Protein AF-T1JJJ9-F1 (afdb_monomer_lite)

pLDDT: mean 83.06, std 14.74, range [27.38, 98.19]

Radius of gyration: 36.76 Å; chains: 1; bounding box: 89×85×112 Å

InterPro domains:
  IPR000640 Elongation factor EFG, domain V-like [PF00679] (452-537)
  IPR000795 Translational (tr)-type GTP-binding domain [PF00009] (48-224)
  IPR000795 Translational (tr)-type GTP-binding domain [PR00315] (51-64)
  IPR000795 Translational (tr)-type GTP-binding domain [PR00315] (92-100)
  IPR000795 Translational (tr)-type GTP-binding domain [PR00315] (116-126)
  IPR000795 Translational (tr)-type GTP-binding domain [PR00315] (168-177)
  IPR000795 Translational (tr)-type GTP-binding domain [PS51722] (47-226)
  IPR005225 Small GTP-binding domain [TIGR00231] (49-218)
  IPR006297 Elongation factor 4 [MF_00071] (46-653)
  IPR006297 Elongation factor 4 [PTHR43512] (26-645)
  IPR006297 Elongation factor 4 [TIGR01393] (48-645)
  IPR009000 Translation protein, beta-barrel domain superfamily [SSF50447] (228-320)
  IPR013842 GTP-binding protein LepA, C-terminal [PF06421] (540-644)
  IPR027417 P-loop containing nucleoside triphosphate hydrolase [G3DSA:3.40.50.300] (46-227)
  IPR027417 P-loop containing nucleoside triphosphate hydrolase [SSF52540] (44-258)
  IPR029903 RmlD-like, substrate binding domain [PF04321] (658-949)
  IPR031157 Tr-type G domain, conserved site [PS00301] (85-100)
  IPR035647 EF-G domain III/V-like [SSF54980] (334-411)
  IPR035647 EF-G domain III/V-like [SSF54980] (452-545)
  IPR036291 NAD(P)-binding domain superfamily [SSF51735] (658-930)

Sequence (951 aa):
MMNLSKLTKKFINIHYLKCFKYQNSKKSLFSTKIDEETNNLKNFTPEYIRNFSIIAHIDHGKSTLANKMLELTNSFPKKIEQVFDKLQVERERGITVKAQTSSFFYKYNGKIYLFNLIDTPGHGDFSYEVSRSLHACQGVVLLVDSSEGIQARTVTNFKLAKANKLAIVPVLNKIDLENAQPDKIANQMKNIFEIDTDQIMKVSGKYGNGVTTLLDTIIERIPPPNVDRSKPFSALLFDLWYEYPRGVIALLSVLNGSIKTGDRITSSITKESYTVKDIAVIRADEKPVEALYSGQIGSISTSVLNTTELQIGDVFYIDDDAHAREYISEVKPAKPTVFAGFYPLHRLDEPQFRAAIDKLLVNDSSVSVTLNFSSALGQGYRLGFLGLLHMEVFKERLEQDYNAPKVFITTPNIPYKVRLKDARTKRKYGGSSIVVTNPQHLPKYSIVRQFLQPIVTGIIITPNSFVEQINALCKAKKGVEIGAVQIDDSTTMLQWKLPLREIIINYLDELKRISSGKATFDYQYAGYSPLNLAKLEIVINGEIAEELTTIVEWSKLKIVGKRLCAKLKDLIPQHVNAVGIEAKHNGEVVAMQTVPGFKIDPREAFELRYKLTQDLKEMRNQEKNDLRTVGQIVVPRNVFIKVLEYIINMMEEKKNKKILVTGASGLLGREIIKKFEESVFNAIGTCLNRADKYNLHKLDLTDFKNVEEFIDKTEPDFIIHSAAQRAPDQVDKNFEAAAELNVHATQNLARIAAIKTIPMMFISTDYVFDGNNPPFKDTDKPNPTNKYGLTKLEGEKITMDASSDNIVLRIPVLYGPVESPEESAVTCLLQNLLKKTPQKISDYEIRWPAHTSDIANICFQIIERKLKEPSVRGIYQWSGKEGMTKYKMIQVISQELSLNSDHIIPDKEINPGVPRPFNCQLDTSKLENLGIGHHTLFSNGIIDCLKKFIA

Organism: Strigamia maritima (NCBI:txid126957)

Secondary structure (DSSP, 8-state):
---STTTHHHHHHHHHHHHHHHSSTT--S---HHHHHHS-GGG--GGGEEEEEEEE-TTSSHHHHHHHHHHHTT-S-TT-S-SS--SHHHHHHT---S-EEEEEEEEETTEEEEEEEEE---SGGGHHHHHHHHTT-SEEEEEEETTTB--HHHHHHHHHHHHTT-EEEEEEE-TTSTT--HHHHHHHHHHHH---GGG-EE--TTT-TTHHHHHHHHHHHSPPP--BSSSPPEEEEEEEEEETTTEEEEEEEEEESEEETT-EEEETTT--EEEEEEEEEEESEEEE-SEEETT-EEEEEES---GGGS-TT-EEESS-SHHHHHT----PPP---EEEEEEESSGGGHHHHHHHHHHHHTT-TT-EEEEEEETTTEEEEEEEESSHHHHHHHHHHHHHTS-PPPEEEPPPB--EEEEE--HHHHHHTTSSEEEE-SGGGPPPGGGEEEEEEEEEEEEEEEEGGGHHHHHHHHHHTT-EEEEEEEEETTEEEEEEEEEHHHHHSSHHHHHHHHTTT--EEEEEEEEEEEE-EEEEEEEETTEEEEEEEEEEEGGGHHHHHHHHHHHHHHHSPP-SS-EEEEEEETTEEEEEEEEPPP---TTTHHHHHHHHHHHHHHHHHH-TTTEEEETTEEEEHHHHHHHHHHHHHHHTT---EEEEEETTTSHHHHHHHHHHHTTTEEEEEEESS-HHHHT-EE--SS-HHHHHHHHHHH--SEEEE------HHHHHHTHHHHHIIIIIHHHHHHHHHHHTT--EEEEEEGGGS-SSSPSBPTTSPP--SSHHHHHHHHHHHHHHHH-TT-EEEEE--EE---SSGGGSTTTTHHHHHHT-S-EEEE-S-BB--EEHHHHHHHHHHHHHHHTT-TT--EEEE---S--B-HHHHHHHHHHHHT---TTEEEE-SPPSSS---SB-PBP-HHHHTTT------HHHHHHHHHGGG--

Structure (mmCIF, N/CA/C/O backbone):
data_AF-T1JJJ9-F1
#
_entry.id   AF-T1JJJ9-F1
#
loop_
_atom_site.group_PDB
_atom_site.id
_atom_site.type_symbol
_atom_site.label_atom_id
_atom_site.label_alt_id
_atom_site.label_comp_id
_atom_site.label_asym_id
_atom_site.label_entity_id
_atom_site.label_seq_id
_atom_site.pdbx_PDB_ins_code
_atom_site.Cartn_x
_atom_site.Cartn_y
_atom_site.Cartn_z
_atom_site.occupancy
_atom_site.B_iso_or_equiv
_atom_site.auth_seq_id
_atom_site.auth_comp_id
_atom_site.auth_asym_id
_atom_site.auth_atom_id
_atom_site.pdbx_PDB_model_num
ATOM 1 N N . MET A 1 1 ? 7.189 -57.330 31.807 1.00 34.03 1 MET A N 1
ATOM 2 C CA . MET A 1 1 ? 7.365 -57.219 33.273 1.00 34.03 1 MET A CA 1
ATOM 3 C C . MET A 1 1 ? 8.008 -55.869 33.558 1.00 34.03 1 MET A C 1
ATOM 5 O O . MET A 1 1 ? 9.122 -55.640 33.128 1.00 34.03 1 MET A O 1
ATOM 9 N N . MET A 1 2 ? 7.180 -54.866 33.856 1.00 39.81 2 MET A N 1
ATOM 10 C CA . MET A 1 2 ? 6.976 -54.297 35.202 1.00 39.81 2 MET A CA 1
ATOM 11 C C . MET A 1 2 ? 8.129 -53.375 35.640 1.00 39.81 2 MET A C 1
ATOM 13 O O . MET A 1 2 ? 9.236 -53.846 35.840 1.00 39.81 2 MET A O 1
ATOM 17 N N . ASN A 1 3 ? 7.797 -52.088 35.847 1.00 36.25 3 ASN A N 1
ATOM 18 C CA . ASN A 1 3 ? 8.571 -51.021 36.523 1.00 36.25 3 ASN A CA 1
ATOM 19 C C . ASN A 1 3 ? 9.184 -49.870 35.696 1.00 36.25 3 ASN A C 1
ATOM 21 O O . ASN A 1 3 ? 10.264 -49.399 36.025 1.00 36.25 3 ASN A O 1
ATOM 25 N N . LEU A 1 4 ? 8.445 -49.280 34.743 1.00 31.09 4 LEU A N 1
ATOM 26 C CA . LEU A 1 4 ? 8.700 -47.874 34.348 1.00 31.09 4 LEU A CA 1
ATOM 27 C C . LEU A 1 4 ? 7.479 -46.933 34.398 1.00 31.09 4 LEU A C 1
ATOM 29 O O . LEU A 1 4 ? 7.646 -45.720 34.334 1.00 31.09 4 LEU A O 1
ATOM 33 N N . SER A 1 5 ? 6.258 -47.432 34.627 1.00 33.78 5 SER A N 1
ATOM 34 C CA . SER A 1 5 ? 5.045 -46.589 34.678 1.00 33.78 5 SER A CA 1
ATOM 35 C C . SER A 1 5 ? 4.710 -45.998 36.060 1.00 33.78 5 SER A C 1
ATOM 37 O O . SER A 1 5 ? 3.774 -45.206 36.179 1.00 33.78 5 SER A O 1
ATOM 39 N N . LYS A 1 6 ? 5.458 -46.353 37.119 1.00 34.56 6 LYS A N 1
ATOM 40 C CA . LYS A 1 6 ? 5.207 -45.878 38.497 1.00 34.56 6 LYS A CA 1
ATOM 41 C C . LYS A 1 6 ? 6.116 -44.732 38.966 1.00 34.56 6 LYS A C 1
ATOM 43 O O . LYS A 1 6 ? 5.731 -44.047 39.911 1.00 34.56 6 LYS A O 1
ATOM 48 N N . LEU A 1 7 ? 7.253 -44.461 38.312 1.00 32.19 7 LEU A N 1
ATOM 49 C CA . LEU A 1 7 ? 8.138 -43.350 38.710 1.00 32.19 7 LEU A CA 1
ATOM 50 C C . LEU A 1 7 ? 7.765 -41.997 38.075 1.00 32.19 7 LEU A C 1
ATOM 52 O O . LEU A 1 7 ? 7.902 -40.963 38.725 1.00 32.19 7 LEU A O 1
ATOM 56 N N . THR A 1 8 ? 7.195 -41.977 36.870 1.00 34.78 8 THR A N 1
ATOM 57 C CA . THR A 1 8 ? 6.797 -40.731 36.182 1.00 34.78 8 THR A CA 1
ATOM 58 C C . THR A 1 8 ? 5.515 -40.101 36.737 1.00 34.78 8 THR A C 1
ATOM 60 O O . THR A 1 8 ? 5.364 -38.882 36.701 1.00 34.78 8 THR A O 1
ATOM 63 N N . LYS A 1 9 ? 4.622 -40.877 37.370 1.00 33.66 9 LYS A N 1
ATOM 64 C CA . LYS A 1 9 ? 3.405 -40.339 38.016 1.00 33.66 9 LYS A CA 1
ATOM 65 C C . LYS A 1 9 ? 3.646 -39.663 39.374 1.00 33.66 9 LYS A C 1
ATOM 67 O O . LYS A 1 9 ? 2.787 -38.911 39.828 1.00 33.66 9 LYS A O 1
ATOM 72 N N . LYS A 1 10 ? 4.796 -39.887 40.023 1.00 33.72 10 LYS A N 1
ATOM 73 C CA . LYS A 1 10 ? 5.090 -39.311 41.351 1.00 33.72 10 LYS A CA 1
ATOM 74 C C . LYS A 1 10 ? 5.810 -37.956 41.279 1.00 33.72 10 LYS A C 1
ATOM 76 O O . LYS A 1 10 ? 5.626 -37.141 42.176 1.00 33.72 10 LYS A O 1
ATOM 81 N N . PHE A 1 11 ? 6.537 -37.673 40.193 1.00 30.98 11 PHE A N 1
ATOM 82 C CA . PHE A 1 11 ? 7.203 -36.376 39.985 1.00 30.98 11 PHE A CA 1
ATOM 83 C C . PHE A 1 11 ? 6.279 -35.285 39.419 1.00 30.98 11 PHE A C 1
ATOM 85 O O . PHE A 1 11 ? 6.423 -34.120 39.781 1.00 30.98 11 PHE A O 1
ATOM 92 N N . ILE A 1 12 ? 5.268 -35.648 38.622 1.00 38.50 12 ILE A N 1
ATOM 93 C CA . ILE A 1 12 ? 4.331 -34.671 38.034 1.00 38.50 12 ILE A CA 1
ATOM 94 C C . ILE A 1 12 ? 3.322 -34.146 39.076 1.00 38.50 12 ILE A C 1
ATOM 96 O O . ILE A 1 12 ? 2.946 -32.975 39.045 1.00 38.50 12 ILE A O 1
ATOM 100 N N . ASN A 1 13 ? 2.958 -34.953 40.079 1.00 34.09 13 ASN A N 1
ATOM 101 C CA . ASN A 1 13 ? 1.983 -34.548 41.101 1.00 34.09 13 ASN A CA 1
ATOM 102 C C . ASN A 1 13 ? 2.547 -33.635 42.206 1.00 34.09 13 ASN A C 1
ATOM 104 O O . ASN A 1 13 ? 1.779 -32.927 42.851 1.00 34.09 13 ASN A O 1
ATOM 108 N N . ILE A 1 14 ? 3.866 -33.590 42.425 1.00 35.16 14 ILE A N 1
ATOM 109 C CA . ILE A 1 14 ? 4.459 -32.731 43.471 1.00 35.16 14 ILE A CA 1
ATOM 110 C C . ILE A 1 14 ? 4.679 -31.294 42.967 1.00 35.16 14 ILE A C 1
ATOM 112 O O . ILE A 1 14 ? 4.587 -30.354 43.760 1.00 35.16 14 ILE A O 1
ATOM 116 N N . HIS A 1 15 ? 4.877 -31.094 41.659 1.00 33.59 15 HIS A N 1
ATOM 117 C CA . HIS A 1 15 ? 5.010 -29.750 41.087 1.00 33.59 15 HIS A CA 1
ATOM 118 C C . HIS A 1 15 ? 3.653 -29.059 40.876 1.00 33.59 15 HIS A C 1
ATOM 120 O O . HIS A 1 15 ? 3.525 -27.872 41.175 1.00 33.59 15 HIS A O 1
ATOM 126 N N . TYR A 1 16 ? 2.617 -29.812 40.486 1.00 35.19 16 TYR A N 1
ATOM 127 C CA . TYR A 1 16 ? 1.259 -29.279 40.315 1.00 35.19 16 TYR A CA 1
ATOM 128 C C . TYR A 1 16 ? 0.606 -28.866 41.647 1.00 35.19 16 TYR A C 1
ATOM 130 O O . TYR A 1 16 ? 0.003 -27.798 41.738 1.00 35.19 16 TYR A O 1
ATOM 138 N N . LEU A 1 17 ? 0.790 -29.645 42.721 1.00 33.88 17 LEU A N 1
ATOM 139 C CA . LEU A 1 17 ? 0.226 -29.321 44.041 1.00 33.88 17 LEU A CA 1
ATOM 140 C C . LEU A 1 17 ? 0.975 -28.198 44.778 1.00 33.88 17 LEU A C 1
ATOM 142 O O . LEU A 1 17 ? 0.369 -27.507 45.600 1.00 33.88 17 LEU A O 1
ATOM 146 N N . LYS A 1 18 ? 2.262 -27.962 44.477 1.00 29.69 18 LYS A N 1
ATOM 147 C CA . LYS A 1 18 ? 3.005 -26.820 45.038 1.00 29.69 18 LYS A CA 1
ATOM 148 C C . LYS A 1 18 ? 2.663 -25.499 44.344 1.00 29.69 18 LYS A C 1
ATOM 150 O O . LYS A 1 18 ? 2.540 -24.499 45.043 1.00 29.69 18 LYS A O 1
ATOM 155 N N . CYS A 1 19 ? 2.395 -25.486 43.037 1.00 33.22 19 CYS A N 1
ATOM 156 C CA . CYS A 1 19 ? 1.932 -24.272 42.349 1.00 33.22 19 CYS A CA 1
ATOM 157 C C . CYS A 1 19 ? 0.491 -23.885 42.736 1.00 33.22 19 CYS A C 1
ATOM 159 O O . CYS A 1 19 ? 0.219 -22.703 42.938 1.00 33.22 19 CYS A O 1
ATOM 161 N N . PHE A 1 20 ? -0.398 -24.859 42.974 1.00 32.66 20 PHE A N 1
ATOM 162 C CA . PHE A 1 20 ? -1.781 -24.586 43.404 1.00 32.66 20 PHE A CA 1
ATOM 163 C C . PHE A 1 20 ? -1.903 -24.107 44.865 1.00 32.66 20 PHE A C 1
ATOM 165 O O . PHE A 1 20 ? -2.842 -23.388 45.215 1.00 32.66 20 PHE A O 1
ATOM 172 N N . LYS A 1 21 ? -0.947 -24.468 45.738 1.00 27.48 21 LYS A N 1
ATOM 173 C CA . LYS A 1 21 ? -0.895 -23.970 47.127 1.00 27.48 21 LYS A CA 1
ATOM 174 C C . LYS A 1 21 ? -0.125 -22.656 47.285 1.00 27.48 21 LYS A C 1
ATOM 176 O O . LYS A 1 21 ? -0.452 -21.902 48.195 1.00 27.48 21 LYS A O 1
ATOM 181 N N . TYR A 1 22 ? 0.819 -22.335 46.397 1.00 29.59 22 TYR A N 1
ATOM 182 C CA . TYR A 1 22 ? 1.571 -21.072 46.469 1.00 29.59 22 TYR A CA 1
ATOM 183 C C . TYR A 1 22 ? 0.786 -19.854 45.944 1.00 29.59 22 TYR A C 1
ATOM 185 O O . TYR A 1 22 ? 1.115 -18.722 46.286 1.00 29.59 22 TYR A O 1
ATOM 193 N N . GLN A 1 23 ? -0.289 -20.062 45.170 1.00 31.12 23 GLN A N 1
ATOM 194 C CA . GLN A 1 23 ? -1.200 -18.983 44.755 1.00 31.12 23 GLN A CA 1
ATOM 195 C C . GLN A 1 23 ? -2.355 -18.722 45.739 1.00 31.12 23 GLN A C 1
ATOM 197 O O . GLN A 1 23 ? -2.953 -17.652 45.699 1.00 31.12 23 GLN A O 1
ATOM 202 N N . ASN A 1 24 ? -2.634 -19.638 46.673 1.00 28.81 24 ASN A N 1
ATOM 203 C CA . ASN A 1 24 ? -3.735 -19.490 47.635 1.00 28.81 24 ASN A CA 1
ATOM 204 C C . ASN A 1 24 ? -3.325 -18.913 49.006 1.00 28.81 24 ASN A C 1
ATOM 206 O O . ASN A 1 24 ? -4.194 -18.674 49.839 1.00 28.81 24 ASN A O 1
ATOM 210 N N . SER A 1 25 ? -2.038 -18.630 49.252 1.00 27.38 25 SER A N 1
ATOM 211 C CA . SER A 1 25 ? -1.552 -18.114 50.548 1.00 27.38 25 SER A CA 1
ATOM 212 C C . SER A 1 25 ? -1.264 -16.602 50.593 1.00 27.38 25 SER A C 1
ATOM 214 O O . SER A 1 25 ? -0.625 -16.132 51.530 1.00 27.38 25 SER A O 1
ATOM 216 N N . LYS A 1 26 ? -1.742 -15.822 49.611 1.00 29.05 26 LYS A N 1
ATOM 217 C CA . LYS A 1 26 ? -1.775 -14.341 49.646 1.00 29.05 26 LYS A CA 1
ATOM 218 C C . LYS A 1 26 ? -3.189 -13.763 49.453 1.00 29.05 26 LYS A C 1
ATOM 220 O O . LYS A 1 26 ? -3.357 -12.663 48.937 1.00 29.05 26 LYS A O 1
ATOM 225 N N . LYS A 1 27 ? -4.222 -14.486 49.898 1.00 39.34 27 LYS A N 1
ATOM 226 C CA . LYS A 1 27 ? -5.513 -13.868 50.248 1.00 39.34 27 LYS A CA 1
ATOM 227 C C . LYS A 1 27 ? -5.368 -13.224 51.625 1.00 39.34 27 LYS A C 1
ATOM 229 O O . LYS A 1 27 ? -5.357 -13.955 52.607 1.00 39.34 27 LYS A O 1
ATOM 234 N N . SER A 1 28 ? -5.192 -11.899 51.649 1.00 35.31 28 SER A N 1
ATOM 235 C CA . SER A 1 28 ? -5.145 -10.974 52.807 1.00 35.31 28 SER A CA 1
ATOM 236 C C . SER A 1 28 ? -4.147 -9.871 52.411 1.00 35.31 28 SER A C 1
ATOM 238 O O . SER A 1 28 ? -2.973 -10.168 52.223 1.00 35.31 28 SER A O 1
ATOM 240 N N . LEU A 1 29 ? -4.506 -8.619 52.103 1.00 30.02 29 LEU A N 1
ATOM 241 C CA . LEU A 1 29 ? -5.253 -7.686 52.957 1.00 30.02 29 LEU A CA 1
ATOM 242 C C . LEU A 1 29 ? -5.684 -6.395 52.204 1.00 30.02 29 LEU A C 1
ATOM 244 O O . LEU A 1 29 ? -5.795 -5.337 52.809 1.00 30.02 29 LEU A O 1
ATOM 248 N N . PHE A 1 30 ? -5.912 -6.447 50.886 1.00 30.59 30 PHE A N 1
ATOM 249 C CA . PHE A 1 30 ? -6.363 -5.280 50.107 1.00 30.59 30 PHE A CA 1
ATOM 250 C C . PHE A 1 30 ? -7.433 -5.671 49.075 1.00 30.59 30 PHE A C 1
ATOM 252 O O . PHE A 1 30 ? -7.184 -5.629 47.876 1.00 30.59 30 PHE A O 1
ATOM 259 N N . SER A 1 31 ? -8.618 -6.087 49.528 1.00 30.27 31 SER A N 1
ATOM 260 C CA . SER A 1 31 ? -9.831 -5.987 48.706 1.00 30.27 31 SER A CA 1
ATOM 261 C C . SER A 1 31 ? -10.462 -4.633 49.001 1.00 30.27 31 SER A C 1
ATOM 263 O O . SER A 1 31 ? -10.844 -4.346 50.138 1.00 30.27 31 SER A O 1
ATOM 265 N N . THR A 1 32 ? -10.516 -3.759 48.003 1.00 39.84 32 THR A N 1
ATOM 266 C CA . THR A 1 32 ? -11.239 -2.495 48.154 1.00 39.84 32 THR A CA 1
ATOM 267 C C . THR A 1 32 ? -12.740 -2.796 48.190 1.00 39.84 32 THR A C 1
ATOM 269 O O . THR A 1 32 ? -13.185 -3.726 47.528 1.00 39.84 32 THR A O 1
ATOM 272 N N . LYS A 1 33 ? -13.553 -2.027 48.932 1.00 38.44 33 LYS A N 1
ATOM 273 C CA . LYS A 1 33 ? -15.033 -2.170 48.964 1.00 38.44 33 LYS A CA 1
ATOM 274 C C . LYS A 1 33 ? -15.686 -2.240 47.566 1.00 38.44 33 LYS A C 1
ATOM 276 O O . LYS A 1 33 ? -16.783 -2.763 47.425 1.00 38.44 33 LYS A O 1
ATOM 281 N N . ILE A 1 34 ? -14.999 -1.731 46.543 1.00 45.19 34 ILE A N 1
ATOM 282 C CA . ILE A 1 34 ? -15.410 -1.750 45.135 1.00 45.19 34 ILE A CA 1
ATOM 283 C C . ILE A 1 34 ? -15.400 -3.179 44.559 1.00 45.19 34 ILE A C 1
ATOM 285 O O . ILE A 1 34 ? -16.264 -3.505 43.750 1.00 45.19 34 ILE A O 1
ATOM 289 N N . ASP A 1 35 ? -14.491 -4.059 44.987 1.00 47.97 35 ASP A N 1
ATOM 290 C CA . ASP A 1 35 ? -14.387 -5.433 44.467 1.00 47.97 35 ASP A CA 1
ATOM 291 C C . ASP A 1 35 ? -15.572 -6.320 44.897 1.00 47.97 35 ASP A C 1
ATOM 293 O O . ASP A 1 35 ? -15.965 -7.227 44.167 1.00 47.97 35 ASP A O 1
ATOM 297 N N . GLU A 1 36 ? -16.191 -6.046 46.050 1.00 47.84 36 GLU A N 1
ATOM 298 C CA . GLU A 1 36 ? -17.382 -6.773 46.517 1.00 47.84 36 GLU A CA 1
ATOM 299 C C . GLU A 1 36 ? -18.665 -6.326 45.791 1.00 47.84 36 GLU A C 1
ATOM 301 O O . GLU A 1 36 ? -19.469 -7.175 45.404 1.00 47.84 36 GLU A O 1
ATOM 306 N N . GLU A 1 37 ? -18.837 -5.024 45.525 1.00 54.31 37 GLU A N 1
ATOM 307 C CA . GLU A 1 37 ? -19.992 -4.489 44.776 1.00 54.31 37 GLU A CA 1
ATOM 308 C C . GLU A 1 37 ? -19.942 -4.821 43.272 1.00 54.31 37 GLU A C 1
ATOM 310 O O . GLU A 1 37 ? -20.984 -4.973 42.632 1.00 54.31 37 GLU A O 1
ATOM 315 N N . THR A 1 38 ? -18.742 -4.970 42.701 1.00 62.47 38 THR A N 1
ATOM 316 C CA . THR A 1 38 ? -18.532 -5.189 41.257 1.00 62.47 38 THR A CA 1
ATOM 317 C C . THR A 1 38 ? -18.488 -6.659 40.829 1.00 62.47 38 THR A C 1
ATOM 319 O O . THR A 1 38 ? -18.523 -6.947 39.632 1.00 62.47 38 THR A O 1
ATOM 322 N N . ASN A 1 39 ? -18.467 -7.607 41.773 1.00 62.28 39 ASN A N 1
ATOM 323 C CA . ASN A 1 39 ? -18.433 -9.042 41.462 1.00 62.28 39 ASN A CA 1
ATOM 324 C C . ASN A 1 39 ? -19.769 -9.596 40.941 1.00 62.28 39 ASN A C 1
ATOM 326 O O . ASN A 1 39 ? -19.778 -10.637 40.284 1.00 62.28 39 ASN A O 1
ATOM 330 N N . ASN A 1 40 ? -20.898 -8.925 41.199 1.00 77.38 40 ASN A N 1
ATOM 331 C CA . ASN A 1 40 ? -22.206 -9.404 40.760 1.00 77.38 40 ASN A CA 1
ATOM 332 C C . ASN A 1 40 ? -22.729 -8.638 39.538 1.00 77.38 40 ASN A C 1
ATOM 334 O O . ASN A 1 40 ? -23.427 -7.628 39.658 1.00 77.38 40 ASN A O 1
ATOM 338 N N . LEU A 1 41 ? -22.466 -9.180 38.346 1.00 83.12 41 LEU A N 1
ATOM 339 C CA . LEU A 1 41 ? -22.936 -8.611 37.078 1.00 83.12 41 LEU A CA 1
ATOM 340 C C . LEU A 1 41 ? -24.463 -8.490 36.976 1.00 83.12 41 LEU A C 1
ATOM 342 O O . LEU A 1 41 ? -24.958 -7.713 36.164 1.00 83.12 41 LEU A O 1
ATOM 346 N N . LYS A 1 42 ? -25.234 -9.200 37.812 1.00 84.19 42 LYS A N 1
ATOM 347 C CA . LYS A 1 42 ? -26.701 -9.098 37.841 1.00 84.19 42 LYS A CA 1
ATOM 348 C C . LYS A 1 42 ? -27.194 -7.692 38.182 1.00 84.19 42 LYS A C 1
ATOM 350 O O . LYS A 1 42 ? -28.293 -7.349 37.745 1.00 84.19 42 LYS A O 1
ATOM 355 N N . ASN A 1 43 ? -26.415 -6.920 38.937 1.00 84.81 43 ASN A N 1
ATOM 356 C CA . ASN A 1 43 ? -26.808 -5.606 39.446 1.00 84.81 43 ASN A CA 1
ATOM 357 C C . ASN A 1 43 ? -26.709 -4.493 38.391 1.00 84.81 43 ASN A C 1
ATOM 359 O O . ASN A 1 43 ? -27.297 -3.430 38.569 1.00 84.81 43 ASN A O 1
ATOM 363 N N . PHE A 1 44 ? -26.016 -4.740 37.279 1.00 87.25 44 PHE A N 1
ATOM 364 C CA . PHE A 1 44 ? -25.885 -3.782 36.186 1.00 87.25 44 PHE A CA 1
ATOM 365 C C . PHE A 1 44 ? -27.043 -3.967 35.206 1.00 87.25 44 PHE A C 1
ATOM 367 O O . PHE A 1 44 ? -26.966 -4.760 34.268 1.00 87.25 44 PHE A O 1
ATOM 374 N N . THR A 1 45 ? -28.148 -3.266 35.464 1.00 89.88 45 THR A N 1
ATOM 375 C CA . THR A 1 45 ? -29.251 -3.125 34.503 1.00 89.88 45 THR A CA 1
ATOM 376 C C . THR A 1 45 ? -28.809 -2.272 33.305 1.00 89.88 45 THR A C 1
ATOM 378 O O . THR A 1 45 ? -27.828 -1.534 33.424 1.00 89.88 45 THR A O 1
ATOM 381 N N . PRO A 1 46 ? -29.511 -2.335 32.154 1.00 91.44 46 PRO A N 1
ATOM 382 C CA . PRO A 1 46 ? -29.096 -1.638 30.931 1.00 91.44 46 PRO A CA 1
ATOM 383 C C . PRO A 1 46 ? -28.792 -0.144 31.116 1.00 91.44 46 PRO A C 1
ATOM 385 O O . PRO A 1 46 ? -27.843 0.371 30.533 1.00 91.44 46 PRO A O 1
ATOM 388 N N . GLU A 1 47 ? -29.521 0.536 32.003 1.00 93.25 47 GLU A N 1
ATOM 389 C CA . GLU A 1 47 ? -29.318 1.947 32.370 1.00 93.25 47 GLU A CA 1
ATOM 390 C C . GLU A 1 47 ? -27.886 2.267 32.836 1.00 93.25 47 GLU A C 1
ATOM 392 O O . GLU A 1 47 ? -27.375 3.361 32.576 1.00 93.25 47 GLU A O 1
ATOM 397 N N . TYR A 1 48 ? -27.223 1.299 33.479 1.00 94.12 48 TYR A N 1
ATOM 398 C CA . TYR A 1 48 ? -25.870 1.411 34.027 1.00 94.12 48 TYR A CA 1
ATOM 399 C C . TYR A 1 48 ? -24.789 0.831 33.113 1.00 94.12 48 TYR A C 1
ATOM 401 O O . TYR A 1 48 ? -23.646 0.678 33.541 1.00 94.12 48 TYR A O 1
ATOM 409 N N . ILE A 1 49 ? -25.119 0.513 31.861 1.00 95.25 49 ILE A N 1
ATOM 410 C CA . ILE A 1 49 ? -24.175 -0.039 30.888 1.00 95.25 49 ILE A CA 1
ATOM 411 C C . ILE A 1 49 ? -23.900 0.993 29.792 1.00 95.25 49 ILE A C 1
ATOM 413 O O . ILE A 1 49 ? -24.811 1.686 29.335 1.00 95.25 49 ILE A O 1
ATOM 417 N N . ARG A 1 50 ? -22.641 1.101 29.356 1.00 96.62 50 ARG A N 1
ATOM 418 C CA . ARG A 1 50 ? -22.249 1.846 28.150 1.00 96.62 50 ARG A CA 1
ATOM 419 C C . ARG A 1 50 ? -21.340 0.986 27.284 1.00 96.62 50 ARG A C 1
ATOM 421 O O . ARG A 1 50 ? -20.227 0.659 27.689 1.00 96.62 50 ARG A O 1
ATOM 428 N N . ASN A 1 51 ? -21.811 0.659 26.084 1.00 95.56 51 ASN A N 1
ATOM 429 C CA . ASN A 1 51 ? -21.028 -0.053 25.077 1.00 95.56 51 ASN A CA 1
ATOM 430 C C . ASN A 1 51 ? -20.567 0.953 24.030 1.00 95.56 51 ASN A C 1
ATOM 432 O O . ASN A 1 51 ? -21.396 1.570 23.353 1.00 95.56 51 ASN A O 1
ATOM 436 N N . PHE A 1 52 ? -19.259 1.127 23.897 1.00 96.25 52 PHE A N 1
ATOM 437 C CA . PHE A 1 52 ? -18.702 2.098 22.969 1.00 96.25 52 PHE A CA 1
ATOM 438 C C . PHE A 1 52 ? -17.378 1.638 22.377 1.00 96.25 52 PHE A C 1
ATOM 440 O O . PHE A 1 52 ? -16.696 0.759 22.897 1.00 96.25 52 PHE A O 1
ATOM 447 N N . SER A 1 53 ? -17.016 2.260 21.266 1.00 94.94 53 SER A N 1
ATOM 448 C CA . SER A 1 53 ? -15.754 2.016 20.572 1.00 94.94 53 SER A CA 1
ATOM 449 C C . SER A 1 53 ? -15.009 3.319 20.335 1.00 94.94 53 SER A C 1
ATOM 451 O O . SER A 1 53 ? -15.614 4.388 20.263 1.00 94.94 53 SER A O 1
ATOM 453 N N . ILE A 1 54 ? -13.685 3.245 20.216 1.00 93.75 54 ILE A N 1
ATOM 454 C CA . ILE A 1 54 ? -12.870 4.395 19.813 1.00 93.75 54 ILE A CA 1
ATOM 455 C C . ILE A 1 54 ? -12.526 4.224 18.335 1.00 93.75 54 ILE A C 1
ATOM 457 O O . ILE A 1 54 ? -11.955 3.205 17.940 1.00 93.75 54 ILE A O 1
ATOM 461 N N . ILE A 1 55 ? -12.875 5.227 17.528 1.00 93.06 55 ILE A N 1
ATOM 462 C CA . ILE A 1 55 ? -12.576 5.290 16.094 1.00 93.06 55 ILE A CA 1
ATOM 463 C C . ILE A 1 55 ? -11.646 6.472 15.821 1.00 93.06 55 ILE A C 1
ATOM 465 O O . ILE A 1 55 ? -11.878 7.587 16.286 1.00 93.06 55 ILE A O 1
ATOM 469 N N . ALA A 1 56 ? -10.579 6.234 15.063 1.00 91.44 56 ALA A N 1
ATOM 470 C CA . ALA A 1 56 ? -9.563 7.244 14.779 1.00 91.44 56 ALA A CA 1
ATOM 471 C C . ALA A 1 56 ? -8.837 6.941 13.460 1.00 91.44 56 ALA A C 1
ATOM 473 O O . ALA A 1 56 ? -8.956 5.836 12.922 1.00 91.44 56 ALA A O 1
ATOM 474 N N . HIS A 1 57 ? -8.074 7.908 12.946 1.00 90.00 57 HIS A N 1
ATOM 475 C CA . HIS A 1 57 ? -7.027 7.610 11.966 1.00 90.00 57 HIS A CA 1
ATOM 476 C C . HIS A 1 57 ? -5.829 6.938 12.659 1.00 90.00 57 HIS A C 1
ATOM 478 O O . HIS A 1 57 ? -5.751 6.887 13.892 1.00 90.00 57 HIS A O 1
ATOM 484 N N . ILE A 1 58 ? -4.912 6.393 11.860 1.00 85.12 58 ILE A N 1
ATOM 485 C CA . ILE A 1 58 ? -3.654 5.825 12.351 1.00 85.12 58 ILE A CA 1
ATOM 486 C C . ILE A 1 58 ? -2.896 6.918 13.120 1.00 85.12 58 ILE A C 1
ATOM 488 O O . ILE A 1 58 ? -3.015 8.096 12.801 1.00 85.12 58 ILE A O 1
ATOM 492 N N . ASP A 1 59 ? -2.213 6.527 14.193 1.00 85.56 59 ASP A N 1
ATOM 493 C CA . ASP A 1 59 ? -1.407 7.397 15.057 1.00 85.56 59 ASP A CA 1
ATOM 494 C C . ASP A 1 59 ? -2.128 8.532 15.797 1.00 85.56 59 ASP A C 1
ATOM 496 O O . ASP A 1 59 ? -1.516 9.173 16.647 1.00 85.56 59 ASP A O 1
ATOM 500 N N . HIS A 1 60 ? -3.446 8.704 15.661 1.00 92.62 60 HIS A N 1
ATOM 501 C CA . HIS A 1 60 ? -4.228 9.673 16.452 1.00 92.62 60 HIS A CA 1
ATOM 502 C C . HIS A 1 60 ? -4.311 9.341 17.965 1.00 92.62 60 HIS A C 1
ATOM 504 O O . HIS A 1 60 ? -4.969 10.042 18.737 1.00 92.62 60 HIS A O 1
ATOM 510 N N . GLY A 1 61 ? -3.646 8.275 18.428 1.00 89.56 61 GLY A N 1
ATOM 511 C CA . GLY A 1 61 ? -3.511 7.928 19.848 1.00 89.56 61 GLY A CA 1
ATOM 512 C C . GLY A 1 61 ? -4.671 7.115 20.431 1.00 89.56 61 GLY A C 1
ATOM 513 O O . GLY A 1 61 ? -4.923 7.189 21.633 1.00 89.56 61 GLY A O 1
ATOM 514 N N . LYS A 1 62 ? -5.363 6.333 19.594 1.00 90.25 62 LYS A N 1
ATOM 515 C CA . LYS A 1 62 ? -6.482 5.456 19.977 1.00 90.25 62 LYS A CA 1
ATOM 516 C C . LYS A 1 62 ? -6.119 4.489 21.119 1.00 90.25 62 LYS A C 1
ATOM 518 O O . LYS A 1 62 ? -6.741 4.541 22.177 1.00 90.25 62 LYS A O 1
ATOM 523 N N . SER A 1 63 ? -5.085 3.660 20.934 1.00 85.56 63 SER A N 1
ATOM 524 C CA . SER A 1 63 ? -4.671 2.657 21.935 1.00 85.56 63 SER A CA 1
ATOM 525 C C . SER A 1 63 ? -4.138 3.322 23.207 1.00 85.56 63 SER A C 1
ATOM 527 O O . SER A 1 63 ? -4.399 2.866 24.316 1.00 85.56 63 SER A O 1
ATOM 529 N N . THR A 1 64 ? -3.437 4.451 23.064 1.00 88.56 64 THR A N 1
ATOM 530 C CA . THR A 1 64 ? -2.937 5.246 24.193 1.00 88.56 64 THR A CA 1
ATOM 531 C C . THR A 1 64 ? -4.081 5.779 25.053 1.00 88.56 64 THR A C 1
ATOM 533 O O . THR A 1 64 ? -4.040 5.646 26.274 1.00 88.56 64 THR A O 1
ATOM 536 N N . LEU A 1 65 ? -5.127 6.335 24.429 1.00 91.56 65 LEU A N 1
ATOM 537 C CA . LEU A 1 65 ? -6.311 6.809 25.142 1.00 91.56 65 LEU A CA 1
ATOM 538 C C . LEU A 1 65 ? -7.051 5.651 25.824 1.00 91.56 65 LEU A C 1
ATOM 540 O O . LEU A 1 65 ? -7.401 5.766 26.997 1.00 91.56 65 LEU A O 1
ATOM 544 N N . ALA A 1 66 ? -7.235 4.530 25.121 1.00 89.69 66 ALA A N 1
ATOM 545 C CA . ALA A 1 66 ? -7.853 3.326 25.669 1.00 89.69 66 ALA A CA 1
ATOM 546 C C . ALA A 1 66 ? -7.106 2.823 26.919 1.00 89.69 66 ALA A C 1
ATOM 548 O O . ALA A 1 66 ? -7.713 2.612 27.969 1.00 89.69 66 ALA A O 1
ATOM 549 N N . ASN A 1 67 ? -5.775 2.710 26.846 1.00 85.81 67 ASN A N 1
ATOM 550 C CA . ASN A 1 67 ? -4.934 2.320 27.980 1.00 85.81 67 ASN A CA 1
ATOM 551 C C . ASN A 1 67 ? -5.069 3.304 29.152 1.00 85.81 67 ASN A C 1
ATOM 553 O O . ASN A 1 67 ? -5.191 2.880 30.301 1.00 85.81 67 ASN A O 1
ATOM 557 N N . LYS A 1 68 ? -5.107 4.614 28.879 1.00 89.44 68 LYS A N 1
ATOM 558 C CA . LYS A 1 68 ? -5.256 5.639 29.920 1.00 89.44 68 LYS A CA 1
ATOM 559 C C . LYS A 1 68 ? -6.616 5.576 30.621 1.00 89.44 68 LYS A C 1
ATOM 561 O O . LYS A 1 68 ? -6.674 5.753 31.836 1.00 89.44 68 LYS A O 1
ATOM 566 N N . MET A 1 69 ? -7.696 5.273 29.896 1.00 90.56 69 MET A N 1
ATOM 567 C CA . MET A 1 69 ? -9.013 5.024 30.500 1.00 90.56 69 MET A CA 1
ATOM 568 C C . MET A 1 69 ? -8.971 3.829 31.466 1.00 90.56 69 MET A C 1
ATOM 570 O O . MET A 1 69 ? -9.520 3.897 32.566 1.00 90.56 69 MET A O 1
ATOM 574 N N . LEU A 1 70 ? -8.278 2.748 31.098 1.00 85.25 70 LEU A N 1
ATOM 575 C CA . LEU A 1 70 ? -8.122 1.577 31.967 1.00 85.25 70 LEU A CA 1
ATOM 576 C C . LEU A 1 70 ? -7.249 1.863 33.201 1.00 85.25 70 LEU A C 1
ATOM 578 O O . LEU A 1 70 ? -7.550 1.378 34.293 1.00 85.25 70 LEU A O 1
ATOM 582 N N . GLU A 1 71 ? -6.189 2.660 33.040 1.00 83.50 71 GLU A N 1
ATOM 583 C CA . GLU A 1 71 ? -5.295 3.076 34.128 1.00 83.50 71 GLU A CA 1
ATOM 584 C C . GLU A 1 71 ? -6.047 3.895 35.188 1.00 83.50 71 GLU A C 1
ATOM 586 O O . GLU A 1 71 ? -5.981 3.587 36.378 1.00 83.50 71 GLU A O 1
ATOM 591 N N . LEU A 1 72 ? -6.806 4.910 34.759 1.00 83.06 72 LEU A N 1
ATOM 592 C CA . LEU A 1 72 ? -7.526 5.818 35.660 1.00 83.06 72 LEU A CA 1
ATOM 593 C C . LEU A 1 72 ? -8.679 5.141 36.410 1.00 83.06 72 LEU A C 1
ATOM 595 O O . LEU A 1 72 ? -9.052 5.581 37.495 1.00 83.06 72 LEU A O 1
ATOM 599 N N . THR A 1 73 ? -9.225 4.057 35.860 1.00 79.31 73 THR A N 1
ATOM 600 C CA . THR A 1 73 ? -10.298 3.280 36.498 1.00 79.31 73 THR A CA 1
ATOM 601 C C . THR A 1 73 ? -9.785 2.204 37.456 1.00 79.31 73 THR A C 1
ATOM 603 O O . THR A 1 73 ? -10.582 1.441 37.995 1.00 79.31 73 THR A O 1
ATOM 606 N N . ASN A 1 74 ? -8.468 2.151 37.714 1.00 67.56 74 ASN A N 1
ATOM 607 C CA . ASN A 1 74 ? -7.807 1.117 38.521 1.00 67.56 74 ASN A CA 1
ATOM 608 C C . ASN A 1 74 ? -8.141 -0.311 38.063 1.00 67.56 74 ASN A C 1
ATOM 610 O O . ASN A 1 74 ? -8.139 -1.249 38.860 1.00 67.56 74 ASN A O 1
ATOM 614 N N . SER A 1 75 ? -8.408 -0.495 36.770 1.00 58.59 75 SER A N 1
ATOM 615 C CA . SER A 1 75 ? -8.756 -1.811 36.240 1.00 58.59 75 SER A CA 1
ATOM 616 C C . SER A 1 75 ? -7.552 -2.766 36.222 1.00 58.59 75 SER A C 1
ATOM 618 O O . SER A 1 75 ? -7.758 -3.976 36.160 1.00 58.59 75 SER A O 1
ATOM 620 N N . PHE A 1 76 ? -6.312 -2.247 36.341 1.00 61.53 76 PHE A N 1
ATOM 621 C CA . PHE A 1 76 ? -5.054 -3.013 36.284 1.00 61.53 76 PHE A CA 1
ATOM 622 C C . PHE A 1 76 ? -3.950 -2.491 37.218 1.00 61.53 76 PHE A C 1
ATOM 624 O O . PHE A 1 76 ? -3.914 -1.304 37.549 1.00 61.53 76 PHE A O 1
ATOM 631 N N . PRO A 1 77 ? -2.980 -3.347 37.601 1.00 51.66 77 PRO A N 1
ATOM 632 C CA . PRO A 1 77 ? -1.735 -2.904 38.225 1.00 51.66 77 PRO A CA 1
ATOM 633 C C . PRO A 1 77 ? -0.848 -2.136 37.223 1.00 51.66 77 PRO A C 1
ATOM 635 O O . PRO A 1 77 ? -0.683 -2.562 36.084 1.00 51.66 77 PRO A O 1
ATOM 638 N N . LYS A 1 78 ? -0.214 -1.042 37.678 1.00 50.84 78 LYS A N 1
ATOM 639 C CA . LYS A 1 78 ? 0.575 -0.033 36.919 1.00 50.84 78 LYS A CA 1
ATOM 640 C C . LYS A 1 78 ? 1.744 -0.526 36.023 1.00 50.84 78 LYS A C 1
ATOM 642 O O . LYS A 1 78 ? 2.523 0.296 35.560 1.00 50.84 78 LYS A O 1
ATOM 647 N N . LYS A 1 79 ? 1.943 -1.832 35.813 1.00 43.94 79 LYS A N 1
ATOM 648 C CA . LYS A 1 79 ? 3.173 -2.418 35.234 1.00 43.94 79 LYS A CA 1
ATOM 649 C C . LYS A 1 79 ? 3.052 -3.014 33.822 1.00 43.94 79 LYS A C 1
ATOM 651 O O . LYS A 1 79 ? 4.018 -3.615 33.366 1.00 43.94 79 LYS A O 1
ATOM 656 N N . ILE A 1 80 ? 1.917 -2.880 33.136 1.00 50.06 80 ILE A N 1
ATOM 657 C CA . ILE A 1 80 ? 1.741 -3.407 31.770 1.00 50.06 80 ILE A CA 1
ATOM 658 C C . ILE A 1 80 ? 1.649 -2.220 30.808 1.00 50.06 80 ILE A C 1
ATOM 660 O O . ILE A 1 80 ? 0.646 -1.515 30.802 1.00 50.06 80 ILE A O 1
ATOM 664 N N . GLU A 1 81 ? 2.702 -1.982 30.024 1.00 48.88 81 GLU A N 1
ATOM 665 C CA . GLU A 1 81 ? 2.795 -0.817 29.126 1.00 48.88 81 GLU A CA 1
ATOM 666 C C . GLU A 1 81 ? 1.823 -0.879 27.931 1.00 48.88 81 GLU A C 1
ATOM 668 O O . GLU A 1 81 ? 1.502 0.167 27.369 1.00 48.88 81 GLU A O 1
ATOM 673 N N . GLN A 1 82 ? 1.304 -2.058 27.551 1.00 55.09 82 GLN A N 1
ATOM 674 C CA . GLN A 1 82 ? 0.384 -2.217 26.411 1.00 55.09 82 GLN A CA 1
ATOM 675 C C . GLN A 1 82 ? -0.613 -3.372 26.634 1.00 55.09 82 GLN A C 1
ATOM 677 O O . GLN A 1 82 ? -0.234 -4.541 26.585 1.00 55.09 82 GLN A O 1
ATOM 682 N N . VAL A 1 83 ? -1.890 -3.056 26.894 1.00 58.50 83 VAL A N 1
ATOM 683 C CA . VAL A 1 83 ? -2.951 -4.052 27.177 1.00 58.50 83 VAL A CA 1
ATOM 684 C C . VAL A 1 83 ? -3.634 -4.568 25.902 1.00 58.50 83 VAL A C 1
ATOM 686 O O . VAL A 1 83 ? -4.025 -5.736 25.840 1.00 58.50 83 VAL A O 1
ATOM 689 N N . PHE A 1 84 ? -3.768 -3.712 24.886 1.00 58.91 84 PHE A N 1
ATOM 690 C CA . PHE A 1 84 ? -4.528 -4.008 23.667 1.00 58.91 84 PHE A CA 1
ATOM 691 C C . PHE A 1 84 ? -3.672 -4.587 22.525 1.00 58.91 84 PHE A C 1
ATOM 693 O O . PHE A 1 84 ? -4.120 -5.509 21.852 1.00 58.91 84 PHE A O 1
ATOM 700 N N . ASP A 1 85 ? -2.420 -4.150 22.359 1.00 64.81 85 ASP A N 1
ATOM 701 C CA . ASP A 1 85 ? -1.542 -4.633 21.279 1.00 64.81 85 ASP A CA 1
ATOM 702 C C . ASP A 1 85 ? -0.850 -5.956 21.688 1.00 64.81 85 ASP A C 1
ATOM 704 O O . ASP A 1 85 ? 0.262 -6.000 22.242 1.00 64.81 85 ASP A O 1
ATOM 708 N N . LYS A 1 86 ? -1.569 -7.070 21.491 1.00 70.62 86 LYS A N 1
ATOM 709 C CA . LYS A 1 86 ? -1.143 -8.418 21.915 1.00 70.62 86 LYS A CA 1
ATOM 710 C C . LYS A 1 86 ? -0.272 -9.116 20.872 1.00 70.62 86 LYS A C 1
ATOM 712 O O . LYS A 1 86 ? 0.579 -9.916 21.261 1.00 70.62 86 LYS A O 1
ATOM 717 N N . LEU A 1 87 ? -0.475 -8.847 19.581 1.00 71.94 87 LEU A N 1
ATOM 718 C CA . LEU A 1 87 ? 0.261 -9.517 18.506 1.00 71.94 87 LEU A CA 1
ATOM 719 C C . LEU A 1 87 ? 1.637 -8.873 18.289 1.00 71.94 87 LEU A C 1
ATOM 721 O O . LEU A 1 87 ? 1.795 -7.661 18.417 1.00 71.94 87 LEU A O 1
ATOM 725 N N . GLN A 1 88 ? 2.636 -9.672 17.903 1.00 73.44 88 GLN A N 1
ATOM 726 C CA . GLN A 1 88 ? 3.981 -9.159 17.615 1.00 73.44 88 GLN A CA 1
ATOM 727 C C . GLN A 1 88 ? 3.963 -8.133 16.471 1.00 73.44 88 GLN A C 1
ATOM 729 O O . GLN A 1 88 ? 4.518 -7.046 16.613 1.00 73.44 88 GLN A O 1
ATOM 734 N N . VAL A 1 89 ? 3.233 -8.430 15.393 1.00 74.50 89 VAL A N 1
ATOM 735 C CA . VAL A 1 89 ? 3.069 -7.528 14.241 1.00 74.50 89 VAL A CA 1
ATOM 736 C C . VAL A 1 89 ? 2.424 -6.184 14.606 1.00 74.50 89 VAL A C 1
ATOM 738 O O . VAL A 1 89 ? 2.776 -5.159 14.027 1.00 74.50 89 VAL A O 1
ATOM 741 N N . GLU A 1 90 ? 1.517 -6.157 15.591 1.00 76.44 90 GLU A N 1
ATOM 742 C CA . GLU A 1 90 ? 0.892 -4.916 16.076 1.00 76.44 90 GLU A CA 1
ATOM 743 C C . GLU A 1 90 ? 1.930 -4.021 16.763 1.00 76.44 90 GLU A C 1
ATOM 745 O O . GLU A 1 90 ? 1.957 -2.812 16.536 1.00 76.44 90 GLU A O 1
ATOM 750 N N . ARG A 1 91 ? 2.844 -4.625 17.533 1.00 76.12 91 ARG A N 1
ATOM 751 C CA . ARG A 1 91 ? 3.928 -3.916 18.230 1.00 76.12 91 ARG A CA 1
ATOM 752 C C . ARG A 1 91 ? 5.014 -3.421 17.283 1.00 76.12 91 ARG A C 1
ATOM 754 O O . ARG A 1 91 ? 5.496 -2.309 17.455 1.00 76.12 91 ARG A O 1
ATOM 761 N N . GLU A 1 92 ? 5.394 -4.229 16.294 1.00 73.69 92 GLU A N 1
ATOM 762 C CA . GLU A 1 92 ? 6.435 -3.876 15.318 1.00 73.69 92 GLU A CA 1
ATOM 763 C C . GLU A 1 92 ? 5.979 -2.768 14.363 1.00 73.69 92 GLU A C 1
ATOM 765 O O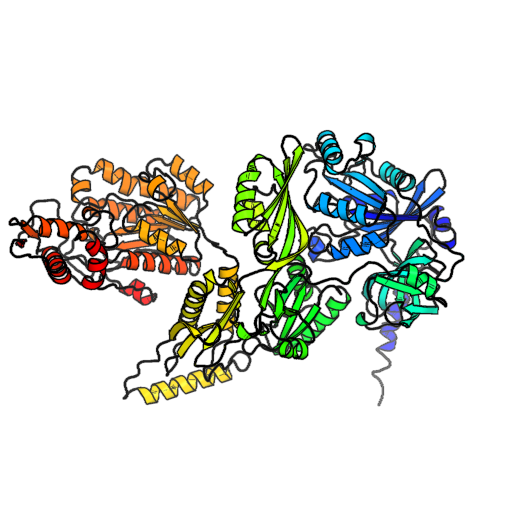 . GLU A 1 92 ? 6.741 -1.845 14.078 1.00 73.69 92 GLU A O 1
ATOM 770 N N . ARG A 1 93 ? 4.731 -2.843 13.880 1.00 70.75 93 ARG A N 1
ATOM 771 C CA . ARG A 1 93 ? 4.171 -1.866 12.934 1.00 70.75 93 ARG A CA 1
ATOM 772 C C . ARG A 1 93 ? 3.449 -0.695 13.616 1.00 70.75 93 ARG A C 1
ATOM 774 O O . ARG A 1 93 ? 3.087 0.252 12.925 1.00 70.75 93 ARG A O 1
ATOM 781 N N . GLY A 1 94 ? 3.216 -0.749 14.931 1.00 69.69 94 GLY A N 1
ATOM 782 C CA . GLY A 1 94 ? 2.498 0.290 15.682 1.00 69.69 94 GLY A CA 1
ATOM 783 C C . GLY A 1 94 ? 1.014 0.421 15.310 1.00 69.69 94 GLY A C 1
ATOM 784 O O . GLY A 1 94 ? 0.438 1.498 15.440 1.00 69.69 94 GLY A O 1
ATOM 785 N N . ILE A 1 95 ? 0.388 -0.652 14.815 1.00 75.75 95 ILE A N 1
ATOM 786 C CA . ILE A 1 95 ? -1.008 -0.653 14.349 1.00 75.75 95 ILE A CA 1
ATOM 787 C C . ILE A 1 95 ? -1.851 -1.651 15.138 1.00 75.75 95 ILE A C 1
ATOM 789 O O . ILE A 1 95 ? -1.386 -2.734 15.464 1.00 75.75 95 ILE A O 1
ATOM 793 N N . THR A 1 96 ? -3.126 -1.334 15.356 1.00 75.12 96 THR A N 1
ATOM 794 C CA . THR A 1 96 ? -4.115 -2.309 15.845 1.00 75.12 96 THR A CA 1
ATOM 795 C C . THR A 1 96 ? -4.673 -3.084 14.652 1.00 75.12 96 THR A C 1
ATOM 797 O O . THR A 1 96 ? -5.252 -2.475 13.748 1.00 75.12 96 THR A O 1
ATOM 800 N N . VAL A 1 97 ? -4.494 -4.406 14.637 1.00 73.69 97 VAL A N 1
ATOM 801 C CA . VAL A 1 97 ? -4.953 -5.306 13.564 1.00 73.69 97 VAL A CA 1
ATOM 802 C C . VAL A 1 97 ? -6.272 -5.958 13.950 1.00 73.69 97 VAL A C 1
ATOM 804 O O . VAL A 1 97 ? -7.190 -6.005 13.131 1.00 73.69 97 VAL A O 1
ATOM 807 N N . LYS A 1 98 ? -6.388 -6.433 15.196 1.00 79.38 98 LYS A N 1
ATOM 808 C CA . LYS A 1 98 ? -7.610 -7.065 15.704 1.00 79.38 98 LYS A CA 1
ATOM 809 C C . LYS A 1 98 ? -8.302 -6.159 16.712 1.00 79.38 98 LYS A C 1
ATOM 811 O O . LYS A 1 98 ? -7.649 -5.590 17.582 1.00 79.38 98 LYS A O 1
ATOM 816 N N . ALA A 1 99 ? -9.626 -6.052 16.616 1.00 76.88 99 ALA A N 1
ATOM 817 C CA . ALA A 1 99 ? -10.385 -5.350 17.638 1.00 76.88 99 ALA A CA 1
ATOM 818 C C . ALA A 1 99 ? -10.236 -6.042 19.002 1.00 76.88 99 ALA A C 1
ATOM 820 O O . ALA A 1 99 ? -10.265 -7.269 19.091 1.00 76.88 99 ALA A O 1
ATOM 821 N N . GLN A 1 100 ? -10.079 -5.264 20.069 1.00 80.81 100 GLN A N 1
ATOM 822 C CA . GLN A 1 100 ? -9.932 -5.795 21.423 1.00 80.81 100 GLN A CA 1
ATOM 823 C C . GLN A 1 100 ? -11.005 -5.213 22.327 1.00 80.81 100 GLN A C 1
ATOM 825 O O . GLN A 1 100 ? -11.242 -4.008 22.333 1.00 80.81 100 GLN A O 1
ATOM 830 N N . THR A 1 101 ? -11.641 -6.072 23.114 1.00 86.25 101 THR A N 1
ATOM 831 C CA . THR A 1 101 ? -12.692 -5.658 24.043 1.00 86.25 101 THR A CA 1
ATOM 832 C C . THR A 1 101 ? -12.158 -5.647 25.466 1.00 86.25 101 THR A C 1
ATOM 834 O O . THR A 1 101 ? -11.474 -6.581 25.878 1.00 86.25 101 THR A O 1
ATOM 837 N N . SER A 1 102 ? -12.478 -4.604 26.227 1.00 88.50 102 SER A N 1
ATOM 838 C CA . SER A 1 102 ? -12.203 -4.539 27.659 1.00 88.50 102 SER A CA 1
ATOM 839 C C . SER A 1 102 ? -13.382 -3.930 28.405 1.00 88.50 102 SER A C 1
ATOM 841 O O . SER A 1 102 ? -13.909 -2.882 28.030 1.00 88.50 102 SER A O 1
ATOM 843 N N . SER A 1 103 ? -13.771 -4.593 29.484 1.00 89.88 103 SER A N 1
ATOM 844 C CA . SER A 1 103 ? -14.837 -4.190 30.381 1.00 89.88 103 SER A CA 1
ATOM 845 C C . SER A 1 103 ? -14.255 -3.645 31.677 1.00 89.88 103 SER A C 1
ATOM 847 O O . SER A 1 103 ? -13.373 -4.258 32.288 1.00 89.88 103 SER A O 1
ATOM 849 N N . PHE A 1 104 ? -14.765 -2.506 32.132 1.00 90.25 104 PHE A N 1
ATOM 850 C CA . PHE A 1 104 ? -14.318 -1.876 33.369 1.00 90.25 104 PHE A CA 1
ATOM 851 C C . PHE A 1 104 ? -15.429 -1.089 34.054 1.00 90.25 104 PHE A C 1
ATOM 853 O O . PHE A 1 104 ? -16.465 -0.786 33.463 1.00 90.25 104 PHE A O 1
ATOM 860 N N . PHE A 1 105 ? -15.213 -0.780 35.330 1.00 90.25 105 PHE A N 1
ATOM 861 C CA . PHE A 1 105 ? -16.187 -0.084 36.157 1.00 90.25 105 PHE A CA 1
ATOM 862 C C . PHE A 1 105 ? -15.786 1.369 36.350 1.00 90.25 105 PHE A C 1
ATOM 864 O O . PHE A 1 105 ? -14.616 1.677 36.579 1.00 90.25 105 PHE A O 1
ATOM 871 N N . TYR A 1 106 ? -16.771 2.257 36.301 1.00 91.44 106 TYR A N 1
ATOM 872 C CA . TYR A 1 106 ? -16.559 3.678 36.525 1.00 91.44 106 TYR A CA 1
ATOM 873 C C . TYR A 1 106 ? -17.637 4.246 37.443 1.00 91.44 106 TYR A C 1
ATOM 875 O O . TYR A 1 106 ? -18.825 3.973 37.270 1.00 91.44 106 TYR A O 1
ATOM 883 N N . LYS A 1 107 ? -17.224 5.011 38.458 1.00 90.12 107 LYS A N 1
ATOM 884 C CA . LYS A 1 107 ? -18.140 5.617 39.427 1.00 90.12 107 LYS A CA 1
ATOM 885 C C . LYS A 1 107 ? -18.448 7.050 39.012 1.00 90.12 107 LYS A C 1
ATOM 887 O O . LYS A 1 107 ? -17.545 7.875 38.969 1.00 90.12 107 LYS A O 1
ATOM 892 N N . TYR A 1 108 ? -19.726 7.347 38.808 1.00 91.62 108 TYR A N 1
ATOM 893 C CA . TYR A 1 108 ? -20.218 8.666 38.420 1.00 91.62 108 TYR A CA 1
ATOM 894 C C . TYR A 1 108 ? -21.490 9.005 39.206 1.00 91.62 108 TYR A C 1
ATOM 896 O O . TYR A 1 108 ? -22.406 8.186 39.307 1.00 91.62 108 TYR A O 1
ATOM 904 N N . ASN A 1 109 ? -21.532 10.192 39.822 1.00 91.12 109 ASN A N 1
ATOM 905 C CA . ASN A 1 109 ? -22.638 10.662 40.675 1.00 91.12 109 ASN A CA 1
ATOM 906 C C . ASN A 1 109 ? -23.121 9.626 41.710 1.00 91.12 109 ASN A C 1
ATOM 908 O O . ASN A 1 109 ? -24.314 9.412 41.912 1.00 91.12 109 ASN A O 1
ATOM 912 N N . GLY A 1 110 ? -22.173 8.938 42.357 1.00 86.81 110 GLY A N 1
ATOM 913 C CA . GLY A 1 110 ? -22.456 7.940 43.393 1.00 86.81 110 GLY A CA 1
ATOM 914 C C . GLY A 1 110 ? -22.900 6.566 42.880 1.00 86.81 110 GLY A C 1
ATOM 915 O O . GLY A 1 110 ? -22.955 5.638 43.682 1.00 86.81 110 GLY A O 1
ATOM 916 N N . LYS A 1 111 ? -23.146 6.404 41.574 1.00 90.19 111 LYS A N 1
ATOM 917 C CA . LYS A 1 111 ? -23.526 5.133 40.942 1.00 90.19 111 LYS A CA 1
ATOM 918 C C . LYS A 1 111 ? -22.351 4.528 40.174 1.00 90.19 111 LYS A C 1
ATOM 920 O O . LYS A 1 111 ? -21.480 5.254 39.698 1.00 90.19 111 LYS A O 1
ATOM 925 N N . ILE A 1 112 ? -22.316 3.202 40.064 1.00 91.38 112 ILE A N 1
ATOM 926 C CA . ILE A 1 112 ? -21.274 2.473 39.330 1.00 91.38 112 ILE A CA 1
ATOM 927 C C . ILE A 1 112 ? -21.838 2.055 37.974 1.00 91.38 112 ILE A C 1
ATOM 929 O O . ILE A 1 112 ? -22.904 1.447 37.905 1.00 91.38 112 ILE A O 1
ATOM 933 N N . TYR A 1 113 ? -21.106 2.368 36.912 1.00 93.19 113 TYR A N 1
ATOM 934 C CA . TYR A 1 113 ? -21.418 2.004 35.537 1.00 93.19 113 TYR A CA 1
ATOM 935 C C . TYR A 1 113 ? -20.457 0.923 35.044 1.00 93.19 113 TYR A C 1
ATOM 937 O O . TYR A 1 113 ? -19.280 0.917 35.410 1.00 93.19 113 TYR A O 1
ATOM 945 N N . LEU A 1 114 ? -20.964 0.029 34.197 1.00 93.06 114 LEU A N 1
ATOM 946 C CA . LEU A 1 114 ? -20.185 -0.949 33.447 1.00 93.06 114 LEU A CA 1
ATOM 947 C C . LEU A 1 114 ? -19.910 -0.396 32.047 1.00 93.06 114 LEU A C 1
ATOM 949 O O . LEU A 1 114 ? -20.829 -0.213 31.246 1.00 93.06 114 LEU A O 1
ATOM 953 N N . PHE A 1 115 ? -18.643 -0.147 31.747 1.00 94.38 115 PHE A N 1
ATOM 954 C CA . PHE A 1 115 ? -18.193 0.227 30.414 1.00 94.38 115 PHE A CA 1
ATOM 955 C C . PHE A 1 115 ? -17.686 -1.000 29.683 1.00 94.38 115 PHE A C 1
ATOM 957 O O . PHE A 1 115 ? -16.883 -1.748 30.231 1.00 94.38 115 PHE A O 1
ATOM 964 N N . ASN A 1 116 ? -18.124 -1.168 28.439 1.00 93.44 116 ASN A N 1
ATOM 965 C CA . ASN A 1 116 ? -17.535 -2.105 27.496 1.00 93.44 116 ASN A CA 1
ATOM 966 C C . ASN A 1 116 ? -16.912 -1.294 26.361 1.00 93.44 116 ASN A C 1
ATOM 968 O O . ASN A 1 116 ? -17.622 -0.713 25.537 1.00 93.44 116 ASN A O 1
ATOM 972 N N . LEU A 1 117 ? -15.582 -1.232 26.364 1.00 92.94 117 LEU A N 1
ATOM 973 C CA . LEU A 1 117 ? -14.779 -0.552 25.358 1.00 92.94 117 LEU A CA 1
ATOM 974 C C . LEU A 1 117 ? -14.322 -1.560 24.307 1.00 92.94 117 LEU A C 1
ATOM 976 O O . LEU A 1 117 ? -13.675 -2.548 24.650 1.00 92.94 117 LEU A O 1
ATOM 980 N N . ILE A 1 118 ? -14.602 -1.271 23.039 1.00 90.94 118 ILE A N 1
ATOM 981 C CA . ILE A 1 118 ? -14.050 -2.002 21.897 1.00 90.94 118 ILE A CA 1
ATOM 982 C C . ILE A 1 118 ? -13.035 -1.107 21.177 1.00 90.94 118 ILE A C 1
ATOM 984 O O . ILE A 1 118 ? -13.391 -0.101 20.560 1.00 90.94 118 ILE A O 1
ATOM 988 N N . ASP A 1 119 ? -11.757 -1.460 21.269 1.00 87.31 119 ASP A N 1
ATOM 989 C CA . ASP A 1 119 ? -10.679 -0.797 20.543 1.00 87.31 119 ASP A CA 1
ATOM 990 C C . ASP A 1 119 ? -10.656 -1.290 19.090 1.00 87.31 119 ASP A C 1
ATOM 992 O O . ASP A 1 119 ? -10.553 -2.492 18.863 1.00 87.31 119 ASP A O 1
ATOM 996 N N . THR A 1 120 ? -10.795 -0.396 18.103 1.00 86.31 120 THR A N 1
ATOM 997 C CA . THR A 1 120 ? -11.017 -0.780 16.691 1.00 86.31 120 THR A CA 1
ATOM 998 C C . THR A 1 120 ? -9.821 -0.462 15.789 1.00 86.31 120 THR A C 1
ATOM 1000 O O . THR A 1 120 ? -9.213 0.588 15.959 1.00 86.31 120 THR A O 1
ATOM 1003 N N . PRO A 1 121 ? -9.474 -1.293 14.789 1.00 83.12 121 PRO A N 1
ATOM 1004 C CA . PRO A 1 121 ? -8.346 -1.030 13.889 1.00 83.12 121 PRO A CA 1
ATOM 1005 C C . PRO A 1 121 ? -8.367 0.341 13.191 1.00 83.12 121 PRO A C 1
ATOM 1007 O O . PRO A 1 121 ? -9.393 0.794 12.685 1.00 83.12 121 PRO A O 1
ATOM 1010 N N . GLY A 1 122 ? -7.196 0.982 13.089 1.00 71.69 122 GLY A N 1
ATOM 1011 C CA . GLY A 1 122 ? -7.045 2.296 12.442 1.00 71.69 122 GLY A CA 1
ATOM 1012 C C . GLY A 1 122 ? -6.914 2.250 10.913 1.00 71.69 122 GLY A C 1
ATOM 1013 O O . GLY A 1 122 ? -7.182 3.247 10.243 1.00 71.69 122 GLY A O 1
ATOM 1014 N N . HIS A 1 123 ? -6.528 1.107 10.334 1.00 78.75 123 HIS A N 1
ATOM 1015 C CA . HIS A 1 123 ? -6.213 0.998 8.903 1.00 78.75 123 HIS A CA 1
ATOM 1016 C C . HIS A 1 123 ? -7.417 0.599 8.025 1.00 78.75 123 HIS A C 1
ATOM 1018 O O . HIS A 1 123 ? -8.270 -0.192 8.431 1.00 78.75 123 HIS A O 1
ATOM 1024 N N . GLY A 1 124 ? -7.433 1.114 6.785 1.00 70.62 124 GLY A N 1
ATOM 1025 C CA . GLY A 1 124 ? -8.414 0.878 5.712 1.00 70.62 124 GLY A CA 1
ATOM 1026 C C . GLY A 1 124 ? -8.875 -0.570 5.551 1.00 70.62 124 GLY A C 1
ATOM 1027 O O . GLY A 1 124 ? -10.064 -0.882 5.671 1.00 70.62 124 GLY A O 1
ATOM 1028 N N . ASP A 1 125 ? -7.896 -1.443 5.329 1.00 77.69 125 ASP A N 1
ATOM 1029 C CA . ASP A 1 125 ? -8.057 -2.875 5.051 1.00 77.69 125 ASP A CA 1
ATOM 1030 C C . ASP A 1 125 ? -8.780 -3.661 6.154 1.00 77.69 125 ASP A C 1
ATOM 1032 O O . ASP A 1 125 ? -9.379 -4.694 5.870 1.00 77.69 125 ASP A O 1
ATOM 1036 N N . PHE A 1 126 ? -8.802 -3.151 7.388 1.00 81.06 126 PHE A N 1
ATOM 1037 C CA . PHE A 1 126 ? -9.538 -3.741 8.511 1.00 81.06 126 PHE A CA 1
ATOM 1038 C C . PHE A 1 126 ? -10.880 -3.023 8.751 1.00 81.06 126 PHE A C 1
ATOM 1040 O O . PHE A 1 126 ? -11.436 -3.037 9.841 1.00 81.06 126 PHE A O 1
ATOM 1047 N N . SER A 1 127 ? -11.452 -2.376 7.732 1.00 79.12 127 SER A N 1
ATOM 1048 C CA . SER A 1 127 ? -12.780 -1.741 7.826 1.00 79.12 127 SER A CA 1
ATOM 1049 C C . SER A 1 127 ? -13.897 -2.714 8.216 1.00 79.12 127 SER A C 1
ATOM 1051 O O . SER A 1 127 ? -14.855 -2.306 8.871 1.00 79.12 127 SER A O 1
ATOM 1053 N N . TYR A 1 128 ? -13.767 -3.996 7.864 1.00 81.56 128 TYR A N 1
ATOM 1054 C CA . TYR A 1 128 ? -14.692 -5.041 8.305 1.00 81.56 128 TYR A CA 1
ATOM 1055 C C . TYR A 1 128 ? -14.671 -5.224 9.833 1.00 81.56 128 TYR A C 1
ATOM 1057 O O . TYR A 1 128 ? -15.729 -5.282 10.457 1.00 81.56 128 TYR A O 1
ATOM 1065 N N . GLU A 1 129 ? -13.479 -5.217 10.437 1.00 83.31 129 GLU A N 1
ATOM 1066 C CA . GLU A 1 129 ? -13.262 -5.275 11.891 1.00 83.31 129 GLU A CA 1
ATOM 1067 C C . GLU A 1 129 ? -13.872 -4.071 12.617 1.00 83.31 129 GLU A C 1
ATOM 1069 O O . GLU A 1 129 ? -14.512 -4.210 13.662 1.00 83.31 129 GLU A O 1
ATOM 1074 N N . VAL A 1 130 ? -13.727 -2.879 12.036 1.00 85.25 130 VAL A N 1
ATOM 1075 C CA . VAL A 1 130 ? -14.378 -1.670 12.554 1.00 85.25 130 VAL A CA 1
ATOM 1076 C C . VAL A 1 130 ? -15.894 -1.831 12.460 1.00 85.25 130 VAL A C 1
ATOM 1078 O O . VAL A 1 130 ? -16.591 -1.711 13.462 1.00 85.25 130 VAL A O 1
ATOM 1081 N N . SER A 1 131 ? -16.414 -2.180 11.280 1.00 84.06 131 SER A N 1
ATOM 1082 C CA . SER A 1 131 ? -17.853 -2.317 11.049 1.00 84.06 131 SER A CA 1
ATOM 1083 C C . SER A 1 131 ? -18.507 -3.317 12.000 1.00 84.06 131 SER A C 1
ATOM 1085 O O . SER A 1 131 ? -19.542 -2.989 12.570 1.00 84.06 131 SER A O 1
ATOM 1087 N N . ARG A 1 132 ? -17.935 -4.512 12.206 1.00 83.81 132 ARG A N 1
ATOM 1088 C CA . ARG A 1 132 ? -18.511 -5.515 13.125 1.00 83.81 132 ARG A CA 1
ATOM 1089 C C . ARG A 1 132 ? -18.527 -5.023 14.577 1.00 83.81 132 ARG A C 1
ATOM 1091 O O . ARG A 1 132 ? -19.517 -5.220 15.270 1.00 83.81 132 ARG A O 1
ATOM 1098 N N . SER A 1 133 ? -17.476 -4.317 14.999 1.00 87.31 133 SER A N 1
ATOM 1099 C CA . SER A 1 133 ? -17.347 -3.775 16.356 1.00 87.31 133 SER A CA 1
ATOM 1100 C C . SER A 1 133 ? -18.395 -2.700 16.635 1.00 87.31 133 SER A C 1
ATOM 1102 O O . SER A 1 133 ? -19.001 -2.678 17.702 1.00 87.31 133 SER A O 1
ATOM 1104 N N . LEU A 1 134 ? -18.667 -1.844 15.645 1.00 88.44 134 LEU A N 1
ATOM 1105 C CA . LEU A 1 134 ? -19.665 -0.781 15.753 1.00 88.44 134 LEU A CA 1
ATOM 1106 C C . LEU A 1 134 ? -21.089 -1.310 15.991 1.00 88.44 134 LEU A C 1
ATOM 1108 O O . LEU A 1 134 ? -21.851 -0.659 16.700 1.00 88.44 134 LEU A O 1
ATOM 1112 N N . HIS A 1 135 ? -21.440 -2.493 15.470 1.00 86.19 135 HIS A N 1
ATOM 1113 C CA . HIS A 1 135 ? -22.768 -3.093 15.681 1.00 86.19 135 HIS A CA 1
ATOM 1114 C C . HIS A 1 135 ? -23.006 -3.540 17.132 1.00 86.19 135 HIS A C 1
ATOM 1116 O O . HIS A 1 135 ? -24.154 -3.692 17.544 1.00 86.19 135 HIS A O 1
ATOM 1122 N N . ALA A 1 136 ? -21.944 -3.748 17.917 1.00 87.94 136 ALA A N 1
ATOM 1123 C CA . ALA A 1 136 ? -22.048 -4.112 19.328 1.00 87.94 136 ALA A CA 1
ATOM 1124 C C . ALA A 1 136 ? -22.158 -2.890 20.265 1.00 87.94 136 ALA A C 1
ATOM 1126 O O . ALA A 1 136 ? -22.357 -3.061 21.470 1.00 87.94 136 ALA A O 1
ATOM 1127 N N . CYS A 1 137 ? -22.029 -1.666 19.739 1.00 92.62 137 CYS A N 1
ATOM 1128 C CA . CYS A 1 137 ? -21.967 -0.427 20.514 1.00 92.62 137 CYS A CA 1
ATOM 1129 C C . CYS A 1 137 ? -23.243 0.422 20.390 1.00 92.62 137 CYS A C 1
ATOM 1131 O O . CYS A 1 137 ? -23.998 0.312 19.430 1.00 92.62 137 CYS A O 1
ATOM 1133 N N . GLN A 1 138 ? -23.453 1.327 21.350 1.00 95.19 138 GLN A N 1
ATOM 1134 C CA . GLN A 1 138 ? -24.474 2.387 21.296 1.00 95.19 138 GLN A CA 1
ATOM 1135 C C . GLN A 1 138 ? -23.879 3.756 20.944 1.00 95.19 138 GLN A C 1
ATOM 1137 O O . GLN A 1 138 ? -24.601 4.686 20.577 1.00 95.19 138 GLN A O 1
ATOM 1142 N N . GLY A 1 139 ? -22.557 3.890 21.031 1.00 96.06 139 GLY A N 1
ATOM 1143 C CA . GLY A 1 139 ? -21.862 5.108 20.655 1.00 96.06 139 GLY A CA 1
ATOM 1144 C C . GLY A 1 139 ? -20.392 4.886 20.337 1.00 96.06 139 GLY A C 1
ATOM 1145 O O . GLY A 1 139 ? -19.846 3.798 20.517 1.00 96.06 139 GLY A O 1
ATOM 1146 N N . VAL A 1 140 ? -19.757 5.942 19.850 1.00 96.62 140 VAL A N 1
ATOM 1147 C CA . VAL A 1 140 ? -18.348 5.970 19.474 1.00 96.62 140 VAL A CA 1
ATOM 1148 C C . VAL A 1 140 ? -17.672 7.219 20.008 1.00 96.62 140 VAL A C 1
ATOM 1150 O O . VAL A 1 140 ? -18.254 8.303 20.031 1.00 96.62 140 VAL A O 1
ATOM 1153 N N . VAL A 1 141 ? -16.407 7.076 20.373 1.00 97.00 141 VAL A N 1
ATOM 1154 C CA . VAL A 1 141 ? -15.491 8.190 20.593 1.00 97.00 141 VAL A CA 1
ATOM 1155 C C . VAL A 1 141 ? -14.774 8.456 19.273 1.00 97.00 141 VAL A C 1
ATOM 1157 O O . VAL A 1 141 ? -13.971 7.635 18.824 1.00 97.00 141 VAL A O 1
ATOM 1160 N N . LEU A 1 142 ? -15.084 9.586 18.634 1.00 96.50 142 LEU A N 1
ATOM 1161 C CA . LEU A 1 142 ? -14.426 10.026 17.405 1.00 96.50 142 LEU A CA 1
ATOM 1162 C C . LEU A 1 142 ? -13.171 10.818 17.766 1.00 96.50 142 LEU A C 1
ATOM 1164 O O . LEU A 1 142 ? -13.261 11.986 18.140 1.00 96.50 142 LEU A O 1
ATOM 1168 N N . LEU A 1 143 ? -12.016 10.167 17.652 1.00 96.19 143 LEU A N 1
ATOM 1169 C CA . LEU A 1 143 ? -10.736 10.710 18.087 1.00 96.19 143 LEU A CA 1
ATOM 1170 C C . LEU A 1 143 ? -9.967 11.353 16.924 1.00 96.19 143 LEU A C 1
ATOM 1172 O O . LEU A 1 143 ? -9.629 10.702 15.928 1.00 96.19 143 LEU A O 1
ATOM 1176 N N . VAL A 1 144 ? -9.649 12.635 17.071 1.00 96.50 144 VAL A N 1
ATOM 1177 C CA . VAL A 1 144 ? -8.899 13.433 16.096 1.00 96.50 144 VAL A CA 1
ATOM 1178 C C . VAL A 1 144 ? -7.652 14.002 16.764 1.00 96.50 144 VAL A C 1
ATOM 1180 O O . VAL A 1 144 ? -7.714 14.480 17.892 1.00 96.50 144 VAL A O 1
ATOM 1183 N N . ASP A 1 145 ? -6.504 13.913 16.101 1.00 95.69 145 ASP A N 1
ATOM 1184 C CA . ASP A 1 145 ? -5.255 14.484 16.601 1.00 95.69 145 ASP A CA 1
ATOM 1185 C C . ASP A 1 145 ? -5.304 16.018 16.534 1.00 95.69 145 ASP A C 1
ATOM 1187 O O . ASP A 1 145 ? -5.668 16.571 15.496 1.00 95.69 145 ASP A O 1
ATOM 1191 N N . SER A 1 146 ? -4.934 16.699 17.623 1.00 95.88 146 SER A N 1
ATOM 1192 C CA . SER A 1 146 ? -4.902 18.165 17.697 1.00 95.88 146 SER A CA 1
ATOM 1193 C C . SER A 1 146 ? -3.758 18.805 16.908 1.00 95.88 146 SER A C 1
ATOM 1195 O O . SER A 1 146 ? -3.737 20.023 16.798 1.00 95.88 146 SER A O 1
ATOM 1197 N N . SER A 1 147 ? -2.807 18.052 16.369 1.00 92.50 147 SER A N 1
ATOM 1198 C CA . SER A 1 147 ? -1.718 18.582 15.539 1.00 92.50 147 SER A CA 1
ATOM 1199 C C . SER A 1 147 ? -1.933 18.283 14.055 1.00 92.50 147 SER A C 1
ATOM 1201 O O . SER A 1 147 ? -1.637 19.122 13.206 1.00 92.50 147 SER A O 1
ATOM 1203 N N . GLU A 1 148 ? -2.462 17.100 13.730 1.00 91.56 148 GLU A N 1
ATOM 1204 C CA . GLU A 1 148 ? -2.639 16.654 12.338 1.00 91.56 148 GLU A CA 1
ATOM 1205 C C . GLU A 1 148 ? -4.013 17.001 11.754 1.00 91.56 148 GLU A C 1
ATOM 1207 O O . GLU A 1 148 ? -4.129 17.238 10.551 1.00 91.56 148 GLU A O 1
ATOM 1212 N N . GLY A 1 149 ? -5.055 17.046 12.587 1.00 93.06 149 GLY A N 1
ATOM 1213 C CA . GLY A 1 149 ? -6.416 17.364 12.166 1.00 93.06 149 GLY A CA 1
ATOM 1214 C C . GLY A 1 149 ? -7.172 16.214 11.504 1.00 93.06 149 GLY A C 1
ATOM 1215 O O . GLY A 1 149 ? -6.924 15.030 11.748 1.00 93.06 149 GLY A O 1
ATOM 1216 N N . ILE A 1 150 ? -8.185 16.560 10.706 1.00 94.31 150 ILE A N 1
ATOM 1217 C CA . ILE A 1 150 ? -9.034 15.566 10.035 1.00 94.31 150 ILE A CA 1
ATOM 1218 C C . ILE A 1 150 ? -8.252 14.872 8.919 1.00 94.31 150 ILE A C 1
ATOM 1220 O O . ILE A 1 150 ? -7.770 15.516 7.994 1.00 94.31 150 ILE A O 1
ATOM 1224 N N . GLN A 1 151 ? -8.229 13.539 8.961 1.00 94.19 151 GLN A N 1
ATOM 1225 C CA . GLN A 1 151 ? -7.638 12.689 7.929 1.00 94.19 151 GLN A CA 1
ATOM 1226 C C . GLN A 1 151 ? -8.713 11.900 7.173 1.00 94.19 151 GLN A C 1
ATOM 1228 O O . GLN A 1 151 ? -9.853 11.776 7.630 1.00 94.19 151 GLN A O 1
ATOM 1233 N N . ALA A 1 152 ? -8.368 11.346 6.005 1.00 91.38 152 ALA A N 1
ATOM 1234 C CA . ALA A 1 152 ? -9.325 10.649 5.139 1.00 91.38 152 ALA A CA 1
ATOM 1235 C C . ALA A 1 152 ? -10.104 9.544 5.882 1.00 91.38 152 ALA A C 1
ATOM 1237 O O . ALA A 1 152 ? -11.322 9.420 5.739 1.00 91.38 152 ALA A O 1
ATOM 1238 N N . ARG A 1 153 ? -9.419 8.800 6.762 1.00 89.62 153 ARG A N 1
ATOM 1239 C CA . ARG A 1 153 ? -10.027 7.743 7.585 1.00 89.62 153 ARG A CA 1
ATOM 1240 C C . ARG A 1 153 ? -11.026 8.274 8.609 1.00 89.62 153 ARG A C 1
ATOM 1242 O O . ARG A 1 153 ? -12.043 7.626 8.847 1.00 89.62 153 ARG A O 1
ATOM 1249 N N . THR A 1 154 ? -10.764 9.441 9.197 1.00 92.62 154 THR A N 1
ATOM 1250 C CA . THR A 1 154 ? -11.684 10.100 10.135 1.00 92.62 154 THR A CA 1
ATOM 1251 C C . THR A 1 154 ? -13.041 10.316 9.469 1.00 92.62 154 THR A C 1
ATOM 1253 O O . THR A 1 154 ? -14.076 10.018 10.061 1.00 92.62 154 THR A O 1
ATOM 1256 N N . VAL A 1 155 ? -13.041 10.736 8.199 1.00 92.94 155 VAL A N 1
ATOM 1257 C CA . VAL A 1 155 ? -14.263 10.946 7.411 1.00 92.94 155 VAL A CA 1
ATOM 1258 C C . VAL A 1 155 ? -14.992 9.630 7.131 1.00 92.94 155 VAL A C 1
ATOM 1260 O O . VAL A 1 155 ? -16.208 9.552 7.312 1.00 92.94 155 VAL A O 1
ATOM 1263 N N . THR A 1 156 ? -14.278 8.581 6.715 1.00 89.44 156 THR A N 1
ATOM 1264 C CA . THR A 1 156 ? -14.874 7.255 6.471 1.00 89.44 156 THR A CA 1
ATOM 1265 C C . THR A 1 156 ? -15.494 6.670 7.740 1.00 89.44 156 THR A C 1
ATOM 1267 O O . THR A 1 156 ? -16.633 6.201 7.703 1.00 89.44 156 THR A O 1
ATOM 1270 N N . ASN A 1 157 ? -14.779 6.734 8.866 1.00 90.69 157 ASN A N 1
ATOM 1271 C CA . ASN A 1 157 ? -15.245 6.218 10.152 1.00 90.69 157 ASN A CA 1
ATOM 1272 C C . ASN A 1 157 ? -16.450 7.010 10.678 1.00 90.69 157 ASN A C 1
ATOM 1274 O O . ASN A 1 157 ? -17.412 6.407 11.150 1.00 90.69 157 ASN A O 1
ATOM 1278 N N . PHE A 1 158 ? -16.453 8.339 10.531 1.00 92.75 158 PHE A N 1
ATOM 1279 C CA . PHE A 1 158 ? -17.611 9.170 10.867 1.00 92.75 158 PHE A CA 1
ATOM 1280 C C . PHE A 1 158 ? -18.851 8.778 10.053 1.00 92.75 158 PHE A C 1
ATOM 1282 O O . PHE A 1 158 ? -19.927 8.564 10.615 1.00 92.75 158 PHE A O 1
ATOM 1289 N N . LYS A 1 159 ? -18.703 8.606 8.729 1.00 90.75 159 LYS A N 1
ATOM 1290 C CA . LYS A 1 159 ? -19.796 8.136 7.860 1.00 90.75 159 LYS A CA 1
ATOM 1291 C C . LYS A 1 159 ? -20.311 6.762 8.292 1.00 90.75 159 LYS A C 1
ATOM 1293 O O . LYS A 1 159 ? -21.521 6.549 8.294 1.00 90.75 159 LYS A O 1
ATOM 1298 N N . LEU A 1 160 ? -19.413 5.852 8.675 1.00 88.44 160 LEU A N 1
ATOM 1299 C CA . LEU A 1 160 ? -19.770 4.516 9.148 1.00 88.44 160 LEU A CA 1
ATOM 1300 C C . LEU A 1 160 ? -20.542 4.570 10.477 1.00 88.44 160 LEU A C 1
ATOM 1302 O O . LEU A 1 160 ? -21.578 3.921 10.597 1.00 88.44 160 LEU A O 1
ATOM 1306 N N . ALA A 1 161 ? -20.103 5.379 11.443 1.00 91.94 161 ALA A N 1
ATOM 1307 C CA . ALA A 1 161 ? -20.807 5.567 12.714 1.00 91.94 161 ALA A CA 1
ATOM 1308 C C . ALA A 1 161 ? -22.209 6.170 12.518 1.00 91.94 161 ALA A C 1
ATOM 1310 O O . ALA A 1 161 ? -23.182 5.674 13.087 1.00 91.94 161 ALA A O 1
ATOM 1311 N N . LYS A 1 162 ? -22.335 7.180 11.644 1.00 92.12 162 LYS A N 1
ATOM 1312 C CA . LYS A 1 162 ? -23.622 7.806 11.299 1.00 92.12 162 LYS A CA 1
ATOM 1313 C C . LYS A 1 162 ? -24.569 6.822 10.604 1.00 92.12 162 LYS A C 1
ATOM 1315 O O . LYS A 1 162 ? -25.752 6.790 10.929 1.00 92.12 162 LYS A O 1
ATOM 1320 N N . ALA A 1 163 ? -24.056 5.990 9.693 1.00 88.25 163 ALA A N 1
ATOM 1321 C CA . ALA A 1 163 ? -24.841 4.944 9.032 1.00 88.25 163 ALA A CA 1
ATOM 1322 C C . ALA A 1 163 ? -25.396 3.908 10.028 1.00 88.25 163 ALA A C 1
ATOM 1324 O O . ALA A 1 163 ? -26.528 3.461 9.868 1.00 88.25 163 ALA A O 1
ATOM 1325 N N . ASN A 1 164 ? -24.639 3.598 11.087 1.00 86.62 164 ASN A N 1
ATOM 1326 C CA . ASN A 1 164 ? -25.055 2.712 12.181 1.00 86.62 164 ASN A CA 1
ATOM 1327 C C . ASN A 1 164 ? -25.878 3.423 13.276 1.00 86.62 164 ASN A C 1
ATOM 1329 O O . ASN A 1 164 ? -26.199 2.808 14.287 1.00 86.62 164 ASN A O 1
ATOM 1333 N N . LYS A 1 165 ? -26.236 4.706 13.091 1.00 91.44 165 LYS A N 1
ATOM 1334 C CA . LYS A 1 165 ? -27.035 5.507 14.042 1.00 91.44 165 LYS A CA 1
ATOM 1335 C C . LYS A 1 165 ? -26.446 5.549 15.462 1.00 91.44 165 LYS A C 1
ATOM 1337 O O . LYS A 1 165 ? -27.186 5.588 16.442 1.00 91.44 165 LYS A O 1
ATOM 1342 N N . LEU A 1 166 ? -25.119 5.541 15.573 1.00 94.31 166 LEU A N 1
ATOM 1343 C CA . LEU A 1 166 ? -24.419 5.575 16.858 1.00 94.31 166 LEU A CA 1
ATOM 1344 C C . LEU A 1 166 ? -24.307 7.005 17.391 1.00 94.31 166 LEU A C 1
ATOM 1346 O O . LEU A 1 166 ? -24.101 7.944 16.619 1.00 94.31 166 LEU A O 1
ATOM 1350 N N . ALA A 1 167 ? -24.382 7.168 18.714 1.00 96.50 167 ALA A N 1
ATOM 1351 C CA . ALA A 1 167 ? -24.049 8.435 19.361 1.00 96.50 167 ALA A CA 1
ATOM 1352 C C . ALA A 1 167 ? -22.552 8.737 19.185 1.00 96.50 167 ALA A C 1
ATOM 1354 O O . ALA A 1 167 ? -21.719 7.851 19.363 1.00 96.50 167 ALA A O 1
ATOM 1355 N N . ILE A 1 168 ? -22.191 9.973 18.843 1.00 96.50 168 ILE A N 1
ATOM 1356 C CA . ILE A 1 168 ? -20.798 10.352 18.568 1.00 96.50 168 ILE A CA 1
ATOM 1357 C C . ILE A 1 168 ? -20.316 11.311 19.653 1.00 96.50 168 ILE A C 1
ATOM 1359 O O . ILE A 1 168 ? -20.890 12.380 19.844 1.00 96.50 168 ILE A O 1
ATOM 1363 N N . VAL A 1 169 ? -19.237 10.940 20.341 1.00 97.50 169 VAL A N 1
ATOM 1364 C CA . VAL A 1 169 ? -18.511 11.802 21.280 1.00 97.50 169 VAL A CA 1
ATOM 1365 C C . VAL A 1 169 ? -17.241 12.303 20.580 1.00 97.50 169 VAL A C 1
ATOM 1367 O O . VAL A 1 169 ? -16.296 11.527 20.420 1.00 97.50 169 VAL A O 1
ATOM 1370 N N . PRO A 1 170 ? -17.207 13.561 20.105 1.00 97.00 170 PRO A N 1
ATOM 1371 C CA . PRO A 1 170 ? -16.051 14.124 19.411 1.00 97.00 170 PRO A CA 1
ATOM 1372 C C . PRO A 1 170 ? -14.937 14.498 20.395 1.00 97.00 170 PRO A C 1
ATOM 1374 O O . PRO A 1 170 ? -15.180 15.174 21.398 1.00 97.00 170 PRO A O 1
ATOM 1377 N N . VAL A 1 171 ? -13.707 14.071 20.100 1.00 97.62 171 VAL A N 1
ATOM 1378 C CA . VAL A 1 171 ? -12.552 14.254 20.985 1.00 97.62 171 VAL A CA 1
ATOM 1379 C C . VAL A 1 171 ? -11.309 14.665 20.199 1.00 97.62 171 VAL A C 1
ATOM 1381 O O . VAL A 1 171 ? -10.896 13.982 19.264 1.00 97.62 171 VAL A O 1
ATOM 1384 N N . LEU A 1 172 ? -10.670 15.742 20.645 1.00 97.56 172 LEU A N 1
ATOM 1385 C CA . LEU A 1 172 ? -9.348 16.191 20.231 1.00 97.56 172 LEU A CA 1
ATOM 1386 C C . LEU A 1 172 ? -8.289 15.642 21.185 1.00 97.56 172 LEU A C 1
ATOM 1388 O O . LEU A 1 172 ? -8.306 15.943 22.378 1.00 97.56 172 LEU A O 1
ATOM 1392 N N . ASN A 1 173 ? -7.377 14.829 20.662 1.00 96.88 173 ASN A N 1
ATOM 1393 C CA . ASN A 1 173 ? -6.293 14.201 21.412 1.00 96.88 173 ASN A CA 1
ATOM 1394 C C . ASN A 1 173 ? -4.969 14.946 21.235 1.00 96.88 173 ASN A C 1
ATOM 1396 O O . ASN A 1 173 ? -4.841 15.780 20.344 1.00 96.88 173 ASN A O 1
ATOM 1400 N N . LYS A 1 174 ? -3.958 14.582 22.027 1.00 95.75 174 LYS A N 1
ATOM 1401 C CA . LYS A 1 174 ? -2.585 15.107 21.940 1.00 95.75 174 LYS A CA 1
ATOM 1402 C C . LYS A 1 174 ? -2.486 16.627 22.112 1.00 95.75 174 LYS A C 1
ATOM 1404 O O . LYS A 1 174 ? -1.608 17.271 21.547 1.00 95.75 174 LYS A O 1
ATOM 1409 N N . ILE A 1 175 ? -3.360 17.202 22.938 1.00 94.81 175 ILE A N 1
ATOM 1410 C CA . ILE A 1 175 ? -3.311 18.634 23.289 1.00 94.81 175 ILE A CA 1
ATOM 1411 C C . ILE A 1 175 ? -2.019 19.035 24.018 1.00 94.81 175 ILE A C 1
ATOM 1413 O O . ILE A 1 175 ? -1.768 20.216 24.217 1.00 94.81 175 ILE A O 1
ATOM 1417 N N . ASP A 1 176 ? -1.235 18.051 24.461 1.00 93.06 176 ASP A N 1
ATOM 1418 C CA . ASP A 1 176 ? 0.056 18.223 25.119 1.00 93.06 176 ASP A CA 1
ATOM 1419 C C . ASP A 1 176 ? 1.220 18.514 24.161 1.00 93.06 176 ASP A C 1
ATOM 1421 O O . ASP A 1 176 ? 2.296 18.887 24.625 1.00 93.06 176 ASP A O 1
ATOM 1425 N N . LEU A 1 177 ? 1.040 18.341 22.849 1.00 92.88 177 LEU A N 1
ATOM 1426 C CA . LEU A 1 177 ? 2.092 18.627 21.877 1.00 92.88 177 LEU A CA 1
ATOM 1427 C C . LEU A 1 177 ? 2.248 20.135 21.649 1.00 92.88 177 LEU A C 1
ATOM 1429 O O . LEU A 1 177 ? 1.265 20.860 21.524 1.00 92.88 177 LEU A O 1
ATOM 1433 N N . GLU A 1 178 ? 3.490 20.603 21.501 1.00 90.12 178 GLU A N 1
ATOM 1434 C CA . GLU A 1 178 ? 3.793 22.024 21.254 1.00 90.12 178 GLU A CA 1
ATOM 1435 C C . GLU A 1 178 ? 3.160 22.556 19.959 1.00 90.12 178 GLU A C 1
ATOM 1437 O O . GLU A 1 178 ? 2.807 23.728 19.866 1.00 90.12 178 GLU A O 1
ATOM 1442 N N . ASN A 1 179 ? 2.996 21.690 18.957 1.00 91.75 179 ASN A N 1
ATOM 1443 C CA . ASN A 1 179 ? 2.382 22.026 17.677 1.00 91.75 179 ASN A CA 1
ATOM 1444 C C . ASN A 1 179 ? 0.859 21.795 17.640 1.00 91.75 179 ASN A C 1
ATOM 1446 O O . ASN A 1 179 ? 0.278 21.877 16.557 1.00 91.75 179 ASN A O 1
ATOM 1450 N N . ALA A 1 180 ? 0.217 21.490 18.773 1.00 93.56 180 ALA A N 1
ATOM 1451 C CA . ALA A 1 180 ? -1.222 21.267 18.830 1.00 93.56 180 ALA A CA 1
ATOM 1452 C C . ALA A 1 180 ? -2.006 22.564 18.553 1.00 93.56 180 ALA A C 1
ATOM 1454 O O . ALA A 1 180 ? -1.750 23.621 19.124 1.00 93.56 180 ALA A O 1
ATOM 1455 N N . GLN A 1 181 ? -3.012 22.468 17.688 1.00 93.88 181 GLN A N 1
ATOM 1456 C CA . GLN A 1 181 ? -3.899 23.542 17.240 1.00 93.88 181 GLN A CA 1
ATOM 1457 C C . GLN A 1 181 ? -5.378 23.165 17.471 1.00 93.88 181 GLN A C 1
ATOM 1459 O O . GLN A 1 181 ? -6.155 23.060 16.515 1.00 93.88 181 GLN A O 1
ATOM 1464 N N . PRO A 1 182 ? -5.808 22.962 18.733 1.00 94.19 182 PRO A N 1
ATOM 1465 C CA . PRO A 1 182 ? -7.128 22.413 19.039 1.00 94.19 182 PRO A CA 1
ATOM 1466 C C . PRO A 1 182 ? -8.284 23.284 18.528 1.00 94.19 182 PRO A C 1
ATOM 1468 O O . PRO A 1 182 ? -9.275 22.747 18.047 1.00 94.19 182 PRO A O 1
ATOM 1471 N N . ASP A 1 183 ? -8.166 24.614 18.571 1.00 93.50 183 ASP A N 1
ATOM 1472 C CA . ASP A 1 183 ? -9.247 25.505 18.120 1.00 93.50 183 ASP A CA 1
ATOM 1473 C C . ASP A 1 183 ? -9.397 25.504 16.593 1.00 93.50 183 ASP A C 1
ATOM 1475 O O . ASP A 1 183 ? -10.511 25.490 16.067 1.00 93.50 183 ASP A O 1
ATOM 1479 N N . LYS A 1 184 ? -8.276 25.430 15.863 1.00 93.94 184 LYS A N 1
ATOM 1480 C CA . LYS A 1 184 ? -8.286 25.286 14.402 1.00 93.94 184 LYS A CA 1
ATOM 1481 C C . LYS A 1 184 ? -8.987 23.989 13.996 1.00 93.94 184 LYS A C 1
ATOM 1483 O O . LYS A 1 184 ? -9.852 24.002 13.125 1.00 93.94 184 LYS A O 1
ATOM 1488 N N . ILE A 1 185 ? -8.637 22.875 14.631 1.00 94.88 185 ILE A N 1
ATOM 1489 C CA . ILE A 1 185 ? -9.160 21.554 14.256 1.00 94.88 185 ILE A CA 1
ATOM 1490 C C . ILE A 1 185 ? -10.601 21.367 14.730 1.00 94.88 185 ILE A C 1
ATOM 1492 O O . ILE A 1 185 ? -11.392 20.745 14.024 1.00 94.88 185 ILE A O 1
ATOM 1496 N N . ALA A 1 186 ? -10.993 21.975 15.851 1.00 95.38 186 ALA A N 1
ATOM 1497 C CA . ALA A 1 186 ? -12.397 22.060 16.239 1.00 95.38 186 ALA A CA 1
ATOM 1498 C C . ALA A 1 186 ? -13.244 22.707 15.126 1.00 95.38 186 ALA A C 1
ATOM 1500 O O . ALA A 1 186 ? -14.295 22.177 14.764 1.00 95.38 186 ALA A O 1
ATOM 1501 N N . ASN A 1 187 ? -12.751 23.786 14.506 1.00 93.75 187 ASN A N 1
ATOM 1502 C CA . ASN A 1 187 ? -13.418 24.403 13.355 1.00 93.75 187 ASN A CA 1
ATOM 1503 C C . ASN A 1 187 ? -13.443 23.486 12.121 1.00 93.75 187 ASN A C 1
ATOM 1505 O O . ASN A 1 187 ? -14.461 23.429 11.435 1.00 93.75 187 ASN A O 1
ATOM 1509 N N . GLN A 1 188 ? -12.382 22.711 11.858 1.00 93.12 188 GLN A N 1
ATOM 1510 C CA . GLN A 1 188 ? -12.408 21.700 10.789 1.00 93.12 188 GLN A CA 1
ATOM 1511 C C . GLN A 1 188 ? -13.527 20.669 11.019 1.00 93.12 188 GLN A C 1
ATOM 1513 O O . GLN A 1 188 ? -14.256 20.319 10.089 1.00 93.12 188 GLN A O 1
ATOM 1518 N N . MET A 1 189 ? -13.680 20.190 12.261 1.00 94.25 189 MET A N 1
ATOM 1519 C CA . MET A 1 189 ? -14.728 19.230 12.630 1.00 94.25 189 MET A CA 1
ATOM 1520 C C . MET A 1 189 ? -16.120 19.832 12.474 1.00 94.25 189 MET A C 1
ATOM 1522 O O . MET A 1 189 ? -17.010 19.154 11.964 1.00 94.25 189 MET A O 1
ATOM 1526 N N . LYS A 1 190 ? -16.297 21.109 12.816 1.00 93.69 190 LYS A N 1
ATOM 1527 C CA . LYS A 1 190 ? -17.541 21.833 12.550 1.00 93.69 190 LYS A CA 1
ATOM 1528 C C . LYS A 1 190 ? -17.857 21.898 11.056 1.00 93.69 190 LYS A C 1
ATOM 1530 O O . LYS A 1 190 ? -18.964 21.552 10.659 1.00 93.69 190 LYS A O 1
ATOM 1535 N N . ASN A 1 191 ? -16.883 22.265 10.227 1.00 90.12 191 ASN A N 1
ATOM 1536 C CA . ASN A 1 191 ? -17.079 22.433 8.784 1.00 90.12 191 ASN A CA 1
ATOM 1537 C C . ASN A 1 191 ? -17.423 21.121 8.061 1.00 90.12 191 ASN A C 1
ATOM 1539 O O . ASN A 1 191 ? -18.202 21.130 7.112 1.00 90.12 191 ASN A O 1
ATOM 1543 N N . ILE A 1 192 ? -16.834 19.995 8.480 1.00 92.06 192 ILE A N 1
ATOM 1544 C CA . ILE A 1 192 ? -16.974 18.709 7.772 1.00 92.06 192 ILE A CA 1
ATOM 1545 C C . ILE A 1 192 ? -18.026 17.792 8.396 1.00 92.06 192 ILE A C 1
ATOM 1547 O O . ILE A 1 192 ? -18.694 17.048 7.674 1.00 92.06 192 ILE A O 1
ATOM 1551 N N . PHE A 1 193 ? -18.156 17.804 9.721 1.00 92.81 193 PHE A N 1
ATOM 1552 C CA . PHE A 1 193 ? -19.045 16.903 10.455 1.00 92.81 193 PHE A CA 1
ATOM 1553 C C . PHE A 1 193 ? -20.275 17.597 11.042 1.00 92.81 193 PHE A C 1
ATOM 1555 O O . PHE A 1 193 ? -21.125 16.892 11.582 1.00 92.81 193 PHE A O 1
ATOM 1562 N N . GLU A 1 194 ? -20.386 18.927 10.923 1.00 91.44 194 GLU A N 1
ATOM 1563 C CA . GLU A 1 194 ? -21.476 19.732 11.504 1.00 91.44 194 GLU A CA 1
ATOM 1564 C C . GLU A 1 194 ? -21.567 19.572 13.033 1.00 91.44 194 GLU A C 1
ATOM 1566 O O . GLU A 1 194 ? -22.643 19.606 13.622 1.00 91.44 194 GLU A O 1
ATOM 1571 N N . ILE A 1 195 ? -20.417 19.359 13.680 1.00 92.44 195 ILE A N 1
ATOM 1572 C CA . ILE A 1 195 ? -20.297 19.217 15.133 1.00 92.44 195 ILE A CA 1
ATOM 1573 C C . ILE A 1 195 ? -19.926 20.574 15.729 1.00 92.44 195 ILE A C 1
ATOM 1575 O O . ILE A 1 195 ? -18.880 21.130 15.388 1.00 92.44 195 ILE A O 1
ATOM 1579 N N . ASP A 1 196 ? -20.749 21.093 16.639 1.00 92.69 196 ASP A N 1
ATOM 1580 C CA . ASP A 1 196 ? -20.454 22.357 17.311 1.00 92.69 196 ASP A CA 1
ATOM 1581 C C . ASP A 1 196 ? -19.203 22.252 18.195 1.00 92.69 196 ASP A C 1
ATOM 1583 O O . ASP A 1 196 ? -18.940 21.244 18.852 1.00 92.69 196 ASP A O 1
ATOM 1587 N N . THR A 1 197 ? -18.395 23.312 18.195 1.00 92.31 197 THR A N 1
ATOM 1588 C CA . THR A 1 197 ? -17.060 23.316 18.811 1.00 92.31 197 THR A CA 1
ATOM 1589 C C . THR A 1 197 ? -17.085 23.173 20.331 1.00 92.31 197 THR A C 1
ATOM 1591 O O . THR A 1 197 ? -16.127 22.671 20.909 1.00 92.31 197 THR A O 1
ATOM 1594 N N . ASP A 1 198 ? -18.167 23.599 20.981 1.00 91.25 198 ASP A N 1
ATOM 1595 C CA . ASP A 1 198 ? -18.410 23.448 22.421 1.00 91.25 198 ASP A CA 1
ATOM 1596 C C . ASP A 1 198 ? -18.673 21.988 22.822 1.00 91.25 198 ASP A C 1
ATOM 1598 O O . ASP A 1 198 ? -18.426 21.593 23.961 1.00 91.25 198 ASP A O 1
ATOM 1602 N N . GLN A 1 199 ? -19.111 21.154 21.877 1.00 91.62 199 GLN A N 1
ATOM 1603 C CA . GLN A 1 199 ? -19.312 19.728 22.105 1.00 91.62 199 GLN A CA 1
ATOM 1604 C C . GLN A 1 199 ? -18.002 18.932 22.047 1.00 91.62 199 GLN A C 1
ATOM 1606 O O . GLN A 1 199 ? -17.992 17.772 22.466 1.00 91.62 199 GLN A O 1
ATOM 1611 N N . ILE A 1 200 ? -16.912 19.514 21.538 1.00 95.81 200 ILE A N 1
ATOM 1612 C CA . ILE A 1 200 ? -15.651 18.816 21.275 1.00 95.81 200 ILE A CA 1
ATOM 1613 C C . ILE A 1 200 ? -14.778 18.787 22.531 1.00 95.81 200 ILE A C 1
ATOM 1615 O O . ILE A 1 200 ? -14.295 19.811 23.012 1.00 95.81 200 ILE A O 1
ATOM 1619 N N . MET A 1 201 ? -14.525 17.582 23.039 1.00 96.00 201 MET A N 1
ATOM 1620 C CA . MET A 1 201 ? -13.685 17.381 24.217 1.00 96.00 201 MET A CA 1
ATOM 1621 C C . MET A 1 201 ? -12.206 17.510 23.860 1.00 96.00 201 MET A C 1
ATOM 1623 O O . MET A 1 201 ? -11.772 17.022 22.822 1.00 96.00 201 MET A O 1
ATOM 1627 N N . LYS A 1 202 ? -11.409 18.109 24.745 1.00 96.31 202 LYS A N 1
ATOM 1628 C CA . LYS A 1 202 ? -9.952 18.248 24.595 1.00 96.31 202 LYS A CA 1
ATOM 1629 C C . LYS A 1 202 ? -9.259 17.343 25.613 1.00 96.31 202 LYS A C 1
ATOM 1631 O O . LYS A 1 202 ? -9.478 17.502 26.813 1.00 96.31 202 LYS A O 1
ATOM 1636 N N . VAL A 1 203 ? -8.447 16.392 25.152 1.00 96.81 203 VAL A N 1
ATOM 1637 C CA . VAL A 1 203 ? -7.789 15.398 26.015 1.00 96.81 203 VAL A CA 1
ATOM 1638 C C . VAL A 1 203 ? -6.322 15.172 25.649 1.00 96.81 203 VAL A C 1
ATOM 1640 O O . VAL A 1 203 ? -5.900 15.349 24.507 1.00 96.81 203 VAL A O 1
ATOM 1643 N N . SER A 1 204 ? -5.542 14.708 26.625 1.00 95.38 204 SER A N 1
ATOM 1644 C CA . SER A 1 204 ? -4.245 14.071 26.391 1.00 95.38 204 SER A CA 1
ATOM 1645 C C . SER A 1 204 ? -4.327 12.611 26.820 1.00 95.38 204 SER A C 1
ATOM 1647 O O . SER A 1 204 ? -4.328 12.307 28.013 1.00 95.38 204 SER A O 1
ATOM 1649 N N . GLY A 1 205 ? -4.354 11.686 25.858 1.00 90.38 205 GLY A N 1
ATOM 1650 C CA . GLY A 1 205 ? -4.264 10.252 26.150 1.00 90.38 205 GLY A CA 1
ATOM 1651 C C . GLY A 1 205 ? -2.946 9.859 26.830 1.00 90.38 205 GLY A C 1
ATOM 1652 O O . GLY A 1 205 ? -2.908 8.887 27.576 1.00 90.38 205 GLY A O 1
ATOM 1653 N N . LYS A 1 206 ? -1.870 10.633 26.630 1.00 89.88 206 LYS A N 1
ATOM 1654 C CA . LYS A 1 206 ? -0.546 10.373 27.214 1.00 89.88 206 LYS A CA 1
ATOM 1655 C C . LYS A 1 206 ? -0.499 10.714 28.704 1.00 89.88 206 LYS A C 1
ATOM 1657 O O . LYS A 1 206 ? -0.132 9.870 29.523 1.00 89.88 206 LYS A O 1
ATOM 1662 N N . TYR A 1 207 ? -0.904 11.931 29.064 1.00 89.75 207 TYR A N 1
ATOM 1663 C CA . TYR A 1 207 ? -0.822 12.428 30.442 1.00 89.75 207 TYR A CA 1
ATOM 1664 C C . TYR A 1 207 ? -2.113 12.224 31.246 1.00 89.75 207 TYR A C 1
ATOM 16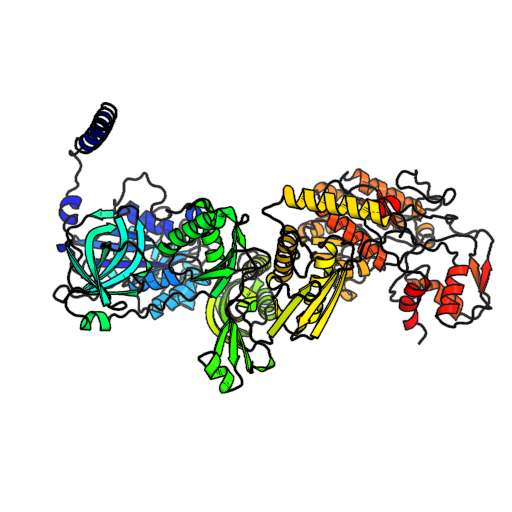66 O O . TYR A 1 207 ? -2.079 12.228 32.472 1.00 89.75 207 TYR A O 1
ATOM 1674 N N . GLY A 1 208 ? -3.242 11.969 30.579 1.00 89.75 208 GLY A N 1
ATOM 1675 C CA . GLY A 1 208 ? -4.547 11.749 31.208 1.00 89.75 208 GLY A CA 1
ATOM 1676 C C . GLY A 1 208 ? -5.390 13.010 31.399 1.00 89.75 208 GLY A C 1
ATOM 1677 O O . GLY A 1 208 ? -6.510 12.914 31.901 1.00 89.75 208 GLY A O 1
ATOM 1678 N N . ASN A 1 209 ? -4.908 14.188 30.986 1.00 93.25 209 ASN A N 1
ATOM 1679 C CA . ASN A 1 209 ? -5.680 15.430 31.054 1.00 93.25 209 ASN A CA 1
ATOM 1680 C C . ASN A 1 209 ? -6.998 15.288 30.277 1.00 93.25 209 ASN A C 1
ATOM 1682 O O . ASN A 1 209 ? -6.998 14.844 29.130 1.00 93.25 209 ASN A O 1
ATOM 1686 N N . GLY A 1 210 ? -8.119 15.651 30.906 1.00 93.19 210 GLY A N 1
ATOM 1687 C CA . GLY A 1 210 ? -9.457 15.597 30.303 1.00 93.19 210 GLY A CA 1
ATOM 1688 C C . GLY A 1 210 ? -10.071 14.196 30.169 1.00 93.19 210 GLY A C 1
ATOM 1689 O O . GLY A 1 210 ? -11.248 14.091 29.835 1.00 93.19 210 GLY A O 1
ATOM 1690 N N . VAL A 1 211 ? -9.334 13.115 30.461 1.00 94.31 211 VAL A N 1
ATOM 1691 C CA . VAL A 1 211 ? -9.836 11.739 30.274 1.00 94.31 211 VAL A CA 1
ATOM 1692 C C . VAL A 1 211 ? -10.940 11.388 31.276 1.00 94.31 211 VAL A C 1
ATOM 1694 O O . VAL A 1 211 ? -11.920 10.763 30.890 1.00 94.31 211 VAL A O 1
ATOM 1697 N N . THR A 1 212 ? -10.849 11.831 32.533 1.00 93.06 212 THR A N 1
ATOM 1698 C CA . THR A 1 212 ? -11.928 11.628 33.521 1.00 93.06 212 THR A CA 1
ATOM 1699 C C . THR A 1 212 ? -13.226 12.305 33.076 1.00 93.06 212 THR A C 1
ATOM 1701 O O . THR A 1 212 ? -14.271 11.669 33.025 1.00 93.06 212 THR A O 1
ATOM 1704 N N . THR A 1 213 ? -13.146 13.562 32.633 1.00 94.94 213 THR A N 1
ATOM 1705 C CA . THR A 1 213 ? -14.300 14.302 32.099 1.00 94.94 213 THR A CA 1
ATOM 1706 C C . THR A 1 213 ? -14.859 13.660 30.828 1.00 94.94 213 THR A C 1
ATOM 1708 O O . THR A 1 213 ? -16.065 13.684 30.593 1.00 94.94 213 THR A O 1
ATOM 1711 N N . LEU A 1 214 ? -14.006 13.044 30.003 1.00 96.25 214 LEU A N 1
ATOM 1712 C CA . LEU A 1 214 ? -14.450 12.240 28.866 1.00 96.25 214 LEU A CA 1
ATOM 1713 C C . LEU A 1 214 ? -15.252 11.002 29.309 1.00 96.25 214 LEU A C 1
ATOM 1715 O O . LEU A 1 214 ? -16.271 10.711 28.689 1.00 96.25 214 LEU A O 1
ATOM 1719 N N . LEU A 1 215 ? -14.846 10.297 30.373 1.00 95.44 215 LEU A N 1
ATOM 1720 C CA . LEU A 1 215 ? -15.612 9.164 30.923 1.00 95.44 215 LEU A CA 1
ATOM 1721 C C . LEU A 1 215 ? -16.989 9.611 31.444 1.00 95.44 215 LEU A C 1
ATOM 1723 O O . LEU A 1 215 ? -17.981 8.926 31.197 1.00 95.44 215 LEU A O 1
ATOM 1727 N N . ASP A 1 216 ? -17.061 10.778 32.086 1.00 95.75 216 ASP A N 1
ATOM 1728 C CA . ASP A 1 216 ? -18.329 11.392 32.505 1.00 95.75 216 ASP A CA 1
ATOM 1729 C C . ASP A 1 216 ? -19.216 11.702 31.283 1.00 95.75 216 ASP A C 1
ATOM 1731 O O . ASP A 1 216 ? -20.376 11.294 31.210 1.00 95.75 216 ASP A O 1
ATOM 1735 N N . THR A 1 217 ? -18.630 12.323 30.255 1.00 96.31 217 THR A N 1
ATOM 1736 C CA . THR A 1 217 ? -19.326 12.702 29.011 1.00 96.31 217 THR A CA 1
ATOM 1737 C C . THR A 1 217 ? -19.851 11.478 28.252 1.00 96.31 217 THR A C 1
ATOM 1739 O O . THR A 1 217 ? -20.919 11.530 27.642 1.00 96.31 217 THR A O 1
ATOM 1742 N N . ILE A 1 218 ? -19.126 10.355 28.289 1.00 96.81 218 ILE A N 1
ATOM 1743 C CA . ILE A 1 218 ? -19.564 9.076 27.713 1.00 96.81 218 ILE A CA 1
ATOM 1744 C C . ILE A 1 218 ? -20.866 8.598 28.374 1.00 96.81 218 ILE A C 1
ATOM 1746 O O . ILE A 1 218 ? -21.762 8.139 27.669 1.00 96.81 218 ILE A O 1
ATOM 1750 N N . ILE A 1 219 ? -21.017 8.742 29.695 1.00 96.38 219 ILE A N 1
ATOM 1751 C CA . ILE A 1 219 ? -22.261 8.372 30.399 1.00 96.38 219 ILE A CA 1
ATOM 1752 C C . ILE A 1 219 ? -23.416 9.274 29.983 1.00 96.38 219 ILE A C 1
ATOM 1754 O O . ILE A 1 219 ? -24.531 8.780 29.788 1.00 96.38 219 ILE A O 1
ATOM 1758 N N . GLU A 1 220 ? -23.144 10.572 29.868 1.00 95.19 220 GLU A N 1
ATOM 1759 C CA . GLU A 1 220 ? -24.137 11.606 29.577 1.00 95.19 220 GLU A CA 1
ATOM 1760 C C . GLU A 1 220 ? -24.639 11.557 28.128 1.00 95.19 220 GLU A C 1
ATOM 1762 O O . GLU A 1 220 ? -25.829 11.747 27.888 1.00 95.19 220 GLU A O 1
ATOM 1767 N N . ARG A 1 221 ? -23.750 11.297 27.158 1.00 95.44 221 ARG A N 1
ATOM 1768 C CA . ARG A 1 221 ? -24.067 11.401 25.722 1.00 95.44 221 ARG A CA 1
ATOM 1769 C C . ARG A 1 221 ? -24.333 10.072 25.028 1.00 95.44 221 ARG A C 1
ATOM 1771 O O . ARG A 1 221 ? -25.094 10.047 24.062 1.00 95.44 221 ARG A O 1
ATOM 1778 N N . ILE A 1 222 ? -23.702 8.978 25.460 1.00 96.75 222 ILE A N 1
ATOM 1779 C CA . ILE A 1 222 ? -23.958 7.661 24.865 1.00 96.75 222 ILE A CA 1
ATOM 1780 C C . ILE A 1 222 ? -25.183 7.058 25.561 1.00 96.75 222 ILE A C 1
ATOM 1782 O O . ILE A 1 222 ? -25.182 6.955 26.789 1.00 96.75 222 ILE A O 1
ATOM 1786 N N . PRO A 1 223 ? -26.233 6.654 24.825 1.00 96.38 223 PRO A N 1
ATOM 1787 C CA . PRO A 1 223 ? -27.411 6.059 25.438 1.00 96.38 223 PRO A CA 1
ATOM 1788 C C . PRO A 1 223 ? -27.106 4.656 25.996 1.00 96.38 223 PRO A C 1
ATOM 1790 O O . PRO A 1 223 ? -26.201 3.973 25.503 1.00 96.38 223 PRO A O 1
ATOM 1793 N N . PRO A 1 224 ? -27.859 4.192 27.010 1.00 95.69 224 PRO A N 1
ATOM 1794 C CA . PRO A 1 224 ? -27.800 2.798 27.434 1.00 95.69 224 PRO A CA 1
ATOM 1795 C C . PRO A 1 224 ? -28.232 1.848 26.297 1.00 95.69 224 PRO A C 1
ATOM 1797 O O . PRO A 1 224 ? -28.987 2.257 25.408 1.00 95.69 224 PRO A O 1
ATOM 1800 N N . PRO A 1 225 ? -27.800 0.573 26.314 1.00 92.69 225 PRO A N 1
ATOM 1801 C CA . PRO A 1 225 ? -28.279 -0.436 25.373 1.00 92.69 225 PRO A CA 1
ATOM 1802 C C . PRO A 1 225 ? -29.806 -0.560 25.411 1.00 92.69 225 PRO A C 1
ATOM 1804 O O . PRO A 1 225 ? -30.396 -0.694 26.482 1.00 92.69 225 PRO A O 1
ATOM 1807 N N . ASN A 1 226 ? -30.449 -0.535 24.241 1.00 89.25 226 ASN A N 1
ATOM 1808 C CA . ASN A 1 226 ? -31.893 -0.737 24.117 1.00 89.25 226 ASN A CA 1
ATOM 1809 C C . ASN A 1 226 ? -32.204 -2.239 24.062 1.00 89.25 226 ASN A C 1
ATOM 1811 O O . ASN A 1 226 ? -32.269 -2.829 22.983 1.00 89.25 226 ASN A O 1
ATOM 1815 N N . VAL A 1 227 ? -32.296 -2.855 25.238 1.00 87.81 227 VAL A N 1
ATOM 1816 C CA . VAL A 1 227 ? -32.328 -4.309 25.440 1.00 87.81 227 VAL A CA 1
ATOM 1817 C C . VAL A 1 227 ? -33.288 -4.680 26.568 1.00 87.81 227 VAL A C 1
ATOM 1819 O O . VAL A 1 227 ? -33.478 -3.893 27.497 1.00 87.81 227 VAL A O 1
ATOM 1822 N N . ASP A 1 228 ? -33.858 -5.887 26.526 1.00 85.75 228 ASP A N 1
ATOM 1823 C CA . ASP A 1 228 ? -34.826 -6.344 27.526 1.00 85.75 228 ASP A CA 1
ATOM 1824 C C . ASP A 1 228 ? -34.415 -7.672 28.173 1.00 85.75 228 ASP A C 1
ATOM 1826 O O . ASP A 1 228 ? -34.246 -8.709 27.527 1.00 85.75 228 ASP A O 1
ATOM 1830 N N . ARG A 1 229 ? -34.298 -7.641 29.501 1.00 86.69 229 ARG A N 1
ATOM 1831 C CA . ARG A 1 229 ? -33.888 -8.783 30.322 1.00 86.69 229 ARG A CA 1
ATOM 1832 C C . ARG A 1 229 ? -34.998 -9.790 30.583 1.00 86.69 229 ARG A C 1
ATOM 1834 O O . ARG A 1 229 ? -34.702 -10.918 30.965 1.00 86.69 229 ARG A O 1
ATOM 1841 N N . SER A 1 230 ? -36.253 -9.387 30.416 1.00 85.69 230 SER A N 1
ATOM 1842 C CA . SER A 1 230 ? -37.413 -10.261 30.598 1.00 85.69 230 SER A CA 1
ATOM 1843 C C . SER A 1 230 ? -37.694 -11.142 29.377 1.00 85.69 230 SER A C 1
ATOM 1845 O O . SER A 1 230 ? -38.363 -12.166 29.503 1.00 85.69 230 SER A O 1
ATOM 1847 N N . LYS A 1 231 ? -37.164 -10.764 28.210 1.00 87.31 231 LYS A N 1
ATOM 1848 C CA . LYS A 1 231 ? -37.326 -11.496 26.951 1.00 87.31 231 LYS A CA 1
ATOM 1849 C C . LYS A 1 231 ? -36.441 -12.751 26.881 1.00 87.31 231 LYS A C 1
ATOM 1851 O O . LYS A 1 231 ? -35.445 -12.835 27.607 1.00 87.31 231 LYS A O 1
ATOM 1856 N N . PRO A 1 232 ? -36.765 -13.709 25.987 1.00 87.81 232 PRO A N 1
ATOM 1857 C CA . PRO A 1 232 ? -35.905 -14.854 25.699 1.00 87.81 232 PRO A CA 1
ATOM 1858 C C . PRO A 1 232 ? -34.484 -14.434 25.320 1.00 87.81 232 PRO A C 1
ATOM 1860 O O . PRO A 1 232 ? -34.260 -13.349 24.770 1.00 87.81 232 PRO A O 1
ATOM 1863 N N . PHE A 1 233 ? -33.514 -15.299 25.622 1.00 91.50 233 PHE A N 1
ATOM 1864 C CA . PHE A 1 233 ? -32.116 -14.995 25.352 1.00 91.50 233 PHE A CA 1
ATOM 1865 C C . PHE A 1 233 ? -31.881 -14.791 23.858 1.00 91.50 233 PHE A C 1
ATOM 1867 O O . PHE A 1 233 ? -32.245 -15.637 23.042 1.00 91.50 233 PHE A O 1
ATOM 1874 N N . SER A 1 234 ? -31.214 -13.690 23.525 1.00 91.38 234 SER A N 1
ATOM 1875 C CA . SER A 1 234 ? -30.596 -13.486 22.219 1.00 91.38 234 SER A CA 1
ATOM 1876 C C . SER A 1 234 ? -29.278 -12.737 22.375 1.00 91.38 234 SER A C 1
ATOM 1878 O O . SER A 1 234 ? -29.168 -11.839 23.212 1.00 91.38 234 SER A O 1
ATOM 1880 N N . ALA A 1 235 ? -28.269 -13.085 21.580 1.00 91.81 235 ALA A N 1
ATOM 1881 C CA . ALA A 1 235 ? -26.977 -12.409 21.598 1.00 91.81 235 ALA A CA 1
ATOM 1882 C C . ALA A 1 235 ? -26.310 -12.395 20.222 1.00 91.81 235 ALA A C 1
ATOM 1884 O O . ALA A 1 235 ? -26.305 -13.400 19.516 1.00 91.81 235 ALA A O 1
ATOM 1885 N N . LEU A 1 236 ? -25.715 -11.256 19.873 1.00 90.25 236 LEU A N 1
ATOM 1886 C CA . LEU A 1 236 ? -24.973 -11.058 18.634 1.00 90.25 236 LEU A CA 1
ATOM 1887 C C . LEU A 1 236 ? -23.542 -11.577 18.786 1.00 90.25 236 LEU A C 1
ATOM 1889 O O . LEU A 1 236 ? -22.800 -11.089 19.640 1.00 90.25 236 LEU A O 1
ATOM 1893 N N . LEU A 1 237 ? -23.138 -12.494 17.909 1.00 89.19 237 LEU A N 1
ATOM 1894 C CA . LEU A 1 237 ? -21.749 -12.900 17.731 1.00 89.19 237 LEU A CA 1
ATOM 1895 C C . LEU A 1 237 ? -21.019 -11.886 16.850 1.00 89.19 237 LEU A C 1
ATOM 1897 O O . LEU A 1 237 ? -21.274 -11.807 15.648 1.00 89.19 237 LEU A O 1
ATOM 1901 N N . PHE A 1 238 ? -20.083 -11.130 17.426 1.00 86.31 238 PHE A N 1
ATOM 1902 C CA . PHE A 1 238 ? -19.339 -10.106 16.679 1.00 86.31 238 PHE A CA 1
ATOM 1903 C C . PHE A 1 238 ? -17.824 -10.350 16.607 1.00 86.31 238 PHE A C 1
ATOM 1905 O O . PHE A 1 238 ? -17.176 -9.769 15.737 1.00 86.31 238 PHE A O 1
ATOM 1912 N N . ASP A 1 239 ? -17.258 -11.235 17.437 1.00 85.81 239 ASP A N 1
ATOM 1913 C CA . ASP A 1 239 ? -15.864 -11.690 17.313 1.00 85.81 239 ASP A CA 1
ATOM 1914 C C . ASP A 1 239 ? -15.677 -13.145 17.777 1.00 85.81 239 ASP A C 1
ATOM 1916 O O . ASP A 1 239 ? -16.482 -13.681 18.537 1.00 85.81 239 ASP A O 1
ATOM 1920 N N . LEU A 1 240 ? -14.607 -13.788 17.307 1.00 84.62 240 LEU A N 1
ATOM 1921 C CA . LEU A 1 240 ? -14.224 -15.153 17.646 1.00 84.62 240 LEU A CA 1
ATOM 1922 C C . LEU A 1 240 ? -12.699 -15.333 17.643 1.00 84.62 240 LEU A C 1
ATOM 1924 O O . LEU A 1 240 ? -11.957 -14.638 16.940 1.00 84.62 240 LEU A O 1
ATOM 1928 N N . TRP A 1 241 ? -12.216 -16.272 18.449 1.00 81.62 241 TRP A N 1
ATOM 1929 C CA . TRP A 1 241 ? -10.840 -16.769 18.403 1.00 81.62 241 TRP A CA 1
ATOM 1930 C C . TRP A 1 241 ? -10.784 -18.208 18.898 1.00 81.62 241 TRP A C 1
ATOM 1932 O O . TRP A 1 241 ? -11.739 -18.723 19.472 1.00 81.62 241 TRP A O 1
ATOM 1942 N N . TYR A 1 242 ? -9.652 -18.865 18.683 1.00 78.56 242 TYR A N 1
ATOM 1943 C CA . TYR A 1 242 ? -9.427 -20.213 19.189 1.00 78.56 242 TYR A CA 1
ATOM 1944 C C . TYR A 1 242 ? -8.355 -20.239 20.256 1.00 78.56 242 TYR A C 1
ATOM 1946 O O . TYR A 1 242 ? -7.291 -19.635 20.109 1.00 78.56 242 TYR A O 1
ATOM 1954 N N . GLU A 1 243 ? -8.618 -21.016 21.297 1.00 78.06 243 GLU A N 1
ATOM 1955 C CA . GLU A 1 243 ? -7.679 -21.241 22.376 1.00 78.06 243 GLU A CA 1
ATOM 1956 C C . GLU A 1 243 ? -7.590 -22.725 22.711 1.00 78.06 243 GLU A C 1
ATOM 1958 O O . GLU A 1 243 ? -8.573 -23.367 23.072 1.00 78.06 243 GLU A O 1
ATOM 1963 N N . TYR A 1 244 ? -6.391 -23.295 22.627 1.00 70.31 244 TYR A N 1
ATOM 1964 C CA . TYR A 1 244 ? -6.173 -24.678 23.033 1.00 70.31 244 TYR A CA 1
ATOM 1965 C C . TYR A 1 244 ? -5.983 -24.768 24.559 1.00 70.31 244 TYR A C 1
ATOM 1967 O O . TYR A 1 244 ? -5.135 -24.048 25.087 1.00 70.31 244 TYR A O 1
ATOM 1975 N N . PRO A 1 245 ? -6.686 -25.668 25.281 1.00 73.69 245 PRO A N 1
ATOM 1976 C CA . PRO A 1 245 ? -7.591 -26.719 24.793 1.00 73.69 245 PRO A CA 1
ATOM 1977 C C . PRO A 1 245 ? -9.091 -26.355 24.824 1.00 73.69 245 PRO A C 1
ATOM 1979 O O . PRO A 1 245 ? -9.922 -27.234 24.606 1.00 73.69 245 PRO A O 1
ATOM 1982 N N . ARG A 1 246 ? -9.455 -25.101 25.132 1.00 79.56 246 ARG A N 1
ATOM 1983 C CA . ARG A 1 246 ? -10.850 -24.653 25.319 1.00 79.56 246 ARG A CA 1
ATOM 1984 C C . ARG A 1 246 ? -11.698 -24.690 24.038 1.00 79.56 246 ARG A C 1
ATOM 1986 O O . ARG A 1 246 ? -12.913 -24.825 24.133 1.00 79.56 246 ARG A O 1
ATOM 1993 N N . GLY A 1 247 ? -11.069 -24.649 22.866 1.00 79.50 247 GLY A N 1
ATOM 1994 C CA . GLY A 1 247 ? -11.734 -24.653 21.565 1.00 79.50 247 GLY A CA 1
ATOM 1995 C C . GLY A 1 247 ? -12.037 -23.239 21.078 1.00 79.50 247 GLY A C 1
ATOM 1996 O O . GLY A 1 247 ? -11.252 -22.316 21.307 1.00 79.50 247 GLY A O 1
ATOM 1997 N N . VAL A 1 248 ? -13.159 -23.076 20.374 1.00 81.38 248 VAL A N 1
ATOM 1998 C CA . VAL A 1 248 ? -13.596 -21.771 19.863 1.00 81.38 248 VAL A CA 1
ATOM 1999 C C . VAL A 1 248 ? -14.227 -20.950 20.985 1.00 81.38 248 VAL A C 1
ATOM 2001 O O . VAL A 1 248 ? -15.191 -21.380 21.623 1.00 81.38 248 VAL A O 1
ATOM 2004 N N . ILE A 1 249 ? -13.691 -19.751 21.189 1.00 87.88 249 ILE A N 1
ATOM 2005 C CA . ILE A 1 249 ? -14.224 -18.737 22.088 1.00 87.88 249 ILE A CA 1
ATOM 2006 C C . ILE A 1 249 ? -14.988 -17.711 21.250 1.00 87.88 249 ILE A C 1
ATOM 2008 O O . ILE A 1 249 ? -14.452 -17.138 20.300 1.00 87.88 249 ILE A O 1
ATOM 2012 N N . ALA A 1 250 ? -16.255 -17.507 21.595 1.00 89.56 250 ALA A N 1
ATOM 2013 C CA . ALA A 1 250 ? -17.175 -16.610 20.912 1.00 89.56 250 ALA A CA 1
ATOM 2014 C C . ALA A 1 250 ? -17.441 -15.381 21.785 1.00 89.56 250 ALA A C 1
ATOM 2016 O O . ALA A 1 250 ? -17.852 -15.523 22.935 1.00 89.56 250 ALA A O 1
ATOM 2017 N N . LEU A 1 251 ? -17.222 -14.181 21.249 1.00 91.31 251 LEU A N 1
ATOM 2018 C CA . LEU A 1 251 ? -17.489 -12.921 21.937 1.00 91.31 251 LEU A CA 1
ATOM 2019 C C . LEU A 1 251 ? -18.851 -12.375 21.528 1.00 91.31 251 LEU A C 1
ATOM 2021 O O . LEU A 1 251 ? -19.120 -12.137 20.346 1.00 91.31 251 LEU A O 1
ATOM 2025 N N . LEU A 1 252 ? -19.703 -12.193 22.530 1.00 92.81 252 LEU A N 1
ATOM 2026 C CA . LEU A 1 252 ? -21.113 -11.907 22.356 1.00 92.81 252 LEU A CA 1
ATOM 2027 C C . LEU A 1 252 ? -21.490 -10.555 22.950 1.00 92.81 252 LEU A C 1
ATOM 2029 O O . LEU A 1 252 ? -21.019 -10.187 24.025 1.00 92.81 252 LEU A O 1
ATOM 2033 N N . SER A 1 253 ? -22.402 -9.857 22.275 1.00 92.81 253 SER A N 1
ATOM 2034 C CA . SER A 1 253 ? -23.171 -8.749 22.846 1.00 92.81 253 SER A CA 1
ATOM 2035 C C . SER A 1 253 ? -24.587 -9.241 23.126 1.00 92.81 253 SER A C 1
ATOM 2037 O O . SER A 1 253 ? -25.305 -9.621 22.197 1.00 92.81 253 SER A O 1
ATOM 2039 N N . VAL A 1 254 ? -24.980 -9.311 24.401 1.00 93.19 254 VAL A N 1
ATOM 2040 C CA . VAL A 1 254 ? -26.287 -9.859 24.790 1.00 93.19 254 VAL A CA 1
ATOM 2041 C C . VAL A 1 254 ? -27.379 -8.846 24.473 1.00 93.19 254 VAL A C 1
ATOM 2043 O O . VAL A 1 254 ? -27.427 -7.762 25.052 1.00 93.19 254 VAL A O 1
ATOM 2046 N N . LEU A 1 255 ? -28.283 -9.219 23.575 1.00 90.31 255 LEU A N 1
ATOM 2047 C CA . LEU A 1 255 ? -29.380 -8.378 23.110 1.00 90.31 255 LEU A CA 1
ATOM 2048 C C . LEU A 1 255 ? -30.594 -8.494 24.023 1.00 90.31 255 LEU A C 1
ATOM 2050 O O . LEU A 1 255 ? -31.204 -7.487 24.341 1.00 90.31 255 LEU A O 1
ATOM 2054 N N . ASN A 1 256 ? -30.948 -9.700 24.463 1.00 90.12 256 ASN A N 1
ATOM 2055 C CA . ASN A 1 256 ? -32.077 -9.917 25.366 1.00 90.12 256 ASN A CA 1
ATOM 2056 C C . ASN A 1 256 ? -31.825 -11.110 26.288 1.00 90.12 256 ASN A C 1
ATOM 2058 O O . ASN A 1 256 ? -30.973 -11.956 26.011 1.00 90.12 256 ASN A O 1
ATOM 2062 N N . GLY A 1 257 ? -32.560 -11.163 27.397 1.00 91.38 257 GLY A N 1
ATOM 2063 C CA . GLY A 1 257 ? -32.517 -12.262 28.357 1.00 91.38 257 GLY A CA 1
ATOM 2064 C C . GLY A 1 257 ? -31.165 -12.446 29.051 1.00 91.38 257 GLY A C 1
ATOM 2065 O O . GLY A 1 257 ? -30.428 -11.492 29.327 1.00 91.38 257 GLY A O 1
ATOM 2066 N N . SER A 1 258 ? -30.852 -13.697 29.382 1.00 92.69 258 SER A N 1
ATOM 2067 C CA . SER A 1 258 ? -29.615 -14.074 30.065 1.00 92.69 258 SER A CA 1
ATOM 2068 C C . SER A 1 258 ? -29.157 -15.469 29.677 1.00 92.69 258 SER A C 1
ATOM 2070 O O . SER A 1 258 ? -29.999 -16.307 29.372 1.00 92.69 258 SER A O 1
ATOM 2072 N N . ILE A 1 259 ? -27.856 -15.717 29.780 1.00 93.44 259 ILE A N 1
ATOM 2073 C CA . ILE A 1 259 ? -27.230 -17.011 29.488 1.00 93.44 259 ILE A CA 1
ATOM 2074 C C . ILE A 1 259 ? -26.338 -17.444 30.644 1.00 93.44 259 ILE A C 1
ATOM 2076 O O . ILE A 1 259 ? -25.659 -16.612 31.252 1.00 93.44 259 ILE A O 1
ATOM 2080 N N . LYS A 1 260 ? -26.350 -18.742 30.941 1.00 94.00 260 LYS A N 1
ATOM 2081 C CA . LYS A 1 260 ? -25.583 -19.397 32.001 1.00 94.00 260 LYS A CA 1
ATOM 2082 C C . LYS A 1 260 ? -24.825 -20.602 31.460 1.00 94.00 260 LYS A C 1
ATOM 2084 O O . LYS A 1 260 ? -25.155 -21.166 30.417 1.00 94.00 260 LYS A O 1
ATOM 2089 N N . THR A 1 261 ? -23.800 -21.019 32.196 1.00 92.75 261 THR A N 1
ATOM 2090 C CA . THR A 1 261 ? -23.108 -22.278 31.915 1.00 92.75 261 THR A CA 1
ATOM 2091 C C . THR A 1 261 ? -24.098 -23.445 31.925 1.00 92.75 261 THR A C 1
ATOM 2093 O O . THR A 1 261 ? -24.881 -23.591 32.862 1.00 92.75 261 THR A O 1
ATOM 2096 N N . GLY A 1 262 ? -24.035 -24.292 30.896 1.00 90.50 262 GLY A N 1
ATOM 2097 C CA . GLY A 1 262 ? -24.932 -25.430 30.695 1.00 90.50 262 GLY A CA 1
ATOM 2098 C C . GLY A 1 262 ? -26.121 -25.151 29.773 1.00 90.50 262 GLY A C 1
ATOM 2099 O O . GLY A 1 262 ? -26.731 -26.109 29.296 1.00 90.50 262 GLY A O 1
ATOM 2100 N N . ASP A 1 263 ? -26.419 -23.884 29.468 1.00 92.56 263 ASP A N 1
ATOM 2101 C CA . ASP A 1 263 ? -27.507 -23.538 28.551 1.00 92.56 263 ASP A CA 1
ATOM 2102 C C . ASP A 1 263 ? -27.214 -24.025 27.122 1.00 92.56 263 ASP A C 1
ATOM 2104 O O . ASP A 1 263 ? -26.059 -24.112 26.679 1.00 92.56 263 ASP A O 1
ATOM 2108 N N . ARG A 1 264 ? -28.285 -24.346 26.387 1.00 92.12 264 ARG A N 1
ATOM 2109 C CA . ARG A 1 264 ? -28.228 -24.727 24.971 1.00 92.12 264 ARG A CA 1
ATOM 2110 C C . ARG A 1 264 ? -28.665 -23.557 24.104 1.00 92.12 264 ARG A C 1
ATOM 2112 O O . ARG A 1 264 ? -29.835 -23.194 24.112 1.00 92.12 264 ARG A O 1
ATOM 2119 N N . ILE A 1 265 ? -27.734 -23.018 23.330 1.00 91.75 265 ILE A N 1
ATOM 2120 C CA . ILE A 1 265 ? -27.982 -21.928 22.383 1.00 91.75 265 ILE A CA 1
ATOM 2121 C C . ILE A 1 265 ? -28.102 -22.464 20.963 1.00 91.75 265 ILE A C 1
ATOM 2123 O O . ILE A 1 265 ? -27.446 -23.445 20.621 1.00 91.75 265 ILE A O 1
ATOM 2127 N N . THR A 1 266 ? -28.907 -21.812 20.131 1.00 90.81 266 THR A N 1
ATOM 2128 C CA . THR A 1 266 ? -29.088 -22.173 18.719 1.00 90.81 266 THR A CA 1
ATOM 2129 C C . THR A 1 266 ? -28.701 -21.009 17.818 1.00 90.81 266 THR A C 1
ATOM 2131 O O . THR A 1 266 ? -29.015 -19.859 18.113 1.00 90.81 266 THR A O 1
ATOM 2134 N N . SER A 1 267 ? -28.003 -21.310 16.724 1.00 88.50 267 SER A N 1
ATOM 2135 C CA . SER A 1 267 ? -27.649 -20.350 15.677 1.00 88.50 267 SER A CA 1
ATOM 2136 C C . SER A 1 267 ? -28.873 -19.912 14.874 1.00 88.50 267 SER A C 1
ATOM 2138 O O . SER A 1 267 ? -29.665 -20.741 14.418 1.00 88.50 267 SER A O 1
ATOM 2140 N N . SER A 1 268 ? -29.017 -18.608 14.637 1.00 85.69 268 SER A N 1
ATOM 2141 C CA . SER A 1 268 ? -30.030 -18.080 13.718 1.00 85.69 268 SER A CA 1
ATOM 2142 C C . SER A 1 268 ? -29.702 -18.389 12.255 1.00 85.69 268 SER A C 1
ATOM 2144 O O . SER A 1 268 ? -30.628 -18.599 11.467 1.00 85.69 268 SER A O 1
ATOM 2146 N N . ILE A 1 269 ? -28.415 -18.472 11.900 1.00 83.88 269 ILE A N 1
ATOM 2147 C CA . ILE A 1 269 ? -27.947 -18.691 10.527 1.00 83.88 269 ILE A CA 1
ATOM 2148 C C . ILE A 1 269 ? -27.848 -20.184 10.188 1.00 83.88 269 ILE A C 1
ATOM 2150 O O . ILE A 1 269 ? -28.460 -20.629 9.218 1.00 83.88 269 ILE A O 1
ATOM 2154 N N . THR A 1 270 ? -27.085 -20.961 10.962 1.00 83.31 270 THR A N 1
ATOM 2155 C CA . THR A 1 270 ? -26.816 -22.383 10.677 1.00 83.31 270 THR A CA 1
ATOM 2156 C C . THR A 1 270 ? -27.896 -23.311 11.221 1.00 83.31 270 THR A C 1
ATOM 2158 O O . THR A 1 270 ? -28.009 -24.435 10.747 1.00 83.31 270 THR A O 1
ATOM 2161 N N . LYS A 1 271 ? -28.709 -22.837 12.178 1.00 85.81 271 LYS A N 1
ATOM 2162 C CA . LYS A 1 271 ? -29.724 -23.621 12.911 1.00 85.81 271 LYS A CA 1
ATOM 2163 C C . LYS A 1 271 ? -29.161 -24.758 13.772 1.00 85.81 271 LYS A C 1
ATOM 2165 O O . LYS A 1 271 ? -29.935 -25.526 14.335 1.00 85.81 271 LYS A O 1
ATOM 2170 N N . GLU A 1 272 ? -27.844 -24.823 13.933 1.00 87.56 272 GLU A N 1
ATOM 2171 C CA . GLU A 1 272 ? -27.175 -25.770 14.825 1.00 87.56 272 GLU A CA 1
ATOM 2172 C C . GLU A 1 272 ? -27.239 -25.302 16.286 1.00 87.56 272 GLU A C 1
ATOM 2174 O O . GLU A 1 272 ? -27.260 -24.097 16.567 1.00 87.56 272 GLU A O 1
ATOM 2179 N N . SER A 1 273 ? -27.258 -26.258 17.221 1.00 88.88 273 SER A N 1
ATOM 2180 C CA . SER A 1 273 ? -27.315 -25.984 18.662 1.00 88.88 273 SER A CA 1
ATOM 2181 C C . SER A 1 273 ? -26.028 -26.372 19.386 1.00 88.88 273 SER A C 1
ATOM 2183 O O . SER A 1 273 ? -25.489 -27.462 19.196 1.00 88.88 273 SER A O 1
ATOM 2185 N N . TYR A 1 274 ? -25.604 -25.530 20.325 1.00 89.56 274 TYR A N 1
ATOM 2186 C CA . TYR A 1 274 ? -24.359 -25.672 21.074 1.00 89.56 274 TYR A CA 1
ATOM 2187 C C . TYR A 1 274 ? -24.606 -25.569 22.578 1.00 89.56 274 TYR A C 1
ATOM 2189 O O . TYR A 1 274 ? -25.502 -24.858 23.025 1.00 89.56 274 TYR A O 1
ATOM 2197 N N . THR A 1 275 ? -23.802 -26.277 23.375 1.00 90.81 275 THR A N 1
ATOM 2198 C CA . THR A 1 275 ? -23.848 -26.169 24.843 1.00 90.81 275 THR A CA 1
ATOM 2199 C C . THR A 1 275 ? -22.763 -25.220 25.333 1.00 90.81 275 THR A C 1
ATOM 2201 O O . THR A 1 275 ? -21.597 -25.362 24.953 1.00 90.81 275 THR A O 1
ATOM 2204 N N . VAL A 1 276 ? -23.149 -24.276 26.188 1.00 91.94 276 VAL A N 1
ATOM 2205 C CA . VAL A 1 276 ? -22.249 -23.299 26.809 1.00 91.94 276 VAL A CA 1
ATOM 2206 C C . VAL A 1 276 ? -21.453 -23.975 27.920 1.00 91.94 276 VAL A C 1
ATOM 2208 O O . VAL A 1 276 ? -22.039 -24.548 28.840 1.00 91.94 276 VAL A O 1
ATOM 2211 N N . LYS A 1 277 ? -20.122 -23.911 27.851 1.00 91.12 277 LYS A N 1
ATOM 2212 C CA . LYS A 1 277 ? -19.232 -24.530 28.847 1.00 91.12 277 LYS A CA 1
ATOM 2213 C C . LYS A 1 277 ? -18.701 -23.519 29.851 1.00 91.12 277 LYS A C 1
ATOM 2215 O O . LYS A 1 277 ? -18.844 -23.721 31.050 1.00 91.12 277 LYS A O 1
ATOM 2220 N N . ASP A 1 278 ? -18.142 -22.423 29.358 1.00 90.44 278 ASP A N 1
ATOM 2221 C CA . ASP A 1 278 ? -17.599 -21.352 30.185 1.00 90.44 278 ASP A CA 1
ATOM 2222 C C . ASP A 1 278 ? -18.159 -20.014 29.723 1.00 90.44 278 ASP A C 1
ATOM 2224 O O . ASP A 1 278 ? -18.430 -19.818 28.537 1.00 90.44 278 ASP A O 1
ATOM 2228 N N . ILE A 1 279 ? -18.298 -19.091 30.670 1.00 92.81 279 ILE A N 1
ATOM 2229 C CA . ILE A 1 279 ? -18.702 -17.711 30.427 1.00 92.81 279 ILE A CA 1
ATOM 2230 C C . ILE A 1 279 ? -17.710 -16.801 31.144 1.00 92.81 279 ILE A C 1
ATOM 2232 O O . ILE A 1 279 ? -17.375 -17.026 32.310 1.00 92.81 279 ILE A O 1
ATOM 2236 N N . ALA A 1 280 ? -17.239 -15.764 30.457 1.00 91.00 280 ALA A N 1
ATOM 2237 C CA . ALA A 1 280 ? -16.330 -14.783 31.023 1.00 91.00 280 ALA A CA 1
ATOM 2238 C C . ALA A 1 280 ? -16.635 -13.362 30.535 1.00 91.00 280 ALA A C 1
ATOM 2240 O O . ALA A 1 280 ? -17.186 -13.145 29.459 1.00 91.00 280 ALA A O 1
ATOM 2241 N N . VAL A 1 281 ? -16.230 -12.375 31.331 1.00 89.31 281 VAL A N 1
ATOM 2242 C CA . VAL A 1 281 ? -16.117 -10.978 30.894 1.00 89.31 281 VAL A CA 1
ATOM 2243 C C . VAL A 1 281 ? -14.642 -10.639 30.733 1.00 89.31 281 VAL A C 1
ATOM 2245 O O . VAL A 1 281 ? -13.805 -11.065 31.532 1.00 89.31 281 VAL A O 1
ATOM 2248 N N . ILE A 1 282 ? -14.310 -9.869 29.699 1.00 85.88 282 ILE A N 1
ATOM 2249 C CA . ILE A 1 282 ? -12.924 -9.514 29.394 1.00 85.88 282 ILE A CA 1
ATOM 2250 C C . ILE A 1 282 ? -12.551 -8.268 30.195 1.00 85.88 282 ILE A C 1
ATOM 2252 O O . ILE A 1 282 ? -12.824 -7.153 29.776 1.00 85.88 282 ILE A O 1
ATOM 2256 N N . ARG A 1 283 ? -11.911 -8.437 31.352 1.00 81.94 283 ARG A N 1
ATOM 2257 C CA . ARG A 1 283 ? -11.345 -7.336 32.149 1.00 81.94 283 ARG A CA 1
ATOM 2258 C C . ARG A 1 283 ? -9.826 -7.351 31.946 1.00 81.94 283 ARG A C 1
ATOM 2260 O O . ARG A 1 283 ? -9.106 -7.758 32.854 1.00 81.94 283 ARG A O 1
ATOM 2267 N N . ALA A 1 284 ? -9.383 -6.984 30.731 1.00 70.44 284 ALA A N 1
ATOM 2268 C CA . ALA A 1 284 ? -8.098 -7.285 30.042 1.00 70.44 284 ALA A CA 1
ATOM 2269 C C . ALA A 1 284 ? -7.691 -8.760 29.964 1.00 70.44 284 ALA A C 1
ATOM 2271 O O . ALA A 1 284 ? -7.278 -9.231 28.900 1.00 70.44 284 ALA A O 1
ATOM 2272 N N . ASP A 1 285 ? -7.832 -9.465 31.080 1.00 73.94 285 ASP A N 1
ATOM 2273 C CA . ASP A 1 285 ? -7.845 -10.913 31.158 1.00 73.94 285 ASP A CA 1
ATOM 2274 C C . ASP A 1 285 ? -9.293 -11.395 31.254 1.00 73.94 285 ASP A C 1
ATOM 2276 O O . ASP A 1 285 ? -10.179 -10.699 31.763 1.00 73.94 285 ASP A O 1
ATOM 2280 N N . GLU A 1 286 ? -9.540 -12.618 30.806 1.00 81.38 286 GLU A N 1
ATOM 2281 C CA . GLU A 1 286 ? -10.837 -13.251 31.004 1.00 81.38 286 GLU A CA 1
ATOM 2282 C C . GLU A 1 286 ? -11.098 -13.496 32.495 1.00 81.38 286 GLU A C 1
ATOM 2284 O O . GLU A 1 286 ? -10.317 -14.144 33.200 1.00 81.38 286 GLU A O 1
ATOM 2289 N N . LYS A 1 287 ? -12.221 -12.968 32.986 1.00 86.88 287 LYS A N 1
ATOM 2290 C CA . LYS A 1 287 ? -12.728 -13.216 34.336 1.00 86.88 287 LYS A CA 1
ATOM 2291 C C . LYS A 1 287 ? -13.981 -14.081 34.232 1.00 86.88 287 LYS A C 1
ATOM 2293 O O . LYS A 1 287 ? -14.975 -13.595 33.693 1.00 86.88 287 LYS A O 1
ATOM 2298 N N . PRO A 1 288 ? -13.947 -15.333 34.724 1.00 89.19 288 PRO A N 1
ATOM 2299 C CA . PRO A 1 288 ? -15.115 -16.206 34.727 1.00 89.19 288 PRO A CA 1
ATOM 2300 C C . PRO A 1 288 ? -16.280 -15.585 35.496 1.00 89.19 288 PRO A C 1
ATOM 2302 O O . PRO A 1 288 ? -16.077 -14.996 36.560 1.00 89.19 288 PRO A O 1
ATOM 2305 N N . VAL A 1 289 ? -17.490 -15.736 34.964 1.00 90.50 289 VAL A N 1
ATOM 2306 C CA . VAL A 1 289 ? -18.732 -15.237 35.567 1.00 90.50 289 VAL A CA 1
ATOM 2307 C C . VAL A 1 289 ? -19.826 -16.292 35.464 1.00 90.50 289 VAL A C 1
ATOM 2309 O O . VAL A 1 289 ? -19.795 -17.149 34.589 1.00 90.50 289 VAL A O 1
ATOM 2312 N N . GLU A 1 290 ? -20.811 -16.234 36.359 1.00 87.75 290 GLU A N 1
ATOM 2313 C CA . GLU A 1 290 ? -21.896 -17.227 36.386 1.00 87.75 290 GLU A CA 1
ATOM 2314 C C . GLU A 1 290 ? -22.890 -17.067 35.226 1.00 87.75 290 GLU A C 1
ATOM 2316 O O . GLU A 1 290 ? -23.516 -18.038 34.801 1.00 87.75 290 GLU A O 1
ATOM 2321 N N . ALA A 1 291 ? -23.077 -15.833 34.750 1.00 91.81 291 ALA A N 1
ATOM 2322 C CA . ALA A 1 291 ? -24.054 -15.502 33.725 1.00 91.81 291 ALA A CA 1
ATOM 2323 C C . ALA A 1 291 ? -23.717 -14.182 33.023 1.00 91.81 291 ALA A C 1
ATOM 2325 O O . ALA A 1 291 ? -23.139 -13.284 33.643 1.00 91.81 291 ALA A O 1
ATOM 2326 N N . LEU A 1 292 ? -24.173 -14.037 31.777 1.00 93.06 292 LEU A N 1
ATOM 2327 C CA . LEU A 1 292 ? -24.265 -12.745 31.087 1.00 93.06 292 LEU A CA 1
ATOM 2328 C C . LEU A 1 292 ? -25.727 -12.319 30.966 1.00 93.06 292 LEU A C 1
ATOM 2330 O O . LEU A 1 292 ? -26.622 -13.147 30.784 1.00 93.06 292 LEU A O 1
ATOM 2334 N N . TYR A 1 293 ? -25.959 -11.014 31.061 1.00 94.38 293 TYR A N 1
ATOM 2335 C CA . TYR A 1 293 ? -27.285 -10.402 31.027 1.00 94.38 293 TYR A CA 1
ATOM 2336 C C . TYR A 1 293 ? -27.401 -9.380 29.897 1.00 94.38 293 TYR A C 1
ATOM 2338 O O . TYR A 1 293 ? -26.396 -8.897 29.382 1.00 94.38 293 TYR A O 1
ATOM 2346 N N . SER A 1 294 ? -28.633 -9.025 29.531 1.00 93.06 294 SER A N 1
ATOM 2347 C CA . SER A 1 294 ? -28.921 -8.062 28.461 1.00 93.06 294 SER A CA 1
ATOM 2348 C C . SER A 1 294 ? -28.113 -6.769 28.577 1.00 93.06 294 SER A C 1
ATOM 2350 O O . SER A 1 294 ? -28.042 -6.156 29.642 1.00 93.06 294 SER A O 1
ATOM 2352 N N . GLY A 1 295 ? -27.512 -6.364 27.461 1.00 91.50 295 GLY A N 1
ATOM 2353 C CA . GLY A 1 295 ? -26.651 -5.194 27.327 1.00 91.50 295 GLY A CA 1
ATOM 2354 C C . GLY A 1 295 ? -25.178 -5.467 27.622 1.00 91.50 295 GLY A C 1
ATOM 2355 O O . GLY A 1 295 ? -24.339 -4.648 27.255 1.00 91.50 295 GLY A O 1
ATOM 2356 N N . GLN A 1 296 ? -24.843 -6.593 28.255 1.00 93.94 296 GLN A N 1
ATOM 2357 C CA . GLN A 1 296 ? -23.466 -6.935 28.604 1.00 93.94 296 GLN A CA 1
ATOM 2358 C C . GLN A 1 296 ? -22.728 -7.573 27.428 1.00 93.94 296 GLN A C 1
ATOM 2360 O O . GLN A 1 296 ? -23.325 -8.237 26.578 1.00 93.94 296 GLN A O 1
ATOM 2365 N N . ILE A 1 297 ? -21.408 -7.392 27.422 1.00 94.00 297 ILE A N 1
ATOM 2366 C CA . ILE A 1 297 ? -20.496 -8.022 26.472 1.00 94.00 297 ILE A CA 1
ATOM 2367 C C . ILE A 1 297 ? -19.635 -9.035 27.225 1.00 94.00 297 ILE A C 1
ATOM 2369 O O . ILE A 1 297 ? -19.102 -8.734 28.295 1.00 94.00 297 ILE A O 1
ATOM 2373 N N . GLY A 1 298 ? -19.499 -10.236 26.674 1.00 93.19 298 GLY A N 1
ATOM 2374 C CA . GLY A 1 298 ? -18.703 -11.293 27.287 1.00 93.19 298 GLY A CA 1
ATOM 2375 C C . GLY A 1 298 ? -18.431 -12.448 26.336 1.00 93.19 298 GLY A C 1
ATOM 2376 O O . GLY A 1 298 ? -19.075 -12.583 25.295 1.00 93.19 298 GLY A O 1
ATOM 2377 N N . SER A 1 299 ? -17.436 -13.257 26.678 1.00 92.94 299 SER A N 1
ATOM 2378 C CA . SER A 1 299 ? -17.049 -14.426 25.905 1.00 92.94 299 SER A CA 1
ATOM 2379 C C . SER A 1 299 ? -17.705 -15.691 26.443 1.00 92.94 299 SER A C 1
ATOM 2381 O O . SER A 1 299 ? -17.913 -15.847 27.649 1.00 92.94 299 SER A O 1
ATOM 2383 N N . ILE A 1 300 ? -18.007 -16.611 25.533 1.00 92.56 300 ILE A N 1
ATOM 2384 C CA . ILE A 1 300 ? -18.436 -17.967 25.854 1.00 92.56 300 ILE A CA 1
ATOM 2385 C C . ILE A 1 300 ? -17.528 -18.984 25.168 1.00 92.56 300 ILE A C 1
ATOM 2387 O O . ILE A 1 300 ? -17.087 -18.775 24.036 1.00 92.56 300 ILE A O 1
ATOM 2391 N N . SER A 1 301 ? -17.277 -20.106 25.834 1.00 89.19 301 SER A N 1
ATOM 2392 C CA . SER A 1 301 ? -16.718 -21.300 25.198 1.00 89.19 301 SER A CA 1
ATOM 2393 C C . SER A 1 301 ? -17.849 -22.284 24.894 1.00 89.19 301 SER A C 1
ATOM 2395 O O . SER A 1 301 ? -18.788 -22.458 25.681 1.00 89.19 301 SER A O 1
ATOM 2397 N N . THR A 1 302 ? -17.782 -22.933 23.734 1.00 81.00 302 THR A N 1
ATOM 2398 C CA . THR A 1 302 ? -18.779 -23.930 23.313 1.00 81.00 302 THR A CA 1
ATOM 2399 C C . THR A 1 302 ? -18.133 -25.301 23.108 1.00 81.00 302 THR A C 1
ATOM 2401 O O . THR A 1 302 ? -16.919 -25.475 23.215 1.00 81.00 302 THR A O 1
ATOM 2404 N N . SER A 1 303 ? -18.935 -26.333 22.837 1.00 71.75 303 SER A N 1
ATOM 2405 C CA . SER A 1 303 ? -18.432 -27.657 22.438 1.00 71.75 303 SER A CA 1
ATOM 2406 C C . SER A 1 303 ? -17.807 -27.701 21.038 1.00 71.75 303 SER A C 1
ATOM 2408 O O . SER A 1 303 ? -17.323 -28.760 20.640 1.00 71.75 303 SER A O 1
ATOM 2410 N N . VAL A 1 304 ? -17.815 -26.586 20.307 1.00 70.56 304 VAL A N 1
ATOM 2411 C CA . VAL A 1 304 ? -17.349 -26.492 18.925 1.00 70.56 304 VAL A CA 1
ATOM 2412 C C . VAL A 1 304 ? -15.824 -26.534 18.860 1.00 70.56 304 VAL A C 1
ATOM 2414 O O . VAL A 1 304 ? -15.123 -25.766 19.523 1.00 70.56 304 VAL A O 1
ATOM 2417 N N . LEU A 1 305 ? -15.309 -27.435 18.023 1.00 64.00 305 LEU A N 1
ATOM 2418 C CA . LEU A 1 305 ? -13.874 -27.572 17.761 1.00 64.00 305 LEU A CA 1
ATOM 2419 C C . LEU A 1 305 ? -13.425 -26.782 16.524 1.00 64.00 305 LEU A C 1
ATOM 2421 O O . LEU A 1 305 ? -12.240 -26.479 16.406 1.00 64.00 305 LEU A O 1
ATOM 2425 N N . ASN A 1 306 ? -14.347 -26.449 15.613 1.00 65.88 306 ASN A N 1
ATOM 2426 C CA . ASN A 1 306 ? -14.045 -25.819 14.331 1.00 65.88 306 ASN A CA 1
ATOM 2427 C C . ASN A 1 306 ? -14.794 -24.488 14.167 1.00 65.88 306 ASN A C 1
ATOM 2429 O O . ASN A 1 306 ? -16.015 -24.435 14.258 1.00 65.88 306 ASN A O 1
ATOM 2433 N N . THR A 1 307 ? -14.078 -23.403 13.875 1.00 63.41 307 THR A N 1
ATOM 2434 C CA . THR A 1 307 ? -14.674 -22.063 13.733 1.00 63.41 307 THR A CA 1
ATOM 2435 C C . THR A 1 307 ? -15.617 -21.922 12.552 1.00 63.41 307 THR A C 1
ATOM 2437 O O . THR A 1 307 ? -16.430 -21.010 12.554 1.00 63.41 307 THR A O 1
ATOM 2440 N N . THR A 1 308 ? -15.550 -22.811 11.558 1.00 64.69 308 THR A N 1
ATOM 2441 C CA . THR A 1 308 ? -16.449 -22.766 10.389 1.00 64.69 308 THR A CA 1
ATOM 2442 C C . THR A 1 308 ? -17.926 -22.996 10.732 1.00 64.69 308 THR A C 1
ATOM 2444 O O . THR A 1 308 ? -18.791 -22.629 9.938 1.00 64.69 308 THR A O 1
ATOM 2447 N N . GLU A 1 309 ? -18.221 -23.551 11.910 1.00 73.50 309 GLU A N 1
ATOM 2448 C CA . GLU A 1 309 ? -19.585 -23.766 12.412 1.00 73.50 309 GLU A CA 1
ATOM 2449 C C . GLU A 1 309 ? -20.223 -22.487 12.987 1.00 73.50 309 GLU A C 1
ATOM 2451 O O . GLU A 1 309 ? -21.448 -22.402 13.091 1.00 73.50 309 GLU A O 1
ATOM 2456 N N . LEU A 1 310 ? -19.412 -21.476 13.332 1.00 78.12 310 LEU A N 1
ATOM 2457 C CA . LEU A 1 310 ? -19.868 -20.201 13.890 1.00 78.12 310 LEU A CA 1
ATOM 2458 C C . LEU A 1 310 ? -19.563 -19.060 12.916 1.00 78.12 310 LEU A C 1
ATOM 2460 O O . LEU A 1 310 ? -18.438 -18.904 12.446 1.00 78.12 310 LEU A O 1
ATOM 2464 N N . GLN A 1 311 ? -20.560 -18.228 12.623 1.00 78.00 311 GLN A N 1
ATOM 2465 C CA . GLN A 1 311 ? -20.413 -17.122 11.676 1.00 78.00 311 GLN A CA 1
ATOM 2466 C C . GLN A 1 311 ? -20.512 -15.774 12.389 1.00 78.00 311 GLN A C 1
ATOM 2468 O O . GLN A 1 311 ? -21.445 -15.522 13.143 1.00 78.00 311 GLN A O 1
ATOM 2473 N N . ILE A 1 312 ? -19.553 -14.878 12.141 1.00 83.81 312 ILE A N 1
ATOM 2474 C CA . ILE A 1 312 ? -19.631 -13.495 12.632 1.00 83.81 312 ILE A CA 1
ATOM 2475 C C . ILE A 1 312 ? -20.866 -12.824 12.025 1.00 83.81 312 ILE A C 1
ATOM 2477 O O . ILE A 1 312 ? -21.090 -12.917 10.819 1.00 83.81 312 ILE A O 1
ATOM 2481 N N . GLY A 1 313 ? -21.636 -12.129 12.859 1.00 82.50 313 GLY A N 1
ATOM 2482 C CA . GLY A 1 313 ? -22.928 -11.547 12.503 1.00 82.50 313 GLY A CA 1
ATOM 2483 C C . GLY A 1 313 ? -24.122 -12.452 12.821 1.00 82.50 313 GLY A C 1
ATOM 2484 O O . GLY A 1 313 ? -25.256 -11.997 12.698 1.00 82.50 313 GLY A O 1
ATOM 2485 N N . ASP A 1 314 ? -23.889 -13.697 13.249 1.00 86.06 314 ASP A N 1
ATOM 2486 C CA . ASP A 1 314 ? -24.943 -14.594 13.724 1.00 86.06 314 ASP A CA 1
ATOM 2487 C C . ASP A 1 314 ? -25.543 -14.112 15.050 1.00 86.06 314 ASP A C 1
ATOM 2489 O O . ASP A 1 314 ? -24.879 -13.476 15.873 1.00 86.06 314 ASP A O 1
ATOM 2493 N N . VAL A 1 315 ? -26.810 -14.450 15.261 1.00 89.31 315 VAL A N 1
ATOM 2494 C CA . VAL A 1 315 ? -27.528 -14.228 16.510 1.00 89.31 315 VAL A CA 1
ATOM 2495 C C . VAL A 1 315 ? -27.820 -15.583 17.142 1.00 89.31 315 VAL A C 1
ATOM 2497 O O . VAL A 1 315 ? -28.518 -16.417 16.566 1.00 89.31 315 VAL A O 1
ATOM 2500 N N . PHE A 1 316 ? -27.290 -15.811 18.340 1.00 91.25 316 PHE A N 1
ATOM 2501 C CA . PHE A 1 316 ? -27.626 -16.987 19.137 1.00 91.25 316 PHE A CA 1
ATOM 2502 C C . PHE A 1 316 ? -28.877 -16.733 19.958 1.00 91.25 316 PHE A C 1
ATOM 2504 O O . PHE A 1 316 ? -29.013 -15.647 20.514 1.00 91.25 316 PHE A O 1
ATOM 2511 N N . TYR A 1 317 ? -29.750 -17.732 20.079 1.00 91.31 317 TYR A N 1
ATOM 2512 C CA . TYR A 1 317 ? -30.977 -17.641 20.872 1.00 91.31 317 TYR A CA 1
ATOM 2513 C C . TYR A 1 317 ? -31.280 -18.915 21.664 1.00 91.31 317 TYR A C 1
ATOM 2515 O O . TYR A 1 317 ? -30.734 -19.986 21.381 1.00 91.31 317 TYR A O 1
ATOM 2523 N N . ILE A 1 318 ? -32.155 -18.780 22.663 1.00 89.00 318 ILE A N 1
ATOM 2524 C CA . ILE A 1 318 ? -32.752 -19.888 23.423 1.00 89.00 318 ILE A CA 1
ATOM 2525 C C . ILE A 1 318 ? -34.270 -19.851 23.191 1.00 89.00 318 ILE A C 1
ATOM 2527 O O . ILE A 1 318 ? -34.877 -18.789 23.311 1.00 89.00 318 ILE A O 1
ATOM 2531 N N . ASP A 1 319 ? -34.853 -21.005 22.857 1.00 73.50 319 ASP A N 1
ATOM 2532 C CA . ASP A 1 319 ? -36.291 -21.291 22.683 1.00 73.50 319 ASP A CA 1
ATOM 2533 C C . ASP A 1 319 ? -37.060 -20.549 21.567 1.00 73.50 319 ASP A C 1
ATOM 2535 O O . ASP A 1 319 ? -37.952 -21.151 20.969 1.00 73.50 319 ASP A O 1
ATOM 2539 N N . ASP A 1 320 ? -36.728 -19.295 21.237 1.00 70.44 320 ASP A N 1
ATOM 2540 C CA . ASP A 1 320 ? -37.486 -18.478 20.274 1.00 70.44 320 ASP A CA 1
ATOM 2541 C C . ASP A 1 320 ? -36.601 -17.736 19.250 1.00 70.44 320 ASP A C 1
ATOM 2543 O O . ASP A 1 320 ? -35.800 -16.864 19.589 1.00 70.44 320 ASP A O 1
ATOM 2547 N N . ASP A 1 321 ? -36.789 -18.066 17.967 1.00 68.75 321 ASP A N 1
ATOM 2548 C CA . ASP A 1 321 ? -36.079 -17.476 16.821 1.00 68.75 321 ASP A CA 1
ATOM 2549 C C . ASP A 1 321 ? -36.717 -16.149 16.358 1.00 68.75 321 ASP A C 1
ATOM 2551 O O . ASP A 1 321 ? -36.107 -15.414 15.588 1.00 68.75 321 ASP A O 1
ATOM 2555 N N . ALA A 1 322 ? -37.944 -15.807 16.776 1.00 67.00 322 ALA A N 1
ATOM 2556 C CA . ALA A 1 322 ? -38.649 -14.624 16.267 1.00 67.00 322 ALA A CA 1
ATOM 2557 C C . ALA A 1 322 ? -37.906 -13.319 16.602 1.00 67.00 322 ALA A C 1
ATOM 2559 O O . ALA A 1 322 ? -37.620 -12.522 15.708 1.00 67.00 322 ALA A O 1
ATOM 2560 N N . HIS A 1 323 ? -37.503 -13.147 17.863 1.00 63.97 323 HIS A N 1
ATOM 2561 C CA . HIS A 1 323 ? -36.704 -11.996 18.292 1.00 63.97 323 HIS A CA 1
ATOM 2562 C C . HIS A 1 323 ? -35.260 -12.048 17.779 1.00 63.97 323 HIS A C 1
ATOM 2564 O O . HIS A 1 323 ? -34.658 -11.006 17.535 1.00 63.97 323 HIS A O 1
ATOM 2570 N N . ALA A 1 324 ? -34.707 -13.241 17.551 1.00 64.12 324 ALA A N 1
ATOM 2571 C CA . ALA A 1 324 ? -33.396 -13.385 16.922 1.00 64.12 324 ALA A CA 1
ATOM 2572 C C . ALA A 1 324 ? -33.418 -12.927 15.453 1.00 64.12 324 ALA A C 1
ATOM 2574 O O . ALA A 1 324 ? -32.488 -12.262 14.998 1.00 64.12 324 ALA A O 1
ATOM 2575 N N . ARG A 1 325 ? -34.509 -13.214 14.725 1.00 63.84 325 ARG A N 1
ATOM 2576 C CA . ARG A 1 325 ? -34.717 -12.806 13.326 1.00 63.84 325 ARG A CA 1
ATOM 2577 C C . ARG A 1 325 ? -34.872 -11.302 13.145 1.00 63.84 325 ARG A C 1
ATOM 2579 O O . ARG A 1 325 ? -34.389 -10.779 12.145 1.00 63.84 325 ARG A O 1
ATOM 2586 N N . GLU A 1 326 ? -35.506 -10.615 14.096 1.00 65.75 326 GLU A N 1
ATOM 2587 C CA . GLU A 1 326 ? -35.591 -9.143 14.107 1.00 65.75 326 GLU A CA 1
ATOM 2588 C C . GLU A 1 326 ? -34.203 -8.486 14.193 1.00 65.75 326 GLU A C 1
ATOM 2590 O O . GLU A 1 326 ? -34.009 -7.388 13.677 1.00 65.75 326 GLU A O 1
ATOM 2595 N N . TYR A 1 327 ? -33.238 -9.183 14.800 1.00 64.31 327 TYR A N 1
ATOM 2596 C CA . TYR A 1 327 ? -31.858 -8.740 14.992 1.00 64.31 327 TYR A CA 1
ATOM 2597 C C . TYR A 1 327 ? -30.856 -9.364 14.017 1.00 64.31 327 TYR A C 1
ATOM 2599 O O . TYR A 1 327 ? -29.655 -9.163 14.216 1.00 64.31 327 TYR A O 1
ATOM 2607 N N . ILE A 1 328 ? -31.297 -10.093 12.976 1.00 60.53 328 ILE A N 1
ATOM 2608 C CA . ILE A 1 328 ? -30.369 -10.603 11.955 1.00 60.53 328 ILE A CA 1
ATOM 2609 C C . ILE A 1 328 ? -29.566 -9.422 11.430 1.00 60.53 328 ILE A C 1
ATOM 2611 O O . ILE A 1 328 ? -30.086 -8.495 10.807 1.00 60.53 328 ILE A O 1
ATOM 2615 N N . SER A 1 329 ? -28.283 -9.467 11.760 1.00 57.06 329 SER A N 1
ATOM 2616 C CA . SER A 1 329 ? -27.388 -8.349 11.599 1.00 57.06 329 SER A CA 1
ATOM 2617 C C . SER A 1 329 ? -27.251 -8.003 10.119 1.00 57.06 329 SER A C 1
ATOM 2619 O O . SER A 1 329 ? -27.024 -8.880 9.284 1.00 57.06 329 SER A O 1
ATOM 2621 N N . GLU A 1 330 ? -27.313 -6.712 9.777 1.00 60.06 330 GLU A N 1
ATOM 2622 C CA . GLU A 1 330 ? -26.904 -6.231 8.450 1.00 60.06 330 GLU A CA 1
ATOM 2623 C C . GLU A 1 330 ? -25.394 -6.432 8.194 1.00 60.06 330 GLU A C 1
ATOM 2625 O O . GLU A 1 330 ? -24.897 -6.050 7.127 1.00 60.06 330 GLU A O 1
ATOM 2630 N N . VAL A 1 331 ? -24.652 -7.034 9.138 1.00 63.06 331 VAL A N 1
ATOM 2631 C CA . VAL A 1 331 ? -23.252 -7.440 8.984 1.00 63.06 331 VAL A CA 1
ATOM 2632 C C . VAL A 1 331 ? -23.133 -8.409 7.811 1.00 63.06 331 VAL A C 1
ATOM 2634 O O . VAL A 1 331 ? -23.314 -9.621 7.899 1.00 63.06 331 VAL A O 1
ATOM 2637 N N . LYS A 1 332 ? -22.817 -7.831 6.653 1.00 66.88 332 LYS A N 1
ATOM 2638 C CA . LYS A 1 332 ? -22.501 -8.571 5.436 1.00 66.88 332 LYS A CA 1
ATOM 2639 C C . LYS A 1 332 ? -21.169 -9.281 5.635 1.00 66.88 332 LYS A C 1
ATOM 2641 O O . LYS A 1 332 ? -20.249 -8.655 6.157 1.00 66.88 332 LYS A O 1
ATOM 2646 N N . PRO A 1 333 ? -21.016 -10.516 5.133 1.00 68.19 333 PRO A N 1
ATOM 2647 C CA . PRO A 1 333 ? -19.743 -11.212 5.206 1.00 68.19 333 PRO A CA 1
ATOM 2648 C C . PRO A 1 333 ? -18.649 -10.392 4.521 1.00 68.19 333 PRO A C 1
ATOM 2650 O O . PRO A 1 333 ? -18.896 -9.719 3.508 1.00 68.19 333 PRO A O 1
ATOM 2653 N N . ALA A 1 334 ? -17.437 -10.485 5.066 1.00 75.12 334 ALA A N 1
ATOM 2654 C CA . ALA A 1 334 ? -16.248 -9.907 4.467 1.00 75.12 334 ALA A CA 1
ATOM 2655 C C . ALA A 1 334 ? -16.137 -10.347 2.999 1.00 75.12 334 ALA A C 1
ATOM 2657 O O . ALA A 1 334 ? -16.218 -11.533 2.675 1.00 75.12 334 ALA A O 1
ATOM 2658 N N . LYS A 1 335 ? -15.978 -9.381 2.089 1.00 79.62 335 LYS A N 1
ATOM 2659 C CA . LYS A 1 335 ? -15.760 -9.655 0.666 1.00 79.62 335 LYS A CA 1
ATOM 2660 C C . LYS A 1 335 ? -14.307 -9.359 0.327 1.00 79.62 335 LYS A C 1
ATOM 2662 O O . LYS A 1 335 ? -13.954 -8.181 0.270 1.00 79.62 335 LYS A O 1
ATOM 2667 N N . PRO A 1 336 ? -13.488 -10.387 0.062 1.00 84.75 336 PRO A N 1
ATOM 2668 C CA . PRO A 1 336 ? -12.120 -10.180 -0.370 1.00 84.75 336 PRO A CA 1
ATOM 2669 C C . PRO A 1 336 ? -12.051 -9.351 -1.654 1.00 84.75 336 PRO A C 1
ATOM 2671 O O . PRO A 1 336 ? -12.759 -9.611 -2.632 1.00 84.75 336 PRO A O 1
ATOM 2674 N N . THR A 1 337 ? -11.189 -8.343 -1.646 1.00 84.06 337 THR A N 1
ATOM 2675 C CA . THR A 1 337 ? -10.968 -7.404 -2.753 1.00 84.06 337 THR A CA 1
ATOM 2676 C C . THR A 1 337 ? -9.631 -7.656 -3.450 1.00 84.06 337 THR A C 1
ATOM 2678 O O . THR A 1 337 ? -9.478 -7.298 -4.619 1.00 84.06 337 THR A O 1
ATOM 2681 N N . VAL A 1 338 ? -8.698 -8.325 -2.768 1.00 87.25 338 VAL A N 1
ATOM 2682 C CA . VAL A 1 338 ? -7.349 -8.648 -3.238 1.00 87.25 338 VAL A CA 1
ATOM 2683 C C . VAL A 1 338 ? -7.137 -10.154 -3.176 1.00 87.25 338 VAL A C 1
ATOM 2685 O O . VAL A 1 338 ? -7.483 -10.786 -2.190 1.00 87.25 338 VAL A O 1
ATOM 2688 N N . PHE A 1 339 ? -6.552 -10.747 -4.213 1.00 88.50 339 PHE A N 1
ATOM 2689 C CA . PHE A 1 339 ? -6.270 -12.178 -4.288 1.00 88.50 339 PHE A CA 1
ATOM 2690 C C . PHE A 1 339 ? -4.843 -12.442 -4.751 1.00 88.50 339 PHE A C 1
ATOM 2692 O O . PHE A 1 339 ? -4.416 -11.913 -5.780 1.00 88.50 339 PHE A O 1
ATOM 2699 N N . ALA A 1 340 ? -4.147 -13.347 -4.072 1.00 87.62 340 ALA A N 1
ATOM 2700 C CA . ALA A 1 340 ? -2.806 -13.789 -4.439 1.00 87.62 340 ALA A CA 1
ATOM 2701 C C . ALA A 1 340 ? -2.655 -15.304 -4.235 1.00 87.62 340 ALA A C 1
ATOM 2703 O O . ALA A 1 340 ? -3.351 -15.921 -3.433 1.00 87.62 340 ALA A O 1
ATOM 2704 N N . GLY A 1 341 ? -1.793 -15.932 -5.032 1.00 88.38 341 GLY A N 1
ATOM 2705 C CA . GLY A 1 341 ? -1.410 -17.330 -4.865 1.00 88.38 341 GLY A CA 1
ATOM 2706 C C . GLY A 1 341 ? -0.212 -17.435 -3.930 1.00 88.38 341 GLY A C 1
ATOM 2707 O O . GLY A 1 341 ? 0.787 -16.762 -4.159 1.00 88.38 341 GLY A O 1
ATOM 2708 N N . PHE A 1 342 ? -0.324 -18.277 -2.911 1.00 90.75 342 PHE A N 1
ATOM 2709 C CA . PHE A 1 342 ? 0.703 -18.572 -1.922 1.00 90.75 342 PHE A CA 1
ATOM 2710 C C . PHE A 1 342 ? 1.202 -19.999 -2.136 1.00 90.75 342 PHE A C 1
ATOM 2712 O O . PHE A 1 342 ? 0.413 -20.948 -2.117 1.00 90.75 342 PHE A O 1
ATOM 2719 N N . TYR A 1 343 ? 2.508 -20.150 -2.336 1.00 86.38 343 TYR A N 1
ATOM 2720 C CA . TYR A 1 343 ? 3.135 -21.430 -2.648 1.00 86.38 343 TYR A CA 1
ATOM 2721 C C . TYR A 1 343 ? 4.330 -21.674 -1.726 1.00 86.38 343 TYR A C 1
ATOM 2723 O O . TYR A 1 343 ? 5.214 -20.819 -1.670 1.00 86.38 343 TYR A O 1
ATOM 2731 N N . PRO A 1 344 ? 4.413 -22.823 -1.037 1.00 87.44 344 PRO A N 1
ATOM 2732 C CA . PRO A 1 344 ? 5.586 -23.149 -0.234 1.00 87.44 344 PRO A CA 1
ATOM 2733 C C . PRO A 1 344 ? 6.820 -23.303 -1.134 1.00 87.44 344 PRO A C 1
ATOM 2735 O O . PRO A 1 344 ? 6.733 -23.836 -2.249 1.00 87.44 344 PRO A O 1
ATOM 2738 N N . LEU A 1 345 ? 7.983 -22.832 -0.671 1.00 79.25 345 LEU A N 1
ATOM 2739 C CA . LEU A 1 345 ? 9.227 -22.940 -1.440 1.00 79.25 345 LEU A CA 1
ATOM 2740 C C . LEU A 1 345 ? 9.672 -24.389 -1.639 1.00 79.25 345 LEU A C 1
ATOM 2742 O O . LEU A 1 345 ? 10.231 -24.679 -2.689 1.00 79.25 345 LEU A O 1
ATOM 2746 N N . HIS A 1 346 ? 9.344 -25.317 -0.740 1.00 78.00 346 HIS A N 1
ATOM 2747 C CA . HIS A 1 346 ? 9.576 -26.746 -0.955 1.00 78.00 346 HIS A CA 1
ATOM 2748 C C . HIS A 1 346 ? 8.270 -27.533 -0.882 1.00 78.00 346 HIS A C 1
ATOM 2750 O O . HIS A 1 346 ? 7.388 -27.260 -0.071 1.00 78.00 346 HIS A O 1
ATOM 2756 N N . ARG A 1 347 ? 8.138 -28.552 -1.741 1.00 73.50 347 ARG A N 1
ATOM 2757 C CA . ARG A 1 347 ? 6.925 -29.386 -1.802 1.00 73.50 347 ARG A CA 1
ATOM 2758 C C . ARG A 1 347 ? 6.678 -30.155 -0.500 1.00 73.50 347 ARG A C 1
ATOM 2760 O O . ARG A 1 347 ? 5.528 -30.417 -0.168 1.00 73.50 347 ARG A O 1
ATOM 2767 N N . LEU A 1 348 ? 7.746 -30.518 0.211 1.00 78.81 348 LEU A N 1
ATOM 2768 C CA . LEU A 1 348 ? 7.674 -31.243 1.482 1.00 78.81 348 LEU A CA 1
ATOM 2769 C C . LEU A 1 348 ? 7.044 -30.406 2.603 1.00 78.81 348 LEU A C 1
ATOM 2771 O O . LEU A 1 348 ? 6.497 -30.984 3.537 1.00 78.81 348 LEU A O 1
ATOM 2775 N N . ASP A 1 349 ? 7.053 -29.077 2.477 1.00 84.56 349 ASP A N 1
ATOM 2776 C CA . ASP A 1 349 ? 6.515 -28.185 3.504 1.00 84.56 349 ASP A CA 1
ATOM 2777 C C . ASP A 1 349 ? 5.000 -27.960 3.359 1.00 84.56 349 ASP A C 1
ATOM 2779 O O . ASP A 1 349 ? 4.380 -27.321 4.207 1.00 84.56 349 ASP A O 1
ATOM 2783 N N . GLU A 1 350 ? 4.378 -28.472 2.290 1.00 85.69 350 GLU A N 1
ATOM 2784 C CA . GLU A 1 350 ? 2.958 -28.256 1.991 1.00 85.69 350 GLU A CA 1
ATOM 2785 C C . GLU A 1 350 ? 2.013 -28.680 3.133 1.00 85.69 350 GLU A C 1
ATOM 2787 O O . GLU A 1 350 ? 1.150 -27.870 3.485 1.00 85.69 350 GLU A O 1
ATOM 2792 N N . PRO A 1 351 ? 2.196 -29.839 3.802 1.00 88.00 351 PRO A N 1
ATOM 2793 C CA . PRO A 1 351 ? 1.335 -30.226 4.920 1.00 88.00 351 PRO A CA 1
ATOM 2794 C C . PRO A 1 351 ? 1.442 -29.267 6.112 1.00 88.00 351 PRO A C 1
ATOM 2796 O O . PRO A 1 351 ? 0.432 -28.913 6.724 1.00 88.00 351 PRO A O 1
ATOM 2799 N N . GLN A 1 352 ? 2.659 -28.807 6.429 1.00 88.50 352 GLN A N 1
ATOM 2800 C CA . GLN A 1 352 ? 2.892 -27.819 7.486 1.00 88.50 352 GLN A CA 1
ATOM 2801 C C . GLN A 1 352 ? 2.276 -26.469 7.111 1.00 88.50 352 GLN A C 1
ATOM 2803 O O . GLN A 1 352 ? 1.638 -25.829 7.946 1.00 88.50 352 GLN A O 1
ATOM 2808 N N . PHE A 1 353 ? 2.420 -26.059 5.849 1.00 90.62 353 PHE A N 1
ATOM 2809 C CA . PHE A 1 353 ? 1.857 -24.816 5.342 1.00 90.62 353 PHE A CA 1
ATOM 2810 C C . PHE A 1 353 ? 0.327 -24.812 5.394 1.00 90.62 353 PHE A C 1
ATOM 2812 O O . PHE A 1 353 ? -0.272 -23.852 5.880 1.00 90.62 353 PHE A O 1
ATOM 2819 N N . ARG A 1 354 ? -0.317 -25.908 4.970 1.00 90.88 354 ARG A N 1
ATOM 2820 C CA . ARG A 1 354 ? -1.772 -26.058 5.061 1.00 90.88 354 ARG A CA 1
ATOM 2821 C C . ARG A 1 354 ? -2.255 -25.983 6.506 1.00 90.88 354 ARG A C 1
ATOM 2823 O O . ARG A 1 354 ? -3.188 -25.238 6.793 1.00 90.88 354 ARG A O 1
ATOM 2830 N N . ALA A 1 355 ? -1.591 -26.699 7.413 1.00 85.88 355 ALA A N 1
ATOM 2831 C CA . ALA A 1 355 ? -1.938 -26.680 8.829 1.00 85.88 355 ALA A CA 1
ATOM 2832 C C . ALA A 1 355 ? -1.788 -25.280 9.452 1.00 85.88 355 ALA A C 1
ATOM 2834 O O . ALA A 1 355 ? -2.596 -24.901 10.298 1.00 85.88 355 ALA A O 1
ATOM 2835 N N . ALA A 1 356 ? -0.779 -24.503 9.041 1.00 89.31 356 ALA A N 1
ATOM 2836 C CA . ALA A 1 356 ? -0.605 -23.120 9.484 1.00 89.31 356 ALA A CA 1
ATOM 2837 C C . ALA A 1 356 ? -1.731 -22.205 8.971 1.00 89.31 356 ALA A C 1
ATOM 2839 O O . ALA A 1 356 ? -2.295 -21.449 9.760 1.00 89.31 356 ALA A O 1
ATOM 2840 N N . ILE A 1 357 ? -2.114 -22.325 7.689 1.00 89.94 357 ILE A N 1
ATOM 2841 C CA . ILE A 1 357 ? -3.264 -21.600 7.124 1.00 89.94 357 ILE A CA 1
ATOM 2842 C C . ILE A 1 357 ? -4.533 -21.924 7.913 1.00 89.94 357 ILE A C 1
ATOM 2844 O O . ILE A 1 357 ? -5.189 -21.005 8.394 1.00 89.94 357 ILE A O 1
ATOM 2848 N N . ASP A 1 358 ? -4.861 -23.205 8.090 1.00 84.88 358 ASP A N 1
ATOM 2849 C CA . ASP A 1 358 ? -6.092 -23.616 8.776 1.00 84.88 358 ASP A CA 1
ATOM 2850 C C . ASP A 1 358 ? -6.155 -23.069 10.212 1.00 84.88 358 ASP A C 1
ATOM 2852 O O . ASP A 1 358 ? -7.200 -22.590 10.650 1.00 84.88 358 ASP A O 1
ATOM 2856 N N . LYS A 1 359 ? -5.024 -23.054 10.929 1.00 81.31 359 LYS A N 1
ATOM 2857 C CA . LYS A 1 359 ? -4.934 -22.477 12.279 1.00 81.31 359 LYS A CA 1
ATOM 2858 C C . LYS A 1 359 ? -5.068 -20.953 12.318 1.00 81.31 359 LYS A C 1
ATOM 2860 O O . LYS A 1 359 ? -5.532 -20.429 13.328 1.00 81.31 359 LYS A O 1
ATOM 2865 N N . LEU A 1 360 ? -4.637 -20.236 11.280 1.00 84.75 360 LEU A N 1
ATOM 2866 C CA . LEU A 1 360 ? -4.753 -18.776 11.231 1.00 84.75 360 LEU A CA 1
ATOM 2867 C C . LEU A 1 360 ? -6.144 -18.327 10.765 1.00 84.75 360 LEU A C 1
ATOM 2869 O O . LEU A 1 360 ? -6.693 -17.396 11.348 1.00 84.75 360 LEU A O 1
ATOM 2873 N N . LEU A 1 361 ? -6.764 -19.024 9.805 1.00 83.19 361 LEU A N 1
ATOM 2874 C CA . LEU A 1 361 ? -8.142 -18.752 9.350 1.00 83.19 361 LEU A CA 1
ATOM 2875 C C . LEU A 1 361 ? -9.174 -18.828 10.472 1.00 83.19 361 LEU A C 1
ATOM 2877 O O . LEU A 1 361 ? -10.197 -18.153 10.454 1.00 83.19 361 LEU A O 1
ATOM 2881 N N . VAL A 1 362 ? -8.885 -19.655 11.467 1.00 73.69 362 VAL A N 1
ATOM 2882 C CA . VAL A 1 362 ? -9.654 -19.749 12.700 1.00 73.69 362 VAL A CA 1
ATOM 2883 C C . VAL A 1 362 ? -9.740 -18.402 13.428 1.00 73.69 362 VAL A C 1
ATOM 2885 O O . VAL A 1 362 ? -10.791 -18.062 13.959 1.00 73.69 362 VAL A O 1
ATOM 2888 N N . ASN A 1 363 ? -8.668 -17.612 13.420 1.00 75.56 363 ASN A N 1
ATOM 2889 C CA . ASN A 1 363 ? -8.633 -16.283 14.029 1.00 75.56 363 ASN A CA 1
ATOM 2890 C C . ASN A 1 363 ? -8.968 -15.155 13.040 1.00 75.56 363 ASN A C 1
ATOM 2892 O O . ASN A 1 363 ? -9.274 -14.051 13.486 1.00 75.56 363 ASN A O 1
ATOM 2896 N N . ASP A 1 364 ? -8.896 -15.428 11.736 1.00 80.25 364 ASP A N 1
ATOM 2897 C CA . ASP A 1 364 ? -9.155 -14.480 10.653 1.00 80.25 364 ASP A CA 1
ATOM 2898 C C . ASP A 1 364 ? -10.078 -15.095 9.590 1.00 80.25 364 ASP A C 1
ATOM 2900 O O . ASP A 1 364 ? -9.658 -15.575 8.533 1.00 80.25 364 ASP A O 1
ATOM 2904 N N . SER A 1 365 ? -11.377 -15.072 9.889 1.00 74.62 365 SER A N 1
ATOM 2905 C CA . SER A 1 365 ? -12.426 -15.604 9.011 1.00 74.62 365 SER A CA 1
ATOM 2906 C C . SER A 1 365 ? -12.689 -14.734 7.776 1.00 74.62 365 SER A C 1
ATOM 2908 O O . SER A 1 365 ? -13.489 -15.105 6.916 1.00 74.62 365 SER A O 1
ATOM 2910 N N . SER A 1 366 ? -12.026 -13.577 7.665 1.00 81.69 366 SER A N 1
ATOM 2911 C CA . SER A 1 366 ? -12.182 -12.676 6.524 1.00 81.69 366 SER A CA 1
ATOM 2912 C C . SER A 1 366 ? -11.373 -13.119 5.298 1.00 81.69 366 SER A C 1
ATOM 2914 O O . SER A 1 366 ? -11.634 -12.654 4.183 1.00 81.69 366 SER A O 1
ATOM 2916 N N . VAL A 1 367 ? -10.428 -14.049 5.485 1.00 88.44 367 VAL A N 1
ATOM 2917 C CA . VAL A 1 367 ? -9.591 -14.602 4.418 1.00 88.44 367 VAL A CA 1
ATOM 2918 C C . VAL A 1 367 ? -10.272 -15.787 3.739 1.00 88.44 367 VAL A C 1
ATOM 2920 O O . VAL A 1 367 ? -10.609 -16.791 4.361 1.00 88.44 367 VAL A O 1
ATOM 2923 N N . SER A 1 368 ? -10.429 -15.713 2.416 1.00 88.38 368 SER A N 1
ATOM 2924 C CA . SER A 1 368 ? -10.938 -16.840 1.624 1.00 88.38 368 SER A CA 1
ATOM 2925 C C . SER A 1 368 ? -9.796 -17.721 1.135 1.00 88.38 368 SER A C 1
ATOM 2927 O O . SER A 1 368 ? -8.818 -17.191 0.605 1.00 88.38 368 SER A O 1
ATOM 2929 N N . VAL A 1 369 ? -9.943 -19.045 1.204 1.00 90.31 369 VAL A N 1
ATOM 2930 C CA . VAL A 1 369 ? -8.902 -19.994 0.779 1.00 90.31 369 VAL A CA 1
ATOM 2931 C C . VAL A 1 369 ? -9.443 -20.971 -0.243 1.00 90.31 369 VAL A C 1
ATOM 2933 O O . VAL A 1 369 ? -10.465 -21.617 -0.031 1.00 90.31 369 VAL A O 1
ATOM 2936 N N . THR A 1 370 ? -8.724 -21.110 -1.352 1.00 89.56 370 THR A N 1
ATOM 2937 C CA . THR A 1 370 ? -9.017 -22.105 -2.386 1.00 89.56 370 THR A CA 1
ATOM 2938 C C . THR A 1 370 ? -7.745 -22.859 -2.747 1.00 89.56 370 THR A C 1
ATOM 2940 O O . THR A 1 370 ? -6.685 -22.252 -2.911 1.00 89.56 370 THR A O 1
ATOM 2943 N N . LEU A 1 371 ? -7.830 -24.189 -2.833 1.00 88.38 371 LEU A N 1
ATOM 2944 C CA . LEU A 1 371 ? -6.714 -25.008 -3.301 1.00 88.38 371 LEU A CA 1
ATOM 2945 C C . LEU A 1 371 ? -6.403 -24.623 -4.747 1.00 88.38 371 LEU A C 1
ATOM 2947 O O . LEU A 1 371 ? -7.310 -24.550 -5.577 1.00 88.38 371 LEU A O 1
ATOM 2951 N N . ASN A 1 372 ? -5.131 -24.376 -5.043 1.00 83.56 372 ASN A N 1
ATOM 2952 C CA . ASN A 1 372 ? -4.696 -24.038 -6.386 1.00 83.56 372 ASN A CA 1
ATOM 2953 C C . ASN A 1 372 ? -3.484 -24.878 -6.768 1.00 83.56 372 ASN A C 1
ATOM 2955 O O . ASN A 1 372 ? -2.504 -24.952 -6.027 1.00 83.56 372 ASN A O 1
ATOM 2959 N N . PHE A 1 373 ? -3.538 -25.497 -7.941 1.00 78.50 373 PHE A N 1
ATOM 2960 C CA . PHE A 1 373 ? -2.410 -26.247 -8.465 1.00 78.50 373 PHE A CA 1
ATOM 2961 C C . PHE A 1 373 ? -1.731 -25.448 -9.567 1.00 78.50 373 PHE A C 1
ATOM 2963 O O . PHE A 1 373 ? -2.381 -24.928 -10.467 1.00 78.50 373 PHE A O 1
ATOM 2970 N N . SER A 1 374 ? -0.412 -25.355 -9.479 1.00 70.75 374 SER A N 1
ATOM 2971 C CA . SER A 1 374 ? 0.433 -24.765 -10.503 1.00 70.75 374 SER A CA 1
ATOM 2972 C C . SER A 1 374 ? 1.395 -25.824 -11.037 1.00 70.75 374 SER A C 1
ATOM 2974 O O . SER A 1 374 ? 2.115 -26.480 -10.277 1.00 70.75 374 SER A O 1
ATOM 2976 N N . SER A 1 375 ? 1.453 -25.945 -12.358 1.00 61.66 375 SER A N 1
ATOM 2977 C CA . SER A 1 375 ? 2.439 -26.746 -13.077 1.00 61.66 375 SER A CA 1
ATOM 2978 C C . SER A 1 375 ? 3.888 -26.336 -12.767 1.00 61.66 375 SER A C 1
ATOM 2980 O O . SER A 1 375 ? 4.738 -27.219 -12.673 1.00 61.66 375 SER A O 1
ATOM 2982 N N . ALA A 1 376 ? 4.175 -25.059 -12.470 1.00 65.19 376 ALA A N 1
ATOM 2983 C CA . ALA A 1 376 ? 5.519 -24.554 -12.147 1.00 65.19 376 ALA A CA 1
ATOM 2984 C C . ALA A 1 376 ? 5.824 -24.424 -10.638 1.00 65.19 376 ALA A C 1
ATOM 2986 O O . ALA A 1 376 ? 6.929 -24.743 -10.201 1.00 65.19 376 ALA A O 1
ATOM 2987 N N . LEU A 1 377 ? 4.859 -23.990 -9.820 1.00 70.88 377 LEU A N 1
ATOM 2988 C CA . LEU A 1 377 ? 5.044 -23.747 -8.377 1.00 70.88 377 LEU A CA 1
ATOM 2989 C C . LEU A 1 377 ? 4.528 -24.890 -7.501 1.00 70.88 377 LEU A C 1
ATOM 2991 O O . LEU A 1 377 ? 5.059 -25.140 -6.425 1.00 70.88 377 LEU A O 1
ATOM 2995 N N . GLY A 1 378 ? 3.607 -25.702 -8.013 1.00 75.06 378 GLY A N 1
ATOM 2996 C CA . GLY A 1 378 ? 3.119 -26.928 -7.379 1.00 75.06 378 GLY A CA 1
ATOM 2997 C C . GLY A 1 378 ? 1.789 -26.697 -6.709 1.00 75.06 378 GLY A C 1
ATOM 2998 O O . GLY A 1 378 ? 1.039 -25.799 -7.086 1.00 75.06 378 GLY A O 1
ATOM 2999 N N . GLN A 1 379 ? 1.506 -27.517 -5.710 1.00 84.12 379 GLN A N 1
ATOM 3000 C CA . GLN A 1 379 ? 0.356 -27.298 -4.858 1.00 84.12 379 GLN A CA 1
ATOM 3001 C C . GLN A 1 379 ? 0.575 -26.039 -4.015 1.00 84.12 379 GLN A C 1
ATOM 3003 O O . GLN A 1 379 ? 1.617 -25.871 -3.384 1.00 84.12 379 GLN A O 1
ATOM 3008 N N . GLY A 1 380 ? -0.412 -25.155 -4.036 1.00 89.00 380 GLY A N 1
ATOM 3009 C CA . GLY A 1 380 ? -0.467 -23.962 -3.213 1.00 89.00 380 GLY A CA 1
ATOM 3010 C C . GLY A 1 380 ? -1.909 -23.542 -2.978 1.00 89.00 380 GLY A C 1
ATOM 3011 O O . GLY A 1 380 ? -2.857 -24.289 -3.232 1.00 89.00 380 GLY A O 1
ATOM 3012 N N . TYR A 1 381 ? -2.079 -22.322 -2.492 1.00 91.19 381 TYR A N 1
ATOM 3013 C CA . TYR A 1 381 ? -3.375 -21.809 -2.077 1.00 91.19 381 TYR A CA 1
ATOM 3014 C C . TYR A 1 381 ? -3.609 -20.436 -2.681 1.00 91.19 381 TYR A C 1
ATOM 3016 O O . TYR A 1 381 ? -2.776 -19.540 -2.576 1.00 91.19 381 TYR A O 1
ATOM 3024 N N . ARG A 1 382 ? -4.756 -20.251 -3.328 1.00 89.75 382 ARG A N 1
ATOM 3025 C CA . ARG A 1 382 ? -5.220 -18.933 -3.748 1.00 89.75 382 ARG A CA 1
ATOM 3026 C C . ARG A 1 382 ? -5.993 -18.332 -2.581 1.00 89.75 382 ARG A C 1
ATOM 3028 O O . ARG A 1 382 ? -7.089 -18.794 -2.254 1.00 89.75 382 ARG A O 1
ATOM 3035 N N . LEU A 1 383 ? -5.377 -17.334 -1.958 1.00 92.75 383 LEU A N 1
ATOM 3036 C CA . LEU A 1 383 ? -5.893 -16.622 -0.797 1.00 92.75 383 LEU A CA 1
ATOM 3037 C C . LEU A 1 383 ? -6.518 -15.294 -1.236 1.00 92.75 383 LEU A C 1
ATOM 3039 O O . LEU A 1 383 ? -6.029 -14.652 -2.171 1.00 92.75 383 LEU A O 1
ATOM 3043 N N . GLY A 1 384 ? -7.611 -14.908 -0.585 1.00 91.31 384 GLY A N 1
ATOM 3044 C CA . GLY A 1 384 ? -8.299 -13.637 -0.792 1.00 91.31 384 GLY A CA 1
ATOM 3045 C C . GLY A 1 384 ? -8.331 -12.822 0.493 1.00 91.31 384 GLY A C 1
ATOM 3046 O O . GLY A 1 384 ? -8.717 -13.353 1.526 1.00 91.31 384 GLY A O 1
ATOM 3047 N N . PHE A 1 385 ? -7.983 -11.543 0.402 1.00 90.56 385 PHE A N 1
ATOM 3048 C CA . PHE A 1 385 ? -7.833 -10.590 1.497 1.00 90.56 385 PHE A CA 1
ATOM 3049 C C . PHE A 1 385 ? -8.691 -9.341 1.273 1.00 90.56 385 PHE A C 1
ATOM 3051 O O . PHE A 1 385 ? -9.108 -9.034 0.152 1.00 90.56 385 PHE A O 1
ATOM 3058 N N . LEU A 1 386 ? -8.919 -8.589 2.347 1.00 85.38 386 LEU A N 1
ATOM 3059 C CA . LEU A 1 386 ? -9.647 -7.312 2.327 1.00 85.38 386 LEU A CA 1
ATOM 3060 C C . LEU A 1 386 ? -8.837 -6.152 1.719 1.00 85.38 386 LEU A C 1
ATOM 3062 O O . LEU A 1 386 ? -9.425 -5.150 1.312 1.00 85.38 386 LEU A O 1
ATOM 3066 N N . GLY A 1 387 ? -7.514 -6.305 1.638 1.00 84.06 387 GLY A N 1
ATOM 3067 C CA . GLY A 1 387 ? -6.574 -5.349 1.058 1.00 84.06 387 GLY A CA 1
ATOM 3068 C C . GLY A 1 387 ? -5.131 -5.870 1.118 1.00 84.06 387 GLY A C 1
ATOM 3069 O O . GLY A 1 387 ? -4.907 -7.030 1.480 1.00 84.06 387 GLY A O 1
ATOM 3070 N N . LEU A 1 388 ? -4.156 -5.047 0.721 1.00 82.38 388 LEU A N 1
ATOM 3071 C CA . LEU A 1 388 ? -2.743 -5.450 0.685 1.00 82.38 388 LEU A CA 1
ATOM 3072 C C . LEU A 1 388 ? -2.094 -5.529 2.059 1.00 82.38 388 LEU A C 1
ATOM 3074 O O . LEU A 1 388 ? -1.372 -6.489 2.308 1.00 82.38 388 LEU A O 1
ATOM 3078 N N . LEU A 1 389 ? -2.357 -4.572 2.950 1.00 82.81 389 LEU A N 1
ATOM 3079 C CA . LEU A 1 389 ? -1.795 -4.618 4.296 1.00 82.81 389 LEU A CA 1
ATOM 3080 C C . LEU A 1 389 ? -2.297 -5.863 5.021 1.00 82.81 389 LEU A C 1
ATOM 3082 O O . LEU A 1 389 ? -1.531 -6.540 5.696 1.00 82.81 389 LEU A O 1
ATOM 3086 N N . HIS A 1 390 ? -3.574 -6.201 4.838 1.00 88.06 390 HIS A N 1
ATOM 3087 C CA . HIS A 1 390 ? -4.121 -7.437 5.382 1.00 88.06 390 HIS A CA 1
ATOM 3088 C C . HIS A 1 390 ? -3.375 -8.670 4.824 1.00 88.06 390 HIS A C 1
ATOM 3090 O O . HIS A 1 390 ? -2.981 -9.538 5.598 1.00 88.06 390 HIS A O 1
ATOM 3096 N N . MET A 1 391 ? -3.081 -8.726 3.520 1.00 89.50 391 MET A N 1
ATOM 3097 C CA . MET A 1 391 ? -2.260 -9.802 2.942 1.00 89.50 391 MET A CA 1
ATOM 3098 C C . MET A 1 391 ? -0.848 -9.871 3.552 1.00 89.50 391 MET A C 1
ATOM 3100 O O . MET A 1 391 ? -0.366 -10.965 3.847 1.00 89.50 391 MET A O 1
ATOM 3104 N N . GLU A 1 392 ? -0.180 -8.729 3.733 1.00 86.19 392 GLU A N 1
ATOM 3105 C CA . GLU A 1 392 ? 1.160 -8.658 4.331 1.00 86.19 392 GLU A CA 1
ATOM 3106 C C . GLU A 1 392 ? 1.168 -9.126 5.784 1.00 86.19 392 GLU A C 1
ATOM 3108 O O . GLU A 1 392 ? 1.965 -9.988 6.144 1.00 86.19 392 GLU A O 1
ATOM 3113 N N . VAL A 1 393 ? 0.240 -8.614 6.596 1.00 88.12 393 VAL A N 1
ATOM 3114 C CA . VAL A 1 393 ? 0.090 -9.002 8.001 1.00 88.12 393 VAL A CA 1
ATOM 3115 C C . VAL A 1 393 ? -0.238 -10.490 8.106 1.00 88.12 393 VAL A C 1
ATOM 3117 O O . VAL A 1 393 ? 0.341 -11.191 8.930 1.00 88.12 393 VAL A O 1
ATOM 3120 N N . PHE A 1 394 ? -1.117 -11.012 7.247 1.00 90.56 394 PHE A N 1
ATOM 3121 C CA . PHE A 1 394 ? -1.437 -12.438 7.234 1.00 90.56 394 PHE A CA 1
ATOM 3122 C C . PHE A 1 394 ? -0.209 -13.293 6.900 1.00 90.56 394 PHE A C 1
ATOM 3124 O O . PHE A 1 394 ? 0.030 -14.308 7.552 1.00 90.56 394 PHE A O 1
ATOM 3131 N N . LYS A 1 395 ? 0.605 -12.874 5.921 1.00 90.06 395 LYS A N 1
ATOM 3132 C CA . LYS A 1 395 ? 1.872 -13.540 5.592 1.00 90.06 395 LYS A CA 1
ATOM 3133 C C . LYS A 1 395 ? 2.836 -13.530 6.783 1.00 90.06 395 LYS A C 1
ATOM 3135 O O . LYS A 1 395 ? 3.361 -14.584 7.129 1.00 90.06 395 LYS A O 1
ATOM 3140 N N . GLU A 1 396 ? 3.063 -12.371 7.397 1.00 88.38 396 GLU A N 1
ATOM 3141 C CA . GLU A 1 396 ? 3.969 -12.236 8.545 1.00 88.38 396 GLU A CA 1
ATOM 3142 C C . GLU A 1 396 ? 3.522 -13.122 9.704 1.00 88.38 396 GLU A C 1
ATOM 3144 O O . GLU A 1 396 ? 4.331 -13.862 10.254 1.00 88.38 396 GLU A O 1
ATOM 3149 N N . ARG A 1 397 ? 2.221 -13.146 10.007 1.00 88.88 397 ARG A N 1
ATOM 3150 C CA . ARG A 1 397 ? 1.668 -14.012 11.052 1.00 88.88 397 ARG A CA 1
ATOM 3151 C C . ARG A 1 397 ? 1.801 -15.494 10.729 1.00 88.88 397 ARG A C 1
ATOM 3153 O O . ARG A 1 397 ? 2.094 -16.275 11.627 1.00 88.88 397 ARG A O 1
ATOM 3160 N N . LEU A 1 398 ? 1.627 -15.913 9.474 1.00 89.38 398 LEU A N 1
ATOM 3161 C CA . LEU A 1 398 ? 1.895 -17.304 9.092 1.00 89.38 398 LEU A CA 1
ATOM 3162 C C . LEU A 1 398 ? 3.342 -17.697 9.414 1.00 89.38 398 LEU A C 1
ATOM 3164 O O . LEU A 1 398 ? 3.570 -18.749 10.011 1.00 89.38 398 LEU A O 1
ATOM 3168 N N . GLU A 1 399 ? 4.305 -16.857 9.032 1.00 87.19 399 GLU A N 1
ATOM 3169 C CA . GLU A 1 399 ? 5.736 -17.121 9.212 1.00 87.19 399 GLU A CA 1
ATOM 3170 C C . GLU A 1 399 ? 6.160 -17.030 10.691 1.00 87.19 399 GLU A C 1
ATOM 3172 O O . GLU A 1 399 ? 6.879 -17.908 11.166 1.00 87.19 399 GLU A O 1
ATOM 3177 N N . GLN A 1 400 ? 5.686 -16.020 11.427 1.00 86.06 400 GLN A N 1
ATOM 3178 C CA . GLN A 1 400 ? 6.083 -15.730 12.810 1.00 86.06 400 GLN A CA 1
ATOM 3179 C C . GLN A 1 400 ? 5.260 -16.503 13.856 1.00 86.06 400 GLN A C 1
ATOM 3181 O O . GLN A 1 400 ? 5.832 -17.198 14.693 1.00 86.06 400 GLN A O 1
ATOM 3186 N N . ASP A 1 401 ? 3.924 -16.417 13.812 1.00 82.38 401 ASP A N 1
ATOM 3187 C CA . ASP A 1 401 ? 3.051 -16.979 14.858 1.00 82.38 401 ASP A CA 1
ATOM 3188 C C . ASP A 1 401 ? 2.904 -18.504 14.714 1.00 82.38 401 ASP A C 1
ATOM 3190 O O . ASP A 1 401 ? 2.777 -19.230 15.704 1.00 82.38 401 ASP A O 1
ATOM 3194 N N . TYR A 1 402 ? 2.891 -19.005 13.473 1.00 82.88 402 TYR A N 1
ATOM 3195 C CA . TYR A 1 402 ? 2.585 -20.409 13.167 1.00 82.88 402 TYR A CA 1
ATOM 3196 C C . TYR A 1 402 ? 3.772 -21.197 12.608 1.00 82.88 402 TYR A C 1
ATOM 3198 O O . TYR A 1 402 ? 3.600 -22.370 12.261 1.00 82.88 402 TYR A O 1
ATOM 3206 N N . ASN A 1 403 ? 4.967 -20.592 12.559 1.00 82.81 403 ASN A N 1
ATOM 3207 C CA . ASN A 1 403 ? 6.188 -21.190 12.011 1.00 82.81 403 ASN A CA 1
ATOM 3208 C C . ASN A 1 403 ? 5.954 -21.816 10.626 1.00 82.81 403 ASN A C 1
ATOM 3210 O O . ASN A 1 403 ? 6.392 -22.940 10.355 1.00 82.81 403 ASN A O 1
ATOM 3214 N N . ALA A 1 404 ? 5.191 -21.138 9.764 1.00 85.69 404 ALA A N 1
ATOM 3215 C CA . ALA A 1 404 ? 4.995 -21.586 8.396 1.00 85.69 404 ALA A CA 1
ATOM 3216 C C . ALA A 1 404 ? 6.327 -21.524 7.624 1.00 85.69 404 ALA A C 1
ATOM 3218 O O . ALA A 1 404 ? 7.145 -20.632 7.867 1.00 85.69 404 ALA A O 1
ATOM 3219 N N . PRO A 1 405 ? 6.557 -22.446 6.673 1.00 84.25 405 PRO A N 1
ATOM 3220 C CA . PRO A 1 405 ? 7.688 -22.336 5.760 1.00 84.25 405 PRO A CA 1
ATOM 3221 C C . PRO A 1 405 ? 7.606 -21.026 4.971 1.00 84.25 405 PRO A C 1
ATOM 3223 O O . PRO A 1 405 ? 6.519 -20.498 4.725 1.00 84.25 405 PRO A O 1
ATOM 3226 N N . LYS A 1 406 ? 8.755 -20.537 4.499 1.00 82.62 406 LYS A N 1
ATOM 3227 C CA . LYS A 1 406 ? 8.783 -19.385 3.593 1.00 82.62 406 LYS A CA 1
ATOM 3228 C C . LYS A 1 406 ? 7.958 -19.676 2.341 1.00 82.62 406 LYS A C 1
ATOM 3230 O O . LYS A 1 406 ? 8.066 -20.746 1.731 1.00 82.62 406 LYS A O 1
ATOM 3235 N N . VAL A 1 407 ? 7.169 -18.687 1.938 1.00 85.12 407 VAL A N 1
ATOM 3236 C CA . VAL A 1 407 ? 6.265 -18.787 0.792 1.00 85.12 407 VAL A CA 1
ATOM 3237 C C . VAL A 1 407 ? 6.669 -17.860 -0.342 1.00 85.12 407 VAL A C 1
ATOM 3239 O O . VAL A 1 407 ? 7.113 -16.731 -0.142 1.00 85.12 407 VAL A O 1
ATOM 3242 N N . PHE A 1 408 ? 6.441 -18.330 -1.562 1.00 82.38 408 PHE A N 1
ATOM 3243 C CA . PHE A 1 408 ? 6.388 -17.498 -2.749 1.00 82.38 408 PHE A CA 1
ATOM 3244 C C . PHE A 1 408 ? 4.959 -16.974 -2.943 1.00 82.38 408 PHE A C 1
ATOM 3246 O O . PHE A 1 408 ? 4.003 -17.756 -2.946 1.00 82.38 408 PHE A O 1
ATOM 3253 N N . ILE A 1 409 ? 4.815 -15.660 -3.133 1.00 83.19 409 ILE A N 1
ATOM 3254 C CA . ILE A 1 409 ? 3.525 -14.992 -3.341 1.00 83.19 409 ILE A CA 1
ATOM 3255 C C . ILE A 1 409 ? 3.480 -14.440 -4.766 1.00 83.19 409 ILE A C 1
ATOM 3257 O O . ILE A 1 409 ? 4.365 -13.698 -5.185 1.00 83.19 409 ILE A O 1
ATOM 3261 N N . THR A 1 410 ? 2.449 -14.800 -5.529 1.00 78.31 410 THR A N 1
ATOM 3262 C CA . THR A 1 410 ? 2.228 -14.238 -6.874 1.00 78.31 410 THR A CA 1
ATOM 3263 C C . THR A 1 410 ? 1.749 -12.794 -6.793 1.00 78.31 410 THR A C 1
ATOM 3265 O O . THR A 1 410 ? 1.149 -12.412 -5.792 1.00 78.31 410 THR A O 1
ATOM 3268 N N . THR A 1 411 ? 1.831 -12.046 -7.895 1.00 74.06 411 THR A N 1
ATOM 3269 C CA . THR A 1 411 ? 1.247 -10.700 -7.985 1.00 74.06 411 THR A CA 1
ATOM 3270 C C . THR A 1 411 ? -0.206 -10.666 -7.476 1.00 74.06 411 THR A C 1
ATOM 3272 O O . THR A 1 411 ? -1.033 -11.476 -7.929 1.00 74.06 411 THR A O 1
ATOM 3275 N N . PRO A 1 412 ? -0.538 -9.743 -6.556 1.00 80.12 412 PRO A N 1
ATOM 3276 C CA . PRO A 1 412 ? -1.909 -9.517 -6.125 1.00 80.12 412 PRO A CA 1
ATOM 3277 C C . PRO A 1 412 ? -2.798 -9.118 -7.304 1.00 80.12 412 PRO A C 1
ATOM 3279 O O . PRO A 1 412 ? -2.377 -8.411 -8.219 1.00 80.12 412 PRO A O 1
ATOM 3282 N N . ASN A 1 413 ? -4.047 -9.574 -7.300 1.00 81.25 413 ASN A N 1
ATOM 3283 C CA . ASN A 1 413 ? -5.019 -9.261 -8.342 1.00 81.25 413 ASN A CA 1
ATOM 3284 C C . ASN A 1 413 ? -6.412 -9.024 -7.752 1.00 81.25 413 ASN A C 1
ATOM 3286 O O . ASN A 1 413 ? -6.697 -9.427 -6.629 1.00 81.25 413 ASN A O 1
ATOM 3290 N N . ILE A 1 414 ? -7.296 -8.413 -8.533 1.00 86.50 414 ILE A N 1
ATOM 3291 C CA . ILE A 1 414 ? -8.668 -8.083 -8.126 1.00 86.50 414 ILE A CA 1
ATOM 3292 C C . ILE A 1 414 ? -9.705 -9.035 -8.727 1.00 86.50 414 ILE A C 1
ATOM 3294 O O . ILE A 1 414 ? -9.461 -9.629 -9.782 1.00 86.50 414 ILE A O 1
ATOM 3298 N N . PRO A 1 415 ? -10.897 -9.152 -8.112 1.00 87.94 415 PRO A N 1
ATOM 3299 C CA . PRO A 1 415 ? -12.008 -9.900 -8.683 1.00 87.94 415 PRO A CA 1
ATOM 3300 C C . PRO A 1 415 ? -12.641 -9.143 -9.862 1.00 87.94 415 PRO A C 1
ATOM 3302 O O . PRO A 1 415 ? -13.398 -8.184 -9.677 1.00 87.94 415 PRO A O 1
ATOM 3305 N N . TYR A 1 416 ? -12.395 -9.607 -11.088 1.00 87.75 416 TYR A N 1
ATOM 3306 C CA . TYR A 1 416 ? -13.063 -9.088 -12.284 1.00 87.75 416 TYR A CA 1
ATOM 3307 C C . TYR A 1 416 ? -14.456 -9.691 -12.427 1.00 87.75 416 TYR A C 1
ATOM 3309 O O . TYR A 1 416 ? -14.651 -10.885 -12.213 1.00 87.75 416 TYR A O 1
ATOM 3317 N N . LYS A 1 417 ? -15.437 -8.892 -12.849 1.00 89.12 417 LYS A N 1
ATOM 3318 C CA . LYS A 1 417 ? -16.775 -9.392 -13.178 1.00 89.12 417 LYS A CA 1
ATOM 3319 C C . LYS A 1 417 ? -16.932 -9.469 -14.689 1.00 89.12 417 LYS A C 1
ATOM 3321 O O . LYS A 1 417 ? -16.667 -8.509 -15.403 1.00 89.12 417 LYS A O 1
ATOM 3326 N N . VAL A 1 418 ? -17.386 -10.605 -15.196 1.00 88.44 418 VAL A N 1
ATOM 3327 C CA . VAL A 1 418 ? -17.525 -10.843 -16.634 1.00 88.44 418 VAL A CA 1
ATOM 3328 C C . VAL A 1 418 ? -18.990 -11.048 -16.970 1.00 88.44 418 VAL A C 1
ATOM 3330 O O . VAL A 1 418 ? -19.629 -11.945 -16.426 1.00 88.44 418 VAL A O 1
ATOM 3333 N N . ARG A 1 419 ? -19.540 -10.221 -17.864 1.00 87.94 419 ARG A N 1
ATOM 3334 C CA . ARG A 1 419 ? -20.897 -10.392 -18.405 1.00 87.94 419 ARG A CA 1
ATOM 3335 C C . ARG A 1 419 ? -20.848 -11.303 -19.627 1.00 87.94 419 ARG A C 1
ATOM 3337 O O . ARG A 1 419 ? -20.087 -11.038 -20.555 1.00 87.94 419 ARG A O 1
ATOM 3344 N N . LEU A 1 420 ? -21.674 -12.346 -19.647 1.00 87.19 420 LEU A N 1
ATOM 3345 C CA . LEU A 1 420 ? -21.694 -13.358 -20.711 1.00 87.19 420 LEU A CA 1
ATOM 3346 C C . LEU A 1 420 ? -22.676 -12.972 -21.837 1.00 87.19 420 LEU A C 1
ATOM 3348 O O . LEU A 1 420 ? -23.739 -12.409 -21.557 1.00 87.19 420 LEU A O 1
ATOM 3352 N N . LYS A 1 421 ? -22.335 -13.272 -23.102 1.00 81.19 421 LYS A N 1
ATOM 3353 C CA . LYS A 1 421 ? -23.175 -12.957 -24.283 1.00 81.19 421 LYS A CA 1
ATOM 3354 C C . LYS A 1 421 ? -24.438 -13.826 -24.347 1.00 81.19 421 LYS A C 1
ATOM 3356 O O . LYS A 1 421 ? -25.549 -13.307 -24.207 1.00 81.19 421 LYS A O 1
ATOM 3361 N N . ASP A 1 422 ? -24.269 -15.143 -24.466 1.00 76.62 422 ASP A N 1
ATOM 3362 C CA . ASP A 1 422 ? -25.326 -16.036 -24.969 1.00 76.62 422 ASP A CA 1
ATOM 3363 C C . ASP A 1 422 ? -26.057 -16.833 -23.884 1.00 76.62 422 ASP A C 1
ATOM 3365 O O . ASP A 1 422 ? -25.481 -17.202 -22.860 1.00 76.62 422 ASP A O 1
ATOM 3369 N N . ALA A 1 423 ? -27.325 -17.177 -24.134 1.00 69.19 423 ALA A N 1
ATOM 3370 C CA . ALA A 1 423 ? -28.171 -17.935 -23.203 1.00 69.19 423 ALA A CA 1
ATOM 3371 C C . ALA A 1 423 ? -27.613 -19.332 -22.856 1.00 69.19 423 ALA A C 1
ATOM 3373 O O . ALA A 1 423 ? -27.705 -19.765 -21.706 1.00 69.19 423 ALA A O 1
ATOM 3374 N N . ARG A 1 424 ? -26.974 -20.017 -23.818 1.00 70.81 424 ARG A N 1
ATOM 3375 C CA . ARG A 1 424 ? -26.335 -21.331 -23.606 1.00 70.81 424 ARG A CA 1
ATOM 3376 C C . ARG A 1 424 ? -25.158 -21.237 -22.631 1.00 70.81 424 ARG A C 1
ATOM 3378 O O . ARG A 1 424 ? -25.038 -22.052 -21.720 1.00 70.81 424 ARG A O 1
ATOM 3385 N N . THR A 1 425 ? -24.335 -20.204 -22.778 1.00 69.00 425 THR A N 1
ATOM 3386 C CA . THR A 1 425 ? -23.203 -19.925 -21.888 1.00 69.00 425 THR A CA 1
ATOM 3387 C C . THR A 1 425 ? -23.689 -19.519 -20.495 1.00 69.00 425 THR A C 1
ATOM 3389 O O . THR A 1 425 ? -23.143 -19.988 -19.502 1.00 69.00 425 THR A O 1
ATOM 3392 N N . LYS A 1 426 ? -24.771 -18.735 -20.399 1.00 76.06 426 LYS A N 1
ATOM 3393 C CA . LYS A 1 426 ? -25.382 -18.366 -19.108 1.00 76.06 426 LYS A CA 1
ATOM 3394 C C . LYS A 1 426 ? -25.852 -19.585 -18.309 1.00 76.06 426 LYS A C 1
ATOM 3396 O O . LYS A 1 426 ? -25.643 -19.622 -17.102 1.00 76.06 426 LYS A O 1
ATOM 3401 N N . ARG A 1 427 ? -26.416 -20.605 -18.973 1.00 67.31 427 ARG A N 1
ATOM 3402 C CA . ARG A 1 427 ? -26.769 -21.882 -18.323 1.00 67.31 427 ARG A CA 1
ATOM 3403 C C . ARG A 1 427 ? -25.536 -22.651 -17.839 1.00 67.31 427 ARG A C 1
ATOM 3405 O O . ARG A 1 427 ? -25.553 -23.145 -16.722 1.00 67.31 427 ARG A O 1
ATOM 3412 N N . LYS A 1 428 ? -24.456 -22.706 -18.633 1.00 73.19 428 LYS A N 1
ATOM 3413 C CA . LYS A 1 428 ? -23.204 -23.398 -18.257 1.00 73.19 428 LYS A CA 1
ATOM 3414 C C . LYS A 1 428 ? -22.541 -22.801 -17.010 1.00 73.19 428 LYS A C 1
ATOM 3416 O O . LYS A 1 428 ? -21.990 -23.537 -16.206 1.00 73.19 428 LYS A O 1
ATOM 3421 N N . TYR A 1 429 ? -22.572 -21.478 -16.874 1.00 68.69 429 TYR A N 1
ATOM 3422 C CA . TYR A 1 429 ? -21.904 -20.760 -15.786 1.00 68.69 429 TYR A CA 1
ATOM 3423 C C . TYR A 1 429 ? -22.852 -20.347 -14.646 1.00 68.69 429 TYR A C 1
ATOM 3425 O O . TYR A 1 429 ? -22.457 -19.570 -13.781 1.00 68.69 429 TYR A O 1
ATOM 3433 N N . GLY A 1 430 ? -24.098 -20.837 -14.645 1.00 71.81 430 GLY A N 1
ATOM 3434 C CA . GLY A 1 430 ? -25.055 -20.604 -13.558 1.00 71.81 430 GLY A CA 1
ATOM 3435 C C . GLY A 1 430 ? -25.538 -19.155 -13.412 1.00 71.81 430 GLY A C 1
ATOM 3436 O O . GLY A 1 430 ? -26.029 -18.785 -12.351 1.00 71.81 430 GLY A O 1
ATOM 3437 N N . GLY A 1 431 ? -25.407 -18.311 -14.443 1.00 78.25 431 GLY A N 1
ATOM 3438 C CA . GLY A 1 431 ? -25.812 -16.908 -14.351 1.00 78.25 431 GLY A CA 1
ATOM 3439 C C . GLY A 1 431 ? -25.428 -16.028 -15.541 1.00 78.25 431 GLY A C 1
ATOM 3440 O O . GLY A 1 431 ? -24.723 -16.429 -16.464 1.00 78.25 431 GLY A O 1
ATOM 3441 N N . SER A 1 432 ? -25.903 -14.779 -15.523 1.00 80.12 432 SER A N 1
ATOM 3442 C CA . SER A 1 432 ? -25.601 -13.760 -16.545 1.00 80.12 432 SER A CA 1
ATOM 3443 C C . SER A 1 432 ? -24.215 -13.122 -16.391 1.00 80.12 432 SER A C 1
ATOM 3445 O O . SER A 1 432 ? -23.719 -12.475 -17.323 1.00 80.12 432 SER A O 1
ATOM 3447 N N . SER A 1 433 ? -23.577 -13.317 -15.236 1.00 81.88 433 SER A N 1
ATOM 3448 C CA . SER A 1 433 ? -22.236 -12.829 -14.942 1.00 81.88 433 SER A CA 1
ATOM 3449 C C . SER A 1 433 ? -21.465 -13.783 -14.043 1.00 81.88 433 SER A C 1
ATOM 3451 O O . SER A 1 433 ? -22.061 -14.359 -13.138 1.00 81.88 433 SER A O 1
ATOM 3453 N N . ILE A 1 434 ? -20.150 -13.854 -14.235 1.00 86.31 434 ILE A N 1
ATOM 3454 C CA . ILE A 1 434 ? -19.223 -14.603 -13.377 1.00 86.31 434 ILE A CA 1
ATOM 3455 C C . ILE A 1 434 ? -18.218 -13.657 -12.719 1.00 86.31 434 ILE A C 1
ATOM 3457 O O . ILE A 1 434 ? -17.878 -12.621 -13.294 1.00 86.31 434 ILE A O 1
ATOM 3461 N N . VAL A 1 435 ? -17.742 -14.011 -11.527 1.00 85.88 435 VAL A N 1
ATOM 3462 C CA . VAL A 1 435 ? -16.622 -13.329 -10.866 1.00 85.88 435 VAL A CA 1
ATOM 3463 C C . VAL A 1 435 ? -15.374 -14.178 -11.062 1.00 85.88 435 VAL A C 1
ATOM 3465 O O . VAL A 1 435 ? -15.376 -15.370 -10.772 1.00 85.88 435 VAL A O 1
ATOM 3468 N N . VAL A 1 436 ? -14.321 -13.566 -11.588 1.00 84.44 436 VAL A N 1
ATOM 3469 C CA . VAL A 1 436 ? -13.054 -14.212 -11.914 1.00 84.44 436 VAL A CA 1
ATOM 3470 C C . VAL A 1 436 ? -11.973 -13.632 -11.011 1.00 84.44 436 VAL A C 1
ATOM 3472 O O . VAL A 1 436 ? -11.610 -12.464 -11.132 1.00 84.44 436 VAL A O 1
ATOM 3475 N N . THR A 1 437 ? -11.464 -14.464 -10.105 1.00 81.88 437 THR A N 1
ATOM 3476 C CA . THR A 1 437 ? -10.391 -14.132 -9.150 1.00 81.88 437 THR A CA 1
ATOM 3477 C C . THR A 1 437 ? -9.027 -14.671 -9.586 1.00 81.88 437 THR A C 1
ATOM 3479 O O . THR A 1 437 ? -7.990 -14.156 -9.158 1.00 81.88 437 THR A O 1
ATOM 3482 N N . ASN A 1 438 ? -9.015 -15.694 -10.450 1.00 80.38 438 ASN A N 1
ATOM 3483 C CA . ASN A 1 438 ? -7.820 -16.264 -11.067 1.00 80.38 438 ASN A CA 1
ATOM 3484 C C . ASN A 1 438 ? -7.773 -15.885 -12.565 1.00 80.38 438 ASN A C 1
ATOM 3486 O O . ASN A 1 438 ? -8.691 -16.258 -13.301 1.00 80.38 438 ASN A O 1
ATOM 3490 N N . PRO A 1 439 ? -6.715 -15.192 -13.036 1.00 76.94 439 PRO A N 1
ATOM 3491 C CA . PRO A 1 439 ? -6.459 -14.934 -14.456 1.00 76.94 439 PRO A CA 1
ATOM 3492 C C . PRO A 1 439 ? -6.639 -16.128 -15.397 1.00 76.94 439 PRO A C 1
ATOM 3494 O O . PRO A 1 439 ? -7.129 -15.964 -16.515 1.00 76.94 439 PRO A O 1
ATOM 3497 N N . GLN A 1 440 ? -6.278 -17.330 -14.950 1.00 75.12 440 GLN A N 1
ATOM 3498 C CA . GLN A 1 440 ? -6.366 -18.554 -15.749 1.00 75.12 440 GLN A CA 1
ATOM 3499 C C . GLN A 1 440 ? -7.814 -18.894 -16.114 1.00 75.12 440 GLN A C 1
ATOM 3501 O O . GLN A 1 440 ? -8.093 -19.330 -17.231 1.00 75.12 440 GLN A O 1
ATOM 3506 N N . HIS A 1 441 ? -8.748 -18.616 -15.202 1.00 80.19 441 HIS A N 1
ATOM 3507 C CA . HIS A 1 441 ? -10.175 -18.891 -15.369 1.00 80.19 441 HIS A CA 1
ATOM 3508 C C . HIS A 1 441 ? -10.905 -17.798 -16.161 1.00 80.19 441 HIS A C 1
ATOM 3510 O O . HIS A 1 441 ? -12.130 -17.852 -16.300 1.00 80.19 441 HIS A O 1
ATOM 3516 N N . LEU A 1 442 ? -10.185 -16.795 -16.681 1.00 80.81 442 LEU A N 1
ATOM 3517 C CA . LEU A 1 442 ? -10.797 -15.751 -17.488 1.00 80.81 442 LEU A CA 1
ATOM 3518 C C . LEU A 1 442 ? -11.343 -16.362 -18.797 1.00 80.81 442 LEU A C 1
ATOM 3520 O O . LEU A 1 442 ? -10.579 -16.955 -19.566 1.00 80.81 442 LEU A O 1
ATOM 3524 N N . PRO A 1 443 ? -12.657 -16.244 -19.071 1.00 78.38 443 PRO A N 1
ATOM 3525 C CA . PRO A 1 443 ? -13.273 -16.835 -20.257 1.00 78.38 443 PRO A CA 1
ATOM 3526 C C . PRO A 1 443 ? -12.778 -16.186 -21.558 1.00 78.38 443 PRO A C 1
ATOM 3528 O O . PRO A 1 443 ? -12.425 -15.006 -21.593 1.00 78.38 443 PRO A O 1
ATOM 3531 N N . LYS A 1 444 ? -12.823 -16.956 -22.654 1.00 76.12 444 LYS A N 1
ATOM 3532 C CA . LYS A 1 444 ? -12.471 -16.484 -24.005 1.00 76.12 444 LYS A CA 1
ATOM 3533 C C . LYS A 1 444 ? -13.393 -15.347 -24.465 1.00 76.12 444 LYS A C 1
ATOM 3535 O O . LYS A 1 444 ? -14.594 -15.373 -24.207 1.00 76.12 444 LYS A O 1
ATOM 3540 N N . TYR A 1 445 ? -12.857 -14.401 -25.238 1.00 77.00 445 TYR A N 1
ATOM 3541 C CA . TYR A 1 445 ? -13.585 -13.215 -25.729 1.00 77.00 445 TYR A CA 1
ATOM 3542 C C . TYR A 1 445 ? -14.853 -13.531 -26.522 1.00 77.00 445 TYR A C 1
ATOM 3544 O O . TYR A 1 445 ? -15.819 -12.764 -26.488 1.00 77.00 445 TYR A O 1
ATOM 3552 N N . SER A 1 446 ? -14.865 -14.666 -27.222 1.00 78.25 446 SER A N 1
ATOM 3553 C CA . SER A 1 446 ? -16.005 -15.102 -28.027 1.00 78.25 446 SER A CA 1
ATOM 3554 C C . SER A 1 446 ? -17.299 -15.173 -27.213 1.00 78.25 446 SER A C 1
ATOM 3556 O O . SER A 1 446 ? -18.342 -14.750 -27.703 1.00 78.25 446 SER A O 1
ATOM 3558 N N . ILE A 1 447 ? -17.224 -15.598 -25.947 1.00 81.19 447 ILE A N 1
ATOM 3559 C CA . ILE A 1 447 ? -18.388 -15.777 -25.065 1.00 81.19 447 ILE A CA 1
ATOM 3560 C C . ILE A 1 447 ? -18.640 -14.598 -24.107 1.00 81.19 447 ILE A C 1
ATOM 3562 O O . ILE A 1 447 ? -19.623 -14.598 -23.357 1.00 81.19 447 ILE A O 1
ATOM 3566 N N . VAL A 1 448 ? -17.777 -13.578 -24.131 1.00 83.38 448 VAL A N 1
ATOM 3567 C CA . VAL A 1 448 ? -17.822 -12.425 -23.221 1.00 83.38 448 VAL A CA 1
ATOM 3568 C C . VAL A 1 448 ? -18.450 -11.216 -23.896 1.00 83.38 448 VAL A C 1
ATOM 3570 O O . VAL A 1 448 ? -18.054 -10.823 -24.990 1.00 83.38 448 VAL A O 1
ATOM 3573 N N . ARG A 1 449 ? -19.425 -10.598 -23.221 1.00 84.31 449 ARG A N 1
ATOM 3574 C CA . ARG A 1 449 ? -20.058 -9.342 -23.643 1.00 84.31 449 ARG A CA 1
ATOM 3575 C C . ARG A 1 449 ? -19.258 -8.143 -23.161 1.00 84.31 449 ARG A C 1
ATOM 3577 O O . ARG A 1 449 ? -19.082 -7.195 -23.912 1.00 84.31 449 ARG A O 1
ATOM 3584 N N . GLN A 1 450 ? -18.837 -8.170 -21.899 1.00 87.19 450 GLN A N 1
ATOM 3585 C CA . GLN A 1 450 ? -18.145 -7.053 -21.266 1.00 87.19 450 GLN A CA 1
ATOM 3586 C C . GLN A 1 450 ? -17.354 -7.538 -20.052 1.00 87.19 450 GLN A C 1
ATOM 3588 O O . GLN A 1 450 ? -17.891 -8.274 -19.218 1.00 87.19 450 GLN A O 1
ATOM 3593 N N . PHE A 1 451 ? -16.106 -7.088 -19.939 1.00 88.56 451 PHE A N 1
ATOM 3594 C CA . PHE A 1 451 ? -15.323 -7.201 -18.714 1.00 88.56 451 PHE A CA 1
ATOM 3595 C C . PHE A 1 451 ? -15.570 -5.972 -17.842 1.00 88.56 451 PHE A C 1
ATOM 3597 O O . PHE A 1 451 ? -15.686 -4.851 -18.340 1.00 88.56 451 PHE A O 1
ATOM 3604 N N . LEU A 1 452 ? -15.678 -6.199 -16.541 1.00 90.50 452 LEU A N 1
ATOM 3605 C CA . LEU A 1 452 ? -15.917 -5.176 -15.541 1.00 90.50 452 LEU A CA 1
ATOM 3606 C C . LEU A 1 452 ? -14.844 -5.275 -14.456 1.00 90.50 452 LEU A C 1
ATOM 3608 O O . LEU A 1 452 ? -14.551 -6.365 -13.958 1.00 90.50 452 LEU A O 1
ATOM 3612 N N . GLN A 1 453 ? -14.303 -4.131 -14.060 1.00 89.44 453 GLN A N 1
ATOM 3613 C CA . GLN A 1 453 ? -13.372 -4.000 -12.945 1.00 89.44 453 GLN A CA 1
ATOM 3614 C C . GLN A 1 453 ? -14.057 -3.346 -11.739 1.00 89.44 453 GLN A C 1
ATOM 3616 O O . GLN A 1 453 ? -14.978 -2.547 -11.932 1.00 89.44 453 GLN A O 1
ATOM 3621 N N . PRO A 1 454 ? -13.644 -3.672 -10.507 1.00 90.88 454 PRO A N 1
ATOM 3622 C CA . PRO A 1 454 ? -14.126 -2.985 -9.320 1.00 90.88 454 PRO A CA 1
ATOM 3623 C C . PRO A 1 454 ? -13.632 -1.531 -9.273 1.00 90.88 454 PRO A C 1
ATOM 3625 O O . PRO A 1 454 ? -12.489 -1.229 -9.625 1.00 90.88 454 PRO A O 1
ATOM 3628 N N . ILE A 1 455 ? -14.513 -0.639 -8.827 1.00 92.81 455 ILE A N 1
ATOM 3629 C CA . ILE A 1 455 ? -14.254 0.791 -8.631 1.00 92.81 455 ILE A CA 1
ATOM 3630 C C . ILE A 1 455 ? -14.450 1.118 -7.160 1.00 92.81 455 ILE A C 1
ATOM 3632 O O . ILE A 1 455 ? -15.315 0.537 -6.500 1.00 92.81 455 ILE A O 1
ATOM 3636 N N . VAL A 1 456 ? -13.677 2.075 -6.664 1.00 91.88 456 VAL A N 1
ATOM 3637 C CA . VAL A 1 456 ? -13.838 2.632 -5.325 1.00 91.88 456 VAL A CA 1
ATOM 3638 C C . VAL A 1 456 ? -14.078 4.131 -5.392 1.00 91.88 456 VAL A C 1
ATOM 3640 O O . VAL A 1 456 ? -13.630 4.797 -6.324 1.00 91.88 456 VAL A O 1
ATOM 3643 N N . THR A 1 457 ? -14.765 4.658 -4.390 1.00 93.50 457 THR A N 1
ATOM 3644 C CA . THR A 1 457 ? -14.778 6.085 -4.087 1.00 93.50 457 THR A CA 1
ATOM 3645 C C . THR A 1 457 ? -13.654 6.348 -3.095 1.00 93.50 457 THR A C 1
ATOM 3647 O O . THR A 1 457 ? -13.748 5.943 -1.938 1.00 93.50 457 THR A O 1
ATOM 3650 N N . GLY A 1 458 ? -12.583 6.973 -3.568 1.00 93.06 458 GLY A N 1
ATOM 3651 C CA . GLY A 1 458 ? -11.458 7.433 -2.770 1.00 93.06 458 GLY A CA 1
ATOM 3652 C C . GLY A 1 458 ? -11.709 8.821 -2.187 1.00 93.06 458 GLY A C 1
ATOM 3653 O O . GLY A 1 458 ? -12.241 9.699 -2.869 1.00 93.06 458 GLY A O 1
ATOM 3654 N N . ILE A 1 459 ? -11.311 9.004 -0.934 1.00 94.69 459 ILE A N 1
ATOM 3655 C CA . ILE A 1 459 ? -11.266 10.274 -0.213 1.00 94.69 459 ILE A CA 1
ATOM 3656 C C . ILE A 1 459 ? -9.791 10.585 0.021 1.00 94.69 459 ILE A C 1
ATOM 3658 O O . ILE A 1 459 ? -9.086 9.779 0.626 1.00 94.69 459 ILE A O 1
ATOM 3662 N N . ILE A 1 460 ? -9.331 11.737 -0.461 1.00 96.12 460 ILE A N 1
ATOM 3663 C CA . ILE A 1 460 ? -7.965 12.223 -0.254 1.00 96.12 460 ILE A CA 1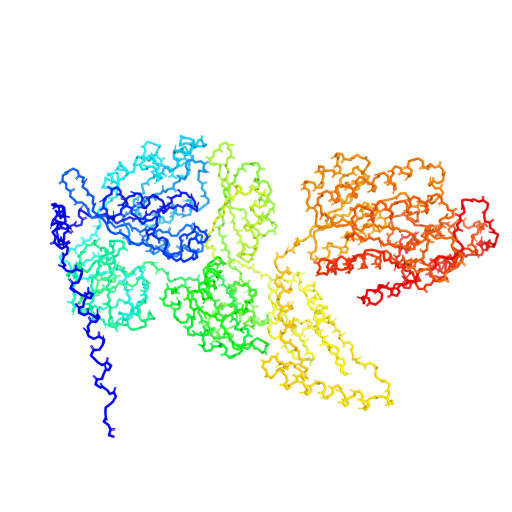
ATOM 3664 C C . ILE A 1 460 ? -8.048 13.527 0.528 1.00 96.12 460 ILE A C 1
ATOM 3666 O O . ILE A 1 460 ? -8.774 14.425 0.116 1.00 96.12 460 ILE A O 1
ATOM 3670 N N . ILE A 1 461 ? -7.313 13.653 1.628 1.00 95.69 461 ILE A N 1
ATOM 3671 C CA . ILE A 1 461 ? -7.172 14.925 2.349 1.00 95.69 461 ILE A CA 1
ATOM 3672 C C . ILE A 1 461 ? -5.735 15.393 2.210 1.00 95.69 461 ILE A C 1
ATOM 3674 O O . ILE A 1 461 ? -4.810 14.607 2.398 1.00 95.69 461 ILE A O 1
ATOM 3678 N N . THR A 1 462 ? -5.543 16.650 1.817 1.00 95.69 462 THR A N 1
ATOM 3679 C CA . THR A 1 462 ? -4.217 17.182 1.504 1.00 95.69 462 THR A CA 1
ATOM 3680 C C . THR A 1 462 ? -4.161 18.706 1.652 1.00 95.69 462 THR A C 1
ATOM 3682 O O . THR A 1 462 ? -5.186 19.373 1.477 1.00 95.69 462 THR A O 1
ATOM 3685 N N . PRO A 1 463 ? -2.983 19.292 1.936 1.00 94.31 463 PRO A N 1
ATOM 3686 C CA . PRO A 1 463 ? -2.808 20.734 1.856 1.00 94.31 463 PRO A CA 1
ATOM 3687 C C . PRO A 1 463 ? -3.059 21.282 0.445 1.00 94.31 463 PRO A C 1
ATOM 3689 O O . PRO A 1 463 ? -2.721 20.644 -0.555 1.00 94.31 463 PRO A O 1
ATOM 3692 N N . ASN A 1 464 ? -3.567 22.512 0.365 1.00 94.06 464 ASN A N 1
ATOM 3693 C CA . ASN A 1 464 ? -3.941 23.173 -0.891 1.00 94.06 464 ASN A CA 1
ATOM 3694 C C . ASN A 1 464 ? -2.787 23.235 -1.910 1.00 94.06 464 ASN A C 1
ATOM 3696 O O . ASN A 1 464 ? -3.020 23.140 -3.112 1.00 94.06 464 ASN A O 1
ATOM 3700 N N . SER A 1 465 ? -1.536 23.301 -1.440 1.00 95.00 465 SER A N 1
ATOM 3701 C CA . SER A 1 465 ? -0.333 23.330 -2.282 1.00 95.00 465 SER A CA 1
ATOM 3702 C C . SER A 1 465 ? -0.104 22.070 -3.128 1.00 95.00 465 SER A C 1
ATOM 3704 O O . SER A 1 465 ? 0.624 22.139 -4.113 1.00 95.00 465 SER A O 1
ATOM 3706 N N . PHE A 1 466 ? -0.685 20.920 -2.762 1.00 95.06 466 PHE A N 1
ATOM 3707 C CA . PHE A 1 466 ? -0.454 19.638 -3.451 1.00 95.06 466 PHE A CA 1
ATOM 3708 C C . PHE A 1 466 ? -1.633 19.175 -4.315 1.00 95.06 466 PHE A C 1
ATOM 3710 O O . PHE A 1 466 ? -1.517 18.173 -5.023 1.00 95.06 466 PHE A O 1
ATOM 3717 N N . VAL A 1 467 ? -2.761 19.894 -4.288 1.00 95.56 467 VAL A N 1
ATOM 3718 C CA . VAL A 1 467 ? -4.005 19.493 -4.967 1.00 95.56 467 VAL A CA 1
ATOM 3719 C C . VAL A 1 467 ? -3.785 19.245 -6.460 1.00 95.56 467 VAL A C 1
ATOM 3721 O O . VAL A 1 467 ? -4.249 18.237 -6.988 1.00 95.56 467 VAL A O 1
ATOM 3724 N N . GLU A 1 468 ? -3.031 20.105 -7.146 1.00 94.31 468 GLU A N 1
ATOM 3725 C CA . GLU A 1 468 ? -2.778 19.962 -8.584 1.00 94.31 468 GLU A CA 1
ATOM 3726 C C . GLU A 1 468 ? -2.005 18.676 -8.920 1.00 94.31 468 GLU A C 1
ATOM 3728 O O . GLU A 1 468 ? -2.402 17.916 -9.807 1.00 94.31 468 GLU A O 1
ATOM 3733 N N . GLN A 1 469 ? -0.946 18.385 -8.161 1.00 92.62 469 GLN A N 1
ATOM 3734 C CA . GLN A 1 469 ? -0.118 17.188 -8.336 1.00 92.62 469 GLN A CA 1
ATOM 3735 C C . GLN A 1 469 ? -0.925 15.911 -8.061 1.00 92.62 469 GLN A C 1
ATOM 3737 O O . GLN A 1 469 ? -0.814 14.921 -8.786 1.00 92.62 469 GLN A O 1
ATOM 3742 N N . ILE A 1 470 ? -1.793 15.947 -7.047 1.00 94.62 470 ILE A N 1
ATOM 3743 C CA . ILE A 1 470 ? -2.673 14.831 -6.680 1.00 94.62 470 ILE A CA 1
ATOM 3744 C C . ILE A 1 470 ? -3.764 14.619 -7.732 1.00 94.62 470 ILE A C 1
ATOM 3746 O O . ILE A 1 470 ? -4.054 13.476 -8.095 1.00 94.62 470 ILE A O 1
ATOM 3750 N N . ASN A 1 471 ? -4.335 15.693 -8.279 1.00 95.00 471 ASN A N 1
ATOM 3751 C CA . ASN A 1 471 ? -5.291 15.610 -9.380 1.00 95.00 471 ASN A CA 1
ATOM 3752 C C . ASN A 1 471 ? -4.642 15.000 -10.629 1.00 95.00 471 ASN A C 1
ATOM 3754 O O . ASN A 1 471 ? -5.253 14.156 -11.289 1.00 95.00 471 ASN A O 1
ATOM 3758 N N . ALA A 1 472 ? -3.399 15.377 -10.941 1.00 91.44 472 ALA A N 1
ATOM 3759 C CA . ALA A 1 472 ? -2.636 14.770 -12.028 1.00 91.44 472 ALA A CA 1
ATOM 3760 C C . ALA A 1 472 ? -2.404 13.267 -11.791 1.00 91.44 472 ALA A C 1
ATOM 3762 O O . ALA A 1 472 ? -2.653 12.469 -12.697 1.00 91.44 472 ALA A O 1
ATOM 3763 N N . LEU A 1 473 ? -2.028 12.866 -10.569 1.00 91.38 473 LEU A N 1
ATOM 3764 C CA . LEU A 1 473 ? -1.887 11.457 -10.188 1.00 91.38 473 LEU A CA 1
ATOM 3765 C C . LEU A 1 473 ? -3.205 10.687 -10.367 1.00 91.38 473 LEU A C 1
ATOM 3767 O O . LEU A 1 473 ? -3.231 9.642 -11.016 1.00 91.38 473 LEU A O 1
ATOM 3771 N N . CYS A 1 474 ? -4.317 11.206 -9.844 1.00 93.81 474 CYS A N 1
ATOM 3772 C CA . CYS A 1 474 ? -5.620 10.546 -9.953 1.00 93.81 474 CYS A CA 1
ATOM 3773 C C . CYS A 1 474 ? -6.061 10.391 -11.415 1.00 93.81 474 CYS A C 1
ATOM 3775 O O . CYS A 1 474 ? -6.543 9.324 -11.798 1.00 93.81 474 CYS A O 1
ATOM 3777 N N . LYS A 1 475 ? -5.830 11.406 -12.258 1.00 91.69 475 LYS A N 1
ATOM 3778 C CA . LYS A 1 475 ? -6.081 11.332 -13.708 1.00 91.69 475 LYS A CA 1
ATOM 3779 C C . LYS A 1 475 ? -5.189 10.295 -14.393 1.00 91.69 475 LYS A C 1
ATOM 3781 O O . LYS A 1 475 ? -5.693 9.510 -15.196 1.00 91.69 475 LYS A O 1
ATOM 3786 N N . ALA A 1 476 ? -3.901 10.233 -14.049 1.00 86.81 476 ALA A N 1
ATOM 3787 C CA . ALA A 1 476 ? -2.972 9.233 -14.582 1.00 86.81 476 ALA A CA 1
ATOM 3788 C C . ALA A 1 476 ? -3.418 7.797 -14.249 1.00 86.81 476 ALA A C 1
ATOM 3790 O O . ALA A 1 476 ? -3.327 6.905 -15.092 1.00 86.81 476 ALA A O 1
ATOM 3791 N N . LYS A 1 477 ? -4.006 7.590 -13.063 1.00 87.31 477 LYS A N 1
ATOM 3792 C CA . LYS A 1 477 ? -4.623 6.321 -12.635 1.00 87.31 477 LYS A CA 1
ATOM 3793 C C . LYS A 1 477 ? -6.063 6.130 -13.145 1.00 87.31 477 LYS A C 1
ATOM 3795 O O . LYS A 1 477 ? -6.801 5.295 -12.624 1.00 87.31 477 LYS A O 1
ATOM 3800 N N . LYS A 1 478 ? -6.478 6.880 -14.177 1.00 88.75 478 LYS A N 1
ATOM 3801 C CA . LYS A 1 478 ? -7.804 6.808 -14.829 1.00 88.75 478 LYS A CA 1
ATOM 3802 C C . LYS A 1 478 ? -8.975 7.075 -13.876 1.00 88.75 478 LYS A C 1
ATOM 3804 O O . LYS A 1 478 ? -10.061 6.515 -14.038 1.00 88.75 478 LYS A O 1
ATOM 3809 N N . GLY A 1 479 ? -8.742 7.906 -12.866 1.00 92.56 479 GLY A N 1
ATOM 3810 C CA . GLY A 1 479 ? -9.763 8.357 -11.938 1.00 92.56 479 GLY A CA 1
ATOM 3811 C C . GLY A 1 479 ? -10.746 9.333 -12.575 1.00 92.56 479 GLY A C 1
ATOM 3812 O O . GLY A 1 479 ? -10.407 10.072 -13.498 1.00 92.56 479 GLY A O 1
ATOM 3813 N N . VAL A 1 480 ? -11.964 9.353 -12.041 1.00 94.69 480 VAL A N 1
ATOM 3814 C CA . VAL A 1 480 ? -12.992 10.347 -12.366 1.00 94.69 480 VAL A CA 1
ATOM 3815 C C . VAL A 1 480 ? -13.260 11.182 -11.125 1.00 94.69 480 VAL A C 1
ATOM 3817 O O . VAL A 1 480 ? -13.602 10.638 -10.075 1.00 94.69 480 VAL A O 1
ATOM 3820 N N . GLU A 1 481 ? -13.103 12.492 -11.246 1.00 96.00 481 GLU A N 1
ATOM 3821 C CA . GLU A 1 481 ? -13.364 13.425 -10.156 1.00 96.00 481 GLU A CA 1
ATOM 3822 C C . GLU A 1 481 ? -14.855 13.416 -9.788 1.00 96.00 481 GLU A C 1
ATOM 3824 O O . GLU A 1 481 ? -15.724 13.417 -10.661 1.00 96.00 481 GLU A O 1
ATOM 3829 N N . ILE A 1 482 ? -15.148 13.357 -8.488 1.00 96.31 482 ILE A N 1
ATOM 3830 C CA . ILE A 1 482 ? -16.509 13.485 -7.947 1.00 96.31 482 ILE A CA 1
ATOM 3831 C C . ILE A 1 482 ? -16.721 14.908 -7.439 1.00 96.31 482 ILE A C 1
ATOM 3833 O O . ILE A 1 482 ? -17.777 15.490 -7.669 1.00 96.31 482 ILE A O 1
ATOM 3837 N N . GLY A 1 483 ? -15.723 15.455 -6.744 1.00 94.38 483 GLY A N 1
ATOM 3838 C CA . GLY A 1 483 ? -15.746 16.821 -6.246 1.00 94.38 483 GLY A CA 1
ATOM 3839 C C . GLY A 1 483 ? -14.642 17.092 -5.232 1.00 94.38 483 GLY A C 1
ATOM 3840 O O . GLY A 1 483 ? -13.910 16.188 -4.820 1.00 94.38 483 GLY A O 1
ATOM 3841 N N . ALA A 1 484 ? -14.563 18.346 -4.806 1.00 95.06 484 ALA A N 1
ATOM 3842 C CA . ALA A 1 484 ? -13.628 18.833 -3.807 1.00 95.06 484 ALA A CA 1
ATOM 3843 C C . ALA A 1 484 ? -14.373 19.691 -2.777 1.00 95.06 484 ALA A C 1
ATOM 3845 O O . ALA A 1 484 ? -15.297 20.424 -3.125 1.00 95.06 484 ALA A O 1
ATOM 3846 N N . VAL A 1 485 ? -13.974 19.590 -1.512 1.00 94.31 485 VAL A N 1
ATOM 3847 C CA . VAL A 1 485 ? -14.503 20.384 -0.399 1.00 94.31 485 VAL A CA 1
ATOM 3848 C C . VAL A 1 485 ? -13.323 20.970 0.356 1.00 94.31 485 VAL A C 1
ATOM 3850 O O . VAL A 1 485 ? -12.441 20.236 0.801 1.00 94.31 485 VAL A O 1
ATOM 3853 N N . GLN A 1 486 ? -13.303 22.288 0.509 1.00 92.62 486 GLN A N 1
ATOM 3854 C CA . GLN A 1 486 ? -12.297 22.961 1.316 1.00 92.62 486 GLN A CA 1
ATOM 3855 C C . GLN A 1 486 ? -12.627 22.764 2.803 1.00 92.62 486 GLN A C 1
ATOM 3857 O O . GLN A 1 486 ? -13.727 23.090 3.240 1.00 92.62 486 GLN A O 1
ATOM 3862 N N . ILE A 1 487 ? -11.697 22.181 3.565 1.00 90.31 487 ILE A N 1
ATOM 3863 C CA . ILE A 1 487 ? -11.870 21.929 5.005 1.00 90.31 487 ILE A CA 1
ATOM 3864 C C . ILE A 1 487 ? -11.573 23.214 5.791 1.00 90.31 487 ILE A C 1
ATOM 3866 O O . ILE A 1 487 ? -12.318 23.582 6.701 1.00 90.31 487 ILE A O 1
ATOM 3870 N N . ASP A 1 488 ? -10.476 23.881 5.425 1.00 89.44 488 ASP A N 1
ATOM 3871 C CA . ASP A 1 488 ? -10.033 25.174 5.949 1.00 89.44 488 ASP A CA 1
ATOM 3872 C C . ASP A 1 488 ? -9.190 25.931 4.902 1.00 89.44 488 ASP A C 1
ATOM 3874 O O . ASP A 1 488 ? -9.008 25.468 3.773 1.00 89.44 488 ASP A O 1
ATOM 3878 N N . ASP A 1 489 ? -8.637 27.091 5.260 1.00 88.25 489 ASP A N 1
ATOM 3879 C CA . ASP A 1 489 ? -7.828 27.930 4.356 1.00 88.25 489 ASP A CA 1
ATOM 3880 C C . ASP A 1 489 ? -6.580 27.226 3.789 1.00 88.25 489 ASP A C 1
ATOM 3882 O O . ASP A 1 489 ? -6.024 27.644 2.774 1.00 88.25 489 ASP A O 1
ATOM 3886 N N . SER A 1 490 ? -6.139 26.140 4.427 1.00 89.75 490 SER A N 1
ATOM 3887 C CA . SER A 1 490 ? -4.906 25.417 4.115 1.00 89.75 490 SER A CA 1
ATOM 3888 C C . SER A 1 490 ? -5.114 24.003 3.566 1.00 89.75 490 SER A C 1
ATOM 3890 O O . SER A 1 490 ? -4.176 23.455 2.985 1.00 89.75 490 SER A O 1
ATOM 3892 N N . THR A 1 491 ? -6.304 23.416 3.720 1.00 92.94 491 THR A N 1
ATOM 3893 C CA . THR A 1 491 ? -6.546 21.976 3.540 1.00 92.94 491 THR A CA 1
ATOM 3894 C C . THR A 1 491 ? -7.799 21.707 2.712 1.00 92.94 491 THR A C 1
ATOM 3896 O O . THR A 1 491 ? -8.873 22.246 2.984 1.00 92.94 491 THR A O 1
ATOM 3899 N N . THR A 1 492 ? -7.688 20.788 1.752 1.00 95.44 492 THR A N 1
ATOM 3900 C CA . THR A 1 492 ? -8.782 20.366 0.872 1.00 95.44 492 THR A CA 1
ATOM 3901 C C . THR A 1 492 ? -9.009 18.857 0.955 1.00 95.44 492 THR A C 1
ATOM 3903 O O . THR A 1 492 ? -8.068 18.061 0.974 1.00 95.44 492 THR A O 1
ATOM 3906 N N . MET A 1 493 ? -10.282 18.461 0.962 1.00 96.12 493 MET A N 1
ATOM 3907 C CA . MET A 1 493 ? -10.736 17.089 0.760 1.00 96.12 493 MET A CA 1
ATOM 3908 C C . MET A 1 493 ? -11.155 16.887 -0.698 1.00 96.12 493 MET A C 1
ATOM 3910 O O . MET A 1 493 ? -12.079 17.535 -1.182 1.00 96.12 493 MET A O 1
ATOM 3914 N N . LEU A 1 494 ? -10.533 15.935 -1.381 1.00 96.81 494 LEU A N 1
ATOM 3915 C CA . LEU A 1 494 ? -10.850 15.526 -2.745 1.00 96.81 494 LEU A CA 1
ATOM 3916 C C . LEU A 1 494 ? -11.589 14.185 -2.731 1.00 96.81 494 LEU A C 1
ATOM 3918 O O . LEU A 1 494 ? -11.247 13.280 -1.968 1.00 96.81 494 LEU A O 1
ATOM 3922 N N . GLN A 1 495 ? -12.578 14.032 -3.607 1.00 96.62 495 GLN A N 1
ATOM 3923 C CA . GLN A 1 495 ? -13.309 12.785 -3.811 1.00 96.62 495 GLN A CA 1
ATOM 3924 C C . GLN A 1 495 ? -13.181 12.321 -5.259 1.00 96.62 495 GLN A C 1
ATOM 3926 O O . GLN A 1 495 ? -13.492 13.058 -6.196 1.00 96.62 495 GLN A O 1
ATOM 3931 N N . TRP A 1 496 ? -12.761 11.071 -5.439 1.00 96.88 496 TRP A N 1
ATOM 3932 C CA . TRP A 1 496 ? -12.467 10.488 -6.747 1.00 96.88 496 TRP A CA 1
ATOM 3933 C C . TRP A 1 496 ? -13.053 9.086 -6.874 1.00 96.88 496 TRP A C 1
ATOM 3935 O O . TRP A 1 496 ? -12.975 8.286 -5.947 1.00 96.88 496 TRP A O 1
ATOM 3945 N N . LYS A 1 497 ? -13.593 8.738 -8.043 1.00 96.31 497 LYS A N 1
ATOM 3946 C CA . LYS A 1 497 ? -13.835 7.339 -8.415 1.00 96.31 497 LYS A CA 1
ATOM 3947 C C . LYS A 1 497 ? -12.574 6.781 -9.047 1.00 96.31 497 LYS A C 1
ATOM 3949 O O . LYS A 1 497 ? -12.180 7.241 -10.114 1.00 96.31 497 LYS A O 1
ATOM 3954 N N . LEU A 1 498 ? -11.966 5.785 -8.415 1.00 93.88 498 LEU A N 1
ATOM 3955 C CA . LEU A 1 498 ? -10.695 5.203 -8.840 1.00 93.88 498 LEU A CA 1
ATOM 3956 C C . LEU A 1 498 ? -10.864 3.710 -9.163 1.00 93.88 498 LEU A C 1
ATOM 3958 O O . LEU A 1 498 ? -11.539 2.990 -8.416 1.00 93.88 498 LEU A O 1
ATOM 3962 N N . PRO A 1 499 ? -10.272 3.209 -10.262 1.00 91.69 499 PRO A N 1
ATOM 3963 C CA . PRO A 1 499 ? -10.172 1.777 -10.508 1.00 91.69 499 PRO A CA 1
ATOM 3964 C C . PRO A 1 499 ? -9.350 1.099 -9.418 1.00 91.69 499 PRO A C 1
ATOM 3966 O O . PRO A 1 499 ? -8.189 1.445 -9.212 1.00 91.69 499 PRO A O 1
ATOM 3969 N N . LEU A 1 500 ? -9.922 0.086 -8.761 1.00 88.38 500 LEU A N 1
ATOM 3970 C CA . LEU A 1 500 ? -9.243 -0.605 -7.662 1.00 88.38 500 LEU A CA 1
ATOM 3971 C C . LEU A 1 500 ? -7.897 -1.210 -8.116 1.00 88.38 500 LEU A C 1
ATOM 3973 O O . LEU A 1 500 ? -6.930 -1.206 -7.364 1.00 88.38 500 LEU A O 1
ATOM 3977 N N . ARG A 1 501 ? -7.810 -1.655 -9.379 1.00 84.50 501 ARG A N 1
ATOM 3978 C CA . ARG A 1 501 ? -6.571 -2.154 -10.004 1.00 84.50 501 ARG A CA 1
ATOM 3979 C C . ARG A 1 501 ? -5.404 -1.174 -9.887 1.00 84.50 501 ARG A C 1
ATOM 3981 O O . ARG A 1 501 ? -4.284 -1.600 -9.638 1.00 84.50 501 ARG A O 1
ATOM 3988 N N . GLU A 1 502 ? -5.677 0.101 -10.141 1.00 83.94 502 GLU A N 1
ATOM 3989 C CA . GLU A 1 502 ? -4.659 1.146 -10.281 1.00 83.94 502 GLU A CA 1
ATOM 3990 C C . GLU A 1 502 ? -4.218 1.688 -8.916 1.00 83.94 502 GLU A C 1
ATOM 3992 O O . GLU A 1 502 ? -3.151 2.284 -8.814 1.00 83.94 502 GLU A O 1
ATOM 3997 N N . ILE A 1 503 ? -5.030 1.478 -7.872 1.00 85.44 503 ILE A N 1
ATOM 3998 C CA . ILE A 1 503 ? -4.750 1.983 -6.522 1.00 85.44 503 ILE A CA 1
ATOM 3999 C C . ILE A 1 503 ? -4.237 0.929 -5.544 1.00 85.44 503 ILE A C 1
ATOM 4001 O O . ILE A 1 503 ? -3.705 1.287 -4.499 1.00 85.44 503 ILE A O 1
ATOM 4005 N N . ILE A 1 504 ? -4.402 -0.362 -5.849 1.00 78.69 504 ILE A N 1
ATOM 4006 C CA . ILE A 1 504 ? -3.866 -1.425 -4.995 1.00 78.69 504 ILE A CA 1
ATOM 4007 C C . ILE A 1 504 ? -2.346 -1.334 -4.973 1.00 78.69 504 ILE A C 1
ATOM 4009 O O . ILE A 1 504 ? -1.758 -1.370 -3.908 1.00 78.69 504 ILE A O 1
ATOM 4013 N N . ILE A 1 505 ? -1.698 -1.172 -6.124 1.00 72.06 505 ILE A N 1
ATOM 4014 C CA . ILE A 1 505 ? -0.239 -1.235 -6.215 1.00 72.06 505 ILE A CA 1
ATOM 4015 C C . ILE A 1 505 ? 0.355 0.180 -6.230 1.00 72.06 505 ILE A C 1
ATOM 4017 O O . ILE A 1 505 ? 0.025 0.970 -7.111 1.00 72.06 505 ILE A O 1
ATOM 4021 N N . ASN A 1 506 ? 1.251 0.483 -5.280 1.00 69.94 506 ASN A N 1
ATOM 4022 C CA . ASN A 1 506 ? 2.096 1.692 -5.182 1.00 69.94 506 ASN A CA 1
ATOM 4023 C C . ASN A 1 506 ? 1.394 3.063 -5.164 1.00 69.94 506 ASN A C 1
ATOM 4025 O O . ASN A 1 506 ? 2.063 4.089 -5.057 1.00 69.94 506 ASN A O 1
ATOM 4029 N N . TYR A 1 507 ? 0.067 3.126 -5.236 1.00 83.12 507 TYR A N 1
ATOM 4030 C CA . TYR A 1 507 ? -0.650 4.399 -5.256 1.00 83.12 507 TYR A CA 1
ATOM 4031 C C . TYR A 1 507 ? -0.473 5.198 -3.967 1.00 83.12 507 TYR A C 1
ATOM 4033 O O . TYR A 1 507 ? -0.246 6.403 -4.028 1.00 83.12 507 TYR A O 1
ATOM 4041 N N . LEU A 1 508 ? -0.540 4.536 -2.807 1.00 79.62 508 LEU A N 1
ATOM 4042 C CA . LEU A 1 508 ? -0.364 5.209 -1.520 1.00 79.62 508 LEU A CA 1
ATOM 4043 C C . LEU A 1 508 ? 1.063 5.753 -1.360 1.00 79.62 508 LEU A C 1
ATOM 4045 O O . LEU A 1 508 ? 1.233 6.867 -0.874 1.00 79.62 508 LEU A O 1
ATOM 4049 N N . ASP A 1 509 ? 2.072 5.008 -1.816 1.00 77.94 509 ASP A N 1
ATOM 4050 C CA . ASP A 1 509 ? 3.474 5.440 -1.778 1.00 77.94 509 ASP A CA 1
ATOM 4051 C C . ASP A 1 509 ? 3.720 6.619 -2.719 1.00 77.94 509 ASP A C 1
ATOM 4053 O O . ASP A 1 509 ? 4.375 7.593 -2.351 1.00 77.94 509 ASP A O 1
ATOM 4057 N N . GLU A 1 510 ? 3.151 6.568 -3.924 1.00 82.50 510 GLU A N 1
ATOM 4058 C CA . GLU A 1 510 ? 3.230 7.657 -4.892 1.00 82.50 510 GLU A CA 1
ATOM 4059 C C . GLU A 1 510 ? 2.530 8.916 -4.368 1.00 82.50 510 GLU A C 1
ATOM 4061 O O . GLU A 1 510 ? 3.108 10.003 -4.434 1.00 82.50 510 GLU A O 1
ATOM 4066 N N . LEU A 1 511 ? 1.345 8.760 -3.770 1.00 87.38 511 LEU A N 1
ATOM 4067 C CA . LEU A 1 511 ? 0.592 9.831 -3.127 1.00 87.38 511 LEU A CA 1
ATOM 4068 C C . LEU A 1 511 ? 1.371 10.453 -1.961 1.00 87.38 511 LEU A C 1
ATOM 4070 O O . LEU A 1 511 ? 1.472 11.679 -1.873 1.00 87.38 511 LEU A O 1
ATOM 4074 N N . LYS A 1 512 ? 1.957 9.634 -1.079 1.00 84.44 512 LYS A N 1
ATOM 4075 C CA . LYS A 1 512 ? 2.819 10.109 0.012 1.00 84.44 512 LYS A CA 1
ATOM 4076 C C . LYS A 1 512 ? 4.038 10.840 -0.539 1.00 84.44 512 LYS A C 1
ATOM 4078 O O . LYS A 1 512 ? 4.343 11.932 -0.083 1.00 84.44 512 LYS A O 1
ATOM 4083 N N . ARG A 1 513 ? 4.698 10.312 -1.566 1.00 85.56 513 ARG A N 1
ATOM 4084 C CA . ARG A 1 513 ? 5.866 10.955 -2.178 1.00 85.56 513 ARG A CA 1
ATOM 4085 C C . ARG A 1 513 ? 5.551 12.348 -2.734 1.00 85.56 513 ARG A C 1
ATOM 4087 O O . ARG A 1 513 ? 6.271 13.288 -2.411 1.00 85.56 513 ARG A O 1
ATOM 4094 N N . ILE A 1 514 ? 4.492 12.501 -3.536 1.00 89.75 514 ILE A N 1
ATOM 4095 C CA . ILE A 1 514 ? 4.146 13.810 -4.132 1.00 89.75 514 ILE A CA 1
ATOM 4096 C C . ILE A 1 514 ? 3.660 14.816 -3.084 1.00 89.75 514 ILE A C 1
ATOM 4098 O O . ILE A 1 514 ? 3.863 16.013 -3.233 1.00 89.75 514 ILE A O 1
ATOM 4102 N N . SER A 1 515 ? 3.056 14.329 -2.001 1.00 88.25 515 SER A N 1
ATOM 4103 C CA . SER A 1 515 ? 2.537 15.168 -0.918 1.00 88.25 515 SER A CA 1
ATOM 4104 C C . SER A 1 515 ? 3.542 15.420 0.209 1.00 88.25 515 SER A C 1
ATOM 4106 O O . SER A 1 515 ? 3.173 15.983 1.239 1.00 88.25 515 SER A O 1
ATOM 4108 N N . SER A 1 516 ? 4.789 14.951 0.072 1.00 86.19 516 SER A N 1
ATOM 4109 C CA . SER A 1 516 ? 5.779 14.923 1.162 1.00 86.19 516 SER A CA 1
ATOM 4110 C C . SER A 1 516 ? 5.247 14.259 2.445 1.00 86.19 516 SER A C 1
ATOM 4112 O O . SER A 1 516 ? 5.554 14.686 3.554 1.00 86.19 516 SER A O 1
ATOM 4114 N N . GLY A 1 517 ? 4.395 13.246 2.293 1.00 85.25 517 GLY A N 1
ATOM 4115 C CA . GLY A 1 517 ? 3.761 12.495 3.372 1.00 85.25 517 GLY A CA 1
ATOM 4116 C C . GLY A 1 517 ? 2.525 13.166 3.973 1.00 85.25 517 GLY A C 1
ATOM 4117 O O . GLY A 1 517 ? 1.937 12.605 4.888 1.00 85.25 517 GLY A O 1
ATOM 4118 N N . LYS A 1 518 ? 2.113 14.340 3.473 1.00 87.94 518 LYS A N 1
ATOM 4119 C CA . LYS A 1 518 ? 1.032 15.152 4.060 1.00 87.94 518 LYS A CA 1
ATOM 4120 C C . LYS A 1 518 ? -0.364 14.824 3.534 1.00 87.94 518 LYS A C 1
ATOM 4122 O O . LYS A 1 518 ? -1.337 15.385 4.028 1.00 87.94 518 LYS A O 1
ATOM 4127 N N . ALA A 1 519 ? -0.479 13.991 2.500 1.00 91.88 519 ALA A N 1
ATOM 4128 C CA . ALA A 1 519 ? -1.772 13.533 2.011 1.00 91.88 519 ALA A CA 1
ATOM 4129 C C . ALA A 1 519 ? -2.172 12.214 2.672 1.00 91.88 519 ALA A C 1
ATOM 4131 O O . ALA A 1 519 ? -1.384 11.267 2.713 1.00 91.88 519 ALA A O 1
ATOM 4132 N N . THR A 1 520 ? -3.427 12.125 3.106 1.00 92.00 520 THR A N 1
ATOM 4133 C CA . THR A 1 520 ? -4.034 10.867 3.548 1.00 92.00 520 THR A CA 1
ATOM 4134 C C . THR A 1 520 ? -5.077 10.390 2.559 1.00 92.00 520 THR A C 1
ATOM 4136 O O . THR A 1 520 ? -5.709 11.181 1.861 1.00 92.00 520 THR A O 1
ATOM 4139 N N . PHE A 1 521 ? -5.246 9.072 2.487 1.00 91.62 521 PHE A N 1
ATOM 4140 C CA . PHE A 1 521 ? -6.155 8.416 1.560 1.00 91.62 521 PHE A CA 1
ATOM 4141 C C . PHE A 1 521 ? -6.913 7.298 2.258 1.00 91.62 521 PHE A C 1
ATOM 4143 O O . PHE A 1 521 ? -6.334 6.520 3.014 1.00 91.62 521 PHE A O 1
ATOM 4150 N N . ASP A 1 522 ? -8.205 7.217 1.979 1.00 89.12 522 ASP A N 1
ATOM 4151 C CA . ASP A 1 522 ? -9.045 6.078 2.325 1.00 89.12 522 ASP A CA 1
ATOM 4152 C C . ASP A 1 522 ? -10.085 5.875 1.221 1.00 89.12 522 ASP A C 1
ATOM 4154 O O . ASP A 1 522 ? -10.337 6.780 0.422 1.00 89.12 522 ASP A O 1
ATOM 4158 N N . TYR A 1 523 ? -10.691 4.695 1.137 1.00 87.94 523 TYR A N 1
ATOM 4159 C CA . TYR A 1 523 ? -11.632 4.403 0.061 1.00 87.94 523 TYR A CA 1
ATOM 4160 C C . TYR A 1 523 ? -12.774 3.484 0.484 1.00 87.94 523 TYR A C 1
ATOM 4162 O O . TYR A 1 523 ? -12.672 2.682 1.408 1.00 87.94 523 TYR A O 1
ATOM 4170 N N . GLN A 1 524 ? -13.885 3.584 -0.243 1.00 84.12 524 GLN A N 1
ATOM 4171 C CA . GLN A 1 524 ? -15.049 2.717 -0.089 1.00 84.12 524 GLN A CA 1
ATOM 4172 C C . GLN A 1 524 ? -15.408 2.072 -1.422 1.00 84.12 524 GLN A C 1
ATOM 4174 O O . GLN A 1 524 ? -15.339 2.701 -2.478 1.00 84.12 524 GLN A O 1
ATOM 4179 N N . TYR A 1 525 ? -15.820 0.807 -1.389 1.00 84.69 525 TYR A N 1
ATOM 4180 C CA . TYR A 1 525 ? -16.241 0.092 -2.589 1.00 84.69 525 TYR A CA 1
ATOM 4181 C C . TYR A 1 525 ? -17.435 0.783 -3.273 1.00 84.69 525 TYR A C 1
ATOM 4183 O O . TYR A 1 525 ? -18.453 1.050 -2.640 1.00 84.69 525 TYR A O 1
ATOM 4191 N N . ALA A 1 526 ? -17.326 1.030 -4.581 1.00 88.75 526 ALA A N 1
ATOM 4192 C CA . ALA A 1 526 ? -18.289 1.798 -5.376 1.00 88.75 526 ALA A CA 1
ATOM 4193 C C . ALA A 1 526 ? -18.798 1.031 -6.613 1.00 88.75 526 ALA A C 1
ATOM 4195 O O . ALA A 1 526 ? -19.211 1.624 -7.612 1.00 88.75 526 ALA A O 1
ATOM 4196 N N . GLY A 1 527 ? -18.791 -0.303 -6.557 1.00 89.62 527 GLY A N 1
ATOM 4197 C CA . GLY A 1 527 ? -19.346 -1.153 -7.609 1.00 89.62 527 GLY A CA 1
ATOM 4198 C C . GLY A 1 527 ? -18.341 -1.517 -8.703 1.00 89.62 527 GLY A C 1
ATOM 4199 O O . GLY A 1 527 ? -17.177 -1.804 -8.432 1.00 89.62 527 GLY A O 1
ATOM 4200 N N . TYR A 1 528 ? -18.820 -1.575 -9.948 1.00 90.81 528 TYR A N 1
ATOM 4201 C CA . TYR A 1 528 ? -18.067 -2.057 -11.108 1.00 90.81 528 TYR A CA 1
ATOM 4202 C C . TYR A 1 528 ? -18.178 -1.093 -12.294 1.00 90.81 528 TYR A C 1
ATOM 4204 O O . TYR A 1 528 ? -19.268 -0.596 -12.575 1.00 90.81 528 TYR A O 1
ATOM 4212 N N . SER A 1 529 ? -17.091 -0.918 -13.050 1.00 91.19 529 SER A N 1
ATOM 4213 C CA . SER A 1 529 ? -17.084 -0.206 -14.336 1.00 91.19 529 SER A CA 1
ATOM 4214 C C . SER A 1 529 ? -16.533 -1.069 -15.478 1.00 91.19 529 SER A C 1
ATOM 4216 O O . SER A 1 529 ? -15.789 -2.019 -15.227 1.00 91.19 529 SER A O 1
ATOM 4218 N N . PRO A 1 530 ? -16.895 -0.779 -16.742 1.00 89.69 530 PRO A N 1
ATOM 4219 C CA . PRO A 1 530 ? -16.323 -1.445 -17.912 1.00 89.69 530 PRO A CA 1
ATOM 4220 C C . PRO A 1 530 ? -14.806 -1.278 -18.029 1.00 89.69 530 PRO A C 1
ATOM 4222 O O . PRO A 1 530 ? -14.272 -0.207 -17.750 1.00 89.69 530 PRO A O 1
ATOM 4225 N N . LEU A 1 531 ? -14.123 -2.323 -18.502 1.00 87.88 531 LEU A N 1
ATOM 4226 C CA . LEU A 1 531 ? -12.696 -2.283 -18.825 1.00 87.88 531 LEU A CA 1
ATOM 4227 C C . LEU A 1 531 ? -12.382 -3.125 -20.068 1.00 87.88 531 LEU A C 1
ATOM 4229 O O . LEU A 1 531 ? -12.930 -4.213 -20.249 1.00 87.88 531 LEU A O 1
ATOM 4233 N N . ASN A 1 532 ? -11.439 -2.654 -20.886 1.00 83.56 532 ASN A N 1
ATOM 4234 C CA . ASN A 1 532 ? -10.902 -3.418 -22.008 1.00 83.56 532 ASN A CA 1
ATOM 4235 C C . ASN A 1 532 ? -9.759 -4.335 -21.551 1.00 83.56 532 ASN A C 1
ATOM 4237 O O . ASN A 1 532 ? -8.580 -3.979 -21.536 1.00 83.56 532 ASN A O 1
ATOM 4241 N N . LEU A 1 533 ? -10.191 -5.542 -21.186 1.00 83.81 533 LEU A N 1
ATOM 4242 C CA . LEU A 1 533 ? -9.429 -6.778 -21.047 1.00 83.81 533 LEU A CA 1
ATOM 4243 C C . LEU A 1 533 ? -8.334 -7.032 -22.103 1.00 83.81 533 LEU A C 1
ATOM 4245 O O . LEU A 1 533 ? -8.610 -6.744 -23.268 1.00 83.81 533 LEU A O 1
ATOM 4249 N N . ALA A 1 534 ? -7.264 -7.766 -21.800 1.00 83.12 534 ALA A N 1
ATOM 4250 C CA . ALA A 1 534 ? -6.713 -8.816 -22.663 1.00 83.12 534 ALA A CA 1
ATOM 4251 C C . ALA A 1 534 ? -6.083 -9.936 -21.813 1.00 83.12 534 ALA A C 1
ATOM 4253 O O . ALA A 1 534 ? -5.336 -9.664 -20.872 1.00 83.12 534 ALA A O 1
ATOM 4254 N N . LYS A 1 535 ? -6.382 -11.203 -22.138 1.00 86.06 535 LYS A N 1
ATOM 4255 C CA . LYS A 1 535 ? -5.703 -12.374 -21.555 1.00 86.06 535 LYS A CA 1
ATOM 4256 C C . LYS A 1 535 ? -4.428 -12.641 -22.352 1.00 86.06 535 LYS A C 1
ATOM 4258 O O . LYS A 1 535 ? -4.534 -12.960 -23.534 1.00 86.06 535 LYS A O 1
ATOM 4263 N N . LEU A 1 536 ? -3.264 -12.485 -21.734 1.00 87.31 536 LEU A N 1
ATOM 4264 C CA . LEU A 1 536 ? -1.977 -12.799 -22.346 1.00 87.31 536 LEU A CA 1
ATOM 4265 C C . LEU A 1 536 ? -1.513 -14.163 -21.839 1.00 87.31 536 LEU A C 1
ATOM 4267 O O . LEU A 1 536 ? -1.304 -14.329 -20.640 1.00 87.31 536 LEU A O 1
ATOM 4271 N N . GLU A 1 537 ? -1.366 -15.119 -22.746 1.00 89.06 537 GLU A N 1
ATOM 4272 C CA . GLU A 1 537 ? -0.922 -16.485 -22.465 1.00 89.06 537 GLU A CA 1
ATOM 4273 C C . GLU A 1 537 ? 0.516 -16.643 -22.961 1.00 89.06 537 GLU A C 1
ATOM 4275 O O . GLU A 1 537 ? 0.814 -16.299 -24.101 1.00 89.06 537 GLU A O 1
ATOM 4280 N N . ILE A 1 538 ? 1.420 -17.147 -22.125 1.00 87.56 538 ILE A N 1
ATOM 4281 C CA . ILE A 1 538 ? 2.772 -17.499 -22.569 1.00 87.56 538 ILE A CA 1
ATOM 4282 C C . ILE A 1 538 ? 2.769 -18.968 -22.970 1.00 87.56 538 ILE A C 1
ATOM 4284 O O . ILE A 1 538 ? 2.242 -19.807 -22.247 1.00 87.56 538 ILE A O 1
ATOM 4288 N N . VAL A 1 539 ? 3.361 -19.277 -24.115 1.00 88.12 539 VAL A N 1
ATOM 4289 C CA . VAL A 1 539 ? 3.492 -20.621 -24.668 1.00 88.12 539 VAL A CA 1
ATOM 4290 C C . VAL A 1 539 ? 4.973 -20.929 -24.836 1.00 88.12 539 VAL A C 1
ATOM 4292 O O . VAL A 1 539 ? 5.705 -20.155 -25.450 1.00 88.12 539 VAL A O 1
ATOM 4295 N N . ILE A 1 540 ? 5.419 -22.054 -24.287 1.00 85.31 540 ILE A N 1
ATOM 4296 C CA . ILE A 1 540 ? 6.795 -22.538 -24.396 1.00 85.31 540 ILE A CA 1
ATOM 4297 C C . ILE A 1 540 ? 6.742 -23.874 -25.133 1.00 85.31 540 ILE A C 1
ATOM 4299 O O . ILE A 1 540 ? 6.159 -24.839 -24.644 1.00 85.31 540 ILE A O 1
ATOM 4303 N N . ASN A 1 541 ? 7.326 -23.912 -26.331 1.00 82.12 541 ASN A N 1
ATOM 4304 C CA . ASN A 1 541 ? 7.383 -25.094 -27.195 1.00 82.12 541 ASN A CA 1
ATOM 4305 C C . ASN A 1 541 ? 6.012 -25.768 -27.434 1.00 82.12 541 ASN A C 1
ATOM 4307 O O . ASN A 1 541 ? 5.880 -26.987 -27.378 1.00 82.12 541 ASN A O 1
ATOM 4311 N N . GLY A 1 542 ? 4.980 -24.953 -27.671 1.00 76.94 542 GLY A N 1
ATOM 4312 C CA . GLY A 1 542 ? 3.615 -25.410 -27.958 1.00 76.94 542 GLY A CA 1
ATOM 4313 C C . GLY A 1 542 ? 2.715 -25.613 -26.734 1.00 76.94 542 GLY A C 1
ATOM 4314 O O . GLY A 1 542 ? 1.498 -25.617 -26.899 1.00 76.94 542 GLY A O 1
ATOM 4315 N N . GLU A 1 543 ? 3.271 -25.682 -25.522 1.00 78.75 543 GLU A N 1
ATOM 4316 C CA . GLU A 1 543 ? 2.506 -25.819 -24.274 1.00 78.75 543 GLU A CA 1
ATOM 4317 C C . GLU A 1 543 ? 2.283 -24.465 -23.590 1.00 78.75 543 GLU A C 1
ATOM 4319 O O . GLU A 1 543 ? 3.194 -23.638 -23.511 1.00 78.75 543 GLU A O 1
ATOM 4324 N N . ILE A 1 544 ? 1.076 -24.229 -23.069 1.00 79.88 544 ILE A N 1
ATOM 4325 C CA . ILE A 1 544 ? 0.750 -22.993 -22.344 1.00 79.88 544 ILE A CA 1
ATOM 4326 C C . ILE A 1 544 ? 1.396 -23.041 -20.952 1.00 79.88 544 ILE A C 1
ATOM 4328 O O . ILE A 1 544 ? 1.080 -23.900 -20.135 1.00 79.88 544 ILE A O 1
ATOM 4332 N N . ALA A 1 545 ? 2.261 -22.072 -20.660 1.00 77.81 545 ALA A N 1
ATOM 4333 C CA . ALA A 1 545 ? 2.766 -21.800 -19.321 1.00 77.81 545 ALA A CA 1
ATOM 4334 C C . ALA A 1 545 ? 1.693 -21.036 -18.525 1.00 77.81 545 ALA A C 1
ATOM 4336 O O . ALA A 1 545 ? 1.655 -19.799 -18.499 1.00 77.81 545 ALA A O 1
ATOM 4337 N N . GLU A 1 546 ? 0.780 -21.782 -17.903 1.00 73.12 546 GLU A N 1
ATOM 4338 C CA . GLU A 1 546 ? -0.394 -21.232 -17.218 1.00 73.12 546 GLU A CA 1
ATOM 4339 C C . GLU A 1 546 ? -0.039 -20.233 -16.103 1.00 73.12 546 GLU A C 1
ATOM 4341 O O . GLU A 1 546 ? -0.820 -19.327 -15.818 1.00 73.12 546 GLU A O 1
ATOM 4346 N N . GLU A 1 547 ? 1.132 -20.345 -15.477 1.00 70.88 547 GLU A N 1
ATOM 4347 C CA . GLU A 1 547 ? 1.591 -19.462 -14.390 1.00 70.88 547 GLU A CA 1
ATOM 4348 C C . GLU A 1 547 ? 1.987 -18.074 -14.858 1.00 70.88 547 GLU A C 1
ATOM 4350 O O . GLU A 1 547 ? 1.893 -17.110 -14.104 1.00 70.88 547 GLU A O 1
ATOM 4355 N N . LEU A 1 548 ? 2.451 -17.981 -16.099 1.00 76.69 548 LEU A N 1
ATOM 4356 C CA . LEU A 1 548 ? 2.869 -16.727 -16.710 1.00 76.69 548 LEU A CA 1
ATOM 4357 C C . LEU A 1 548 ? 1.694 -16.033 -17.410 1.00 76.69 548 LEU A C 1
ATOM 4359 O O . LEU A 1 548 ? 1.849 -14.945 -17.966 1.00 76.69 548 LEU A O 1
ATOM 4363 N N . THR A 1 549 ? 0.510 -16.656 -17.377 1.00 79.31 549 THR A N 1
ATOM 4364 C CA . THR A 1 549 ? -0.717 -16.085 -17.922 1.00 79.31 549 THR A CA 1
ATOM 4365 C C . THR A 1 549 ? -1.154 -14.895 -17.077 1.00 79.31 549 THR A C 1
ATOM 4367 O O . THR A 1 549 ? -1.426 -15.020 -15.884 1.00 79.31 549 THR A O 1
ATOM 4370 N N . THR A 1 550 ? -1.273 -13.731 -17.709 1.00 77.56 550 THR A N 1
ATOM 4371 C CA . THR A 1 550 ? -1.582 -12.474 -17.023 1.00 77.56 550 THR A CA 1
ATOM 4372 C C . THR A 1 550 ? -2.704 -11.701 -17.711 1.00 77.56 550 THR A C 1
ATOM 4374 O O . THR A 1 550 ? -2.993 -11.879 -18.898 1.00 77.56 550 THR A O 1
ATOM 4377 N N . ILE A 1 551 ? -3.370 -10.841 -16.940 1.00 80.06 551 ILE A N 1
ATOM 4378 C CA . ILE A 1 551 ? -4.405 -9.931 -17.428 1.00 80.06 551 ILE A CA 1
ATOM 4379 C C . ILE A 1 551 ? -3.769 -8.563 -17.663 1.00 80.06 551 ILE A C 1
ATOM 4381 O O . ILE A 1 551 ? -3.409 -7.840 -16.729 1.00 80.06 551 ILE A O 1
ATOM 4385 N N . VAL A 1 552 ? -3.699 -8.162 -18.924 1.00 80.00 552 VAL A N 1
ATOM 4386 C CA . VAL A 1 552 ? -3.174 -6.856 -19.332 1.00 80.00 552 VAL A CA 1
ATOM 4387 C C . VAL A 1 552 ? -4.292 -5.998 -19.899 1.00 80.00 552 VAL A C 1
ATOM 4389 O O . VAL A 1 552 ? -5.361 -6.486 -20.248 1.00 80.00 552 VAL A O 1
ATOM 4392 N N . GLU A 1 553 ? -4.079 -4.691 -19.936 1.00 78.06 553 GLU A N 1
ATOM 4393 C CA . GLU A 1 553 ? -4.941 -3.820 -20.727 1.00 78.06 553 GLU A CA 1
ATOM 4394 C C . GLU A 1 553 ? -4.681 -4.060 -22.217 1.00 78.06 553 GLU A C 1
ATOM 4396 O O . GLU A 1 553 ? -3.532 -4.264 -22.619 1.00 78.06 553 GLU A O 1
ATOM 4401 N N . TRP A 1 554 ? -5.734 -4.000 -23.034 1.00 81.94 554 TRP A N 1
ATOM 4402 C CA . TRP A 1 554 ? -5.641 -4.212 -24.481 1.00 81.94 554 TRP A CA 1
ATOM 4403 C C . TRP A 1 554 ? -4.523 -3.392 -25.149 1.00 81.94 554 TRP A C 1
ATOM 4405 O O . TRP A 1 554 ? -3.749 -3.922 -25.944 1.00 81.94 554 TRP A O 1
ATOM 4415 N N . SER A 1 555 ? -4.379 -2.117 -24.777 1.00 77.94 555 SER A N 1
ATOM 4416 C CA . SER A 1 555 ? -3.349 -1.212 -25.310 1.00 77.94 555 SER A CA 1
ATOM 4417 C C . SER A 1 555 ? -1.915 -1.653 -24.985 1.00 77.94 555 SER A C 1
ATOM 4419 O O . SER A 1 555 ? -1.003 -1.408 -25.773 1.00 77.94 555 SER A O 1
ATOM 4421 N N . LYS A 1 556 ? -1.701 -2.336 -23.853 1.00 79.31 556 LYS A N 1
ATOM 4422 C CA . LYS A 1 556 ? -0.377 -2.778 -23.379 1.00 79.31 556 LYS A CA 1
ATOM 4423 C C . LYS A 1 556 ? -0.015 -4.198 -23.841 1.00 79.31 556 LYS A C 1
ATOM 4425 O O . LYS A 1 556 ? 1.120 -4.626 -23.631 1.00 79.31 556 LYS A O 1
ATOM 4430 N N . LEU A 1 557 ? -0.935 -4.915 -24.495 1.00 84.88 557 LEU A N 1
ATOM 4431 C CA . LEU A 1 557 ? -0.802 -6.334 -24.850 1.00 84.88 557 LEU A CA 1
ATOM 4432 C C . LEU A 1 557 ? 0.503 -6.659 -25.598 1.00 84.88 557 LEU A C 1
ATOM 4434 O O . LEU A 1 557 ? 1.253 -7.539 -25.175 1.00 84.88 557 LEU A O 1
ATOM 4438 N N . LYS A 1 558 ? 0.808 -5.915 -26.671 1.00 82.81 558 LYS A N 1
ATOM 4439 C CA . LYS A 1 558 ? 2.011 -6.137 -27.498 1.00 82.81 558 LYS A CA 1
ATOM 4440 C C . LYS A 1 558 ? 3.311 -5.862 -26.746 1.00 82.81 558 LYS A C 1
ATOM 4442 O O . LYS A 1 558 ? 4.252 -6.649 -26.826 1.00 82.81 558 LYS A O 1
ATOM 4447 N N . ILE A 1 559 ? 3.355 -4.752 -26.009 1.00 79.00 559 ILE A N 1
ATOM 4448 C CA . ILE A 1 559 ? 4.546 -4.309 -25.272 1.00 79.00 559 ILE A CA 1
ATOM 4449 C C . ILE A 1 559 ? 4.884 -5.318 -24.173 1.00 79.00 559 ILE A C 1
ATOM 4451 O O . ILE A 1 559 ? 6.024 -5.774 -24.078 1.00 79.00 559 ILE A O 1
ATOM 4455 N N . VAL A 1 560 ? 3.881 -5.702 -23.377 1.00 81.12 560 VAL A N 1
ATOM 4456 C CA . VAL A 1 560 ? 4.051 -6.667 -22.287 1.00 81.12 560 VAL A CA 1
ATOM 4457 C C . VAL A 1 560 ? 4.436 -8.041 -22.834 1.00 81.12 560 VAL A C 1
ATOM 4459 O O . VAL A 1 560 ? 5.413 -8.615 -22.362 1.00 81.12 560 VAL A O 1
ATOM 4462 N N . GLY A 1 561 ? 3.760 -8.528 -23.881 1.00 87.38 561 GLY A N 1
ATOM 4463 C CA . GLY A 1 561 ? 4.106 -9.797 -24.530 1.00 87.38 561 GLY A CA 1
ATOM 4464 C C . GLY A 1 561 ? 5.562 -9.849 -24.994 1.00 87.38 561 GLY A C 1
ATOM 4465 O O . GLY A 1 561 ? 6.284 -10.785 -24.656 1.00 87.38 561 GLY A O 1
ATOM 4466 N N . LYS A 1 562 ? 6.036 -8.807 -25.690 1.00 85.00 562 LYS A N 1
ATOM 4467 C CA . LYS A 1 562 ? 7.424 -8.736 -26.175 1.00 85.00 562 LYS A CA 1
ATOM 4468 C C . LYS A 1 562 ? 8.443 -8.756 -25.032 1.00 85.00 562 LYS A C 1
ATOM 4470 O O . LYS A 1 562 ? 9.442 -9.467 -25.132 1.00 85.00 562 LYS A O 1
ATOM 4475 N N . ARG A 1 563 ? 8.190 -8.004 -23.954 1.00 81.94 563 ARG A N 1
ATOM 4476 C CA . ARG A 1 563 ? 9.072 -7.956 -22.774 1.00 81.94 563 ARG A CA 1
ATOM 4477 C C . ARG A 1 563 ? 9.156 -9.305 -22.064 1.00 81.94 563 ARG A C 1
ATOM 4479 O O . ARG A 1 563 ? 10.255 -9.742 -21.740 1.00 81.94 563 ARG A O 1
ATOM 4486 N N . LEU A 1 564 ? 8.023 -9.982 -21.873 1.00 83.44 564 LEU A N 1
ATOM 4487 C CA . LEU A 1 564 ? 7.994 -11.296 -21.225 1.00 83.44 564 LEU A CA 1
ATOM 4488 C C . LEU A 1 564 ? 8.719 -12.357 -22.050 1.00 83.44 564 LEU A C 1
ATOM 4490 O O . LEU A 1 564 ? 9.559 -13.069 -21.505 1.00 83.44 564 LEU A O 1
ATOM 4494 N N . CYS A 1 565 ? 8.472 -12.416 -23.362 1.00 87.94 565 CYS A N 1
ATOM 4495 C CA . CYS A 1 565 ? 9.190 -13.337 -24.244 1.00 87.94 565 CYS A CA 1
ATOM 4496 C C . CYS A 1 565 ? 10.705 -13.086 -24.232 1.00 87.94 565 CYS A C 1
ATOM 4498 O O . CYS A 1 565 ? 11.476 -14.040 -24.188 1.00 87.94 565 CYS A O 1
ATOM 4500 N N . ALA A 1 566 ? 11.138 -11.819 -24.259 1.00 82.31 566 ALA A N 1
ATOM 4501 C CA . ALA A 1 566 ? 12.557 -11.469 -24.196 1.00 82.31 566 ALA A CA 1
ATOM 4502 C C . ALA A 1 566 ? 13.185 -11.908 -22.866 1.00 82.31 566 ALA A C 1
ATOM 4504 O O . ALA A 1 566 ? 14.208 -12.580 -22.863 1.00 82.31 566 ALA A O 1
ATOM 4505 N N . LYS A 1 567 ? 12.520 -11.630 -21.739 1.00 80.94 567 LYS A N 1
ATOM 4506 C CA . LYS A 1 567 ? 13.037 -12.013 -20.422 1.00 80.94 567 LYS A CA 1
ATOM 4507 C C . LYS A 1 567 ? 13.131 -13.527 -20.240 1.00 80.94 567 LYS A C 1
ATOM 4509 O O . LYS A 1 567 ? 14.086 -14.016 -19.644 1.00 80.94 567 LYS A O 1
ATOM 4514 N N . LEU A 1 568 ? 12.146 -14.266 -20.748 1.00 82.62 568 LEU A N 1
ATOM 4515 C CA . LEU A 1 568 ? 12.167 -15.728 -20.751 1.00 82.62 568 LEU A CA 1
ATOM 4516 C C . LEU A 1 568 ? 13.316 -16.270 -21.599 1.00 82.62 568 LEU A C 1
ATOM 4518 O O . LEU A 1 568 ? 13.982 -17.202 -21.168 1.00 82.62 568 LEU A O 1
ATOM 4522 N N . LYS A 1 569 ? 13.586 -15.665 -22.761 1.00 84.81 569 LYS A N 1
ATOM 4523 C CA . LYS A 1 569 ? 14.722 -16.042 -23.610 1.00 84.81 569 LYS A CA 1
ATOM 4524 C C . LYS A 1 569 ? 16.060 -15.883 -22.882 1.00 84.81 569 LYS A C 1
ATOM 4526 O O . LYS A 1 569 ? 16.924 -16.732 -23.050 1.00 84.81 569 LYS A O 1
ATOM 4531 N N . ASP A 1 570 ? 16.211 -14.833 -22.078 1.00 81.19 570 ASP A N 1
ATOM 4532 C CA . ASP A 1 570 ? 17.448 -14.571 -21.330 1.00 81.19 570 ASP A CA 1
ATOM 4533 C C . ASP A 1 570 ? 17.650 -15.530 -20.144 1.00 81.19 570 ASP A C 1
ATOM 4535 O O . ASP A 1 570 ? 18.779 -15.754 -19.714 1.00 81.19 570 ASP A O 1
ATOM 4539 N N . LEU A 1 571 ? 16.563 -16.061 -19.570 1.00 78.38 571 LEU A N 1
ATOM 4540 C CA . LEU A 1 571 ? 16.612 -16.894 -18.363 1.00 78.38 571 LEU A CA 1
ATOM 4541 C C . LEU A 1 571 ? 16.525 -18.398 -18.640 1.00 78.38 571 LEU A C 1
ATOM 4543 O O . LEU A 1 571 ? 16.997 -19.184 -17.819 1.00 78.38 571 LEU A O 1
ATOM 4547 N N . ILE A 1 572 ? 15.897 -18.810 -19.744 1.00 79.88 572 ILE A N 1
ATOM 4548 C CA . ILE A 1 572 ? 15.813 -20.220 -20.128 1.00 79.88 572 ILE A CA 1
ATOM 4549 C C . ILE A 1 572 ? 17.182 -20.647 -20.683 1.00 79.88 572 ILE A C 1
ATOM 4551 O O . ILE A 1 572 ? 17.651 -20.050 -21.655 1.00 79.88 572 ILE A O 1
ATOM 4555 N N . PRO A 1 573 ? 17.837 -21.664 -20.091 1.00 71.38 573 PRO A N 1
ATOM 4556 C CA . PRO A 1 573 ? 19.130 -22.140 -20.571 1.00 71.38 573 PRO A CA 1
ATOM 4557 C C . PRO A 1 573 ? 19.028 -22.693 -22.000 1.00 71.38 573 PRO A C 1
ATOM 4559 O O . PRO A 1 573 ? 17.969 -23.144 -22.439 1.00 71.38 573 PRO A O 1
ATOM 4562 N N . GLN A 1 574 ? 20.139 -22.673 -22.741 1.00 73.00 574 GLN A N 1
ATOM 4563 C CA . GLN A 1 574 ? 20.177 -23.286 -24.069 1.00 73.00 574 GLN A CA 1
ATOM 4564 C C . GLN A 1 574 ? 19.980 -24.802 -23.971 1.00 73.00 574 GLN A C 1
ATOM 4566 O O . GLN A 1 574 ? 20.523 -25.469 -23.092 1.00 73.00 574 GLN A O 1
ATOM 4571 N N . HIS A 1 575 ? 19.214 -25.342 -24.915 1.00 69.56 575 HIS A N 1
ATOM 4572 C CA . HIS A 1 575 ? 18.986 -26.774 -25.068 1.00 69.56 575 HIS A CA 1
ATOM 4573 C C . HIS A 1 575 ? 19.600 -27.270 -26.383 1.00 69.56 575 HIS A C 1
ATOM 4575 O O . HIS A 1 575 ? 20.036 -26.491 -27.226 1.00 69.56 575 HIS A O 1
ATOM 4581 N N . VAL A 1 576 ? 19.646 -28.592 -26.576 1.00 67.06 576 VAL A N 1
ATOM 4582 C CA . VAL A 1 576 ? 20.119 -29.195 -27.838 1.00 67.06 576 VAL A CA 1
ATOM 4583 C C . VAL A 1 576 ? 19.273 -28.716 -29.023 1.00 67.06 576 VAL A C 1
ATOM 4585 O O . VAL A 1 576 ? 19.808 -28.405 -30.081 1.00 67.06 576 VAL A O 1
ATOM 4588 N N . ASN A 1 577 ? 17.959 -28.608 -28.821 1.00 73.38 577 ASN A N 1
ATOM 4589 C CA . ASN A 1 577 ? 17.029 -28.063 -29.803 1.00 73.38 577 ASN A CA 1
ATOM 4590 C C . ASN A 1 577 ? 16.682 -26.615 -29.452 1.00 73.38 577 ASN A C 1
ATOM 4592 O O . ASN A 1 577 ? 16.684 -26.232 -28.281 1.00 73.38 577 ASN A O 1
ATOM 4596 N N . ALA A 1 578 ? 16.345 -25.824 -30.470 1.00 80.12 578 ALA A N 1
ATOM 4597 C CA . ALA A 1 578 ? 15.838 -24.476 -30.263 1.00 80.12 578 ALA A CA 1
ATOM 4598 C C . ALA A 1 578 ? 14.517 -24.504 -29.476 1.00 80.12 578 ALA A C 1
ATOM 4600 O O . ALA A 1 578 ? 13.662 -25.356 -29.721 1.00 80.12 578 ALA A O 1
ATOM 4601 N N . VAL A 1 579 ? 14.346 -23.557 -28.553 1.00 84.12 579 VAL A N 1
ATOM 4602 C CA . VAL A 1 579 ? 13.138 -23.436 -27.725 1.00 84.12 579 VAL A CA 1
ATOM 4603 C C . VAL A 1 579 ? 12.339 -22.219 -28.171 1.00 84.12 579 VAL A C 1
ATOM 4605 O O . VAL A 1 579 ? 12.805 -21.085 -28.048 1.00 84.12 579 VAL A O 1
ATOM 4608 N N . GLY A 1 580 ? 11.134 -22.450 -28.692 1.00 87.50 580 GLY A N 1
ATOM 4609 C CA . GLY A 1 580 ? 10.194 -21.388 -29.050 1.00 87.50 580 GLY A CA 1
ATOM 4610 C C . GLY A 1 580 ? 9.459 -20.842 -27.826 1.00 87.50 580 GLY A C 1
ATOM 4611 O O . GLY A 1 580 ? 8.909 -21.614 -27.041 1.00 87.50 580 GLY A O 1
ATOM 4612 N N . ILE A 1 581 ? 9.435 -19.518 -27.676 1.00 91.38 581 ILE A N 1
ATOM 4613 C CA . ILE A 1 581 ? 8.710 -18.796 -26.626 1.00 91.38 581 ILE A CA 1
ATOM 4614 C C . ILE A 1 581 ? 7.748 -17.827 -27.310 1.00 91.38 581 ILE A C 1
ATOM 4616 O O . ILE A 1 581 ? 8.172 -16.879 -27.969 1.00 91.38 581 ILE A O 1
ATOM 4620 N N . GLU A 1 582 ? 6.452 -18.024 -27.127 1.00 92.81 582 GLU A N 1
ATOM 4621 C CA . GLU A 1 582 ? 5.402 -17.226 -27.758 1.00 92.81 582 GLU A CA 1
ATOM 4622 C C . GLU A 1 582 ? 4.532 -16.569 -26.684 1.00 92.81 582 GLU A C 1
ATOM 4624 O O . GLU A 1 582 ? 4.200 -17.176 -25.673 1.00 92.81 582 GLU A O 1
ATOM 4629 N N . ALA A 1 583 ? 4.126 -15.327 -26.905 1.00 92.69 583 ALA A N 1
ATOM 4630 C CA . ALA A 1 583 ? 3.053 -14.688 -26.162 1.00 92.69 583 ALA A CA 1
ATOM 4631 C C . ALA A 1 583 ? 1.822 -14.657 -27.064 1.00 92.69 583 ALA A C 1
ATOM 4633 O O . ALA A 1 583 ? 1.877 -14.084 -28.152 1.00 92.69 583 ALA A O 1
ATOM 4634 N N . LYS A 1 584 ? 0.721 -15.267 -26.627 1.00 92.25 584 LYS A N 1
ATOM 4635 C CA . LYS A 1 584 ? -0.526 -15.395 -27.379 1.00 92.25 584 LYS A CA 1
ATOM 4636 C C . LYS A 1 584 ? -1.683 -14.651 -26.731 1.00 92.25 584 LYS A C 1
ATOM 4638 O O . LYS A 1 584 ? -1.755 -14.490 -25.514 1.00 92.25 584 LYS A O 1
ATOM 4643 N N . HIS A 1 585 ? -2.624 -14.237 -27.568 1.00 88.50 585 HIS A N 1
ATOM 4644 C CA . HIS A 1 585 ? -3.924 -13.731 -27.160 1.00 88.50 585 HIS A CA 1
ATOM 4645 C C . HIS A 1 585 ? -5.008 -14.374 -28.027 1.00 88.50 585 HIS A C 1
ATOM 4647 O O . HIS A 1 585 ? -4.974 -14.251 -29.245 1.00 88.50 585 HIS A O 1
ATOM 4653 N N . ASN A 1 586 ? -5.964 -15.081 -27.413 1.00 82.75 586 ASN A N 1
ATOM 4654 C CA . ASN A 1 586 ? -7.011 -15.834 -28.124 1.00 82.75 586 ASN A CA 1
ATOM 4655 C C . ASN A 1 586 ? -6.472 -16.794 -29.211 1.00 82.75 586 ASN A C 1
ATOM 4657 O O . ASN A 1 586 ? -7.149 -17.051 -30.202 1.00 82.75 586 ASN A O 1
ATOM 4661 N N . GLY A 1 587 ? -5.272 -17.349 -29.013 1.00 82.81 587 GLY A N 1
ATOM 4662 C CA . GLY A 1 587 ? -4.614 -18.249 -29.966 1.00 82.81 587 GLY A CA 1
ATOM 4663 C C . GLY A 1 587 ? -3.736 -17.557 -31.015 1.00 82.81 587 GLY A C 1
ATOM 4664 O O . GLY A 1 587 ? -2.920 -18.233 -31.634 1.00 82.81 587 GLY A O 1
ATOM 4665 N N . GLU A 1 588 ? -3.822 -16.235 -31.172 1.00 87.81 588 GLU A N 1
ATOM 4666 C CA . GLU A 1 588 ? -2.950 -15.474 -32.074 1.00 87.81 588 GLU A CA 1
ATOM 4667 C C . GLU A 1 588 ? -1.633 -15.104 -31.389 1.00 87.81 588 GLU A C 1
ATOM 4669 O O . GLU A 1 588 ? -1.627 -14.699 -30.225 1.00 87.81 588 GLU A O 1
ATOM 4674 N N . VAL A 1 589 ? -0.514 -15.215 -32.109 1.00 92.06 589 VAL A N 1
ATOM 4675 C CA . VAL A 1 589 ? 0.815 -14.835 -31.605 1.00 92.06 589 VAL A CA 1
ATOM 4676 C C . VAL A 1 589 ? 0.957 -13.313 -31.616 1.00 92.06 589 VAL A C 1
ATOM 4678 O O . VAL A 1 589 ? 0.923 -12.670 -32.660 1.00 92.06 589 VAL A O 1
ATOM 4681 N N . VAL A 1 590 ? 1.150 -12.739 -30.432 1.00 91.62 590 VAL A N 1
ATOM 4682 C CA . VAL A 1 590 ? 1.370 -11.307 -30.197 1.00 91.62 590 VAL A CA 1
ATOM 4683 C C . VAL A 1 590 ? 2.860 -10.966 -30.252 1.00 91.62 590 VAL A C 1
ATOM 4685 O O . VAL A 1 590 ? 3.245 -9.918 -30.771 1.00 91.62 590 VAL A O 1
ATOM 4688 N N . ALA A 1 591 ? 3.699 -11.832 -29.687 1.00 91.75 591 ALA A N 1
ATOM 4689 C CA . ALA A 1 591 ? 5.151 -11.715 -29.711 1.00 91.75 591 ALA A CA 1
ATOM 4690 C C . ALA A 1 591 ? 5.783 -13.108 -29.688 1.00 91.75 591 ALA A C 1
ATOM 4692 O O . ALA A 1 591 ? 5.195 -14.048 -29.158 1.00 91.75 591 ALA A O 1
ATOM 4693 N N . MET A 1 592 ? 6.987 -13.234 -30.240 1.00 92.50 592 MET A N 1
ATOM 4694 C CA . MET A 1 592 ? 7.730 -14.489 -30.261 1.00 92.50 592 MET A CA 1
ATOM 4695 C C . MET A 1 592 ? 9.220 -14.224 -30.061 1.00 92.50 592 MET A C 1
ATOM 4697 O O . MET A 1 592 ? 9.760 -13.221 -30.531 1.00 92.50 592 MET A O 1
ATOM 4701 N N . GLN A 1 593 ? 9.872 -15.129 -29.347 1.00 91.56 593 GLN A N 1
ATOM 4702 C CA . GLN A 1 593 ? 11.313 -15.217 -29.178 1.00 91.56 593 GLN A CA 1
ATOM 4703 C C . GLN A 1 593 ? 11.740 -16.679 -29.289 1.00 91.56 593 GLN A C 1
ATOM 4705 O O . GLN A 1 593 ? 10.944 -17.595 -29.088 1.00 91.56 593 GLN A O 1
ATOM 4710 N N . THR A 1 594 ? 13.011 -16.905 -29.594 1.00 90.62 594 THR A N 1
ATOM 4711 C CA . THR A 1 594 ? 13.573 -18.254 -29.678 1.00 90.62 594 THR A CA 1
ATOM 4712 C C . THR A 1 594 ? 14.894 -18.287 -28.931 1.00 90.62 594 THR A C 1
ATOM 4714 O O . THR A 1 594 ? 15.763 -17.443 -29.173 1.00 90.62 594 THR A O 1
ATOM 4717 N N . VAL A 1 595 ? 15.044 -19.253 -28.026 1.00 86.44 595 VAL A N 1
ATOM 4718 C CA . VAL A 1 595 ? 16.347 -19.605 -27.456 1.00 86.44 595 VAL A CA 1
ATOM 4719 C C . VAL A 1 595 ? 17.041 -20.503 -28.479 1.00 86.44 595 VAL A C 1
ATOM 4721 O O . VAL A 1 595 ? 16.481 -21.546 -28.833 1.00 86.44 595 VAL A O 1
ATOM 4724 N N . PRO A 1 596 ? 18.205 -20.105 -29.017 1.00 80.25 596 PRO A N 1
ATOM 4725 C CA . PRO A 1 596 ? 18.902 -20.914 -30.005 1.00 80.25 596 PRO A CA 1
ATOM 4726 C C . PRO A 1 596 ? 19.356 -22.239 -29.384 1.00 80.25 596 PRO A C 1
ATOM 4728 O O . PRO A 1 596 ? 19.739 -22.285 -28.216 1.00 80.25 596 PRO A O 1
ATOM 4731 N N . GLY A 1 597 ? 19.307 -23.312 -30.175 1.00 79.81 597 GLY A N 1
ATOM 4732 C CA . GLY A 1 597 ? 19.898 -24.588 -29.780 1.00 79.81 597 GLY A CA 1
ATOM 4733 C C . GLY A 1 597 ? 21.425 -24.548 -29.873 1.00 79.81 597 GLY A C 1
ATOM 4734 O O . GLY A 1 597 ? 21.980 -23.718 -30.602 1.00 79.81 597 GLY A O 1
ATOM 4735 N N . PHE A 1 598 ? 22.109 -25.451 -29.171 1.00 71.69 598 PHE A N 1
ATOM 4736 C CA . PHE A 1 598 ? 23.558 -25.605 -29.317 1.00 71.69 598 PHE A CA 1
ATOM 4737 C C . PHE A 1 598 ? 23.931 -25.891 -30.780 1.00 71.69 598 PHE A C 1
ATOM 4739 O O . PHE A 1 598 ? 23.420 -26.828 -31.395 1.00 71.69 598 PHE A O 1
ATOM 4746 N N . LYS A 1 599 ? 24.858 -25.104 -31.341 1.00 59.22 599 LYS A N 1
ATOM 4747 C CA . LYS A 1 599 ? 25.507 -25.432 -32.616 1.00 59.22 599 LYS A CA 1
ATOM 4748 C C . LYS A 1 599 ? 26.616 -26.436 -32.327 1.00 59.22 599 LYS A C 1
ATOM 4750 O O . LYS A 1 599 ? 27.666 -26.044 -31.835 1.00 59.22 599 LYS A O 1
ATOM 4755 N N . ILE A 1 600 ? 26.360 -27.713 -32.588 1.00 56.03 600 ILE A N 1
ATOM 4756 C CA . ILE A 1 600 ? 27.344 -28.778 -32.381 1.00 56.03 600 ILE A CA 1
ATOM 4757 C C . ILE A 1 600 ? 27.861 -29.245 -33.746 1.00 56.03 600 ILE A C 1
ATOM 4759 O O . ILE A 1 600 ? 27.056 -29.506 -34.643 1.00 56.03 600 ILE A O 1
ATOM 4763 N N . ASP A 1 601 ? 29.184 -29.337 -33.908 1.00 53.91 601 ASP A N 1
ATOM 4764 C CA . ASP A 1 601 ? 29.808 -29.966 -35.078 1.00 53.91 601 ASP A CA 1
ATOM 4765 C C . ASP A 1 601 ? 29.388 -31.453 -35.121 1.00 53.91 601 ASP A C 1
ATOM 4767 O O . ASP A 1 601 ? 29.479 -32.135 -34.091 1.00 53.91 601 ASP A O 1
ATOM 4771 N N . PRO A 1 602 ? 28.909 -31.992 -36.262 1.00 54.22 602 PRO A N 1
ATOM 4772 C CA . PRO A 1 602 ? 28.478 -33.387 -36.380 1.00 54.22 602 PRO A CA 1
ATOM 4773 C C . PRO A 1 602 ? 29.478 -34.422 -35.842 1.00 54.22 602 PRO A C 1
ATOM 4775 O O . PRO A 1 602 ? 29.064 -35.517 -35.463 1.00 54.22 602 PRO A O 1
ATOM 4778 N N . ARG A 1 603 ? 30.776 -34.089 -35.796 1.00 53.62 603 ARG A N 1
ATOM 4779 C CA . ARG A 1 603 ? 31.846 -34.974 -35.310 1.00 53.62 603 ARG A CA 1
ATOM 4780 C C . ARG A 1 603 ? 32.008 -34.984 -33.783 1.00 53.62 603 ARG A C 1
ATOM 4782 O O . ARG A 1 603 ? 32.444 -35.993 -33.244 1.00 53.62 603 ARG A O 1
ATOM 4789 N N . GLU A 1 604 ? 31.597 -33.925 -33.083 1.00 52.91 604 GLU A N 1
ATOM 4790 C CA . GLU A 1 604 ? 31.709 -33.779 -31.615 1.00 52.91 604 GLU A CA 1
ATOM 4791 C C . GLU A 1 604 ? 30.380 -34.048 -30.876 1.00 52.91 604 GLU A C 1
ATOM 4793 O O . GLU A 1 604 ? 30.319 -34.139 -29.646 1.00 52.91 604 GLU A O 1
ATOM 4798 N N . ALA A 1 605 ? 29.286 -34.221 -31.626 1.00 53.91 605 ALA A N 1
ATOM 4799 C CA . ALA A 1 605 ? 27.926 -34.338 -31.103 1.00 53.91 605 ALA A CA 1
ATOM 4800 C C . ALA A 1 605 ? 27.671 -35.545 -30.192 1.00 53.91 605 ALA A C 1
ATOM 4802 O O . ALA A 1 605 ? 26.751 -35.494 -29.372 1.00 53.91 605 ALA A O 1
ATOM 4803 N N . PHE A 1 606 ? 28.453 -36.620 -30.315 1.00 58.09 606 PHE A N 1
ATOM 4804 C CA . PHE A 1 606 ? 28.250 -37.835 -29.527 1.00 58.09 606 PHE A CA 1
ATOM 4805 C C . PHE A 1 606 ? 28.783 -37.697 -28.093 1.00 58.09 606 PHE A C 1
ATOM 4807 O O . PHE A 1 606 ? 28.041 -37.957 -27.144 1.00 58.09 606 PHE A O 1
ATOM 4814 N N . GLU A 1 607 ? 30.020 -37.219 -27.921 1.00 54.72 607 GLU A N 1
ATOM 4815 C CA . GLU A 1 607 ? 30.617 -37.014 -26.594 1.00 54.72 607 GLU A CA 1
ATOM 4816 C C . GLU A 1 607 ? 29.917 -35.897 -25.822 1.00 54.72 607 GLU A C 1
ATOM 4818 O O . GLU A 1 607 ? 29.600 -36.071 -24.644 1.00 54.72 607 GLU A O 1
ATOM 4823 N N . LEU A 1 608 ? 29.586 -34.783 -26.488 1.00 55.53 608 LEU A N 1
ATOM 4824 C CA . LEU A 1 608 ? 28.880 -33.680 -25.839 1.00 55.53 608 LEU A CA 1
ATOM 4825 C C . LEU A 1 608 ? 27.454 -34.085 -25.437 1.00 55.53 608 LEU A C 1
ATOM 4827 O O . LEU A 1 608 ? 27.026 -33.757 -24.334 1.00 55.53 608 LEU A O 1
ATOM 4831 N N . ARG A 1 609 ? 26.726 -34.850 -26.275 1.00 55.75 609 ARG A N 1
ATOM 4832 C CA . ARG A 1 609 ? 25.418 -35.417 -25.885 1.00 55.75 609 ARG A CA 1
ATOM 4833 C C . ARG A 1 609 ? 25.554 -36.355 -24.703 1.00 55.75 609 ARG A C 1
ATOM 4835 O O . ARG A 1 609 ? 24.714 -36.290 -23.811 1.00 55.75 609 ARG A O 1
ATOM 4842 N N . TYR A 1 610 ? 26.563 -37.220 -24.685 1.00 61.00 610 TYR A N 1
ATOM 4843 C CA . TYR A 1 610 ? 26.773 -38.138 -23.572 1.00 61.00 610 TYR A CA 1
ATOM 4844 C C . TYR A 1 610 ? 27.045 -37.370 -22.273 1.00 61.00 610 TYR A C 1
ATOM 4846 O O . TYR A 1 610 ? 26.395 -37.643 -21.265 1.00 61.00 610 TYR A O 1
ATOM 4854 N N . LYS A 1 611 ? 27.905 -36.344 -22.324 1.00 58.44 611 LYS A N 1
ATOM 4855 C CA . LYS A 1 611 ? 28.256 -35.492 -21.181 1.00 58.44 611 LYS A CA 1
ATOM 4856 C C . LYS A 1 611 ? 27.078 -34.645 -20.693 1.00 58.44 611 LYS A C 1
ATOM 4858 O O . LYS A 1 611 ? 26.718 -34.758 -19.535 1.00 58.44 611 LYS A O 1
ATOM 4863 N N . LEU A 1 612 ? 26.365 -33.944 -21.580 1.00 56.97 612 LEU A N 1
ATOM 4864 C CA . LEU A 1 612 ? 25.129 -33.216 -21.243 1.00 56.97 612 LEU A CA 1
ATOM 4865 C C . LEU A 1 612 ? 24.039 -34.141 -20.688 1.00 56.97 612 LEU A C 1
ATOM 4867 O O . LEU A 1 612 ? 23.284 -33.744 -19.811 1.00 56.97 612 LEU A O 1
ATOM 4871 N N . THR A 1 613 ? 23.936 -35.378 -21.180 1.00 56.97 613 THR A N 1
ATOM 4872 C CA . THR A 1 613 ? 22.969 -36.353 -20.651 1.00 56.97 613 THR A CA 1
ATOM 4873 C C . THR A 1 613 ? 23.381 -36.860 -19.267 1.00 56.97 613 THR A C 1
ATOM 4875 O O . THR A 1 613 ? 22.503 -37.131 -18.449 1.00 56.97 613 THR A O 1
ATOM 4878 N N . GLN A 1 614 ? 24.684 -36.987 -18.995 1.00 57.78 614 GLN A N 1
ATOM 4879 C CA . GLN A 1 614 ? 25.221 -37.295 -17.667 1.00 57.78 614 GLN A CA 1
ATOM 4880 C C . GLN A 1 614 ? 25.037 -36.112 -16.711 1.00 57.78 614 GLN A C 1
ATOM 4882 O O . GLN A 1 614 ? 24.456 -36.314 -15.655 1.00 57.78 614 GLN A O 1
ATOM 4887 N N . ASP A 1 615 ? 25.365 -34.885 -17.117 1.00 57.44 615 ASP A N 1
ATOM 4888 C CA . ASP A 1 615 ? 25.160 -33.665 -16.326 1.00 57.44 615 ASP A CA 1
ATOM 4889 C C . ASP A 1 615 ? 23.667 -33.457 -16.022 1.00 57.44 615 ASP A C 1
ATOM 4891 O O . ASP A 1 615 ? 23.284 -33.210 -14.885 1.00 57.44 615 ASP A O 1
ATOM 4895 N N . LEU A 1 616 ? 22.776 -33.670 -16.999 1.00 52.25 616 LEU A N 1
ATOM 4896 C CA . LEU A 1 616 ? 21.324 -33.644 -16.780 1.00 52.25 616 LEU A CA 1
ATOM 4897 C C . LEU A 1 616 ? 20.842 -34.784 -15.870 1.00 52.25 616 LEU A C 1
ATOM 4899 O O . LEU A 1 616 ? 19.844 -34.615 -15.166 1.00 52.25 616 LEU A O 1
ATOM 4903 N N . LYS A 1 617 ? 21.503 -35.950 -15.879 1.00 54.78 617 LYS A N 1
ATOM 4904 C CA . LYS A 1 617 ? 21.229 -37.055 -14.943 1.00 54.78 617 LYS A CA 1
ATOM 4905 C C . LYS A 1 617 ? 21.740 -36.744 -13.537 1.00 54.78 617 LYS A C 1
ATOM 4907 O O . LYS A 1 617 ? 21.043 -37.067 -12.579 1.00 54.78 617 LYS A O 1
ATOM 4912 N N . GLU A 1 618 ? 22.904 -36.117 -13.405 1.00 54.16 618 GLU A N 1
ATOM 4913 C CA . GLU A 1 618 ? 23.472 -35.667 -12.136 1.00 54.16 618 GLU A CA 1
ATOM 4914 C C . GLU A 1 618 ? 22.642 -34.532 -11.539 1.00 54.16 618 GLU A C 1
ATOM 4916 O O . GLU A 1 618 ? 22.233 -34.651 -10.389 1.00 54.16 618 GLU A O 1
ATOM 4921 N N . MET A 1 619 ? 22.249 -33.528 -12.329 1.00 47.03 619 MET A N 1
ATOM 4922 C CA . MET A 1 619 ? 21.291 -32.491 -11.924 1.00 47.03 619 MET A CA 1
ATOM 4923 C C . MET A 1 619 ? 19.939 -33.106 -11.536 1.00 47.03 619 MET A C 1
ATOM 4925 O O . MET A 1 619 ? 19.386 -32.769 -10.494 1.00 47.03 619 MET A O 1
ATOM 4929 N N . ARG A 1 620 ? 19.431 -34.096 -12.291 1.00 45.03 620 ARG A N 1
ATOM 4930 C CA . ARG A 1 620 ? 18.228 -34.865 -11.906 1.00 45.03 620 ARG A CA 1
ATOM 4931 C C . ARG A 1 620 ? 18.384 -35.639 -10.599 1.00 45.03 620 ARG A C 1
ATOM 4933 O O . ARG A 1 620 ? 17.376 -35.874 -9.937 1.00 45.03 620 ARG A O 1
ATOM 4940 N N . ASN A 1 621 ? 19.592 -36.081 -10.255 1.00 50.84 621 ASN A N 1
ATOM 4941 C CA . ASN A 1 621 ? 19.871 -36.841 -9.037 1.00 50.84 621 ASN A CA 1
ATOM 4942 C C . ASN A 1 621 ? 20.137 -35.937 -7.825 1.00 50.84 621 ASN A C 1
ATOM 4944 O O . ASN A 1 621 ? 19.723 -36.301 -6.725 1.00 50.84 621 ASN A O 1
ATOM 4948 N N . GLN A 1 622 ? 20.776 -34.781 -8.022 1.00 46.84 622 GLN A N 1
ATOM 4949 C CA . GLN A 1 622 ? 21.077 -33.785 -6.988 1.00 46.84 622 GLN A CA 1
ATOM 4950 C C . GLN A 1 622 ? 19.854 -32.910 -6.657 1.00 46.84 622 GLN A C 1
ATOM 4952 O O . GLN A 1 622 ? 19.606 -32.629 -5.489 1.00 46.84 622 GLN A O 1
ATOM 4957 N N . GLU A 1 623 ? 19.027 -32.565 -7.651 1.00 42.53 623 GLU A N 1
ATOM 4958 C CA . GLU A 1 623 ? 17.838 -31.709 -7.510 1.00 42.53 623 GLU A CA 1
ATOM 4959 C C . GLU A 1 623 ? 16.522 -32.492 -7.683 1.00 42.53 623 GLU A C 1
ATOM 4961 O O . GLU A 1 623 ? 15.570 -32.023 -8.316 1.00 42.53 623 GLU A O 1
ATOM 4966 N N . LYS A 1 624 ? 16.422 -33.701 -7.106 1.00 46.25 624 LYS A N 1
ATOM 4967 C CA . LYS A 1 624 ? 15.206 -34.546 -7.187 1.00 46.25 624 LYS A CA 1
ATOM 4968 C C . LYS A 1 624 ? 13.908 -33.856 -6.728 1.00 46.25 624 LYS A C 1
ATOM 4970 O O . LYS A 1 624 ? 12.830 -34.369 -7.020 1.00 46.25 624 LYS A O 1
ATOM 4975 N N . ASN A 1 625 ? 13.995 -32.703 -6.058 1.00 46.59 625 ASN A N 1
ATOM 4976 C CA . ASN A 1 625 ? 12.855 -31.962 -5.520 1.00 46.59 625 ASN A CA 1
ATOM 4977 C C . ASN A 1 625 ? 12.535 -30.620 -6.226 1.00 46.59 625 ASN A C 1
ATOM 4979 O O . ASN A 1 625 ? 11.482 -30.062 -5.919 1.00 46.59 625 ASN A O 1
ATOM 4983 N N . ASP A 1 626 ? 13.348 -30.133 -7.184 1.00 49.69 626 ASP A N 1
ATOM 4984 C CA . ASP A 1 626 ? 13.244 -28.744 -7.707 1.00 49.69 626 ASP A CA 1
ATOM 4985 C C . ASP A 1 626 ? 13.188 -28.573 -9.246 1.00 49.69 626 ASP A C 1
ATOM 4987 O O . ASP A 1 626 ? 13.014 -27.455 -9.747 1.00 49.69 626 ASP A O 1
ATOM 4991 N N . LEU A 1 627 ? 13.235 -29.662 -10.021 1.00 47.19 627 LEU A N 1
ATOM 4992 C CA . LEU A 1 627 ? 13.168 -29.632 -11.492 1.00 47.19 627 LEU A CA 1
ATOM 4993 C C . LEU A 1 627 ? 11.741 -29.878 -12.020 1.00 47.19 627 LEU A C 1
ATOM 4995 O O . LEU A 1 627 ? 11.045 -30.777 -11.545 1.00 47.19 627 LEU A O 1
ATOM 4999 N N . ARG A 1 628 ? 11.298 -29.118 -13.040 1.00 51.06 628 ARG A N 1
ATOM 5000 C CA . ARG A 1 628 ? 9.975 -29.295 -13.680 1.00 51.06 628 ARG A CA 1
ATOM 5001 C C . ARG A 1 628 ? 10.030 -29.279 -15.197 1.00 51.06 628 ARG A C 1
ATOM 5003 O O . ARG A 1 628 ? 10.885 -28.636 -15.788 1.00 51.06 628 ARG A O 1
ATOM 5010 N N . THR A 1 629 ? 9.089 -29.994 -15.813 1.00 47.38 629 THR A N 1
ATOM 5011 C CA . THR A 1 629 ? 9.012 -30.175 -17.269 1.00 47.38 629 THR A CA 1
ATOM 5012 C C . THR A 1 629 ? 7.796 -29.429 -17.815 1.00 47.38 629 THR A C 1
ATOM 5014 O O . THR A 1 629 ? 6.684 -29.687 -17.364 1.00 47.38 629 THR A O 1
ATOM 5017 N N . VAL A 1 630 ? 7.998 -28.539 -18.787 1.00 48.94 630 VAL A N 1
ATOM 5018 C CA . VAL A 1 630 ? 6.944 -27.874 -19.572 1.00 48.94 630 VAL A CA 1
ATOM 5019 C C . VAL A 1 630 ? 7.249 -28.122 -21.049 1.00 48.94 630 VAL A C 1
ATOM 5021 O O . VAL A 1 630 ? 8.361 -27.850 -21.493 1.00 48.94 630 VAL A O 1
ATOM 5024 N N . GLY A 1 631 ? 6.310 -28.695 -21.811 1.00 45.09 631 GLY A N 1
ATOM 5025 C CA . GLY A 1 631 ? 6.485 -28.903 -23.260 1.00 45.09 631 GLY A CA 1
ATOM 5026 C C . GLY A 1 631 ? 7.727 -29.707 -23.652 1.00 45.09 631 GLY A C 1
ATOM 5027 O O . GLY A 1 631 ? 8.447 -29.319 -24.570 1.00 45.09 631 GLY A O 1
ATOM 5028 N N . GLN A 1 632 ? 7.995 -30.807 -22.933 1.00 50.84 632 GLN A N 1
ATOM 5029 C CA . GLN A 1 632 ? 9.187 -31.670 -23.074 1.00 50.84 632 GLN A CA 1
ATOM 5030 C C . GLN A 1 632 ? 10.531 -31.020 -22.683 1.00 50.84 632 GLN A C 1
ATOM 5032 O O . GLN A 1 632 ? 11.572 -31.668 -22.781 1.00 50.84 632 GLN A O 1
ATOM 5037 N N . ILE A 1 633 ? 10.524 -29.779 -22.188 1.00 59.66 633 ILE A N 1
ATOM 5038 C CA . ILE A 1 633 ? 11.716 -29.030 -21.781 1.00 59.66 633 ILE A CA 1
ATOM 5039 C C . ILE A 1 633 ? 11.722 -28.883 -20.261 1.00 59.66 633 ILE A C 1
ATOM 5041 O O . ILE A 1 633 ? 10.714 -28.529 -19.649 1.00 59.66 633 ILE A O 1
ATOM 5045 N N . VAL A 1 634 ? 12.863 -29.170 -19.632 1.00 58.41 634 VAL A N 1
ATOM 5046 C CA . VAL A 1 634 ? 13.034 -28.981 -18.187 1.00 58.41 634 VAL A CA 1
ATOM 5047 C C . VAL A 1 634 ? 13.394 -27.521 -17.934 1.00 58.41 634 VAL A C 1
ATOM 5049 O O . VAL A 1 634 ? 14.513 -27.109 -18.227 1.00 58.41 634 VAL A O 1
ATOM 5052 N N . VAL A 1 635 ? 12.447 -26.739 -17.413 1.00 65.12 635 VAL A N 1
ATOM 5053 C CA . VAL A 1 635 ? 12.672 -25.340 -17.029 1.00 65.12 635 VAL A CA 1
ATOM 5054 C C . VAL A 1 635 ? 12.841 -25.287 -15.507 1.00 65.12 635 VAL A C 1
ATOM 5056 O O . VAL A 1 635 ? 11.914 -25.664 -14.781 1.00 65.12 635 VAL A O 1
ATOM 5059 N N . PRO A 1 636 ? 14.000 -24.832 -14.999 1.00 65.00 636 PRO A N 1
ATOM 5060 C CA . PRO A 1 636 ? 14.238 -24.732 -13.564 1.00 65.00 636 PRO A CA 1
ATOM 5061 C C . PRO A 1 636 ? 13.208 -23.841 -12.854 1.00 65.00 636 PRO A C 1
ATOM 5063 O O . PRO A 1 636 ? 12.818 -22.784 -13.356 1.00 65.00 636 PRO A O 1
ATOM 5066 N N . ARG A 1 637 ? 12.779 -24.227 -11.647 1.00 64.94 637 ARG A N 1
ATOM 5067 C CA . ARG A 1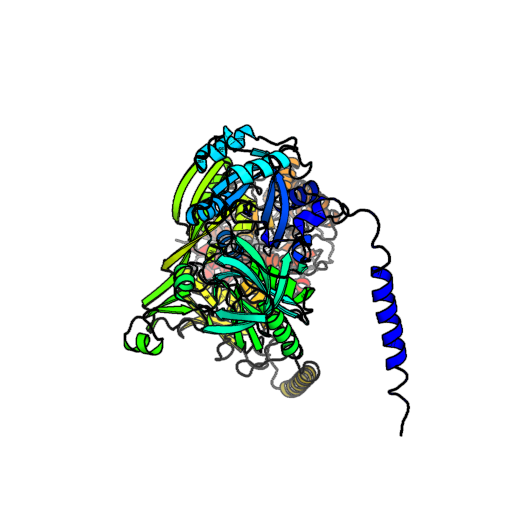 637 ? 11.775 -23.473 -10.873 1.00 64.94 637 ARG A CA 1
ATOM 5068 C C . ARG A 1 637 ? 12.202 -22.030 -10.580 1.00 64.94 637 ARG A C 1
ATOM 5070 O O . ARG A 1 637 ? 11.370 -21.122 -10.593 1.00 64.94 637 ARG A O 1
ATOM 5077 N N . ASN A 1 638 ? 13.495 -21.801 -10.360 1.00 66.69 638 ASN A N 1
ATOM 5078 C CA . ASN A 1 638 ? 14.055 -20.467 -10.137 1.00 66.69 638 ASN A CA 1
ATOM 5079 C C . ASN A 1 638 ? 13.876 -19.530 -11.351 1.00 66.69 638 ASN A C 1
ATOM 5081 O O . ASN A 1 638 ? 13.767 -18.322 -11.160 1.00 66.69 638 ASN A O 1
ATOM 5085 N N . VAL A 1 639 ? 13.794 -20.055 -12.581 1.00 71.19 639 VAL A N 1
ATOM 5086 C CA . VAL A 1 639 ? 13.503 -19.267 -13.789 1.00 71.19 639 VAL A CA 1
ATOM 5087 C C . VAL A 1 639 ? 12.080 -18.725 -13.719 1.00 71.19 639 VAL A C 1
ATOM 5089 O O . VAL A 1 639 ? 11.884 -17.526 -13.900 1.00 71.19 639 VAL A O 1
ATOM 5092 N N . PHE A 1 640 ? 11.099 -19.562 -13.370 1.00 70.00 640 PHE A N 1
ATOM 5093 C CA . PHE A 1 640 ? 9.716 -19.112 -13.184 1.00 70.00 640 PHE A CA 1
ATOM 5094 C C . PHE A 1 640 ? 9.596 -18.067 -12.077 1.00 70.00 640 PHE A C 1
ATOM 5096 O O . PHE A 1 640 ? 8.947 -17.048 -12.290 1.00 70.00 640 PHE A O 1
ATOM 5103 N N . ILE A 1 641 ? 10.257 -18.278 -10.936 1.00 69.81 641 ILE A N 1
ATOM 5104 C CA . ILE A 1 641 ? 10.283 -17.311 -9.828 1.00 69.81 641 ILE A CA 1
ATOM 5105 C C . ILE A 1 641 ? 10.843 -15.965 -10.308 1.00 69.81 641 ILE A C 1
ATOM 5107 O O . ILE A 1 641 ? 10.167 -14.952 -10.169 1.00 69.81 641 ILE A O 1
ATOM 5111 N N . LYS A 1 642 ? 12.002 -15.954 -10.980 1.00 71.06 642 LYS A N 1
ATOM 5112 C CA . LYS A 1 642 ? 12.619 -14.727 -11.518 1.00 71.06 642 LYS A CA 1
ATOM 5113 C C . LYS A 1 642 ? 11.746 -14.015 -12.556 1.00 71.06 642 LYS A C 1
ATOM 5115 O O . LYS A 1 642 ? 11.745 -12.787 -12.626 1.00 71.06 642 LYS A O 1
ATOM 5120 N N . VAL A 1 643 ? 11.016 -14.756 -13.393 1.00 73.38 643 VAL A N 1
ATOM 5121 C CA . VAL A 1 643 ? 10.095 -14.166 -14.383 1.00 73.38 643 VAL A CA 1
ATOM 5122 C C . VAL A 1 643 ? 8.850 -13.608 -13.702 1.00 73.38 643 VAL A C 1
ATOM 5124 O O . VAL A 1 643 ? 8.398 -12.528 -14.069 1.00 73.38 643 VAL A O 1
ATOM 5127 N N . LEU A 1 644 ? 8.309 -14.301 -12.701 1.00 70.00 644 LEU A N 1
ATOM 5128 C CA . LEU A 1 644 ? 7.187 -13.809 -11.907 1.00 70.00 644 LEU A CA 1
ATOM 5129 C C . LEU A 1 644 ? 7.580 -12.560 -11.109 1.00 70.00 644 LEU A C 1
ATOM 5131 O O . LEU A 1 644 ? 6.837 -11.587 -11.127 1.00 70.00 644 LEU A O 1
ATOM 5135 N N . GLU A 1 645 ? 8.771 -12.523 -10.511 1.00 67.75 645 GLU A N 1
ATOM 5136 C CA . GLU A 1 645 ? 9.353 -11.315 -9.905 1.00 67.75 645 GLU A CA 1
ATOM 5137 C C . GLU A 1 645 ? 9.512 -10.187 -10.929 1.00 67.75 645 GLU A C 1
ATOM 5139 O O . GLU A 1 645 ? 9.208 -9.032 -10.645 1.00 67.75 645 GLU A O 1
ATOM 5144 N N . TYR A 1 646 ? 9.945 -10.502 -12.152 1.00 71.12 646 TYR A N 1
ATOM 5145 C CA . TYR A 1 646 ? 10.027 -9.516 -13.226 1.00 71.12 646 TYR A CA 1
ATOM 5146 C C . TYR A 1 646 ? 8.646 -8.979 -13.628 1.00 71.12 646 TYR A C 1
ATOM 5148 O O . TYR A 1 646 ? 8.499 -7.773 -13.820 1.00 71.12 646 TYR A O 1
ATOM 5156 N N . ILE A 1 647 ? 7.626 -9.841 -13.717 1.00 66.62 647 ILE A N 1
ATOM 5157 C CA . ILE A 1 647 ? 6.231 -9.435 -13.944 1.00 66.62 647 ILE A CA 1
ATOM 5158 C C . ILE A 1 647 ? 5.770 -8.516 -12.815 1.00 66.62 647 ILE A C 1
ATOM 5160 O O . ILE A 1 647 ? 5.224 -7.457 -13.109 1.00 66.62 647 ILE A O 1
ATOM 5164 N N . ILE A 1 648 ? 6.024 -8.888 -11.555 1.00 62.12 648 ILE A N 1
ATOM 5165 C CA . ILE A 1 648 ? 5.705 -8.079 -10.374 1.00 62.12 648 ILE A CA 1
ATOM 5166 C C . ILE A 1 648 ? 6.358 -6.700 -10.505 1.00 62.12 648 ILE A C 1
ATOM 5168 O O . ILE A 1 648 ? 5.645 -5.706 -10.549 1.00 62.12 648 ILE A O 1
ATOM 5172 N N . ASN A 1 649 ? 7.674 -6.628 -10.708 1.00 62.31 649 ASN A N 1
ATOM 5173 C CA . ASN A 1 649 ? 8.404 -5.363 -10.847 1.00 62.31 649 ASN A CA 1
ATOM 5174 C C . ASN A 1 649 ? 7.911 -4.506 -12.025 1.00 62.31 649 ASN A C 1
ATOM 5176 O O . ASN A 1 649 ? 7.837 -3.281 -11.929 1.00 62.31 649 ASN A O 1
ATOM 5180 N N . MET A 1 650 ? 7.556 -5.141 -13.144 1.00 63.72 650 MET A N 1
ATOM 5181 C CA . MET A 1 650 ? 7.033 -4.450 -14.320 1.00 63.72 650 MET A CA 1
ATOM 5182 C C . MET A 1 650 ? 5.601 -3.938 -14.102 1.00 63.72 650 MET A C 1
ATOM 5184 O O . MET A 1 650 ? 5.257 -2.874 -14.614 1.00 63.72 650 MET A O 1
ATOM 5188 N N . MET A 1 651 ? 4.767 -4.680 -13.365 1.00 56.78 651 MET A N 1
ATOM 5189 C CA . MET A 1 651 ? 3.409 -4.270 -12.985 1.00 56.78 651 MET A CA 1
ATOM 5190 C C . MET A 1 651 ? 3.408 -3.236 -11.855 1.00 56.78 651 MET A C 1
ATOM 5192 O O . MET A 1 651 ? 2.497 -2.419 -11.800 1.00 56.78 651 MET A O 1
ATOM 5196 N N . GLU A 1 652 ? 4.432 -3.236 -11.002 1.00 52.12 652 GLU A N 1
ATOM 5197 C CA . GLU A 1 652 ? 4.635 -2.253 -9.938 1.00 52.12 652 GLU A CA 1
ATOM 5198 C C . GLU A 1 652 ? 5.076 -0.875 -10.463 1.00 52.12 652 GLU A C 1
ATOM 5200 O O . GLU A 1 652 ? 5.150 0.064 -9.680 1.00 52.12 652 GLU A O 1
ATOM 5205 N N . GLU A 1 653 ? 5.371 -0.708 -11.761 1.00 52.16 653 GLU A N 1
ATOM 5206 C CA . GLU A 1 653 ? 5.971 0.527 -12.313 1.00 52.16 653 GLU A CA 1
ATOM 5207 C C . GLU A 1 653 ? 7.150 1.040 -11.454 1.00 52.16 653 GLU A C 1
ATOM 5209 O O . GLU A 1 653 ? 7.462 2.231 -11.421 1.00 52.16 653 GLU A O 1
ATOM 5214 N N . LYS A 1 654 ? 7.840 0.131 -10.750 1.00 45.94 654 LYS A N 1
ATOM 5215 C CA . LYS A 1 654 ? 8.980 0.455 -9.901 1.00 45.94 654 LYS A CA 1
ATOM 5216 C C . LYS A 1 654 ? 10.171 0.756 -10.791 1.00 45.94 654 LYS A C 1
ATOM 5218 O O . LYS A 1 654 ? 10.998 -0.106 -11.090 1.00 45.94 654 LYS A O 1
ATOM 5223 N N . LYS A 1 655 ? 10.285 2.019 -11.193 1.00 53.59 655 LYS A N 1
ATOM 5224 C CA . LYS A 1 655 ? 11.566 2.578 -11.608 1.00 53.59 655 LYS A CA 1
ATOM 5225 C C . LYS A 1 655 ? 12.417 2.819 -10.356 1.00 53.59 655 LYS A C 1
ATOM 5227 O O . LYS A 1 655 ? 12.545 3.947 -9.895 1.00 53.59 655 LYS A O 1
ATOM 5232 N N . ASN A 1 656 ? 12.918 1.733 -9.761 1.00 57.38 656 ASN A N 1
ATOM 5233 C CA . ASN A 1 656 ? 13.510 1.720 -8.413 1.00 57.38 656 ASN A CA 1
ATOM 5234 C C . ASN A 1 656 ? 14.827 2.486 -8.285 1.00 57.38 656 ASN A C 1
ATOM 5236 O O . ASN A 1 656 ? 15.213 2.828 -7.173 1.00 57.38 656 ASN A O 1
ATOM 5240 N N . LYS A 1 657 ? 15.541 2.697 -9.393 1.00 79.62 657 LYS A N 1
ATOM 5241 C CA . LYS A 1 657 ? 16.872 3.303 -9.392 1.00 79.62 657 LYS A CA 1
ATOM 5242 C C . LYS A 1 657 ? 16.922 4.478 -10.359 1.00 79.62 657 LYS A C 1
ATOM 5244 O O . LYS A 1 657 ? 16.536 4.335 -11.524 1.00 79.62 657 LYS A O 1
ATOM 5249 N N . LYS A 1 658 ? 17.347 5.637 -9.860 1.00 90.50 658 LYS A N 1
ATOM 5250 C CA . LYS A 1 658 ? 17.450 6.897 -10.598 1.00 90.50 658 LYS A CA 1
ATOM 5251 C C . LYS A 1 658 ? 18.817 6.996 -11.267 1.00 90.50 658 LYS A C 1
ATOM 5253 O O . LYS A 1 658 ? 19.843 6.891 -10.604 1.00 90.50 658 LYS A O 1
ATOM 5258 N N . ILE A 1 659 ? 18.826 7.218 -12.576 1.00 94.94 659 ILE A N 1
ATOM 5259 C CA . ILE A 1 659 ? 20.039 7.317 -13.388 1.00 94.94 659 ILE A CA 1
ATOM 5260 C C . ILE A 1 659 ? 20.117 8.734 -13.942 1.00 94.94 659 ILE A C 1
ATOM 5262 O O . ILE A 1 659 ? 19.311 9.115 -14.792 1.00 94.94 659 ILE A O 1
ATOM 5266 N N . LEU A 1 660 ? 21.077 9.515 -13.456 1.00 96.75 660 LEU A N 1
ATOM 5267 C CA . LEU A 1 660 ? 21.327 10.864 -13.951 1.00 96.75 660 LEU A CA 1
ATOM 5268 C C . LEU A 1 660 ? 22.181 10.794 -15.216 1.00 96.75 660 LEU A C 1
ATOM 5270 O O . LEU A 1 660 ? 23.271 10.234 -15.189 1.00 96.75 660 LEU A O 1
ATOM 5274 N N . VAL A 1 661 ? 21.727 11.393 -16.313 1.00 97.31 661 VAL A N 1
ATOM 5275 C CA . VAL A 1 661 ? 22.469 11.462 -17.578 1.00 97.31 661 VAL A CA 1
ATOM 5276 C C . VAL A 1 661 ? 22.743 12.920 -17.915 1.00 97.31 661 VAL A C 1
ATOM 5278 O O . VAL A 1 661 ? 21.837 13.671 -18.277 1.00 97.31 661 VAL A O 1
ATOM 5281 N N . THR A 1 662 ? 24.007 13.324 -17.835 1.00 96.31 662 THR A N 1
ATOM 5282 C CA . THR A 1 662 ? 24.423 14.673 -18.245 1.00 96.31 662 THR A CA 1
ATOM 5283 C C . THR A 1 662 ? 24.795 14.695 -19.721 1.00 96.31 662 THR A C 1
ATOM 5285 O O . THR A 1 662 ? 25.335 13.719 -20.249 1.00 96.31 662 THR A O 1
ATOM 5288 N N . GLY A 1 663 ? 24.506 15.805 -20.405 1.00 92.94 663 GLY A N 1
ATOM 5289 C CA . GLY A 1 663 ? 24.649 15.881 -21.862 1.00 92.94 663 GLY A CA 1
ATOM 5290 C C . GLY A 1 663 ? 23.529 15.142 -22.602 1.00 92.94 663 GLY A C 1
ATOM 5291 O O . GLY A 1 663 ? 23.711 14.737 -23.748 1.00 92.94 663 GLY A O 1
ATOM 5292 N N . ALA A 1 664 ? 22.364 14.984 -21.964 1.00 94.44 664 ALA A N 1
ATOM 5293 C CA . ALA A 1 664 ? 21.228 14.212 -22.469 1.00 94.44 664 ALA A CA 1
ATOM 5294 C C . ALA A 1 664 ? 20.650 14.738 -23.798 1.00 94.44 664 ALA A C 1
ATOM 5296 O O . ALA A 1 664 ? 20.048 13.976 -24.546 1.00 94.44 664 ALA A O 1
ATOM 5297 N N . SER A 1 665 ? 20.877 16.011 -24.145 1.00 91.81 665 SER A N 1
ATOM 5298 C CA . SER A 1 665 ? 20.490 16.571 -25.452 1.00 91.81 665 SER A CA 1
ATOM 5299 C C . SER A 1 665 ? 21.504 16.295 -26.576 1.00 91.81 665 SER A C 1
ATOM 5301 O O . SER A 1 665 ? 21.275 16.674 -27.727 1.00 91.81 665 SER A O 1
ATOM 5303 N N . GLY A 1 666 ? 22.652 15.685 -26.266 1.00 90.19 666 GLY A N 1
ATOM 5304 C CA . GLY A 1 666 ? 23.679 15.304 -27.235 1.00 90.19 666 GLY A CA 1
ATOM 5305 C C . GLY A 1 666 ? 23.338 14.019 -27.995 1.00 90.19 666 GLY A C 1
ATOM 5306 O O . GLY A 1 666 ? 22.451 13.266 -27.604 1.00 90.19 666 GLY A O 1
ATOM 5307 N N . LEU A 1 667 ? 24.087 13.744 -29.067 1.00 91.75 667 LEU A N 1
ATOM 5308 C CA . LEU A 1 667 ? 23.861 12.595 -29.953 1.00 91.75 667 LEU A CA 1
ATOM 5309 C C . LEU A 1 667 ? 23.749 11.258 -29.193 1.00 91.75 667 LEU A C 1
ATOM 5311 O O . LEU A 1 667 ? 22.779 10.529 -29.376 1.00 91.75 667 LEU A O 1
ATOM 5315 N N . LEU A 1 668 ? 24.713 10.958 -28.316 1.00 94.44 668 LEU A N 1
ATOM 5316 C CA . LEU A 1 668 ? 24.682 9.751 -27.485 1.00 94.44 668 LEU A CA 1
ATOM 5317 C C . LEU A 1 668 ? 23.676 9.869 -26.330 1.00 94.44 668 LEU A C 1
ATOM 5319 O O . LEU A 1 668 ? 22.948 8.920 -26.052 1.00 94.44 668 LEU A O 1
ATOM 5323 N N . GLY A 1 669 ? 23.614 11.033 -25.676 1.00 94.25 669 GLY A N 1
ATOM 5324 C CA . GLY A 1 669 ? 22.751 11.268 -24.517 1.00 94.25 669 GLY A CA 1
ATOM 5325 C C . GLY A 1 669 ? 21.271 10.988 -24.794 1.00 94.25 669 GLY A C 1
ATOM 5326 O O . GLY A 1 669 ? 20.620 10.349 -23.970 1.00 94.25 669 GLY A O 1
ATOM 5327 N N . ARG A 1 670 ? 20.763 11.369 -25.977 1.00 93.50 670 ARG A N 1
ATOM 5328 C CA . ARG A 1 670 ? 19.368 11.110 -26.385 1.00 93.50 670 ARG A CA 1
ATOM 5329 C C . ARG A 1 670 ? 19.057 9.616 -26.461 1.00 93.50 670 ARG A C 1
ATOM 5331 O O . ARG A 1 670 ? 18.022 9.174 -25.970 1.00 93.50 670 ARG A O 1
ATOM 5338 N N . GLU A 1 671 ? 19.965 8.835 -27.041 1.00 94.56 671 GLU A N 1
ATOM 5339 C CA . GLU A 1 671 ? 19.796 7.383 -27.153 1.00 94.56 671 GLU A CA 1
ATOM 5340 C C . GLU A 1 671 ? 19.938 6.685 -25.795 1.00 94.56 671 GLU A C 1
ATOM 5342 O O . GLU A 1 671 ? 19.211 5.730 -25.525 1.00 94.56 671 GLU A O 1
ATOM 5347 N N . ILE A 1 672 ? 20.799 7.192 -24.902 1.00 95.94 672 ILE A N 1
ATOM 5348 C CA . ILE A 1 672 ? 20.879 6.707 -23.516 1.00 95.94 672 ILE A CA 1
ATOM 5349 C C . ILE A 1 672 ? 19.556 6.968 -22.787 1.00 95.94 672 ILE A C 1
ATOM 5351 O O . ILE A 1 672 ? 18.990 6.030 -22.232 1.00 95.94 672 ILE A O 1
ATOM 5355 N N . ILE A 1 673 ? 19.023 8.195 -22.814 1.00 93.12 673 ILE A N 1
ATOM 5356 C CA . ILE A 1 673 ? 17.736 8.509 -22.169 1.00 93.12 673 ILE A CA 1
ATOM 5357 C C . ILE A 1 673 ? 16.632 7.597 -22.695 1.00 93.12 673 ILE A C 1
ATOM 5359 O O . ILE A 1 673 ? 15.998 6.903 -21.904 1.00 93.12 673 ILE A O 1
ATOM 5363 N N . LYS A 1 674 ? 16.481 7.504 -24.018 1.00 89.06 674 LYS A N 1
ATOM 5364 C CA . LYS A 1 674 ? 15.492 6.633 -24.660 1.00 89.06 674 LYS A CA 1
ATOM 5365 C C . LYS A 1 674 ? 15.624 5.178 -24.203 1.00 89.06 674 LYS A C 1
ATOM 5367 O O . LYS A 1 674 ? 14.637 4.547 -23.827 1.00 89.06 674 LYS A O 1
ATOM 5372 N N . LYS A 1 675 ? 16.851 4.643 -24.174 1.00 91.69 675 LYS A N 1
ATOM 5373 C CA . LYS A 1 675 ? 17.107 3.266 -23.736 1.00 91.69 675 LYS A CA 1
ATOM 5374 C C . LYS A 1 675 ? 16.721 3.041 -22.274 1.00 91.69 675 LYS A C 1
ATOM 5376 O O . LYS A 1 675 ? 16.146 2.003 -21.943 1.00 91.69 675 LYS A O 1
ATOM 5381 N N . PHE A 1 676 ? 17.045 3.988 -21.397 1.00 87.50 676 PHE A N 1
ATOM 5382 C CA . PHE A 1 676 ? 16.745 3.877 -19.973 1.00 87.50 676 PHE A CA 1
ATOM 5383 C C . PHE A 1 676 ? 15.260 4.138 -19.670 1.00 87.50 676 PHE A C 1
ATOM 5385 O O . PHE A 1 676 ? 14.707 3.487 -18.783 1.00 87.50 676 PHE A O 1
ATOM 5392 N N . GLU A 1 677 ? 14.569 4.985 -20.433 1.00 80.00 677 GLU A N 1
ATOM 5393 C CA . GLU A 1 677 ? 13.122 5.208 -20.319 1.00 80.00 677 GLU A CA 1
ATOM 5394 C C . GLU A 1 677 ? 12.297 3.955 -20.627 1.00 80.00 677 GLU A C 1
ATOM 5396 O O . GLU A 1 677 ? 11.301 3.698 -19.941 1.00 80.00 677 GLU A O 1
ATOM 5401 N N . GLU A 1 678 ? 12.743 3.153 -21.599 1.00 78.06 678 GLU A N 1
ATOM 5402 C CA . GLU A 1 678 ? 12.158 1.859 -21.971 1.00 78.06 678 GLU A CA 1
ATOM 5403 C C . GLU A 1 678 ? 12.399 0.747 -20.930 1.00 78.06 678 GLU A C 1
ATOM 5405 O O . GLU A 1 678 ? 11.848 -0.355 -21.067 1.00 78.06 678 GLU A O 1
ATOM 5410 N N . SER A 1 679 ? 13.200 1.020 -19.896 1.00 73.62 679 SER A N 1
ATOM 5411 C CA . SER A 1 679 ? 13.691 0.045 -18.921 1.00 73.62 679 SER A CA 1
ATOM 5412 C C . SER A 1 679 ? 13.066 0.189 -17.521 1.00 73.62 679 SER A C 1
ATOM 5414 O O . SER A 1 679 ? 12.125 0.953 -17.307 1.00 73.62 679 SER A O 1
ATOM 5416 N N . VAL A 1 680 ? 13.602 -0.566 -16.554 1.00 67.00 680 VAL A N 1
ATOM 5417 C CA . VAL A 1 680 ? 13.238 -0.516 -15.124 1.00 67.00 680 VAL A CA 1
ATOM 5418 C C . VAL A 1 680 ? 13.889 0.653 -14.366 1.00 67.00 680 VAL A C 1
ATOM 5420 O O . VAL A 1 680 ? 13.760 0.736 -13.150 1.00 67.00 680 VAL A O 1
ATOM 5423 N N . PHE A 1 681 ? 14.614 1.543 -15.045 1.00 80.19 681 PHE A N 1
ATOM 5424 C CA . PHE A 1 681 ? 15.303 2.682 -14.431 1.00 80.19 681 PHE A CA 1
ATOM 5425 C C . PHE A 1 681 ? 14.536 3.998 -14.606 1.00 80.19 681 PHE A C 1
ATOM 5427 O O . PHE A 1 681 ? 13.824 4.202 -15.593 1.00 80.19 681 PHE A O 1
ATOM 5434 N N . ASN A 1 682 ? 14.706 4.916 -13.650 1.00 82.31 682 ASN A N 1
ATOM 5435 C CA . ASN A 1 682 ? 14.219 6.290 -13.747 1.00 82.31 682 ASN A CA 1
ATOM 5436 C C . ASN A 1 682 ? 15.321 7.185 -14.319 1.00 82.31 682 ASN A C 1
ATOM 5438 O O . ASN A 1 682 ? 16.231 7.579 -13.596 1.00 82.31 682 ASN A O 1
ATOM 5442 N N . ALA A 1 683 ? 15.269 7.470 -15.618 1.00 89.56 683 ALA A N 1
ATOM 5443 C CA . ALA A 1 683 ? 16.248 8.331 -16.269 1.00 89.56 683 ALA A CA 1
ATOM 5444 C C . ALA A 1 683 ? 15.953 9.808 -15.975 1.00 89.56 683 ALA A C 1
ATOM 5446 O O . ALA A 1 683 ? 14.845 10.280 -16.215 1.00 89.56 683 ALA A O 1
ATOM 5447 N N . ILE A 1 684 ? 16.956 10.538 -15.494 1.00 93.44 684 ILE A N 1
ATOM 5448 C CA . ILE A 1 684 ? 16.906 11.985 -15.284 1.00 93.44 684 ILE A CA 1
ATOM 5449 C C . ILE A 1 684 ? 17.928 12.595 -16.232 1.00 93.44 684 ILE A C 1
ATOM 5451 O O . ILE A 1 684 ? 19.130 12.438 -16.035 1.00 93.44 684 ILE A O 1
ATOM 5455 N N . GLY A 1 685 ? 17.472 13.256 -17.290 1.00 94.44 685 GLY A N 1
ATOM 5456 C CA . GLY A 1 685 ? 18.371 13.870 -18.261 1.00 94.44 685 GLY A CA 1
ATOM 5457 C C . GLY A 1 685 ? 18.603 15.351 -17.986 1.00 94.44 685 GLY A C 1
ATOM 5458 O O . GLY A 1 685 ? 17.659 16.091 -17.699 1.00 94.44 685 GLY A O 1
ATOM 5459 N N . THR A 1 686 ? 19.857 15.792 -18.111 1.00 95.00 686 THR A N 1
ATOM 5460 C CA . THR A 1 686 ? 20.236 17.201 -17.959 1.00 95.00 686 THR A CA 1
ATOM 5461 C C . THR A 1 686 ? 20.986 17.747 -19.169 1.00 95.00 686 THR A C 1
ATOM 5463 O O . THR A 1 686 ? 21.727 17.042 -19.869 1.00 95.00 686 THR A O 1
ATOM 5466 N N . CYS A 1 687 ? 20.809 19.042 -19.416 1.00 91.88 687 CYS A N 1
ATOM 5467 C CA . CYS A 1 687 ? 21.588 19.796 -20.389 1.00 91.88 687 CYS A CA 1
ATOM 5468 C C . CYS A 1 687 ? 21.656 21.279 -20.016 1.00 91.88 687 CYS A C 1
ATOM 5470 O O . CYS A 1 687 ? 20.724 21.808 -19.422 1.00 91.88 687 CYS A O 1
ATOM 5472 N N . LEU A 1 688 ? 22.713 21.974 -20.438 1.00 87.50 688 LEU A N 1
ATOM 5473 C CA . LEU A 1 688 ? 22.809 23.428 -20.268 1.00 87.50 688 LEU A CA 1
ATOM 5474 C C . LEU A 1 688 ? 21.847 24.169 -21.213 1.00 87.50 688 LEU A C 1
ATOM 5476 O O . LEU A 1 688 ? 21.111 25.071 -20.815 1.00 87.50 688 LEU A O 1
ATOM 5480 N N . ASN A 1 689 ? 21.834 23.726 -22.475 1.00 75.38 689 ASN A N 1
ATOM 5481 C CA . ASN A 1 689 ? 21.102 24.337 -23.579 1.00 75.38 689 ASN A CA 1
ATOM 5482 C C . ASN A 1 689 ? 20.101 23.331 -24.165 1.00 75.38 689 ASN A C 1
ATOM 5484 O O . ASN A 1 689 ? 20.438 22.154 -24.332 1.00 75.38 689 ASN A O 1
ATOM 5488 N N . ARG A 1 690 ? 18.920 23.816 -24.579 1.00 82.00 690 ARG A N 1
ATOM 5489 C CA . ARG A 1 690 ? 17.821 23.033 -25.195 1.00 82.00 690 ARG A CA 1
ATOM 5490 C C . ARG A 1 690 ? 16.993 22.177 -24.218 1.00 82.00 690 ARG A C 1
ATOM 5492 O O . ARG A 1 690 ? 16.394 21.197 -24.650 1.00 82.00 690 ARG A O 1
ATOM 5499 N N . ALA A 1 691 ? 16.936 22.562 -22.941 1.00 79.19 691 ALA A N 1
ATOM 5500 C CA . ALA A 1 691 ? 16.131 21.889 -21.916 1.00 79.19 691 ALA A CA 1
ATOM 5501 C C . ALA A 1 691 ? 14.650 21.773 -22.327 1.00 79.19 691 ALA A C 1
ATOM 5503 O O . ALA A 1 691 ? 14.118 20.666 -22.384 1.00 79.19 691 ALA A O 1
ATOM 5504 N N . ASP A 1 692 ? 14.040 22.883 -22.750 1.00 77.88 692 ASP A N 1
ATOM 5505 C CA . ASP A 1 692 ? 12.618 22.938 -23.121 1.00 77.88 692 ASP A CA 1
ATOM 5506 C C . ASP A 1 692 ? 12.282 22.050 -24.327 1.00 77.88 692 ASP A C 1
ATOM 5508 O O . ASP A 1 692 ? 11.255 21.377 -24.350 1.00 77.88 692 ASP A O 1
ATOM 5512 N N . LYS A 1 693 ? 13.180 21.991 -25.322 1.00 77.81 693 LYS A N 1
ATOM 5513 C CA . LYS A 1 693 ? 12.976 21.213 -26.556 1.00 77.81 693 LYS A CA 1
ATOM 5514 C C . LYS A 1 693 ? 12.851 19.711 -26.288 1.00 77.81 693 LYS A C 1
ATOM 5516 O O . LYS A 1 693 ? 12.124 19.023 -26.998 1.00 77.81 693 LYS A O 1
ATOM 5521 N N . TYR A 1 694 ? 13.589 19.207 -25.303 1.00 73.25 694 TYR A N 1
ATOM 5522 C CA . TYR A 1 694 ? 13.680 17.778 -25.000 1.00 73.25 694 TYR A CA 1
ATOM 5523 C C . TYR A 1 694 ? 13.017 17.401 -23.675 1.00 73.25 694 TYR A C 1
ATOM 5525 O O . TYR A 1 694 ? 13.153 16.259 -23.246 1.00 73.25 694 TYR A O 1
ATOM 5533 N N . ASN A 1 695 ? 12.318 18.343 -23.032 1.00 81.56 695 ASN A N 1
ATOM 5534 C CA . ASN A 1 695 ? 11.751 18.169 -21.696 1.00 81.56 695 ASN A CA 1
ATOM 5535 C C . ASN A 1 695 ? 12.798 17.655 -20.679 1.00 81.56 695 ASN A C 1
ATOM 5537 O O . ASN A 1 695 ? 12.557 16.712 -19.928 1.00 81.56 695 ASN A O 1
ATOM 5541 N N . LEU A 1 696 ? 13.997 18.247 -20.712 1.00 89.88 696 LEU A N 1
ATOM 5542 C CA . LEU A 1 696 ? 15.130 17.907 -19.846 1.00 89.88 696 LEU A CA 1
ATOM 5543 C C . LEU A 1 696 ? 15.325 18.967 -18.765 1.00 89.88 696 LEU A C 1
ATOM 5545 O O . LEU A 1 696 ? 14.887 20.107 -18.900 1.00 89.88 696 LEU A O 1
ATOM 5549 N N . HIS A 1 697 ? 16.062 18.624 -17.713 1.00 91.19 697 HIS A N 1
ATOM 5550 C CA . HIS A 1 697 ? 16.418 19.594 -16.685 1.00 91.19 697 HIS A CA 1
ATOM 5551 C C . HIS A 1 697 ? 17.587 20.477 -17.131 1.00 91.19 697 HIS A C 1
ATOM 5553 O O . HIS A 1 697 ? 18.605 19.989 -17.635 1.00 91.19 697 HIS A O 1
ATOM 5559 N N . LYS A 1 698 ? 17.461 21.788 -16.905 1.00 93.38 698 LYS A N 1
ATOM 5560 C CA . LYS A 1 698 ? 18.572 22.719 -17.094 1.00 93.38 698 LYS A CA 1
ATOM 5561 C C . LYS A 1 698 ? 19.585 22.547 -15.963 1.00 93.38 698 LYS A C 1
ATOM 5563 O O . LYS A 1 698 ? 19.203 22.626 -14.799 1.00 93.38 698 LYS A O 1
ATOM 5568 N N . LEU A 1 699 ? 20.845 22.309 -16.311 1.00 92.38 699 LEU A N 1
ATOM 5569 C CA . LEU A 1 699 ? 21.940 22.178 -15.350 1.00 92.38 699 LEU A CA 1
ATOM 5570 C C . LEU A 1 699 ? 23.218 22.757 -15.943 1.00 92.38 699 LEU A C 1
ATOM 5572 O O . LEU A 1 699 ? 23.618 22.347 -17.039 1.00 92.38 699 LEU A O 1
ATOM 5576 N N . ASP A 1 700 ? 23.847 23.674 -15.214 1.00 92.06 700 ASP A N 1
ATOM 5577 C CA . ASP A 1 700 ? 25.198 24.120 -15.518 1.00 92.06 700 ASP A CA 1
ATOM 5578 C C . ASP A 1 700 ? 26.209 23.280 -14.736 1.00 92.06 700 ASP A C 1
ATOM 5580 O O . ASP A 1 700 ? 26.175 23.229 -13.511 1.00 92.06 700 ASP A O 1
ATOM 5584 N N . LEU A 1 701 ? 27.080 22.572 -15.455 1.00 92.56 701 LEU A N 1
ATOM 5585 C CA . LEU A 1 701 ? 28.059 21.674 -14.842 1.00 92.56 701 LEU A CA 1
ATOM 5586 C C . LEU A 1 701 ? 29.322 22.410 -14.373 1.00 92.56 701 LEU A C 1
ATOM 5588 O O . LEU A 1 701 ? 30.085 21.853 -13.580 1.00 92.56 701 LEU A O 1
ATOM 5592 N N . THR A 1 702 ? 29.563 23.634 -14.855 1.00 90.38 702 THR A N 1
ATOM 5593 C CA . THR A 1 702 ? 30.722 24.435 -14.432 1.00 90.38 702 THR A CA 1
ATOM 5594 C C . THR A 1 702 ? 30.472 25.113 -13.083 1.00 90.38 702 THR A C 1
ATOM 5596 O O . THR A 1 702 ? 31.416 25.378 -12.344 1.00 90.38 702 THR A O 1
ATOM 5599 N N . ASP A 1 703 ? 29.206 25.313 -12.704 1.00 92.25 703 ASP A N 1
ATOM 5600 C CA . ASP A 1 703 ? 28.815 25.811 -11.383 1.00 92.25 703 ASP A CA 1
ATOM 5601 C C . ASP A 1 703 ? 28.677 24.660 -10.373 1.00 92.25 703 ASP A C 1
ATOM 5603 O O . ASP A 1 703 ? 27.697 23.911 -10.365 1.00 92.25 703 ASP A O 1
ATOM 5607 N N . PHE A 1 704 ? 29.655 24.546 -9.471 1.00 91.94 704 PHE A N 1
ATOM 5608 C CA . PHE A 1 704 ? 29.677 23.513 -8.436 1.00 91.94 704 PHE A CA 1
ATOM 5609 C C . PHE A 1 704 ? 28.409 23.496 -7.569 1.00 91.94 704 PHE A C 1
ATOM 5611 O O . PHE A 1 704 ? 27.880 22.421 -7.280 1.00 91.94 704 PHE A O 1
ATOM 5618 N N . LYS A 1 705 ? 27.908 24.668 -7.162 1.00 91.00 705 LYS A N 1
ATOM 5619 C CA . LYS A 1 705 ? 26.756 24.768 -6.259 1.00 91.00 705 LYS A CA 1
ATOM 5620 C C . LYS A 1 705 ? 25.476 24.352 -6.976 1.00 91.00 705 LYS A C 1
ATOM 5622 O O . LYS A 1 705 ? 24.651 23.651 -6.397 1.00 91.00 705 LYS A O 1
ATOM 5627 N N . ASN A 1 706 ? 25.340 24.716 -8.252 1.00 91.75 706 ASN A N 1
ATOM 5628 C CA . ASN A 1 706 ? 24.199 24.285 -9.053 1.00 91.75 706 ASN A CA 1
ATOM 5629 C C . ASN A 1 706 ? 24.165 22.756 -9.229 1.00 91.75 706 ASN A C 1
ATOM 5631 O O . ASN A 1 706 ? 23.094 22.154 -9.129 1.00 91.75 706 ASN A O 1
ATOM 5635 N N . VAL A 1 707 ? 25.325 22.119 -9.433 1.00 92.81 707 VAL A N 1
ATOM 5636 C CA . VAL A 1 707 ? 25.434 20.651 -9.498 1.00 92.81 707 VAL A CA 1
ATOM 5637 C C . VAL A 1 707 ? 25.099 20.000 -8.158 1.00 92.81 707 VAL A C 1
ATOM 5639 O O . VAL A 1 707 ? 24.359 19.017 -8.138 1.00 92.81 707 VAL A O 1
ATOM 5642 N N . GLU A 1 708 ? 25.595 20.550 -7.050 1.00 94.06 708 GLU A N 1
ATOM 5643 C CA . GLU A 1 708 ? 25.337 20.029 -5.703 1.00 94.06 708 GLU A CA 1
ATOM 5644 C C . GLU A 1 708 ? 23.845 20.089 -5.349 1.00 94.06 708 GLU A C 1
ATOM 5646 O O . GLU A 1 708 ? 23.252 19.057 -5.040 1.00 94.06 708 GLU A O 1
ATOM 5651 N N . GLU A 1 709 ? 23.204 21.250 -5.511 1.00 92.25 709 GLU A N 1
ATOM 5652 C CA . GLU A 1 709 ? 21.767 21.422 -5.259 1.00 92.25 709 GLU A CA 1
ATOM 5653 C C . GLU A 1 709 ? 20.912 20.498 -6.137 1.00 92.25 709 GLU A C 1
ATOM 5655 O O . GLU A 1 709 ? 19.891 19.963 -5.696 1.00 92.25 709 GLU A O 1
ATOM 5660 N N . PHE A 1 710 ? 21.319 20.286 -7.392 1.00 93.12 710 PHE A N 1
ATOM 5661 C CA . PHE A 1 710 ? 20.596 19.402 -8.296 1.00 93.12 710 PHE A CA 1
ATOM 5662 C C . PHE A 1 710 ? 20.730 17.931 -7.891 1.00 93.12 710 PHE A C 1
ATOM 5664 O O . PHE A 1 710 ? 19.735 17.201 -7.910 1.00 93.12 710 PHE A O 1
ATOM 5671 N N . ILE A 1 711 ? 21.933 17.486 -7.520 1.00 94.06 711 ILE A N 1
ATOM 5672 C CA . ILE A 1 711 ? 22.166 16.118 -7.042 1.00 94.06 711 ILE A CA 1
ATOM 5673 C C . ILE A 1 711 ? 21.423 15.884 -5.727 1.00 94.06 711 ILE A C 1
ATOM 5675 O O . ILE A 1 711 ? 20.778 14.849 -5.596 1.00 94.06 711 ILE A O 1
ATOM 5679 N N . ASP A 1 712 ? 21.404 16.856 -4.817 1.00 88.69 712 ASP A N 1
ATOM 5680 C CA . ASP A 1 712 ? 20.662 16.761 -3.555 1.00 88.69 712 ASP A CA 1
ATOM 5681 C C . ASP A 1 712 ? 19.152 16.711 -3.768 1.00 88.69 712 ASP A C 1
ATOM 5683 O O . ASP A 1 712 ? 18.444 15.957 -3.107 1.00 88.69 712 ASP A O 1
ATOM 5687 N N . LYS A 1 713 ? 18.639 17.460 -4.745 1.00 88.75 713 LYS A N 1
ATOM 5688 C CA . LYS A 1 713 ? 17.219 17.420 -5.100 1.00 88.75 713 LYS A CA 1
ATOM 5689 C C . LYS A 1 713 ? 16.814 16.109 -5.775 1.00 88.75 713 LYS A C 1
ATOM 5691 O O . LYS A 1 713 ? 15.675 15.663 -5.632 1.00 88.75 713 LYS A O 1
ATOM 5696 N N . THR A 1 714 ? 17.690 15.547 -6.605 1.00 87.50 714 THR A N 1
ATOM 5697 C CA . THR A 1 714 ? 17.346 14.399 -7.455 1.00 87.50 714 THR A CA 1
ATOM 5698 C C . THR A 1 714 ? 17.722 13.058 -6.846 1.00 87.50 714 THR A C 1
ATOM 5700 O O . THR A 1 714 ? 17.046 12.074 -7.152 1.00 87.50 714 THR A O 1
ATOM 5703 N N . GLU A 1 715 ? 18.720 13.023 -5.963 1.00 91.25 715 GLU A N 1
ATOM 5704 C CA . GLU A 1 715 ? 19.263 11.841 -5.284 1.00 91.25 715 GLU A CA 1
ATOM 5705 C C . GLU A 1 715 ? 19.486 10.660 -6.250 1.00 91.25 715 GLU A C 1
ATOM 5707 O O . GLU A 1 715 ? 18.795 9.639 -6.147 1.00 91.25 715 GLU A O 1
ATOM 5712 N N . PRO A 1 716 ? 20.364 10.795 -7.263 1.00 93.19 716 PRO A N 1
ATOM 5713 C CA . PRO A 1 716 ? 20.586 9.736 -8.238 1.00 93.19 716 PRO A CA 1
ATOM 5714 C C . PRO A 1 716 ? 21.361 8.557 -7.634 1.00 93.19 716 PRO A C 1
ATOM 5716 O O . PRO A 1 716 ? 22.300 8.745 -6.870 1.00 93.19 716 PRO A O 1
ATOM 5719 N N . ASP A 1 717 ? 21.013 7.335 -8.041 1.00 92.25 717 ASP A N 1
ATOM 5720 C CA . ASP A 1 717 ? 21.727 6.112 -7.649 1.00 92.25 717 ASP A CA 1
ATOM 5721 C C . ASP A 1 717 ? 22.965 5.845 -8.520 1.00 92.25 717 ASP A C 1
ATOM 5723 O O . ASP A 1 717 ? 23.846 5.077 -8.140 1.00 92.25 717 ASP A O 1
ATOM 5727 N N . PHE A 1 718 ? 23.007 6.423 -9.723 1.00 95.31 718 PHE A N 1
ATOM 5728 C CA . PHE A 1 718 ? 24.122 6.297 -10.658 1.00 95.31 718 PHE A CA 1
ATOM 5729 C C . PHE A 1 718 ? 24.175 7.513 -11.591 1.00 95.31 718 PHE A C 1
ATOM 5731 O O . PHE A 1 718 ? 23.131 8.040 -11.990 1.00 95.31 718 PHE A O 1
ATOM 5738 N N . ILE A 1 719 ? 25.378 7.930 -11.993 1.00 97.50 719 ILE A N 1
ATOM 5739 C CA . ILE A 1 719 ? 25.587 9.073 -12.896 1.00 97.50 719 ILE A CA 1
ATOM 5740 C C . ILE A 1 719 ? 26.273 8.624 -14.191 1.00 97.50 719 ILE A C 1
ATOM 5742 O O . ILE A 1 719 ? 27.328 8.004 -14.160 1.00 97.50 719 ILE A O 1
ATOM 5746 N N . ILE A 1 720 ? 25.719 8.986 -15.347 1.00 97.88 720 ILE A N 1
ATOM 5747 C CA . ILE A 1 720 ? 26.357 8.864 -16.662 1.00 97.88 720 ILE A CA 1
ATOM 5748 C C . ILE A 1 720 ? 26.754 10.259 -17.142 1.00 97.88 720 ILE A C 1
ATOM 5750 O O . ILE A 1 720 ? 25.906 11.133 -17.354 1.00 97.88 720 ILE A O 1
ATOM 5754 N N . HIS A 1 721 ? 28.049 10.471 -17.360 1.00 97.44 721 HIS A N 1
ATOM 5755 C CA . HIS A 1 721 ? 28.577 11.742 -17.832 1.00 97.44 721 HIS A CA 1
ATOM 5756 C C . HIS A 1 721 ? 28.973 11.693 -19.302 1.00 97.44 721 HIS A C 1
ATOM 5758 O O . HIS A 1 721 ? 30.013 11.144 -19.665 1.00 97.44 721 HIS A O 1
ATOM 5764 N N . SER A 1 722 ? 28.111 12.275 -20.145 1.00 94.88 722 SER A N 1
ATOM 5765 C CA . SER A 1 722 ? 28.289 12.333 -21.602 1.00 94.88 722 SER A CA 1
ATOM 5766 C C . SER A 1 722 ? 28.445 13.756 -22.157 1.00 94.88 722 SER A C 1
ATOM 5768 O O . SER A 1 722 ? 28.657 13.929 -23.358 1.00 94.88 722 SER A O 1
ATOM 5770 N N . ALA A 1 723 ? 28.370 14.783 -21.303 1.00 91.06 723 ALA A N 1
ATOM 5771 C CA . ALA A 1 723 ? 28.595 16.170 -21.703 1.00 91.06 723 ALA A CA 1
ATOM 5772 C C . ALA A 1 723 ? 30.077 16.406 -22.037 1.00 91.06 723 ALA A C 1
ATOM 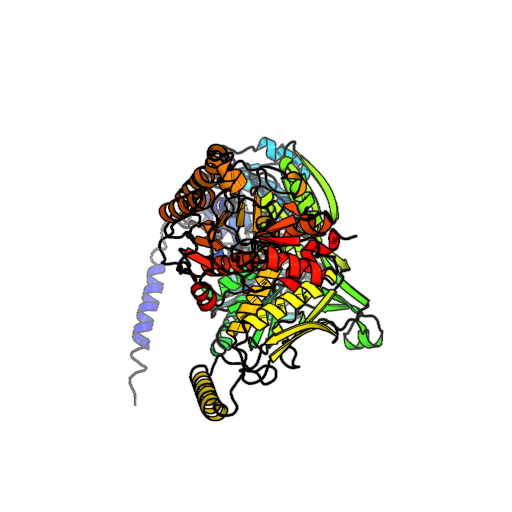5774 O O . ALA A 1 723 ? 30.946 16.100 -21.227 1.00 91.06 723 ALA A O 1
ATOM 5775 N N . ALA A 1 724 ? 30.360 16.921 -23.237 1.00 88.44 724 ALA A N 1
ATOM 5776 C CA . ALA A 1 724 ? 31.697 17.338 -23.655 1.00 88.44 724 ALA A CA 1
ATOM 5777 C C . ALA A 1 724 ? 31.653 18.175 -24.944 1.00 88.44 724 ALA A C 1
ATOM 5779 O O . ALA A 1 724 ? 30.802 17.952 -25.813 1.00 88.44 724 ALA A O 1
ATOM 5780 N N . GLN A 1 725 ? 32.643 19.049 -25.126 1.00 85.12 725 GLN A N 1
ATOM 5781 C CA . GLN A 1 725 ? 33.059 19.508 -26.446 1.00 85.12 725 GLN A CA 1
ATOM 5782 C C . GLN A 1 725 ? 33.822 18.370 -27.136 1.00 85.12 725 GLN A C 1
ATOM 5784 O O . GLN A 1 725 ? 34.895 17.955 -26.698 1.00 85.12 725 GLN A O 1
ATOM 5789 N N . ARG A 1 726 ? 33.235 17.841 -28.210 1.00 81.81 726 ARG A N 1
ATOM 5790 C CA . ARG A 1 726 ? 33.655 16.598 -28.878 1.00 81.81 726 ARG A CA 1
ATOM 5791 C C . ARG A 1 726 ? 34.449 16.805 -30.166 1.00 81.81 726 ARG A C 1
ATOM 5793 O O . ARG A 1 726 ? 34.977 15.840 -30.703 1.00 81.81 726 ARG A O 1
ATOM 5800 N N . ALA A 1 727 ? 34.460 18.020 -30.715 1.00 83.56 727 ALA A N 1
ATOM 5801 C CA . ALA A 1 727 ? 35.107 18.310 -31.990 1.00 83.56 727 ALA A CA 1
ATOM 5802 C C . ALA A 1 727 ? 36.557 18.763 -31.748 1.00 83.56 727 ALA A C 1
ATOM 5804 O O . ALA A 1 727 ? 36.746 19.866 -31.231 1.00 83.56 727 ALA A O 1
ATOM 5805 N N . PRO A 1 728 ? 37.586 17.985 -32.141 1.00 83.69 728 PRO A N 1
ATOM 5806 C CA . PRO A 1 728 ? 38.969 18.338 -31.823 1.00 83.69 728 PRO A CA 1
ATOM 5807 C C . PRO A 1 728 ? 39.405 19.685 -32.409 1.00 83.69 728 PRO A C 1
ATOM 5809 O O . PRO A 1 728 ? 40.154 20.411 -31.769 1.00 83.69 728 PRO A O 1
ATOM 5812 N N . ASP A 1 729 ? 38.884 20.056 -33.582 1.00 85.12 729 ASP A N 1
ATOM 5813 C CA . ASP A 1 729 ? 39.147 21.362 -34.200 1.00 85.12 729 ASP A CA 1
ATOM 5814 C C . ASP A 1 729 ? 38.556 22.527 -33.394 1.00 85.12 729 ASP A C 1
ATOM 5816 O O . ASP A 1 729 ? 39.107 23.622 -33.394 1.00 85.12 729 ASP A O 1
ATOM 5820 N N . GLN A 1 730 ? 37.434 22.315 -32.697 1.00 85.06 730 GLN A N 1
ATOM 5821 C CA . GLN A 1 730 ? 36.847 23.336 -31.822 1.00 85.06 730 GLN A CA 1
ATOM 5822 C C . GLN A 1 730 ? 37.590 23.416 -30.488 1.00 85.06 730 GLN A C 1
ATOM 5824 O O . GLN A 1 730 ? 37.794 24.516 -29.981 1.00 85.06 730 GLN A O 1
ATOM 5829 N N . VAL A 1 731 ? 38.034 22.271 -29.956 1.00 88.06 731 VAL A N 1
ATOM 5830 C CA . VAL A 1 731 ? 38.882 22.221 -28.756 1.00 88.06 731 VAL A CA 1
ATOM 5831 C C . VAL A 1 731 ? 40.209 22.928 -28.998 1.00 88.06 731 VAL A C 1
ATOM 5833 O O . VAL A 1 731 ? 40.669 23.660 -28.135 1.00 88.06 731 VAL A O 1
ATOM 5836 N N . ASP A 1 732 ? 40.829 22.743 -30.163 1.00 88.69 732 ASP A N 1
ATOM 5837 C CA . ASP A 1 732 ? 42.108 23.394 -30.440 1.00 88.69 732 ASP A CA 1
ATOM 5838 C C . ASP A 1 732 ? 41.964 24.911 -30.626 1.00 88.69 732 ASP A C 1
ATOM 5840 O O . ASP A 1 732 ? 42.789 25.669 -30.116 1.00 88.69 732 ASP A O 1
ATOM 5844 N N . LYS A 1 733 ? 40.870 25.352 -31.269 1.00 89.75 733 LYS A N 1
ATOM 5845 C CA . LYS A 1 733 ? 40.534 26.774 -31.448 1.00 89.75 733 LYS A CA 1
ATOM 5846 C C . LYS A 1 733 ? 40.229 27.501 -30.139 1.00 89.75 733 LYS A C 1
ATOM 5848 O O . LYS A 1 733 ? 40.571 28.671 -30.018 1.00 89.75 733 LYS A O 1
ATOM 5853 N N . ASN A 1 734 ? 39.548 26.850 -29.197 1.00 90.69 734 ASN A N 1
ATOM 5854 C CA . ASN A 1 734 ? 39.197 27.433 -27.902 1.00 90.69 734 ASN A CA 1
ATOM 5855 C C . ASN A 1 734 ? 39.397 26.402 -26.785 1.00 90.69 734 ASN A C 1
ATOM 5857 O O . ASN A 1 734 ? 38.448 25.787 -26.289 1.00 90.69 734 ASN A O 1
ATOM 5861 N N . PHE A 1 735 ? 40.666 26.193 -26.433 1.00 90.25 735 PHE A N 1
ATOM 5862 C CA . PHE A 1 735 ? 41.060 25.172 -25.469 1.00 90.25 735 PHE A CA 1
ATOM 5863 C C . PHE A 1 735 ? 40.578 25.481 -24.055 1.00 90.25 735 PHE A C 1
ATOM 5865 O O . PHE A 1 735 ? 40.135 24.564 -23.378 1.00 90.25 735 PHE A O 1
ATOM 5872 N N . GLU A 1 736 ? 40.606 26.746 -23.631 1.00 88.94 736 GLU A N 1
ATOM 5873 C CA . GLU A 1 736 ? 40.169 27.150 -22.289 1.00 88.94 736 GLU A CA 1
ATOM 5874 C C . GLU A 1 736 ? 38.694 26.808 -22.057 1.00 88.94 736 GLU A C 1
ATOM 5876 O O . GLU A 1 736 ? 38.373 26.070 -21.129 1.00 88.94 736 GLU A O 1
ATOM 5881 N N . ALA A 1 737 ? 37.797 27.225 -22.958 1.00 86.81 737 ALA A N 1
ATOM 5882 C CA . ALA A 1 737 ? 36.374 26.901 -22.832 1.00 86.81 737 ALA A CA 1
ATOM 5883 C C . ALA A 1 737 ? 36.101 25.388 -22.939 1.00 86.81 737 ALA A C 1
ATOM 5885 O O . ALA A 1 737 ? 35.189 24.860 -22.300 1.00 86.81 737 ALA A O 1
ATOM 5886 N N . ALA A 1 738 ? 36.884 24.671 -23.752 1.00 88.12 738 ALA A N 1
ATOM 5887 C CA . ALA A 1 738 ? 36.777 23.221 -23.853 1.00 88.12 738 ALA A CA 1
ATOM 5888 C C . ALA A 1 738 ? 37.287 22.505 -22.594 1.00 88.12 738 ALA A C 1
ATOM 5890 O O . ALA A 1 738 ? 36.699 21.499 -22.212 1.00 88.12 738 ALA A O 1
ATOM 5891 N N . ALA A 1 739 ? 38.343 23.003 -21.950 1.00 90.06 739 ALA A N 1
ATOM 5892 C CA . ALA A 1 739 ? 38.860 22.479 -20.690 1.00 90.06 739 ALA A CA 1
ATOM 5893 C C . ALA A 1 739 ? 37.879 22.738 -19.538 1.00 90.06 739 ALA A C 1
ATOM 5895 O O . ALA A 1 739 ? 37.632 21.833 -18.742 1.00 90.06 739 ALA A O 1
ATOM 5896 N N . GLU A 1 740 ? 37.229 23.903 -19.513 1.00 90.12 740 GLU A N 1
ATOM 5897 C CA . GLU A 1 740 ? 36.166 24.215 -18.551 1.00 90.12 740 GLU A CA 1
ATOM 5898 C C . GLU A 1 740 ? 35.026 23.182 -18.608 1.00 90.12 740 GLU A C 1
ATOM 5900 O O . GLU A 1 740 ? 34.620 22.605 -17.598 1.00 90.12 740 GLU A O 1
ATOM 5905 N N . LEU A 1 741 ? 34.570 22.847 -19.818 1.00 89.69 741 LEU A N 1
ATOM 5906 C CA . LEU A 1 741 ? 33.496 21.872 -20.010 1.00 89.69 741 LEU A CA 1
ATOM 5907 C C . LEU A 1 741 ? 33.946 20.403 -19.907 1.00 89.69 741 LEU A C 1
ATOM 5909 O O . LEU A 1 741 ? 33.171 19.565 -19.458 1.00 89.69 741 LEU A O 1
ATOM 5913 N N . ASN A 1 742 ? 35.142 20.047 -20.380 1.00 92.75 742 ASN A N 1
ATOM 5914 C CA . ASN A 1 742 ? 35.579 18.646 -20.450 1.00 92.75 742 ASN A CA 1
ATOM 5915 C C . ASN A 1 742 ? 36.339 18.180 -19.203 1.00 92.75 742 ASN A C 1
ATOM 5917 O O . ASN A 1 742 ? 36.445 16.974 -19.002 1.00 92.75 742 ASN A O 1
ATOM 5921 N N . VAL A 1 743 ? 36.910 19.103 -18.422 1.00 93.56 743 VAL A N 1
ATOM 5922 C CA . VAL A 1 743 ? 37.768 18.801 -17.266 1.00 93.56 743 VAL A CA 1
ATOM 5923 C C . VAL A 1 743 ? 37.145 19.353 -15.986 1.00 93.56 743 VAL A C 1
ATOM 5925 O O . VAL A 1 743 ? 36.809 18.567 -15.101 1.00 93.56 743 VAL A O 1
ATOM 5928 N N . HIS A 1 744 ? 36.913 20.669 -15.892 1.00 92.31 744 HIS A N 1
ATOM 5929 C CA . HIS A 1 744 ? 36.389 21.286 -14.663 1.00 92.31 744 HIS A CA 1
ATOM 5930 C C . HIS A 1 744 ? 34.967 20.809 -14.326 1.00 92.31 744 HIS A C 1
ATOM 5932 O O . HIS A 1 744 ? 34.701 20.394 -13.198 1.00 92.31 744 HIS A O 1
ATOM 5938 N N . ALA A 1 745 ? 34.072 20.735 -15.313 1.00 93.12 745 ALA A N 1
ATOM 5939 C CA . ALA A 1 745 ? 32.742 20.152 -15.119 1.00 93.12 745 ALA A CA 1
ATOM 5940 C C . ALA A 1 745 ? 32.782 18.671 -14.681 1.00 93.12 745 ALA A C 1
ATOM 5942 O O . ALA A 1 745 ? 31.991 18.250 -13.832 1.00 93.12 745 ALA A O 1
ATOM 5943 N N . THR A 1 746 ? 33.716 17.874 -15.217 1.00 96.38 746 THR A N 1
ATOM 5944 C CA . THR A 1 746 ? 33.922 16.483 -14.781 1.00 96.38 746 THR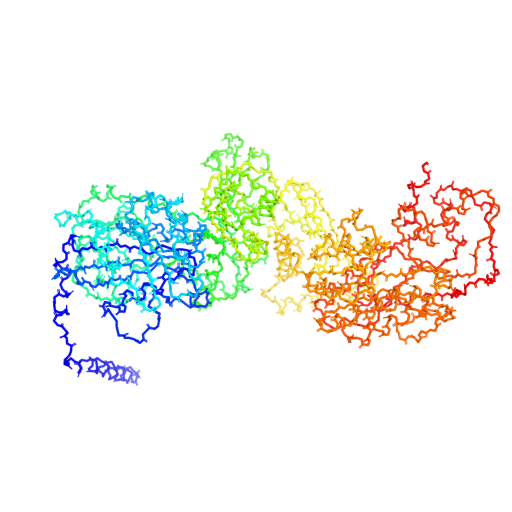 A CA 1
ATOM 5945 C C . THR A 1 746 ? 34.424 16.429 -13.340 1.00 96.38 746 THR A C 1
ATOM 5947 O O . THR A 1 746 ? 33.939 15.609 -12.563 1.00 96.38 746 THR A O 1
ATOM 5950 N N . GLN A 1 747 ? 35.329 17.331 -12.953 1.00 95.94 747 GLN A N 1
ATOM 5951 C CA . GLN A 1 747 ? 35.841 17.447 -11.588 1.00 95.94 747 GLN A CA 1
ATOM 5952 C C . GLN A 1 747 ? 34.741 17.781 -10.580 1.00 95.94 747 GLN A C 1
ATOM 5954 O O . GLN A 1 747 ? 34.658 17.130 -9.538 1.00 95.94 747 GLN A O 1
ATOM 5959 N N . ASN A 1 748 ? 33.871 18.743 -10.897 1.00 95.19 748 ASN A N 1
ATOM 5960 C CA . ASN A 1 748 ? 32.731 19.098 -10.051 1.00 95.19 748 ASN A CA 1
ATOM 5961 C C . ASN A 1 748 ? 31.837 17.880 -9.797 1.00 95.19 748 ASN A C 1
ATOM 5963 O O . ASN A 1 748 ? 31.552 17.537 -8.647 1.00 95.19 748 ASN A O 1
ATOM 5967 N N . LEU A 1 749 ? 31.449 17.197 -10.876 1.00 95.81 749 LEU A N 1
ATOM 5968 C CA . LEU A 1 749 ? 30.546 16.056 -10.822 1.00 95.81 749 LEU A CA 1
ATOM 5969 C C . LEU A 1 749 ? 31.169 14.863 -10.084 1.00 95.81 749 LEU A C 1
ATOM 5971 O O . LEU A 1 749 ? 30.524 14.291 -9.210 1.00 95.81 749 LEU A O 1
ATOM 5975 N N . ALA A 1 750 ? 32.428 14.526 -10.380 1.00 96.00 750 ALA A N 1
ATOM 5976 C CA . ALA A 1 750 ? 33.148 13.431 -9.733 1.00 96.00 750 ALA A CA 1
ATOM 5977 C C . ALA A 1 750 ? 33.363 13.688 -8.232 1.00 96.00 750 ALA A C 1
ATOM 5979 O O . ALA A 1 750 ? 33.199 12.775 -7.424 1.00 96.00 750 ALA A O 1
ATOM 5980 N N . ARG A 1 751 ? 33.658 14.938 -7.840 1.00 95.12 751 ARG A N 1
ATOM 5981 C CA . ARG A 1 751 ? 33.813 15.325 -6.431 1.00 95.12 751 ARG A CA 1
ATOM 5982 C C . ARG A 1 751 ? 32.507 15.168 -5.653 1.00 95.12 751 ARG A C 1
ATOM 5984 O O . ARG A 1 751 ? 32.516 14.576 -4.578 1.00 95.12 751 ARG A O 1
ATOM 5991 N N . ILE A 1 752 ? 31.390 15.660 -6.192 1.00 93.56 752 ILE A N 1
ATOM 5992 C CA . ILE A 1 752 ? 30.076 15.536 -5.534 1.00 93.56 752 ILE A CA 1
ATOM 5993 C C . ILE A 1 752 ? 29.646 14.069 -5.477 1.00 93.56 752 ILE A C 1
ATOM 5995 O O . ILE A 1 752 ? 29.205 13.601 -4.429 1.00 93.56 752 ILE A O 1
ATOM 5999 N N . ALA A 1 753 ? 29.833 13.326 -6.570 1.00 93.69 753 ALA A N 1
ATOM 6000 C CA . ALA A 1 753 ? 29.537 11.900 -6.626 1.00 93.69 753 ALA A CA 1
ATOM 6001 C C . ALA A 1 753 ? 30.320 11.118 -5.558 1.00 93.69 753 ALA A C 1
ATOM 6003 O O . ALA A 1 753 ? 29.733 10.308 -4.846 1.00 93.69 753 ALA A O 1
ATOM 6004 N N . ALA A 1 754 ? 31.610 11.417 -5.368 1.00 93.62 754 ALA A N 1
ATOM 6005 C CA . ALA A 1 754 ? 32.428 10.804 -4.323 1.00 93.62 754 ALA A CA 1
ATOM 6006 C C . ALA A 1 754 ? 31.938 11.150 -2.907 1.00 93.62 754 ALA A C 1
ATOM 6008 O O . ALA A 1 754 ? 31.772 10.248 -2.088 1.00 93.62 754 ALA A O 1
ATOM 6009 N N . ILE A 1 755 ? 31.641 12.429 -2.630 1.00 89.31 755 ILE A N 1
ATOM 6010 C CA . ILE A 1 755 ? 31.107 12.884 -1.330 1.00 89.31 755 ILE A CA 1
ATOM 6011 C C . ILE A 1 755 ? 29.797 12.164 -0.992 1.00 89.31 755 ILE A C 1
ATOM 6013 O O . ILE A 1 755 ? 29.577 11.771 0.151 1.00 89.31 755 ILE A O 1
ATOM 6017 N N . LYS A 1 756 ? 28.927 11.983 -1.988 1.00 89.00 756 LYS A N 1
ATOM 6018 C CA . LYS A 1 756 ? 27.610 11.354 -1.833 1.00 89.00 756 LYS A CA 1
ATOM 6019 C C . LYS A 1 756 ? 27.645 9.835 -2.026 1.00 89.00 756 LYS A C 1
ATOM 6021 O O . LYS A 1 756 ? 26.597 9.195 -1.975 1.00 89.00 756 LYS A O 1
ATOM 6026 N N . THR A 1 757 ? 28.822 9.237 -2.234 1.00 91.12 757 THR A N 1
ATOM 6027 C CA . THR A 1 757 ? 29.000 7.797 -2.507 1.00 91.12 757 THR A CA 1
ATOM 6028 C C . THR A 1 757 ? 28.156 7.275 -3.682 1.00 91.12 757 THR A C 1
ATOM 6030 O O . THR A 1 757 ? 27.661 6.150 -3.663 1.00 91.12 757 THR A O 1
ATOM 6033 N N . ILE A 1 758 ? 27.996 8.095 -4.723 1.00 94.19 758 ILE A N 1
ATOM 6034 C CA . ILE A 1 758 ? 27.250 7.762 -5.940 1.00 94.19 758 ILE A CA 1
ATOM 6035 C C . ILE A 1 758 ? 28.242 7.288 -7.014 1.00 94.19 758 ILE A C 1
ATOM 6037 O O . ILE A 1 758 ? 29.128 8.053 -7.399 1.00 94.19 758 ILE A O 1
ATOM 6041 N N . PRO A 1 759 ? 28.117 6.058 -7.540 1.00 94.31 759 PRO A N 1
ATOM 6042 C CA . PRO A 1 759 ? 28.973 5.588 -8.621 1.00 94.31 759 PRO A CA 1
ATOM 6043 C C . PRO A 1 759 ? 28.680 6.309 -9.944 1.00 94.31 759 PRO A C 1
ATOM 6045 O O . PRO A 1 759 ? 27.537 6.650 -10.272 1.00 94.31 759 PRO A O 1
ATOM 6048 N N . MET A 1 760 ? 29.733 6.516 -10.732 1.00 96.06 760 MET A N 1
ATOM 6049 C CA . MET A 1 760 ? 29.684 7.291 -11.969 1.00 96.06 760 MET A CA 1
ATOM 6050 C C . MET A 1 760 ? 30.340 6.555 -13.142 1.00 96.06 760 MET A C 1
ATOM 6052 O O . MET A 1 760 ? 31.361 5.887 -12.987 1.00 96.06 760 MET A O 1
ATOM 6056 N N . MET A 1 761 ? 29.771 6.721 -14.337 1.00 98.00 761 MET A N 1
ATOM 6057 C CA . MET A 1 761 ? 30.355 6.338 -15.619 1.00 98.00 761 MET A CA 1
ATOM 6058 C C . MET A 1 761 ? 30.746 7.582 -16.417 1.00 98.00 761 MET A C 1
ATOM 6060 O O . MET A 1 761 ? 29.888 8.396 -16.765 1.00 98.00 761 MET A O 1
ATOM 6064 N N . PHE A 1 762 ? 32.024 7.694 -16.769 1.00 98.19 762 PHE A N 1
ATOM 6065 C CA . PHE A 1 762 ? 32.532 8.724 -17.668 1.00 98.19 762 PHE A CA 1
ATOM 6066 C C . PHE A 1 762 ? 32.662 8.202 -19.099 1.00 98.19 762 PHE A C 1
ATOM 6068 O O . PHE A 1 762 ? 33.291 7.168 -19.341 1.00 98.19 762 PHE A O 1
ATOM 6075 N N . ILE A 1 763 ? 32.089 8.933 -20.059 1.00 97.69 763 ILE A N 1
ATOM 6076 C CA . ILE A 1 763 ? 32.226 8.621 -21.482 1.00 97.69 763 ILE A CA 1
ATOM 6077 C C . ILE A 1 763 ? 33.494 9.285 -22.040 1.00 97.69 763 ILE A C 1
ATOM 6079 O O . ILE A 1 763 ? 33.557 10.508 -22.228 1.00 97.69 763 ILE A O 1
ATOM 6083 N N . SER A 1 764 ? 34.494 8.455 -22.331 1.00 97.06 764 SER A N 1
ATOM 6084 C CA . SER A 1 764 ? 35.787 8.842 -22.905 1.00 97.06 764 SER A CA 1
ATOM 6085 C C . SER A 1 764 ? 35.847 8.552 -24.416 1.00 97.06 764 SER A C 1
ATOM 6087 O O . SER A 1 764 ? 34.820 8.339 -25.053 1.00 97.06 764 SER A O 1
ATOM 6089 N N . THR A 1 765 ? 37.032 8.593 -25.022 1.00 95.69 765 THR A N 1
ATOM 6090 C CA . THR A 1 765 ? 37.254 8.473 -26.472 1.00 95.69 765 THR A CA 1
ATOM 6091 C C . THR A 1 765 ? 38.455 7.588 -26.784 1.00 95.69 765 THR A C 1
ATOM 6093 O O . THR A 1 765 ? 39.390 7.490 -25.999 1.00 95.69 765 THR A O 1
ATOM 6096 N N . ASP A 1 766 ? 38.458 6.993 -27.968 1.00 94.25 766 ASP A N 1
ATOM 6097 C CA . ASP A 1 766 ? 39.608 6.343 -28.598 1.00 94.25 766 ASP A CA 1
ATOM 6098 C C . ASP A 1 766 ? 40.787 7.303 -28.900 1.00 94.25 766 ASP A C 1
ATOM 6100 O O . ASP A 1 766 ? 41.925 6.861 -29.052 1.00 94.25 766 ASP A O 1
ATOM 6104 N N . TYR A 1 767 ? 40.563 8.624 -28.909 1.00 94.75 767 TYR A N 1
ATOM 6105 C CA . TYR A 1 767 ? 41.600 9.653 -29.124 1.00 94.75 767 TYR A CA 1
ATOM 6106 C C . TYR A 1 767 ? 42.549 9.852 -27.930 1.00 94.75 767 TYR A C 1
ATOM 6108 O O . TYR A 1 767 ? 43.474 10.663 -28.008 1.00 94.75 767 TYR A O 1
ATOM 6116 N N . VAL A 1 768 ? 42.349 9.121 -26.829 1.00 95.62 768 VAL A N 1
ATOM 6117 C CA . VAL A 1 768 ? 43.336 9.048 -25.741 1.00 95.62 768 VAL A CA 1
ATOM 6118 C C . VAL A 1 768 ? 44.598 8.279 -26.158 1.00 95.62 768 VAL A C 1
ATOM 6120 O O . VAL A 1 768 ? 45.612 8.352 -25.469 1.00 95.62 768 VAL A O 1
ATOM 6123 N N . PHE A 1 769 ? 44.557 7.569 -27.289 1.00 95.88 769 PHE A N 1
ATOM 6124 C CA . PHE A 1 769 ? 45.684 6.845 -27.871 1.00 95.88 769 PHE A CA 1
ATOM 6125 C C . PHE A 1 769 ? 46.282 7.564 -29.087 1.00 95.88 769 PHE A C 1
ATOM 6127 O O . PHE A 1 769 ? 45.627 8.379 -29.740 1.00 95.88 769 PHE A O 1
ATOM 6134 N N . ASP A 1 770 ? 47.534 7.234 -29.405 1.00 91.56 770 ASP A N 1
ATOM 6135 C CA . ASP A 1 770 ? 48.285 7.839 -30.512 1.00 91.56 770 ASP A CA 1
ATOM 6136 C C . ASP A 1 770 ? 47.938 7.249 -31.888 1.00 91.56 770 ASP A C 1
ATOM 6138 O O . ASP A 1 770 ? 48.127 7.899 -32.917 1.00 91.56 770 ASP A O 1
ATOM 6142 N N . GLY A 1 771 ? 47.364 6.044 -31.902 1.00 90.38 771 GLY A N 1
ATOM 6143 C CA . GLY A 1 771 ? 46.964 5.327 -33.106 1.00 90.38 771 GLY A CA 1
ATOM 6144 C C . GLY A 1 771 ? 48.066 4.481 -33.752 1.00 90.38 771 GLY A C 1
ATOM 6145 O O . GLY A 1 771 ? 47.877 4.066 -34.894 1.00 90.38 771 GLY A O 1
ATOM 6146 N N . ASN A 1 772 ? 49.191 4.241 -33.061 1.00 89.56 772 ASN A N 1
ATOM 6147 C CA . ASN A 1 772 ? 50.353 3.535 -33.616 1.00 89.56 772 ASN A CA 1
ATOM 6148 C C . ASN A 1 772 ? 50.299 2.004 -33.455 1.00 89.56 772 ASN A C 1
ATOM 6150 O O . ASN A 1 772 ? 50.768 1.296 -34.341 1.00 89.56 772 ASN A O 1
ATOM 6154 N N . ASN A 1 773 ? 49.729 1.486 -32.357 1.00 88.75 773 ASN A N 1
ATOM 6155 C CA . ASN A 1 773 ? 49.749 0.049 -32.022 1.00 88.75 773 ASN A CA 1
ATOM 6156 C C . ASN A 1 773 ? 48.350 -0.551 -31.717 1.00 88.75 773 ASN A C 1
ATOM 6158 O O . ASN A 1 773 ? 48.138 -1.066 -30.620 1.00 88.75 773 ASN A O 1
ATOM 6162 N N . PRO A 1 774 ? 47.372 -0.489 -32.640 1.00 90.12 774 PRO A N 1
ATOM 6163 C CA . PRO A 1 774 ? 46.057 -1.109 -32.448 1.00 90.12 774 PRO A CA 1
ATOM 6164 C C . PRO A 1 774 ? 46.091 -2.656 -32.571 1.00 90.12 774 PRO A C 1
ATOM 6166 O O . PRO A 1 774 ? 46.933 -3.185 -33.300 1.00 90.12 774 PRO A O 1
ATOM 6169 N N . PRO A 1 775 ? 45.139 -3.398 -31.959 1.00 93.19 775 PRO A N 1
ATOM 6170 C CA . PRO A 1 775 ? 44.067 -2.901 -31.098 1.00 93.19 775 PRO A CA 1
ATOM 6171 C C . PRO A 1 775 ? 44.574 -2.547 -29.694 1.00 93.19 775 PRO A C 1
ATOM 6173 O O . PRO A 1 775 ? 45.285 -3.329 -29.068 1.00 93.19 775 PRO A O 1
ATOM 6176 N N . PHE A 1 776 ? 44.171 -1.379 -29.192 1.00 94.56 776 PHE A N 1
ATOM 6177 C CA . PHE A 1 776 ? 44.552 -0.908 -27.861 1.00 94.56 776 PHE A CA 1
ATOM 6178 C C . PHE A 1 776 ? 43.740 -1.611 -26.776 1.00 94.56 776 PHE A C 1
ATOM 6180 O O . PHE A 1 776 ? 42.508 -1.637 -26.824 1.00 94.56 776 PHE A O 1
ATOM 6187 N N . LYS A 1 777 ? 44.431 -2.138 -25.769 1.00 94.25 777 LYS A N 1
ATOM 6188 C CA . LYS A 1 777 ? 43.841 -2.780 -24.591 1.00 94.25 777 LYS A CA 1
ATOM 6189 C C . LYS A 1 777 ? 43.432 -1.751 -23.540 1.00 94.25 777 LYS A C 1
ATOM 6191 O O . LYS A 1 777 ? 43.872 -0.600 -23.536 1.00 94.25 777 LYS A O 1
ATOM 6196 N N . ASP A 1 778 ? 42.606 -2.165 -22.581 1.00 90.44 778 ASP A N 1
ATOM 6197 C CA . ASP A 1 778 ? 42.253 -1.346 -21.413 1.00 90.44 778 ASP A CA 1
ATOM 6198 C C . ASP A 1 778 ? 43.415 -1.068 -20.465 1.00 90.44 778 ASP A C 1
ATOM 6200 O O . ASP A 1 778 ? 43.387 -0.060 -19.759 1.00 90.44 778 ASP A O 1
ATOM 6204 N N . THR A 1 779 ? 44.461 -1.887 -20.530 1.00 93.06 779 THR A N 1
ATOM 6205 C CA . THR A 1 779 ? 45.698 -1.730 -19.762 1.00 93.06 779 THR A CA 1
ATOM 6206 C C . THR A 1 779 ? 46.763 -0.878 -20.452 1.00 93.06 779 THR A C 1
ATOM 6208 O O . THR A 1 779 ? 47.763 -0.546 -19.816 1.00 93.06 779 THR A O 1
ATOM 6211 N N . ASP A 1 780 ? 46.595 -0.541 -21.734 1.00 94.06 780 ASP A N 1
ATOM 6212 C CA . ASP A 1 780 ? 47.609 0.209 -22.476 1.00 94.06 780 ASP A CA 1
ATOM 6213 C C . ASP A 1 780 ? 47.664 1.666 -22.013 1.00 94.06 780 ASP A C 1
ATOM 6215 O O . ASP A 1 780 ? 46.637 2.296 -21.732 1.00 94.06 780 ASP A O 1
ATOM 6219 N N . LYS A 1 781 ? 48.882 2.216 -21.937 1.00 93.38 781 LYS A N 1
ATOM 6220 C CA . LYS A 1 781 ? 49.111 3.587 -21.476 1.00 93.38 781 LYS A CA 1
ATOM 6221 C C . LYS A 1 781 ? 48.603 4.592 -22.523 1.00 93.38 781 LYS A C 1
ATOM 6223 O O . LYS A 1 781 ? 49.114 4.587 -23.643 1.00 93.38 781 LYS A O 1
ATOM 6228 N N . PRO A 1 782 ? 47.666 5.491 -22.170 1.00 95.19 782 PRO A N 1
ATOM 6229 C CA . PRO A 1 782 ? 47.206 6.537 -23.078 1.00 95.19 782 PRO A CA 1
ATOM 6230 C C . PRO A 1 782 ? 48.321 7.522 -23.458 1.00 95.19 782 PRO A C 1
ATOM 6232 O O . PRO A 1 782 ? 49.151 7.885 -22.621 1.00 95.19 782 PRO A O 1
ATOM 6235 N N . ASN A 1 783 ? 48.312 7.971 -24.712 1.00 94.56 783 ASN A N 1
ATOM 6236 C CA . ASN A 1 783 ? 49.256 8.932 -25.283 1.00 94.56 783 ASN A CA 1
ATOM 6237 C C . ASN A 1 783 ? 48.552 9.790 -26.360 1.00 94.56 783 ASN A C 1
ATOM 6239 O O . ASN A 1 783 ? 48.688 9.518 -27.553 1.00 94.56 783 ASN A O 1
ATOM 6243 N N . PRO A 1 784 ? 47.727 10.777 -25.970 1.00 94.44 784 PRO A N 1
ATOM 6244 C CA . PRO A 1 784 ? 46.902 11.528 -26.910 1.00 94.44 784 PRO A CA 1
ATOM 6245 C C . PRO A 1 784 ? 47.746 12.435 -27.812 1.00 94.44 784 PRO A C 1
ATOM 6247 O O . PRO A 1 784 ? 48.632 13.148 -27.347 1.00 94.44 784 PRO A O 1
ATOM 6250 N N . THR A 1 785 ? 47.415 12.482 -29.103 1.00 92.06 785 THR A N 1
ATOM 6251 C CA . THR A 1 785 ? 48.115 13.325 -30.093 1.00 92.06 785 THR A CA 1
ATOM 6252 C C . THR A 1 785 ? 47.543 14.735 -30.214 1.00 92.06 785 THR A C 1
ATOM 6254 O O . THR A 1 785 ? 48.152 15.586 -30.853 1.00 92.06 785 THR A O 1
ATOM 6257 N N . ASN A 1 786 ? 46.380 15.011 -29.614 1.00 91.94 786 ASN A N 1
ATOM 6258 C CA . ASN A 1 786 ? 45.709 16.310 -29.675 1.00 91.94 786 ASN A CA 1
ATOM 6259 C C . ASN A 1 786 ? 45.076 16.711 -28.334 1.00 91.94 786 ASN A C 1
ATOM 6261 O O . ASN A 1 786 ? 44.854 15.888 -27.444 1.00 91.94 786 ASN A O 1
ATOM 6265 N N . LYS A 1 787 ? 44.732 18.000 -28.217 1.00 93.19 787 LYS A N 1
ATOM 6266 C CA . LYS A 1 787 ? 44.146 18.588 -27.004 1.00 93.19 787 LYS A CA 1
ATOM 6267 C C . LYS A 1 787 ? 42.802 17.967 -26.606 1.00 93.19 787 LYS A C 1
ATOM 6269 O O . LYS A 1 787 ? 42.518 17.867 -25.420 1.00 93.19 787 LYS A O 1
ATOM 6274 N N . TYR A 1 788 ? 41.985 17.506 -27.557 1.00 93.81 788 TYR A N 1
ATOM 6275 C CA . TYR A 1 788 ? 40.730 16.812 -27.234 1.00 93.81 788 TYR A CA 1
ATOM 6276 C C . TYR A 1 788 ? 40.988 15.493 -26.498 1.00 93.81 788 TYR A C 1
ATOM 6278 O O . TYR A 1 788 ? 40.434 15.286 -25.416 1.00 93.81 788 TYR A O 1
ATOM 6286 N N . GLY A 1 789 ? 41.884 14.657 -27.032 1.00 94.44 789 GLY A N 1
ATOM 6287 C CA . GLY A 1 789 ? 42.336 13.431 -26.376 1.00 94.44 789 GLY A CA 1
ATOM 6288 C C . GLY A 1 789 ? 42.929 13.703 -24.993 1.00 94.44 789 GLY A C 1
ATOM 6289 O O . GLY A 1 789 ? 42.614 12.984 -24.048 1.00 94.44 789 GLY A O 1
ATOM 6290 N N . LEU A 1 790 ? 43.695 14.792 -24.845 1.00 95.44 790 LEU A N 1
ATOM 6291 C CA . LEU A 1 790 ? 44.224 15.229 -23.550 1.00 95.44 790 LEU A CA 1
ATOM 6292 C C . LEU A 1 790 ? 43.106 15.552 -22.548 1.00 95.44 790 LEU A C 1
ATOM 6294 O O . LEU A 1 790 ? 43.111 14.999 -21.455 1.00 95.44 790 LEU A O 1
ATOM 6298 N N . THR A 1 791 ? 42.112 16.374 -22.915 1.00 96.12 791 THR A N 1
ATOM 6299 C CA . THR A 1 791 ? 40.998 16.696 -21.996 1.00 96.12 791 THR A CA 1
ATOM 6300 C C . THR A 1 791 ? 40.216 15.458 -21.563 1.00 96.12 791 THR A C 1
ATOM 6302 O O . THR A 1 791 ? 39.792 15.362 -20.415 1.00 96.12 791 THR A O 1
ATOM 6305 N N . LYS A 1 792 ? 40.047 14.479 -22.461 1.00 96.56 792 LYS A N 1
ATOM 6306 C CA . LYS A 1 792 ? 39.371 13.223 -22.135 1.00 96.56 792 LYS A CA 1
ATOM 6307 C C . LYS A 1 792 ? 40.206 12.344 -21.217 1.00 96.56 792 LYS A C 1
ATOM 6309 O O . LYS A 1 792 ? 39.649 11.819 -20.262 1.00 96.56 792 LYS A O 1
ATOM 6314 N N . LEU A 1 793 ? 41.516 12.256 -21.444 1.00 96.69 793 LEU A N 1
ATOM 6315 C CA . LEU A 1 793 ? 42.430 11.554 -20.547 1.00 96.69 793 LEU A CA 1
ATOM 6316 C C . LEU A 1 793 ? 42.439 12.168 -19.138 1.00 96.69 793 LEU A C 1
ATOM 6318 O O . LEU A 1 793 ? 42.428 11.428 -18.158 1.00 96.69 793 LEU A O 1
ATOM 6322 N N . GLU A 1 794 ? 42.409 13.496 -19.017 1.00 96.56 794 GLU A N 1
ATOM 6323 C CA . GLU A 1 794 ? 42.278 14.156 -17.710 1.00 96.56 794 GLU A CA 1
ATOM 6324 C C . GLU A 1 794 ? 40.937 13.823 -17.035 1.00 96.56 794 GLU A C 1
ATOM 6326 O O . GLU A 1 794 ? 40.911 13.489 -15.852 1.00 96.56 794 GLU A O 1
ATOM 6331 N N . GLY A 1 795 ? 39.833 13.794 -17.788 1.00 96.56 795 GLY A N 1
ATOM 6332 C CA . GLY A 1 795 ? 38.534 13.341 -17.276 1.00 96.56 795 GLY A CA 1
ATOM 6333 C C . GLY A 1 795 ? 38.529 11.882 -16.792 1.00 96.56 795 GLY A C 1
ATOM 6334 O O . GLY A 1 795 ? 37.890 11.576 -15.781 1.00 96.56 795 GLY A O 1
ATOM 6335 N N . GLU A 1 796 ? 39.271 10.983 -17.456 1.00 97.31 796 GLU A N 1
ATOM 6336 C CA . GLU A 1 796 ? 39.452 9.599 -16.989 1.00 97.31 796 GLU A CA 1
ATOM 6337 C C . GLU A 1 796 ? 40.153 9.554 -15.631 1.00 97.31 796 GLU A C 1
ATOM 6339 O O . GLU A 1 796 ? 39.665 8.879 -14.725 1.00 97.31 796 GLU A O 1
ATOM 6344 N N . LYS A 1 797 ? 41.259 10.295 -15.476 1.00 96.69 797 LYS A N 1
ATOM 6345 C CA . LYS A 1 797 ? 42.017 10.366 -14.217 1.00 96.69 797 LYS A CA 1
ATOM 6346 C C . LYS A 1 797 ? 41.147 10.901 -13.087 1.00 96.69 797 LYS A C 1
ATOM 6348 O O . LYS A 1 797 ? 40.975 10.218 -12.090 1.00 96.69 797 LYS A O 1
ATOM 6353 N N . ILE A 1 798 ? 40.501 12.049 -13.297 1.00 97.06 798 ILE A N 1
ATOM 6354 C CA . ILE A 1 798 ? 39.596 12.674 -12.320 1.00 97.06 798 ILE A CA 1
ATOM 6355 C C . ILE A 1 798 ? 38.510 11.696 -11.861 1.00 97.06 798 ILE A C 1
ATOM 6357 O O . ILE A 1 798 ? 38.233 11.580 -10.669 1.00 97.06 798 ILE A O 1
ATOM 6361 N N . THR A 1 799 ? 37.896 10.978 -12.803 1.00 96.69 799 THR A N 1
ATOM 6362 C CA . THR A 1 799 ? 36.829 10.020 -12.494 1.00 96.69 799 THR A CA 1
ATOM 6363 C C . THR A 1 799 ? 37.358 8.835 -11.686 1.00 96.69 799 THR A C 1
ATOM 6365 O O . THR A 1 799 ? 36.723 8.429 -10.713 1.00 96.69 799 THR A O 1
ATOM 6368 N N . MET A 1 800 ? 38.507 8.276 -12.067 1.00 95.88 800 MET A N 1
ATOM 6369 C CA . MET A 1 800 ? 39.096 7.117 -11.391 1.00 95.88 800 MET A CA 1
ATOM 6370 C C . MET A 1 800 ? 39.684 7.467 -10.016 1.00 95.88 800 MET A C 1
ATOM 6372 O O . MET A 1 800 ? 39.548 6.676 -9.085 1.00 95.88 800 MET A O 1
ATOM 6376 N N . ASP A 1 801 ? 40.271 8.656 -9.874 1.00 95.88 801 ASP A N 1
ATOM 6377 C CA . ASP A 1 801 ? 40.844 9.157 -8.620 1.00 95.88 801 ASP A CA 1
ATOM 6378 C C . ASP A 1 801 ? 39.753 9.514 -7.600 1.00 95.88 801 ASP A C 1
ATOM 6380 O O . ASP A 1 801 ? 39.953 9.359 -6.396 1.00 95.88 801 ASP A O 1
ATOM 6384 N N . ALA A 1 802 ? 38.576 9.952 -8.064 1.00 94.00 802 ALA A N 1
ATOM 6385 C CA . ALA A 1 802 ? 37.453 10.285 -7.190 1.00 94.00 802 ALA A CA 1
ATOM 6386 C C . ALA A 1 802 ? 36.863 9.059 -6.473 1.00 94.00 802 ALA A C 1
ATOM 6388 O O . ALA A 1 802 ? 36.434 9.166 -5.324 1.00 94.00 802 ALA A O 1
ATOM 6389 N N . SER A 1 803 ? 36.811 7.895 -7.132 1.00 92.75 803 SER A N 1
ATOM 6390 C CA . SER A 1 803 ? 36.352 6.649 -6.511 1.00 92.75 803 SER A CA 1
ATOM 6391 C C . SER A 1 803 ? 36.770 5.416 -7.308 1.00 92.75 803 SER A C 1
ATOM 6393 O O . SER A 1 803 ? 36.542 5.325 -8.514 1.00 92.75 803 SER A O 1
ATOM 6395 N N . SER A 1 804 ? 37.254 4.391 -6.598 1.00 88.56 804 SER A N 1
ATOM 6396 C CA . SER A 1 804 ? 37.551 3.074 -7.185 1.00 88.56 804 SER A CA 1
ATOM 6397 C C . SER A 1 804 ? 36.314 2.331 -7.704 1.00 88.56 804 SER A C 1
ATOM 6399 O O . SER A 1 804 ? 36.454 1.309 -8.375 1.00 88.56 804 SER A O 1
ATOM 6401 N N . ASP A 1 805 ? 35.111 2.809 -7.374 1.00 90.75 805 ASP A N 1
ATOM 6402 C CA . ASP A 1 805 ? 33.843 2.217 -7.799 1.00 90.75 805 ASP A CA 1
ATOM 6403 C C . ASP A 1 805 ? 33.364 2.731 -9.169 1.00 90.75 805 ASP A C 1
ATOM 6405 O O . ASP A 1 805 ? 32.426 2.176 -9.752 1.00 90.75 805 ASP A O 1
ATOM 6409 N N . ASN A 1 806 ? 34.030 3.759 -9.702 1.00 96.25 806 ASN A N 1
ATOM 6410 C CA . ASN A 1 806 ? 33.667 4.405 -10.954 1.00 96.25 806 ASN A CA 1
ATOM 6411 C C . ASN A 1 806 ? 34.043 3.583 -12.192 1.00 96.25 806 ASN A C 1
ATOM 6413 O O . ASN A 1 806 ? 34.822 2.624 -12.156 1.00 96.25 806 ASN A O 1
ATOM 6417 N N . ILE A 1 807 ? 33.442 3.976 -13.313 1.00 97.81 807 ILE A N 1
ATOM 6418 C CA . ILE A 1 807 ? 33.605 3.347 -14.616 1.00 97.81 807 ILE A CA 1
ATOM 6419 C C . ILE A 1 807 ? 34.040 4.394 -15.639 1.00 97.81 807 ILE A C 1
ATOM 6421 O O . ILE A 1 807 ? 33.502 5.497 -15.698 1.00 97.81 807 ILE A O 1
ATOM 6425 N N . VAL A 1 808 ? 34.968 4.015 -16.509 1.00 98.06 808 VAL A N 1
ATOM 6426 C CA . VAL A 1 808 ? 35.293 4.766 -17.725 1.00 98.06 808 VAL A CA 1
ATOM 6427 C C . VAL A 1 808 ? 34.924 3.901 -18.919 1.00 98.06 808 VAL A C 1
ATOM 6429 O O . VAL A 1 808 ? 35.314 2.737 -18.968 1.00 98.06 808 VAL A O 1
ATOM 6432 N N . LEU A 1 809 ? 34.197 4.458 -19.886 1.00 97.88 809 LEU A N 1
ATOM 6433 C CA . LEU A 1 809 ? 33.894 3.790 -21.151 1.00 97.88 809 LEU A CA 1
ATOM 6434 C C . LEU A 1 809 ? 34.538 4.561 -22.308 1.00 97.88 809 LEU A C 1
ATOM 6436 O O . LEU A 1 809 ? 34.079 5.649 -22.660 1.00 97.88 809 LEU A O 1
ATOM 6440 N N . ARG A 1 810 ? 35.601 4.005 -22.903 1.00 97.81 810 ARG A N 1
ATOM 6441 C CA . ARG A 1 810 ? 36.223 4.553 -24.122 1.00 97.81 810 ARG A CA 1
ATOM 6442 C C . ARG A 1 810 ? 35.443 4.079 -25.342 1.00 97.81 810 ARG A C 1
ATOM 6444 O O . ARG A 1 810 ? 35.219 2.881 -25.511 1.00 97.81 810 ARG A O 1
ATOM 6451 N N . ILE A 1 811 ? 35.021 5.022 -26.175 1.00 96.19 811 ILE A N 1
ATOM 6452 C CA . ILE A 1 811 ? 34.221 4.755 -27.374 1.00 96.19 811 ILE A CA 1
ATOM 6453 C C . ILE A 1 811 ? 34.842 5.438 -28.597 1.00 96.19 811 ILE A C 1
ATOM 6455 O O . ILE A 1 811 ? 35.554 6.434 -28.441 1.00 96.19 811 ILE A O 1
ATOM 6459 N N . PRO A 1 812 ? 34.584 4.933 -29.813 1.00 94.25 812 PRO A N 1
ATOM 6460 C CA . PRO A 1 812 ? 35.125 5.516 -31.025 1.00 94.25 812 PRO A CA 1
ATOM 6461 C C . PRO A 1 812 ? 34.232 6.667 -31.501 1.00 94.25 812 PRO A C 1
ATOM 6463 O O . PRO A 1 812 ? 33.270 7.072 -30.839 1.00 94.25 812 PRO A O 1
ATOM 6466 N N . VAL A 1 813 ? 34.511 7.178 -32.699 1.00 91.31 813 VAL A N 1
ATOM 6467 C CA . VAL A 1 813 ? 33.601 8.105 -33.381 1.00 91.31 813 VAL A CA 1
ATOM 6468 C C . VAL A 1 813 ? 32.188 7.509 -33.498 1.00 91.31 813 VAL A C 1
ATOM 6470 O O . VAL A 1 813 ? 32.009 6.341 -33.844 1.00 91.31 813 VAL A O 1
ATOM 6473 N N . LEU A 1 814 ? 31.172 8.323 -33.212 1.00 93.38 814 LEU A N 1
ATOM 6474 C CA . LEU A 1 814 ? 29.778 7.881 -33.173 1.00 93.38 814 LEU A CA 1
ATOM 6475 C C . LEU A 1 814 ? 28.977 8.350 -34.379 1.00 93.38 814 LEU A C 1
ATOM 6477 O O . LEU A 1 814 ? 29.141 9.479 -34.844 1.00 93.38 814 LEU A O 1
ATOM 6481 N N . TYR A 1 815 ? 28.032 7.523 -34.809 1.00 92.62 815 TYR A N 1
ATOM 6482 C CA . TYR A 1 815 ? 26.977 7.881 -35.755 1.00 92.62 815 TYR A CA 1
ATOM 6483 C C . TYR A 1 815 ? 25.633 7.335 -35.265 1.00 92.62 815 TYR A C 1
ATOM 6485 O O . TYR A 1 815 ? 25.588 6.449 -34.416 1.00 92.62 815 TYR A O 1
ATOM 6493 N N . GLY A 1 816 ? 24.534 7.903 -35.745 1.00 91.06 816 GLY A N 1
ATOM 6494 C CA . GLY A 1 816 ? 23.200 7.539 -35.285 1.00 91.06 816 GLY A CA 1
ATOM 6495 C C . GLY A 1 816 ? 22.159 8.584 -35.677 1.00 91.06 816 GLY A C 1
ATOM 6496 O O . GLY A 1 816 ? 22.465 9.482 -36.467 1.00 91.06 816 GLY A O 1
ATOM 6497 N N . PRO A 1 817 ? 20.939 8.508 -35.122 1.00 88.38 817 PRO A N 1
ATOM 6498 C CA . PRO A 1 817 ? 19.885 9.478 -35.393 1.00 88.38 817 PRO A CA 1
ATOM 6499 C C . PRO A 1 817 ? 20.309 10.916 -35.040 1.00 88.38 817 PRO A C 1
ATOM 6501 O O . PRO A 1 817 ? 20.503 11.265 -33.871 1.00 88.38 817 PRO A O 1
ATOM 6504 N N . VAL A 1 818 ? 20.428 11.765 -36.065 1.00 87.88 818 VAL A N 1
ATOM 6505 C CA . VAL A 1 818 ? 20.846 13.175 -35.951 1.00 87.88 818 VAL A CA 1
ATOM 6506 C C . VAL A 1 818 ? 19.723 14.140 -36.315 1.00 87.88 818 VAL A C 1
ATOM 6508 O O . VAL A 1 818 ? 18.911 13.827 -37.178 1.00 87.88 818 VAL A O 1
ATOM 6511 N N . GLU A 1 819 ? 19.649 15.321 -35.701 1.00 86.00 819 GLU A N 1
ATOM 6512 C CA . GLU A 1 819 ? 18.709 16.381 -36.125 1.00 86.00 819 GLU A CA 1
ATOM 6513 C C . GLU A 1 819 ? 19.196 17.140 -37.354 1.00 86.00 819 GLU A C 1
ATOM 6515 O O . GLU A 1 819 ? 18.384 17.561 -38.175 1.00 86.00 819 GLU A O 1
ATOM 6520 N N . SER A 1 820 ? 20.512 17.265 -37.495 1.00 85.12 820 SER A N 1
ATOM 6521 C CA . SER A 1 820 ? 21.166 17.848 -38.657 1.00 85.12 820 SER A CA 1
ATOM 6522 C C . SER A 1 820 ? 22.420 17.039 -39.012 1.00 85.12 820 SER A C 1
ATOM 6524 O O . SER A 1 820 ? 23.033 16.442 -38.119 1.00 85.12 820 SER A O 1
ATOM 6526 N N . PRO A 1 821 ? 22.832 16.982 -40.291 1.00 83.94 821 PRO A N 1
ATOM 6527 C CA . PRO A 1 821 ? 24.001 16.203 -40.698 1.00 83.94 821 PRO A CA 1
ATOM 6528 C C . PRO A 1 821 ? 25.293 16.573 -39.949 1.00 83.94 821 PRO A C 1
ATOM 6530 O O . PRO A 1 821 ? 26.146 15.717 -39.746 1.00 83.94 821 PRO A O 1
ATOM 6533 N N . GLU A 1 822 ? 25.440 17.802 -39.462 1.00 84.12 822 GLU A N 1
ATOM 6534 C CA . GLU A 1 822 ? 26.620 18.293 -38.737 1.00 84.12 822 GLU A CA 1
ATOM 6535 C C . GLU A 1 822 ? 26.748 17.736 -37.306 1.00 84.12 822 GLU A C 1
ATOM 6537 O O . GLU A 1 822 ? 27.802 17.851 -36.671 1.00 84.12 822 GLU A O 1
ATOM 6542 N N . GLU A 1 823 ? 25.707 17.088 -36.772 1.00 83.50 823 GLU A N 1
ATOM 6543 C CA . GLU A 1 823 ? 25.736 16.491 -35.432 1.00 83.50 823 GLU A CA 1
ATOM 6544 C C . GLU A 1 823 ? 26.672 15.276 -35.315 1.00 83.50 823 GLU A C 1
ATOM 6546 O O . GLU A 1 823 ? 26.938 14.823 -34.204 1.00 83.50 823 GLU A O 1
ATOM 6551 N N . SER A 1 824 ? 27.260 14.755 -36.391 1.00 86.81 824 SER A N 1
ATOM 6552 C CA . SER A 1 824 ? 28.344 13.766 -36.317 1.00 86.81 824 SER A CA 1
ATOM 6553 C C . SER A 1 824 ? 29.399 13.994 -37.395 1.00 86.81 824 SER A C 1
ATOM 6555 O O . SER A 1 824 ? 29.098 14.388 -38.518 1.00 86.81 824 SER A O 1
ATOM 6557 N N . ALA A 1 825 ? 30.657 13.687 -37.056 1.00 82.06 825 ALA A N 1
ATOM 6558 C CA . ALA A 1 825 ? 31.767 13.661 -38.007 1.00 82.06 825 ALA A CA 1
ATOM 6559 C C . ALA A 1 825 ? 31.567 12.631 -39.138 1.00 82.06 825 ALA A C 1
ATOM 6561 O O . ALA A 1 825 ? 32.249 12.720 -40.155 1.00 82.06 825 ALA A O 1
ATOM 6562 N N . VAL A 1 826 ? 30.646 11.677 -38.953 1.00 85.94 826 VAL A N 1
ATOM 6563 C CA . VAL A 1 826 ? 30.231 10.690 -39.956 1.00 85.94 826 VAL A CA 1
ATOM 6564 C C . VAL A 1 826 ? 29.073 11.229 -40.796 1.00 85.94 826 VAL A C 1
ATOM 6566 O O . VAL A 1 826 ? 29.161 11.252 -42.018 1.00 85.94 826 VAL A O 1
ATOM 6569 N N . THR A 1 827 ? 27.995 11.712 -40.167 1.00 85.50 827 THR A N 1
ATOM 6570 C CA . THR A 1 827 ? 26.797 12.172 -40.897 1.00 85.50 827 THR A CA 1
ATOM 6571 C C . THR A 1 827 ? 27.048 13.445 -41.705 1.00 85.50 827 THR A C 1
ATOM 6573 O O . THR A 1 827 ? 26.402 13.654 -42.729 1.00 85.50 827 THR A O 1
ATOM 6576 N N . CYS A 1 828 ? 28.027 14.264 -41.305 1.00 88.44 828 CYS A N 1
ATOM 6577 C CA . CYS A 1 828 ? 28.381 15.501 -42.005 1.00 88.44 828 CYS A CA 1
ATOM 6578 C C . CYS A 1 828 ? 28.952 15.226 -43.407 1.00 88.44 828 CYS A C 1
ATOM 6580 O O . CYS A 1 828 ? 28.826 16.062 -44.300 1.00 88.44 828 CYS A O 1
ATOM 6582 N N . LEU A 1 829 ? 29.484 14.017 -43.642 1.00 88.25 829 LEU A N 1
ATOM 6583 C CA . LEU A 1 829 ? 29.989 13.594 -44.952 1.00 88.25 829 LEU A CA 1
ATOM 6584 C C . LEU A 1 829 ? 28.912 13.640 -46.048 1.00 88.25 829 LEU A C 1
ATOM 6586 O O . LEU A 1 829 ? 29.247 13.827 -47.218 1.00 88.25 829 LEU A O 1
ATOM 6590 N N . LEU A 1 830 ? 27.623 13.558 -45.690 1.00 88.44 830 LEU A N 1
ATOM 6591 C CA . LEU A 1 830 ? 26.527 13.754 -46.641 1.00 88.44 830 LEU A CA 1
ATOM 6592 C C . LEU A 1 830 ? 26.617 15.125 -47.335 1.00 88.44 830 LEU A C 1
ATOM 6594 O O . LEU A 1 830 ? 26.382 15.229 -48.533 1.00 88.44 830 LEU A O 1
ATOM 6598 N N . GLN A 1 831 ? 27.022 16.179 -46.624 1.00 86.19 831 GLN A N 1
ATOM 6599 C CA . GLN A 1 831 ? 27.129 17.519 -47.209 1.00 86.19 831 GLN A CA 1
ATOM 6600 C C . GLN A 1 831 ? 28.235 17.616 -48.254 1.00 86.19 831 GLN A C 1
ATOM 6602 O O . GLN A 1 831 ? 28.091 18.336 -49.241 1.00 86.19 831 GLN A O 1
ATOM 6607 N N . ASN A 1 832 ? 29.337 16.892 -48.054 1.00 87.31 832 ASN A N 1
ATOM 6608 C CA . ASN A 1 832 ? 30.406 16.819 -49.043 1.00 87.31 832 ASN A CA 1
ATOM 6609 C C . ASN A 1 832 ? 29.910 16.157 -50.339 1.00 87.31 832 ASN A C 1
ATOM 6611 O O . ASN A 1 832 ? 30.240 16.639 -51.421 1.00 87.31 832 ASN A O 1
ATOM 6615 N N . LEU A 1 833 ? 29.054 15.131 -50.245 1.00 85.81 833 LEU A N 1
ATOM 6616 C CA . LEU A 1 833 ? 28.397 14.537 -51.418 1.00 85.81 833 LEU A CA 1
ATOM 6617 C C . LEU A 1 833 ? 27.444 15.525 -52.103 1.00 85.81 833 LEU A C 1
ATOM 6619 O O . LEU A 1 833 ? 27.484 15.668 -53.322 1.00 85.81 833 LEU A O 1
ATOM 6623 N N . LEU A 1 834 ? 26.637 16.263 -51.338 1.00 85.88 834 LEU A N 1
ATOM 6624 C CA . LEU A 1 834 ? 25.622 17.165 -51.896 1.00 85.88 834 LEU A CA 1
ATOM 6625 C C . LEU A 1 834 ? 26.195 18.403 -52.612 1.00 85.88 834 LEU A C 1
ATOM 6627 O O . LEU A 1 834 ? 25.531 18.950 -53.490 1.00 85.88 834 LEU A O 1
ATOM 6631 N N . LYS A 1 835 ? 27.418 18.848 -52.284 1.00 83.88 835 LYS A N 1
ATOM 6632 C CA . LYS A 1 835 ? 28.029 20.066 -52.859 1.00 83.88 835 LYS A CA 1
ATOM 6633 C C . LYS A 1 835 ? 28.383 19.976 -54.353 1.00 83.88 835 LYS A C 1
ATOM 6635 O O . LYS A 1 835 ? 28.640 21.025 -54.938 1.00 83.88 835 LYS A O 1
ATOM 6640 N N . LYS A 1 836 ? 28.419 18.777 -54.958 1.00 78.38 836 LYS A N 1
ATOM 6641 C CA . LYS A 1 836 ? 28.686 18.506 -56.398 1.00 78.38 836 LYS A CA 1
ATOM 6642 C C . LYS A 1 836 ? 29.901 19.233 -57.017 1.00 78.38 836 LYS A C 1
ATOM 6644 O O . LYS A 1 836 ? 29.998 19.363 -58.233 1.00 78.38 836 LYS A O 1
ATOM 6649 N N . THR A 1 837 ? 30.830 19.717 -56.199 1.00 86.94 837 THR A N 1
ATOM 6650 C CA . THR A 1 837 ? 32.098 20.335 -56.613 1.00 86.94 837 THR A CA 1
ATOM 6651 C C . THR A 1 837 ? 33.249 19.453 -56.138 1.00 86.94 837 THR A C 1
ATOM 6653 O O . THR A 1 837 ? 33.067 18.756 -55.143 1.00 86.94 837 THR A O 1
ATOM 6656 N N . PRO A 1 838 ? 34.424 19.447 -56.795 1.00 87.88 838 PRO A N 1
ATOM 6657 C CA . PRO A 1 838 ? 35.553 18.632 -56.354 1.00 87.88 838 PRO A CA 1
ATOM 6658 C C . PRO A 1 838 ? 35.893 18.857 -54.870 1.00 87.88 838 PRO A C 1
ATOM 6660 O O . PRO A 1 838 ? 36.120 19.992 -54.446 1.00 87.88 838 PRO A O 1
ATOM 6663 N N . GLN A 1 839 ? 35.908 17.789 -54.070 1.00 87.75 839 GLN A N 1
ATOM 6664 C CA . GLN A 1 839 ? 36.236 17.820 -52.639 1.00 87.75 839 GLN A CA 1
ATOM 6665 C C . GLN A 1 839 ? 37.292 16.759 -52.327 1.00 87.75 839 GLN A C 1
ATOM 6667 O O . GLN A 1 839 ? 37.077 15.576 -52.580 1.00 87.75 839 GLN A O 1
ATOM 6672 N N . LYS A 1 840 ? 38.409 17.169 -51.719 1.00 88.25 840 LYS A N 1
ATOM 6673 C CA . LYS A 1 840 ? 39.396 16.243 -51.154 1.00 88.25 840 LYS A CA 1
ATOM 6674 C C . LYS A 1 840 ? 38.926 15.750 -49.784 1.00 88.25 840 LYS A C 1
ATOM 6676 O O . LYS A 1 840 ? 38.641 16.565 -48.907 1.00 88.25 840 LYS A O 1
ATOM 6681 N N . ILE A 1 841 ? 38.831 14.433 -49.599 1.00 89.25 841 ILE A N 1
ATOM 6682 C CA . ILE A 1 841 ? 38.403 13.794 -48.345 1.00 89.25 841 ILE A CA 1
ATOM 6683 C C . ILE A 1 841 ? 39.486 12.833 -47.868 1.00 89.25 841 ILE A C 1
ATOM 6685 O O . ILE A 1 841 ? 39.943 11.992 -48.635 1.00 89.25 841 ILE A O 1
ATOM 6689 N N . SER A 1 842 ? 39.848 12.919 -46.585 1.00 87.69 842 SER A N 1
ATOM 6690 C CA . SER A 1 842 ? 40.890 12.074 -45.991 1.00 87.69 842 SER A CA 1
ATOM 6691 C C . SER A 1 842 ? 40.624 10.574 -46.193 1.00 87.69 842 SER A C 1
ATOM 6693 O O . SER A 1 842 ? 39.584 10.043 -45.784 1.00 87.69 842 SER A O 1
ATOM 6695 N N . ASP A 1 843 ? 41.609 9.903 -46.784 1.00 91.12 843 ASP A N 1
ATOM 6696 C CA . ASP A 1 843 ? 41.713 8.455 -46.981 1.00 91.12 843 ASP A CA 1
ATOM 6697 C C . ASP A 1 843 ? 42.957 7.878 -46.274 1.00 91.12 843 ASP A C 1
ATOM 6699 O O . ASP A 1 843 ? 43.514 6.861 -46.679 1.00 91.12 843 ASP A O 1
ATOM 6703 N N . TYR A 1 844 ? 43.416 8.558 -45.220 1.00 88.12 844 TYR A N 1
ATOM 6704 C CA . TYR A 1 844 ? 44.594 8.167 -44.443 1.00 88.12 844 TYR A CA 1
ATOM 6705 C C . TYR A 1 844 ? 44.209 7.544 -43.095 1.00 88.12 844 TYR A C 1
ATOM 6707 O O . TYR A 1 844 ? 44.650 6.453 -42.746 1.00 88.12 844 TYR A O 1
ATOM 6715 N N . GLU A 1 845 ? 43.348 8.220 -42.337 1.00 89.62 845 GLU A N 1
ATOM 6716 C CA . GLU A 1 845 ? 43.040 7.857 -40.954 1.00 89.62 845 GLU A CA 1
ATOM 6717 C C . GLU A 1 845 ? 41.938 6.790 -40.869 1.00 89.62 845 GLU A C 1
ATOM 6719 O O . GLU A 1 845 ? 40.826 7.001 -41.361 1.00 89.62 845 GLU A O 1
ATOM 6724 N N . ILE A 1 846 ? 42.200 5.675 -40.185 1.00 91.56 846 ILE A N 1
ATOM 6725 C CA . ILE A 1 846 ? 41.232 4.591 -39.983 1.00 91.56 846 ILE A CA 1
ATOM 6726 C C . ILE A 1 846 ? 40.406 4.862 -38.722 1.00 91.56 846 ILE A C 1
ATOM 6728 O O . ILE A 1 846 ? 40.930 5.143 -37.640 1.00 91.56 846 ILE A O 1
ATOM 6732 N N . ARG A 1 847 ? 39.083 4.770 -38.854 1.00 92.00 847 ARG A N 1
ATOM 6733 C CA . ARG A 1 847 ? 38.109 4.930 -37.770 1.00 92.00 847 ARG A CA 1
ATOM 6734 C C . ARG A 1 847 ? 37.241 3.688 -37.655 1.00 92.00 847 ARG A C 1
ATOM 6736 O O . ARG A 1 847 ? 36.980 3.024 -38.652 1.00 92.00 847 ARG A O 1
ATOM 6743 N N . TRP A 1 848 ? 36.749 3.433 -36.449 1.00 94.00 848 TRP A N 1
ATOM 6744 C CA . TRP A 1 848 ? 35.904 2.281 -36.130 1.00 94.00 848 TRP A CA 1
ATOM 6745 C C . TRP A 1 848 ? 34.527 2.751 -35.659 1.00 94.00 848 TRP A C 1
ATOM 6747 O O . TRP A 1 848 ? 34.225 2.647 -34.471 1.00 94.00 848 TRP A O 1
ATOM 6757 N N . PRO A 1 849 ? 33.716 3.354 -36.549 1.00 93.25 849 PRO A N 1
ATOM 6758 C CA . PRO A 1 849 ? 32.484 4.028 -36.164 1.00 93.25 849 PRO A CA 1
ATOM 6759 C C . PRO A 1 849 ? 31.527 3.090 -35.423 1.00 93.25 849 PRO A C 1
ATOM 6761 O O . PRO A 1 849 ? 31.255 1.978 -35.876 1.00 93.25 849 PRO A O 1
ATOM 6764 N N . ALA A 1 850 ? 30.982 3.559 -34.301 1.00 94.12 850 ALA A N 1
ATOM 6765 C CA . ALA A 1 850 ? 29.986 2.825 -33.525 1.00 94.12 850 ALA A CA 1
ATOM 6766 C C . ALA A 1 850 ? 28.627 3.526 -33.574 1.00 94.12 850 ALA A C 1
ATOM 6768 O O . ALA A 1 850 ? 28.539 4.757 -33.497 1.00 94.12 850 ALA A O 1
ATOM 6769 N N . HIS A 1 851 ? 27.561 2.734 -33.691 1.00 94.69 851 HIS A N 1
ATOM 6770 C CA . HIS A 1 851 ? 26.211 3.272 -33.677 1.00 94.69 851 HIS A CA 1
ATOM 6771 C C . HIS A 1 851 ? 25.818 3.674 -32.248 1.00 94.69 851 HIS A C 1
ATOM 6773 O O . HIS A 1 851 ? 26.094 2.960 -31.281 1.00 94.69 851 HIS A O 1
ATOM 6779 N N . THR A 1 852 ? 25.151 4.813 -32.087 1.00 94.56 852 THR A N 1
ATOM 6780 C CA . THR A 1 852 ? 24.787 5.354 -30.766 1.00 94.56 852 THR A CA 1
ATOM 6781 C C . THR A 1 852 ? 23.860 4.435 -29.976 1.00 94.56 852 THR A C 1
ATOM 6783 O O . THR A 1 852 ? 23.991 4.361 -28.755 1.00 94.56 852 THR A O 1
ATOM 6786 N N . SER A 1 853 ? 22.974 3.687 -30.643 1.00 92.69 853 SER A N 1
ATOM 6787 C CA . SER A 1 853 ? 22.129 2.690 -29.969 1.00 92.69 853 SER A CA 1
ATOM 6788 C C . SER A 1 853 ? 22.941 1.536 -29.384 1.00 92.69 853 SER A C 1
ATOM 6790 O O . SER A 1 853 ? 22.577 1.011 -28.335 1.00 92.69 853 SER A O 1
ATOM 6792 N N . ASP A 1 854 ? 24.038 1.134 -30.034 1.00 94.31 854 ASP A N 1
ATOM 6793 C CA . ASP A 1 854 ? 24.904 0.061 -29.536 1.00 94.31 854 ASP A CA 1
ATOM 6794 C C . ASP A 1 854 ? 25.575 0.512 -28.239 1.00 94.31 854 ASP A C 1
ATOM 6796 O O . ASP A 1 854 ? 25.491 -0.179 -27.225 1.00 94.31 854 ASP A O 1
ATOM 6800 N N . ILE A 1 855 ? 26.128 1.730 -28.231 1.00 96.31 855 ILE A N 1
ATOM 6801 C CA . ILE A 1 855 ? 26.723 2.327 -27.029 1.00 96.31 855 ILE A CA 1
ATOM 6802 C C . ILE A 1 855 ? 25.679 2.507 -25.920 1.00 96.31 855 ILE A C 1
ATOM 6804 O O . ILE A 1 855 ? 25.952 2.176 -24.770 1.00 96.31 855 ILE A O 1
ATOM 6808 N N . ALA A 1 856 ? 24.467 2.970 -26.239 1.00 95.75 856 ALA A N 1
ATOM 6809 C CA . ALA A 1 856 ? 23.397 3.106 -25.251 1.00 95.75 856 ALA A CA 1
ATOM 6810 C C . ALA A 1 856 ? 23.005 1.755 -24.620 1.00 95.75 856 ALA A C 1
ATOM 6812 O O . ALA A 1 856 ? 22.799 1.677 -23.406 1.00 95.75 856 ALA A O 1
ATOM 6813 N N . ASN A 1 857 ? 22.952 0.679 -25.415 1.00 93.31 857 ASN A N 1
ATOM 6814 C CA . ASN A 1 857 ? 22.727 -0.678 -24.910 1.00 93.31 857 ASN A CA 1
ATOM 6815 C C . ASN A 1 857 ? 23.880 -1.159 -24.017 1.00 93.31 857 ASN A C 1
ATOM 6817 O O . ASN A 1 857 ? 23.622 -1.759 -22.976 1.00 93.31 857 ASN A O 1
ATOM 6821 N N . ILE A 1 858 ? 25.129 -0.864 -24.385 1.00 95.69 858 ILE A N 1
ATOM 6822 C CA . ILE A 1 858 ? 26.314 -1.208 -23.588 1.00 95.69 858 ILE A CA 1
ATOM 6823 C C . ILE A 1 858 ? 26.293 -0.477 -22.243 1.00 95.69 858 ILE A C 1
ATOM 6825 O O . ILE A 1 858 ? 26.439 -1.121 -21.206 1.00 95.69 858 ILE A O 1
ATOM 6829 N N . CYS A 1 859 ? 26.026 0.834 -22.226 1.00 96.38 859 CYS A N 1
ATOM 6830 C CA . CYS A 1 859 ? 25.865 1.599 -20.986 1.00 96.38 859 CYS A CA 1
ATOM 6831 C C . CYS A 1 859 ? 24.788 0.978 -20.085 1.00 96.38 859 CYS A C 1
ATOM 6833 O O . CYS A 1 859 ? 25.008 0.793 -18.889 1.00 96.38 859 CYS A O 1
ATOM 6835 N N . PHE A 1 860 ? 23.641 0.613 -20.668 1.00 93.94 860 PHE A N 1
ATOM 6836 C CA . PHE A 1 860 ? 22.556 -0.054 -19.953 1.00 93.94 860 PHE A CA 1
ATOM 6837 C C . PHE A 1 860 ? 22.997 -1.389 -19.337 1.00 93.94 860 PHE A C 1
ATOM 6839 O O . PHE A 1 860 ? 22.773 -1.606 -18.149 1.00 93.94 860 PHE A O 1
ATOM 6846 N N . GLN A 1 861 ? 23.655 -2.261 -20.106 1.00 92.19 861 GLN A N 1
ATOM 6847 C CA . GLN A 1 861 ? 24.095 -3.579 -19.635 1.00 92.19 861 GLN A CA 1
ATOM 6848 C C . GLN A 1 861 ? 25.180 -3.483 -18.554 1.00 92.19 861 GLN A C 1
ATOM 6850 O O . GLN A 1 861 ? 25.117 -4.205 -17.559 1.00 92.19 861 GLN A O 1
ATOM 6855 N N . ILE A 1 862 ? 26.142 -2.564 -18.706 1.00 93.81 862 ILE A N 1
ATOM 6856 C CA . ILE A 1 862 ? 27.182 -2.326 -17.697 1.00 93.81 862 ILE A CA 1
ATOM 6857 C C . ILE A 1 862 ? 26.549 -1.851 -16.386 1.00 93.81 862 ILE A C 1
ATOM 6859 O O . ILE A 1 862 ? 26.879 -2.381 -15.329 1.00 93.81 862 ILE A O 1
ATOM 6863 N N . ILE A 1 863 ? 25.623 -0.888 -16.438 1.00 92.31 863 ILE A N 1
ATOM 6864 C CA . ILE A 1 863 ? 24.976 -0.333 -15.238 1.00 92.31 863 ILE A CA 1
ATOM 6865 C C . ILE A 1 863 ? 24.049 -1.355 -14.585 1.00 92.31 863 ILE A C 1
ATOM 6867 O O . ILE A 1 863 ? 24.080 -1.524 -13.367 1.00 92.31 863 ILE A O 1
ATOM 6871 N N . GLU A 1 864 ? 23.263 -2.087 -15.377 1.00 87.38 864 GLU A N 1
ATOM 6872 C CA . GLU A 1 864 ? 22.420 -3.163 -14.858 1.00 87.38 864 GLU A CA 1
ATOM 6873 C C . GLU A 1 864 ? 23.255 -4.203 -14.101 1.00 87.38 864 GLU A C 1
ATOM 6875 O O . GLU A 1 864 ? 22.832 -4.693 -13.050 1.00 87.38 864 GLU A O 1
ATOM 6880 N N . ARG A 1 865 ? 24.444 -4.530 -14.616 1.00 88.25 865 ARG A N 1
ATOM 6881 C CA . ARG A 1 865 ? 25.350 -5.478 -13.975 1.00 88.25 865 ARG A CA 1
ATOM 6882 C C . ARG A 1 865 ? 26.050 -4.878 -12.762 1.00 88.25 865 ARG A C 1
ATOM 6884 O O . ARG A 1 865 ? 26.052 -5.514 -11.717 1.00 88.25 865 ARG A O 1
ATOM 6891 N N . LYS A 1 866 ? 26.545 -3.642 -12.851 1.00 87.69 866 LYS A N 1
ATOM 6892 C CA . LYS A 1 866 ? 27.160 -2.894 -11.743 1.00 87.69 866 LYS A CA 1
ATOM 6893 C C . LYS A 1 866 ? 26.279 -2.849 -10.504 1.00 87.69 866 LYS A C 1
ATOM 6895 O O . LYS A 1 866 ? 26.751 -3.098 -9.401 1.00 87.69 866 LYS A O 1
ATOM 6900 N N . LEU A 1 867 ? 24.996 -2.550 -10.691 1.00 81.75 867 LEU A N 1
ATOM 6901 C CA . LEU A 1 867 ? 24.042 -2.447 -9.587 1.00 81.75 867 LEU A CA 1
ATOM 6902 C C . LEU A 1 867 ? 23.763 -3.800 -8.905 1.00 81.75 867 LEU A C 1
ATOM 6904 O O . LEU A 1 867 ? 23.215 -3.817 -7.807 1.00 81.75 867 LEU A O 1
ATOM 6908 N N . LYS A 1 868 ? 24.131 -4.925 -9.534 1.00 78.88 868 LYS A N 1
ATOM 6909 C CA . LYS A 1 868 ? 24.026 -6.286 -8.976 1.00 78.88 868 LYS A CA 1
ATOM 6910 C C . LYS A 1 868 ? 25.371 -6.811 -8.463 1.00 78.88 868 LYS A C 1
ATOM 6912 O O . LYS A 1 868 ? 25.413 -7.543 -7.481 1.00 78.88 868 LYS A O 1
ATOM 6917 N N . GLU A 1 869 ? 26.457 -6.450 -9.137 1.00 83.56 869 GLU A N 1
ATOM 6918 C CA . GLU A 1 869 ? 27.815 -6.940 -8.929 1.00 83.56 869 GLU A CA 1
ATOM 6919 C C . GLU A 1 869 ? 28.761 -5.741 -8.717 1.00 83.56 869 GLU A C 1
ATOM 6921 O O . GLU A 1 869 ? 29.264 -5.175 -9.693 1.00 83.56 869 GLU A O 1
ATOM 6926 N N . PRO A 1 870 ? 29.085 -5.375 -7.460 1.00 77.62 870 PRO A N 1
ATOM 6927 C CA . PRO A 1 870 ? 29.992 -4.257 -7.162 1.00 77.62 870 PRO A CA 1
ATOM 6928 C C . PRO A 1 870 ? 31.389 -4.392 -7.794 1.00 77.62 870 PRO A C 1
ATOM 6930 O O . PRO A 1 870 ? 32.100 -3.406 -7.977 1.00 77.62 870 PRO A O 1
ATOM 6933 N N . SER A 1 871 ? 31.782 -5.617 -8.167 1.00 84.69 871 SER A N 1
ATOM 6934 C CA . SER A 1 871 ? 33.051 -5.916 -8.842 1.00 84.69 871 SER A CA 1
ATOM 6935 C C . SER A 1 871 ? 33.184 -5.299 -10.241 1.00 84.69 871 SER A C 1
ATOM 6937 O O . SER A 1 871 ? 34.307 -5.106 -10.709 1.00 84.69 871 SER A O 1
ATOM 6939 N N . VAL A 1 872 ? 32.074 -4.943 -10.900 1.00 90.06 872 VAL A N 1
ATOM 6940 C CA . VAL A 1 872 ? 32.097 -4.252 -12.194 1.00 90.06 872 VAL A CA 1
ATOM 6941 C C . VAL A 1 872 ? 32.580 -2.823 -11.960 1.00 90.06 872 VAL A C 1
ATOM 6943 O O . VAL A 1 872 ? 31.834 -1.984 -11.479 1.00 90.06 872 VAL A O 1
ATOM 6946 N N . ARG A 1 873 ? 33.843 -2.523 -12.249 1.00 93.62 873 ARG A N 1
ATOM 6947 C CA . ARG A 1 873 ? 34.431 -1.179 -12.094 1.00 93.62 873 ARG A CA 1
ATOM 6948 C C . ARG A 1 873 ? 35.656 -1.011 -12.989 1.00 93.62 873 ARG A C 1
ATOM 6950 O O . ARG A 1 873 ? 36.142 -1.994 -13.549 1.00 93.62 873 ARG A O 1
ATOM 6957 N N . GLY A 1 874 ? 36.152 0.215 -13.121 1.00 94.25 874 GLY A N 1
ATOM 6958 C CA . GLY A 1 874 ? 37.340 0.528 -13.913 1.00 94.25 874 GLY A CA 1
ATOM 6959 C C . GLY A 1 874 ? 37.058 0.794 -15.391 1.00 94.25 874 GLY A C 1
ATOM 6960 O O . GLY A 1 874 ? 35.964 1.203 -15.777 1.00 94.25 874 GLY A O 1
ATOM 6961 N N . ILE A 1 875 ? 38.084 0.609 -16.221 1.00 96.62 875 ILE A N 1
ATOM 6962 C CA . ILE A 1 875 ? 38.066 1.015 -17.630 1.00 96.62 875 ILE A CA 1
ATOM 6963 C C . ILE A 1 875 ? 37.495 -0.108 -18.500 1.00 96.62 875 ILE A C 1
ATOM 6965 O O . ILE A 1 875 ? 37.961 -1.247 -18.445 1.00 96.62 875 ILE A O 1
ATOM 6969 N N . TYR A 1 876 ? 36.512 0.234 -19.325 1.00 96.75 876 TYR A N 1
ATOM 6970 C CA . TYR A 1 876 ? 35.961 -0.585 -20.398 1.00 96.75 876 TYR A CA 1
ATOM 6971 C C . TYR A 1 876 ? 36.086 0.163 -21.721 1.00 96.75 876 TYR A C 1
ATOM 6973 O O . TYR A 1 876 ? 36.164 1.394 -21.757 1.00 96.75 876 TYR A O 1
ATOM 6981 N N . GLN A 1 877 ? 36.107 -0.581 -22.821 1.00 96.31 877 GLN A N 1
ATOM 6982 C CA . GLN A 1 877 ? 36.257 -0.009 -24.151 1.00 96.31 877 GLN A CA 1
ATOM 6983 C C . GLN A 1 877 ? 35.359 -0.727 -25.149 1.00 96.31 877 GLN A C 1
ATOM 6985 O O . GLN A 1 877 ? 35.136 -1.931 -25.031 1.00 96.31 877 GLN A O 1
ATOM 6990 N N . TRP A 1 878 ? 34.854 0.014 -26.131 1.00 95.88 878 TRP A N 1
ATOM 6991 C CA . TRP A 1 878 ? 34.083 -0.541 -27.238 1.00 95.88 878 TRP A CA 1
ATOM 6992 C C . TRP A 1 878 ? 34.591 -0.018 -28.576 1.00 95.88 878 TRP A C 1
ATOM 6994 O O . TRP A 1 878 ? 35.035 1.121 -28.656 1.00 95.88 878 TRP A O 1
ATOM 7004 N N . SER A 1 879 ? 34.481 -0.814 -29.639 1.00 92.94 879 SER A N 1
ATOM 7005 C CA . SER A 1 879 ? 34.835 -0.419 -31.005 1.00 92.94 879 SER A CA 1
ATOM 7006 C C . SER A 1 879 ? 33.794 -0.927 -32.004 1.00 92.94 879 SER A C 1
ATOM 7008 O O . SER A 1 879 ? 33.127 -1.936 -31.762 1.00 92.94 879 SER A O 1
ATOM 7010 N N . GLY A 1 880 ? 33.633 -0.230 -33.133 1.00 90.19 880 GLY A N 1
ATOM 7011 C CA . GLY A 1 880 ? 32.874 -0.759 -34.269 1.00 90.19 880 GLY A CA 1
ATOM 7012 C C . GLY A 1 880 ? 33.519 -2.030 -34.842 1.00 90.19 880 GLY A C 1
ATOM 7013 O O . GLY A 1 880 ? 34.643 -2.377 -34.491 1.00 90.19 880 GLY A O 1
ATOM 7014 N N . LYS A 1 881 ? 32.829 -2.732 -35.751 1.00 88.31 881 LYS A N 1
ATOM 7015 C CA . LYS A 1 881 ? 33.394 -3.916 -36.439 1.00 88.31 881 LYS A CA 1
ATOM 7016 C C . LYS A 1 881 ? 34.140 -3.600 -37.727 1.00 88.31 881 LYS A C 1
ATOM 7018 O O . LYS A 1 881 ? 34.865 -4.452 -38.230 1.00 88.31 881 LYS A O 1
ATOM 7023 N N . GLU A 1 882 ? 33.944 -2.406 -38.271 1.00 90.44 882 GLU A N 1
ATOM 7024 C CA . GLU A 1 882 ? 34.386 -2.059 -39.617 1.00 90.44 882 GLU A CA 1
ATOM 7025 C C . GLU A 1 882 ? 35.319 -0.851 -39.559 1.00 90.44 882 GLU A C 1
ATOM 7027 O O . GLU A 1 882 ? 34.887 0.273 -39.304 1.00 90.44 882 GLU A O 1
ATOM 7032 N N . GLY A 1 883 ? 36.611 -1.094 -39.784 1.00 91.31 883 GLY A N 1
ATOM 7033 C CA . GLY A 1 883 ? 37.624 -0.050 -39.890 1.00 91.31 883 GLY A CA 1
ATOM 7034 C C . GLY A 1 883 ? 37.555 0.643 -41.250 1.00 91.31 883 GLY A C 1
ATOM 7035 O O . GLY A 1 883 ? 37.755 0.015 -42.291 1.00 91.31 883 GLY A O 1
ATOM 7036 N N . MET A 1 884 ? 37.298 1.948 -41.262 1.00 93.25 884 MET A N 1
ATOM 7037 C CA . MET A 1 884 ? 37.130 2.719 -42.493 1.00 93.25 884 MET A CA 1
ATOM 7038 C C . MET A 1 884 ? 37.663 4.146 -42.371 1.00 93.25 884 MET A C 1
ATOM 7040 O O . MET A 1 884 ? 37.624 4.764 -41.309 1.00 93.25 884 MET A O 1
ATOM 7044 N N . THR A 1 885 ? 38.165 4.670 -43.486 1.00 93.69 885 THR A N 1
ATOM 7045 C CA . THR A 1 885 ? 38.544 6.078 -43.634 1.00 93.69 885 THR A CA 1
ATOM 7046 C C . THR A 1 885 ? 37.305 6.929 -43.909 1.00 93.69 885 THR A C 1
ATOM 7048 O O . THR A 1 885 ? 36.251 6.400 -44.275 1.00 93.69 885 THR A O 1
ATOM 7051 N N . LYS A 1 886 ? 37.406 8.259 -43.788 1.00 91.00 886 LYS A N 1
ATOM 7052 C CA . LYS A 1 886 ? 36.298 9.155 -44.175 1.00 91.00 886 LYS A CA 1
ATOM 7053 C C . LYS A 1 886 ? 35.936 9.006 -45.651 1.00 91.00 886 LYS A C 1
ATOM 7055 O O . LYS A 1 886 ? 34.756 9.035 -45.988 1.00 91.00 886 LYS A O 1
ATOM 7060 N N . TYR A 1 887 ? 36.932 8.809 -46.515 1.00 92.88 887 TYR A N 1
ATOM 7061 C CA . TYR A 1 887 ? 36.694 8.503 -47.921 1.00 92.88 887 TYR A CA 1
ATOM 7062 C C . TYR A 1 887 ? 35.910 7.193 -48.079 1.00 92.88 887 TYR A C 1
ATOM 7064 O O . TYR A 1 887 ? 34.871 7.184 -48.722 1.00 92.88 887 TYR A O 1
ATOM 7072 N N . LYS A 1 888 ? 36.296 6.099 -47.414 1.00 93.31 888 LYS A N 1
ATOM 7073 C CA . LYS A 1 888 ? 35.512 4.850 -47.471 1.00 93.31 888 LYS A CA 1
ATOM 7074 C C . LYS A 1 888 ? 34.087 5.015 -46.931 1.00 93.31 888 LYS A C 1
ATOM 7076 O O . LYS A 1 888 ? 33.154 4.522 -47.554 1.00 93.31 888 LYS A O 1
ATOM 7081 N N . MET A 1 889 ? 33.901 5.753 -45.832 1.00 93.88 889 MET A N 1
ATOM 7082 C CA . MET A 1 889 ? 32.566 6.077 -45.306 1.00 93.88 889 MET A CA 1
ATOM 7083 C C . MET A 1 889 ? 31.704 6.787 -46.354 1.00 93.88 889 MET A C 1
ATOM 7085 O O . MET A 1 889 ? 30.544 6.428 -46.530 1.00 93.88 889 MET A O 1
ATOM 7089 N N . ILE A 1 890 ? 32.261 7.777 -47.063 1.00 92.56 890 ILE A N 1
ATOM 7090 C CA . ILE A 1 890 ? 31.514 8.552 -48.060 1.00 92.56 890 ILE A CA 1
ATOM 7091 C C . ILE A 1 890 ? 31.120 7.704 -49.273 1.00 92.56 890 ILE A C 1
ATOM 7093 O O . ILE A 1 890 ? 30.031 7.891 -49.806 1.00 92.56 890 ILE A O 1
ATOM 7097 N N . GLN A 1 891 ? 31.963 6.740 -49.661 1.00 92.81 891 GLN A N 1
ATOM 7098 C CA . GLN A 1 891 ? 31.662 5.786 -50.729 1.00 92.81 891 GLN A CA 1
ATOM 7099 C C . GLN A 1 891 ? 30.501 4.868 -50.331 1.00 92.81 891 GLN A C 1
ATOM 7101 O O . GLN A 1 891 ? 29.574 4.690 -51.113 1.00 92.81 891 GLN A O 1
ATOM 7106 N N . VAL A 1 892 ? 30.491 4.359 -49.092 1.00 91.94 892 VAL A N 1
ATOM 7107 C CA . VAL A 1 892 ? 29.361 3.563 -48.579 1.00 91.94 892 VAL A CA 1
ATOM 7108 C C . VAL A 1 892 ? 28.080 4.403 -48.532 1.00 91.94 892 VAL A C 1
ATOM 7110 O O . VAL A 1 892 ? 27.041 3.964 -49.007 1.00 91.94 892 VAL A O 1
ATOM 7113 N N . ILE A 1 893 ? 28.148 5.642 -48.034 1.00 91.44 893 ILE A N 1
ATOM 7114 C CA . ILE A 1 893 ? 27.000 6.568 -48.004 1.00 91.44 893 ILE A CA 1
ATOM 7115 C C . ILE A 1 893 ? 26.463 6.827 -49.423 1.00 91.44 893 ILE A C 1
ATOM 7117 O O . ILE A 1 893 ? 25.253 6.803 -49.630 1.00 91.44 893 ILE A O 1
ATOM 7121 N N . SER A 1 894 ? 27.347 7.062 -50.396 1.00 91.00 894 SER A N 1
ATOM 7122 C CA . SER A 1 894 ? 26.989 7.271 -51.804 1.00 91.00 894 SER A CA 1
ATOM 7123 C C . SER A 1 894 ? 26.294 6.051 -52.409 1.00 91.00 894 SER A C 1
ATOM 7125 O O . SER A 1 894 ? 25.242 6.212 -53.030 1.00 91.00 894 SER A O 1
ATOM 7127 N N . GLN A 1 895 ? 26.829 4.848 -52.182 1.00 91.00 895 GLN A N 1
ATOM 7128 C CA . GLN A 1 895 ? 26.252 3.594 -52.671 1.00 91.00 895 GLN A CA 1
ATOM 7129 C C . GLN A 1 895 ? 24.861 3.349 -52.086 1.00 91.00 895 GLN A C 1
ATOM 7131 O O . GLN A 1 895 ? 23.903 3.144 -52.829 1.00 91.00 895 GLN A O 1
ATOM 7136 N N . GLU A 1 896 ? 24.731 3.438 -50.765 1.00 88.44 896 GLU A N 1
ATOM 7137 C CA . GLU A 1 896 ? 23.483 3.124 -50.069 1.00 88.44 896 GLU A CA 1
ATOM 7138 C C . GLU A 1 896 ? 22.358 4.136 -50.340 1.00 88.44 896 GLU A C 1
ATOM 7140 O O . GLU A 1 896 ? 21.174 3.813 -50.247 1.00 88.44 896 GLU A O 1
ATOM 7145 N N . LEU A 1 897 ? 22.714 5.374 -50.691 1.00 87.38 897 LEU A N 1
ATOM 7146 C CA . LEU A 1 897 ? 21.762 6.447 -50.987 1.00 87.38 897 LEU A CA 1
ATOM 7147 C C . LEU A 1 897 ? 21.635 6.753 -52.482 1.00 87.38 897 LEU A C 1
ATOM 7149 O O . LEU A 1 897 ? 20.891 7.659 -52.851 1.00 87.38 897 LEU A O 1
ATOM 7153 N N . SER A 1 898 ? 22.336 6.008 -53.343 1.00 88.12 898 SER A N 1
ATOM 7154 C CA . SER A 1 898 ? 22.352 6.214 -54.799 1.00 88.12 898 SER A CA 1
ATOM 7155 C C . SER A 1 898 ? 22.736 7.646 -55.218 1.00 88.12 898 SER A C 1
ATOM 7157 O O . SER A 1 898 ? 22.147 8.222 -56.133 1.00 88.12 898 SER A O 1
ATOM 7159 N N . LEU A 1 899 ? 23.726 8.244 -54.544 1.00 87.62 899 LEU A N 1
ATOM 7160 C CA . LEU A 1 899 ? 24.222 9.601 -54.819 1.00 87.62 899 LEU A CA 1
ATOM 7161 C C . LEU A 1 899 ? 25.531 9.554 -55.620 1.00 87.62 899 LEU A C 1
ATOM 7163 O O . LEU A 1 899 ? 26.379 8.712 -55.348 1.00 87.62 899 LEU A O 1
ATOM 7167 N N . ASN A 1 900 ? 25.743 10.481 -56.564 1.00 87.38 900 ASN A N 1
ATOM 7168 C CA . ASN A 1 900 ? 27.011 10.580 -57.306 1.00 87.38 900 ASN A CA 1
ATOM 7169 C C . ASN A 1 900 ? 28.170 10.990 -56.371 1.00 87.38 900 ASN A C 1
ATOM 7171 O O . ASN A 1 900 ? 28.018 11.905 -55.559 1.00 87.38 900 ASN A O 1
ATOM 7175 N N . SER A 1 901 ? 29.320 10.325 -56.509 1.00 90.12 901 SER A N 1
ATOM 7176 C CA . SER A 1 901 ? 30.543 10.583 -55.739 1.00 90.12 901 SER A CA 1
ATOM 7177 C C . SER A 1 901 ? 31.782 10.846 -56.602 1.00 90.12 901 SER A C 1
ATOM 7179 O O . SER A 1 901 ? 32.888 10.841 -56.066 1.00 90.12 901 SER A O 1
ATOM 7181 N N . ASP A 1 902 ? 31.636 11.082 -57.910 1.00 89.62 902 ASP A N 1
ATOM 7182 C CA . ASP A 1 902 ? 32.765 11.254 -58.845 1.00 89.62 902 ASP A CA 1
ATOM 7183 C C . ASP A 1 902 ? 33.605 12.497 -58.514 1.00 89.62 902 ASP A C 1
ATOM 7185 O O . ASP A 1 902 ? 34.795 12.570 -58.815 1.00 89.62 902 ASP A O 1
ATOM 7189 N N . HIS A 1 903 ? 32.994 13.485 -57.853 1.00 89.50 903 HIS A N 1
ATOM 7190 C CA . HIS A 1 903 ? 33.657 14.701 -57.381 1.00 89.50 903 HIS A CA 1
ATOM 7191 C C . HIS A 1 903 ? 34.389 14.531 -56.039 1.00 89.50 903 HIS A C 1
ATOM 7193 O O . HIS A 1 903 ? 35.028 15.476 -55.573 1.00 89.50 903 HIS A O 1
ATOM 7199 N N . ILE A 1 904 ? 34.311 13.366 -55.393 1.00 92.56 904 ILE A N 1
ATOM 7200 C CA . ILE A 1 904 ? 35.025 13.084 -54.144 1.00 92.56 904 ILE A CA 1
ATOM 7201 C C . ILE A 1 904 ? 36.389 12.477 -54.468 1.00 92.56 904 ILE A C 1
ATOM 7203 O O . ILE A 1 904 ? 36.492 11.373 -54.995 1.00 92.56 904 ILE A O 1
ATOM 7207 N N . ILE A 1 905 ? 37.450 13.180 -54.081 1.00 91.62 905 ILE A N 1
ATOM 7208 C CA . ILE A 1 905 ? 38.834 12.793 -54.350 1.00 91.62 905 ILE A CA 1
ATOM 7209 C C . ILE A 1 905 ? 39.464 12.268 -53.048 1.00 91.62 905 ILE A C 1
ATOM 7211 O O . ILE A 1 905 ? 39.423 12.981 -52.039 1.00 91.62 905 ILE A O 1
ATOM 7215 N N . PRO A 1 906 ? 40.051 11.055 -53.032 1.00 91.94 906 PRO A N 1
ATOM 7216 C CA . PRO A 1 906 ? 40.740 10.539 -51.855 1.00 91.94 906 PRO A CA 1
ATOM 7217 C C . PRO A 1 906 ? 42.015 11.340 -51.589 1.00 91.94 906 PRO A C 1
ATOM 7219 O O . PRO A 1 906 ? 42.863 11.499 -52.468 1.00 91.94 906 PRO A O 1
ATOM 7222 N N . ASP A 1 907 ? 42.156 11.818 -50.360 1.00 89.12 907 ASP A N 1
ATOM 7223 C CA . ASP A 1 907 ? 43.329 12.541 -49.887 1.00 89.12 907 ASP A CA 1
ATOM 7224 C C . ASP A 1 907 ? 44.155 11.653 -48.955 1.00 89.12 907 ASP A C 1
ATOM 7226 O O . ASP A 1 907 ? 43.751 11.365 -47.826 1.00 89.12 907 ASP A O 1
ATOM 7230 N N . LYS A 1 908 ? 45.293 11.172 -49.458 1.00 86.25 908 LYS A N 1
ATOM 7231 C CA . LYS A 1 908 ? 46.202 10.278 -48.726 1.00 86.25 908 LYS A CA 1
ATOM 7232 C C . LYS A 1 908 ? 47.284 11.037 -47.957 1.00 86.25 908 LYS A C 1
ATOM 7234 O O . LYS A 1 908 ? 48.079 10.403 -47.267 1.00 86.25 908 LYS A O 1
ATOM 7239 N N . GLU A 1 909 ? 47.339 12.360 -48.094 1.00 80.12 909 GLU A N 1
ATOM 7240 C CA . GLU A 1 909 ? 48.316 13.189 -47.396 1.00 80.12 909 GLU A CA 1
ATOM 7241 C C . GLU A 1 909 ? 47.896 13.413 -45.936 1.00 80.12 909 GLU A C 1
ATOM 7243 O O . GLU A 1 909 ? 46.711 13.435 -45.586 1.00 80.12 909 GLU A O 1
ATOM 7248 N N . ILE A 1 910 ? 48.888 13.574 -45.056 1.00 73.12 910 ILE A N 1
ATOM 7249 C CA . ILE A 1 910 ? 48.641 13.941 -43.661 1.00 73.12 910 ILE A CA 1
ATOM 7250 C C . ILE A 1 910 ? 48.225 15.412 -43.642 1.00 73.12 910 ILE A C 1
ATOM 7252 O O . ILE A 1 910 ? 48.993 16.293 -44.026 1.00 73.12 910 ILE A O 1
ATOM 7256 N N . ASN A 1 911 ? 46.999 15.674 -43.196 1.00 65.44 911 ASN A N 1
ATOM 7257 C CA . ASN A 1 911 ? 46.449 17.022 -43.142 1.00 65.44 911 ASN A CA 1
ATOM 7258 C C . ASN A 1 911 ? 47.265 17.899 -42.160 1.00 65.44 911 ASN A C 1
ATOM 7260 O O . ASN A 1 911 ? 47.461 17.474 -41.021 1.00 65.44 911 ASN A O 1
ATOM 7264 N N . PRO A 1 912 ? 47.695 19.123 -42.536 1.00 59.38 912 PRO A N 1
ATOM 7265 C CA . PRO A 1 912 ? 48.446 20.032 -41.657 1.00 59.38 912 PRO A CA 1
ATOM 7266 C C . PRO A 1 912 ? 47.631 20.624 -40.487 1.00 59.38 912 PRO A C 1
ATOM 7268 O O . PRO A 1 912 ? 48.158 21.426 -39.719 1.00 59.38 912 PRO A O 1
ATOM 7271 N N . GLY A 1 913 ? 46.342 20.286 -40.366 1.00 74.31 913 GLY A N 1
ATOM 7272 C CA . GLY A 1 913 ? 45.471 20.712 -39.269 1.00 74.31 913 GLY A CA 1
ATOM 7273 C C . GLY A 1 913 ? 45.731 19.998 -37.935 1.00 74.31 913 GLY A C 1
ATOM 7274 O O . GLY A 1 913 ? 46.789 19.424 -37.692 1.00 74.31 913 GLY A O 1
ATOM 7275 N N . VAL A 1 914 ? 44.736 20.028 -37.041 1.00 81.12 914 VAL A N 1
ATOM 7276 C CA . VAL A 1 914 ? 44.853 19.398 -35.717 1.00 81.12 914 VAL A CA 1
ATOM 7277 C C . VAL A 1 914 ? 45.138 17.898 -35.884 1.00 81.12 914 VAL A C 1
ATOM 7279 O O . VAL A 1 914 ? 44.341 17.215 -36.535 1.00 81.12 914 VAL A O 1
ATOM 7282 N N . PRO A 1 915 ? 46.201 17.356 -35.263 1.00 84.44 915 PRO A N 1
ATOM 7283 C CA . PRO A 1 915 ? 46.607 15.970 -35.448 1.00 84.44 915 PRO A CA 1
ATOM 7284 C C . PRO A 1 915 ? 45.504 14.988 -35.053 1.00 84.44 915 PRO A C 1
ATOM 7286 O O . PRO A 1 915 ? 44.680 15.217 -34.154 1.00 84.44 915 PRO A O 1
ATOM 7289 N N . ARG A 1 916 ? 45.477 13.873 -35.768 1.00 86.44 916 ARG A N 1
ATOM 7290 C CA . ARG A 1 916 ? 44.491 12.812 -35.626 1.00 86.44 916 ARG A CA 1
ATOM 7291 C C . ARG A 1 916 ? 45.225 11.479 -35.524 1.00 86.44 916 ARG A C 1
ATOM 7293 O O . ARG A 1 916 ? 46.133 11.246 -36.320 1.00 86.44 916 ARG A O 1
ATOM 7300 N N . PRO A 1 917 ? 44.837 10.595 -34.596 1.00 88.62 917 PRO A N 1
ATOM 7301 C CA . PRO A 1 917 ? 45.428 9.268 -34.526 1.00 88.62 917 PRO A CA 1
ATOM 7302 C C . PRO A 1 917 ? 45.236 8.491 -35.831 1.00 88.62 917 PRO A C 1
ATOM 7304 O O . PRO A 1 917 ? 44.177 8.594 -36.470 1.00 88.62 917 PRO A O 1
ATOM 7307 N N . PHE A 1 918 ? 46.240 7.698 -36.209 1.00 88.56 918 PHE A N 1
ATOM 7308 C CA . PHE A 1 918 ? 46.208 6.919 -37.446 1.00 88.56 918 PHE A CA 1
ATOM 7309 C C . PHE A 1 918 ? 45.135 5.824 -37.400 1.00 88.56 918 PHE A C 1
ATOM 7311 O O . PHE A 1 918 ? 44.231 5.828 -38.235 1.00 88.56 918 PHE A O 1
ATOM 7318 N N . ASN A 1 919 ? 45.173 4.936 -36.401 1.00 91.81 919 ASN A N 1
ATOM 7319 C CA . ASN A 1 919 ? 44.174 3.883 -36.211 1.00 91.81 919 ASN A CA 1
ATOM 7320 C C . ASN A 1 919 ? 43.949 3.593 -34.718 1.00 91.81 919 ASN A C 1
ATOM 7322 O O . ASN A 1 919 ? 44.825 3.046 -34.056 1.00 91.81 919 ASN A O 1
ATOM 7326 N N . CYS A 1 920 ? 42.761 3.910 -34.199 1.00 84.06 920 CYS A N 1
ATOM 7327 C CA . CYS A 1 920 ? 42.396 3.667 -32.797 1.00 84.06 920 CYS A CA 1
ATOM 7328 C C . CYS A 1 920 ? 41.402 2.514 -32.627 1.00 84.06 920 CYS A C 1
ATOM 7330 O O . CYS A 1 920 ? 40.376 2.663 -31.965 1.00 84.06 920 CYS A O 1
ATOM 7332 N N . GLN A 1 921 ? 41.671 1.359 -33.239 1.00 94.81 921 GLN A N 1
ATOM 7333 C CA . GLN A 1 921 ? 40.906 0.158 -32.904 1.00 94.81 921 GLN A CA 1
ATOM 7334 C C . GLN A 1 921 ? 41.046 -0.133 -31.405 1.00 94.81 921 GLN A C 1
ATOM 7336 O O . GLN A 1 921 ? 42.163 -0.184 -30.891 1.00 94.81 921 GLN A O 1
ATOM 7341 N N . LEU A 1 922 ? 39.921 -0.330 -30.721 1.00 95.56 922 LEU A N 1
ATOM 7342 C CA . LEU A 1 922 ? 39.892 -0.666 -29.298 1.00 95.56 922 LEU A CA 1
ATOM 7343 C C . LEU A 1 922 ? 39.616 -2.164 -29.139 1.00 95.56 922 LEU A C 1
ATOM 7345 O O . LEU A 1 922 ? 38.782 -2.717 -29.860 1.00 95.56 922 LEU A O 1
ATOM 7349 N N . ASP A 1 923 ? 40.306 -2.816 -28.206 1.00 94.69 923 ASP A N 1
ATOM 7350 C CA . ASP A 1 923 ? 40.020 -4.196 -27.819 1.00 94.69 923 ASP A CA 1
ATOM 7351 C C . ASP A 1 923 ? 38.708 -4.246 -27.017 1.00 94.69 923 ASP A C 1
ATOM 7353 O O . ASP A 1 923 ? 38.528 -3.538 -26.024 1.00 94.69 923 ASP A O 1
ATOM 7357 N N . THR A 1 924 ? 37.772 -5.081 -27.468 1.00 93.94 924 THR A N 1
ATOM 7358 C CA . THR A 1 924 ? 36.432 -5.221 -26.873 1.00 93.94 924 THR A CA 1
ATOM 7359 C C . THR A 1 924 ? 36.281 -6.481 -26.021 1.00 93.94 924 THR A C 1
ATOM 7361 O O . THR A 1 924 ? 35.258 -6.650 -25.351 1.00 93.94 924 THR A O 1
ATOM 7364 N N . SER A 1 925 ? 37.319 -7.324 -25.964 1.00 92.38 925 SER A N 1
ATOM 7365 C CA . SER A 1 925 ? 37.296 -8.637 -25.308 1.00 92.38 925 SER A CA 1
ATOM 7366 C C . SER A 1 925 ? 36.830 -8.578 -23.851 1.00 92.38 925 SER A C 1
ATOM 7368 O O . SER A 1 925 ? 36.101 -9.455 -23.393 1.00 92.38 925 SER A O 1
ATOM 7370 N N . LYS A 1 926 ? 37.173 -7.516 -23.111 1.00 92.38 926 LYS A N 1
ATOM 7371 C CA . LYS A 1 926 ? 36.739 -7.325 -21.719 1.00 92.38 926 LYS A CA 1
ATOM 7372 C C . LYS A 1 926 ? 35.218 -7.217 -21.565 1.00 92.38 926 LYS A C 1
ATOM 7374 O O . LYS A 1 926 ? 34.674 -7.761 -20.608 1.00 92.38 926 LYS A O 1
ATOM 7379 N N . LEU A 1 927 ? 34.529 -6.530 -22.481 1.00 91.62 927 LEU A N 1
ATOM 7380 C CA . LEU A 1 927 ? 33.064 -6.446 -22.472 1.00 91.62 927 LEU A CA 1
ATOM 7381 C C . LEU A 1 927 ? 32.431 -7.724 -23.025 1.00 91.62 927 LEU A C 1
ATOM 7383 O O . LEU A 1 927 ? 31.476 -8.234 -22.438 1.00 91.62 927 LEU A O 1
ATOM 7387 N N . GLU A 1 928 ? 33.009 -8.298 -24.078 1.00 89.31 928 GLU A N 1
ATOM 7388 C CA . GLU A 1 928 ? 32.529 -9.555 -24.660 1.00 89.31 928 GLU A CA 1
ATOM 7389 C C . GLU A 1 928 ? 32.601 -10.721 -23.659 1.00 89.31 928 GLU A C 1
ATOM 7391 O O . GLU A 1 928 ? 31.655 -11.500 -23.555 1.00 89.31 928 GLU A O 1
ATOM 7396 N N . ASN A 1 929 ? 33.654 -10.787 -22.837 1.00 87.44 929 ASN A N 1
ATOM 7397 C CA . ASN A 1 929 ? 33.794 -11.757 -21.744 1.00 87.44 929 ASN A CA 1
ATOM 7398 C C . ASN A 1 929 ? 32.728 -11.580 -20.647 1.00 87.44 929 ASN A C 1
ATOM 7400 O O . ASN A 1 929 ? 32.387 -12.534 -19.948 1.00 87.44 929 ASN A O 1
ATOM 7404 N N . LEU A 1 930 ? 32.163 -10.377 -20.506 1.00 83.31 930 LEU A N 1
ATOM 7405 C CA . LEU A 1 930 ? 30.996 -10.117 -19.659 1.00 83.31 930 LEU A CA 1
ATOM 7406 C C . LEU A 1 930 ? 29.668 -10.427 -20.377 1.00 83.31 930 LEU A C 1
ATOM 7408 O O . LEU A 1 930 ? 28.603 -10.185 -19.811 1.00 83.31 930 LEU A O 1
ATOM 7412 N N . GLY A 1 931 ? 29.693 -10.958 -21.600 1.00 83.25 931 GLY A N 1
ATOM 7413 C CA . GLY A 1 931 ? 28.501 -11.184 -22.418 1.00 83.25 931 GLY A CA 1
ATOM 7414 C C . GLY A 1 931 ? 27.835 -9.888 -22.895 1.00 83.25 931 GLY A C 1
ATOM 7415 O O . GLY A 1 931 ? 26.653 -9.900 -23.234 1.00 83.25 931 GLY A O 1
ATOM 7416 N N . ILE A 1 932 ? 28.567 -8.770 -22.887 1.00 85.88 932 ILE A N 1
ATOM 7417 C CA . ILE A 1 932 ? 28.092 -7.439 -23.276 1.00 85.88 932 ILE A CA 1
ATOM 7418 C C . ILE A 1 932 ? 28.646 -7.137 -24.667 1.00 85.88 932 ILE A C 1
ATOM 7420 O O . ILE A 1 932 ? 29.851 -6.966 -24.835 1.00 85.88 932 ILE A O 1
ATOM 7424 N N . GLY A 1 933 ? 27.771 -7.056 -25.671 1.00 78.62 933 GLY A N 1
ATOM 7425 C CA . GLY A 1 933 ? 28.188 -6.700 -27.024 1.00 78.62 933 GLY A CA 1
ATOM 7426 C C . GLY A 1 933 ? 27.030 -6.451 -27.985 1.00 78.62 933 GLY A C 1
ATOM 7427 O O . GLY A 1 933 ? 26.078 -7.226 -28.054 1.00 78.62 933 GLY A O 1
ATOM 7428 N N . HIS A 1 934 ? 27.120 -5.358 -28.742 1.00 77.94 934 HIS A N 1
ATOM 7429 C CA . HIS A 1 934 ? 26.126 -4.948 -29.733 1.00 77.94 934 HIS A CA 1
ATOM 7430 C C . HIS A 1 934 ? 26.810 -4.364 -30.963 1.00 77.94 934 HIS A C 1
ATOM 7432 O O . HIS A 1 934 ? 27.606 -3.437 -30.848 1.00 77.94 934 HIS A O 1
ATOM 7438 N N . HIS A 1 935 ? 26.479 -4.883 -32.145 1.00 82.56 935 HIS A N 1
ATOM 7439 C CA . HIS A 1 935 ? 27.068 -4.398 -33.386 1.00 82.56 935 HIS A CA 1
ATOM 7440 C C . HIS A 1 935 ? 26.012 -4.179 -34.455 1.00 82.56 935 HIS A C 1
ATOM 7442 O O . HIS A 1 935 ? 25.398 -5.126 -34.949 1.00 82.56 935 HIS A O 1
ATOM 7448 N N . THR A 1 936 ? 25.884 -2.925 -34.849 1.00 87.25 936 THR A N 1
ATOM 7449 C CA . THR A 1 936 ? 25.194 -2.496 -36.054 1.00 87.25 936 THR A CA 1
ATOM 7450 C C . THR A 1 936 ? 26.229 -2.314 -37.164 1.00 87.25 936 THR A C 1
ATOM 7452 O O . THR A 1 936 ? 27.208 -1.585 -36.987 1.00 87.25 936 THR A O 1
ATOM 7455 N N . LEU A 1 937 ? 26.032 -2.994 -38.299 1.00 87.44 937 LEU A N 1
ATOM 7456 C CA . LEU A 1 937 ? 26.853 -2.781 -39.497 1.00 87.44 937 LEU A CA 1
ATOM 7457 C C . LEU A 1 937 ? 26.692 -1.339 -39.985 1.00 87.44 937 LEU A C 1
ATOM 7459 O O . LEU A 1 937 ? 25.581 -0.802 -39.967 1.00 87.44 937 LEU A O 1
ATOM 7463 N N . PHE A 1 938 ? 27.788 -0.734 -40.434 1.00 89.38 938 PHE A N 1
ATOM 7464 C CA . PHE A 1 938 ? 27.844 0.674 -40.803 1.00 89.38 938 PHE A CA 1
ATOM 7465 C C . PHE A 1 938 ? 26.839 1.033 -41.894 1.00 89.38 938 PHE A C 1
ATOM 7467 O O . PHE A 1 938 ? 26.091 1.994 -41.722 1.00 89.38 938 PHE A O 1
ATOM 7474 N N . SER A 1 939 ? 26.772 0.241 -42.970 1.00 85.75 939 SER A N 1
ATOM 7475 C CA . SER A 1 939 ? 25.820 0.438 -44.072 1.00 85.75 939 SER A CA 1
ATOM 7476 C C . SER A 1 939 ? 24.373 0.451 -43.577 1.00 85.75 939 SER A C 1
ATOM 7478 O O . SER A 1 939 ? 23.645 1.412 -43.805 1.00 85.75 939 SER A O 1
ATOM 7480 N N . ASN A 1 940 ? 23.977 -0.558 -42.800 1.00 84.75 940 ASN A N 1
ATOM 7481 C CA . ASN A 1 940 ? 22.617 -0.661 -42.271 1.00 84.75 940 ASN A CA 1
ATOM 7482 C C . ASN A 1 940 ? 22.263 0.521 -41.359 1.00 84.75 940 ASN A C 1
ATOM 7484 O O . ASN A 1 940 ? 21.185 1.098 -41.480 1.00 84.75 940 ASN A O 1
ATOM 7488 N N . GLY A 1 941 ? 23.167 0.893 -40.449 1.00 85.50 941 GLY A N 1
ATOM 7489 C CA . GLY A 1 941 ? 22.905 1.964 -39.492 1.00 85.50 941 GLY A CA 1
ATOM 7490 C C . GLY A 1 941 ? 22.882 3.352 -40.138 1.00 85.50 941 GLY A C 1
ATOM 7491 O O . GLY A 1 941 ? 22.027 4.171 -39.805 1.00 85.50 941 GLY A O 1
ATOM 7492 N N . ILE A 1 942 ? 23.804 3.646 -41.066 1.00 86.69 942 ILE A N 1
ATOM 7493 C CA . ILE A 1 942 ? 23.964 5.002 -41.617 1.00 86.69 942 ILE A CA 1
ATOM 7494 C C . ILE A 1 942 ? 22.797 5.401 -42.524 1.00 86.69 942 ILE A C 1
ATOM 7496 O O . ILE A 1 942 ? 22.393 6.567 -42.539 1.00 86.69 942 ILE A O 1
ATOM 7500 N N . ILE A 1 943 ? 22.206 4.430 -43.221 1.00 82.31 943 ILE A N 1
ATOM 7501 C CA . ILE A 1 943 ? 21.035 4.622 -44.078 1.00 82.31 943 ILE A CA 1
ATOM 7502 C C . ILE A 1 943 ? 19.872 5.216 -43.288 1.00 82.31 943 ILE A C 1
ATOM 7504 O O . ILE A 1 943 ? 19.311 6.246 -43.668 1.00 82.31 943 ILE A O 1
ATOM 7508 N N . ASP A 1 944 ? 19.522 4.586 -42.168 1.00 77.62 944 ASP A N 1
ATOM 7509 C CA . ASP A 1 944 ? 18.382 5.001 -41.350 1.00 77.62 944 ASP A CA 1
ATOM 7510 C C . ASP A 1 944 ? 18.606 6.381 -40.714 1.00 77.62 944 ASP A C 1
ATOM 7512 O O . ASP A 1 944 ? 17.651 7.108 -40.433 1.00 77.62 944 ASP A O 1
ATOM 7516 N N . CYS A 1 945 ? 19.868 6.791 -40.569 1.00 83.62 945 CYS A N 1
ATOM 7517 C CA . CYS A 1 945 ? 20.235 8.117 -40.084 1.00 83.62 945 CYS A CA 1
ATOM 7518 C C . CYS A 1 945 ? 20.038 9.212 -41.144 1.00 83.62 945 CYS A C 1
ATOM 7520 O O . CYS A 1 945 ? 19.596 10.315 -40.810 1.00 83.62 945 CYS A O 1
ATOM 7522 N N . LEU A 1 946 ? 20.396 8.929 -42.402 1.00 85.12 946 LEU A N 1
ATOM 7523 C CA . LEU A 1 946 ? 20.533 9.940 -43.456 1.00 85.12 946 LEU A CA 1
ATOM 7524 C C . LEU A 1 946 ? 19.337 10.035 -44.411 1.00 85.12 946 LEU A C 1
ATOM 7526 O O . LEU A 1 946 ? 19.125 11.103 -44.984 1.00 85.12 946 LEU A O 1
ATOM 7530 N N . LYS A 1 947 ? 18.521 8.977 -44.536 1.00 80.62 947 LYS A N 1
ATOM 7531 C CA . LYS A 1 947 ? 17.347 8.916 -45.435 1.00 80.62 947 LYS A CA 1
ATOM 7532 C C . LYS A 1 947 ? 16.459 10.165 -45.391 1.00 80.62 947 LYS A C 1
ATOM 7534 O O . LYS A 1 947 ? 15.976 10.619 -46.420 1.00 80.62 947 LYS A O 1
ATOM 7539 N N . LYS A 1 948 ? 16.256 10.747 -44.207 1.00 82.00 948 LYS A N 1
ATOM 7540 C CA . LYS A 1 948 ? 15.369 11.906 -44.008 1.00 82.00 948 LYS A CA 1
ATOM 7541 C C . LYS A 1 948 ? 15.890 13.240 -44.563 1.00 82.00 948 LYS A C 1
ATOM 7543 O O . LYS A 1 948 ? 15.133 14.200 -44.580 1.00 82.00 948 LYS A O 1
ATOM 7548 N N . PHE A 1 949 ? 17.157 13.319 -44.972 1.00 81.44 949 PHE A N 1
ATOM 7549 C CA . PHE A 1 949 ? 17.783 14.547 -45.485 1.00 81.44 949 PHE A CA 1
ATOM 7550 C C . PHE A 1 949 ? 17.930 14.568 -47.012 1.00 81.44 949 PHE A C 1
ATOM 7552 O O . PHE A 1 949 ? 18.543 15.484 -47.549 1.00 81.44 949 PHE A O 1
ATOM 7559 N N . ILE A 1 950 ? 17.423 13.541 -47.698 1.00 71.69 950 ILE A N 1
ATOM 7560 C CA . ILE A 1 950 ? 17.596 13.322 -49.147 1.00 71.69 950 ILE A CA 1
ATOM 7561 C C . ILE A 1 950 ? 16.244 13.449 -49.880 1.00 71.69 950 ILE A C 1
ATOM 7563 O O . ILE A 1 950 ? 16.138 13.124 -51.058 1.00 71.69 950 ILE A O 1
ATOM 7567 N N . ALA A 1 951 ? 15.213 13.924 -49.172 1.00 52.69 951 ALA A N 1
ATOM 7568 C CA . ALA A 1 951 ? 13.886 14.197 -49.719 1.00 52.69 951 ALA A CA 1
ATOM 7569 C C . ALA A 1 951 ? 13.876 15.431 -50.630 1.00 52.69 951 ALA A C 1
ATOM 7571 O O . ALA A 1 951 ? 14.514 16.443 -50.253 1.00 52.69 951 ALA A O 1
#

Foldseek 3Di:
DDPDPPPVVVVVVVVVVVVVVVVPPPPDDDDDPVNVVPQDQVPADLLQEFEEEEAEAQPLCLQLLVVLLCVVLPLDDPPDPGLQQPDPCCVVVVWRQAKDWAWGWDADPNDIHIYIYIYATNDQQRVLRLLLSLLLGQAYEQGAEQQQADAQRSLVSLVSNVVSVHFYQAEYEPPVDPRGHLVLRLLLCCQRVVDHSVSYFYAYSNVGPRSSVVVVVSSVGRGGQPAEQVDFWKWAFRAWAADPPLAIKTKIQTRYHKDFQQDWKAKLPLRDIWGWHWKFHPSSHTDTGGMDTHRDIIITGTPDRALVSPDHQIMITDPDCPVSVVSSDPSDQQDFFKKKKKAAPFPVLVVLLVVLVRNVCRRVVNKDWDWDAALQRGTTIIIGGSADVRVVVSQCCSCPVSVRHDIDIFDMDGWKKFAFDDPVVQVVQVHRIDTDRALLPDDAPVGTPFIKFWKKWKKKKAWPVLVVVVVVLCVVQVKDWPDKDASDPTMIITIIIGGPLSCRFCVVVVVCVSRVNSMHMHIDTDGIDTAAWWWKWKAKQNFTNSLLTDIDGPVCQLVVFAVLQVLLLVLFDAAQQKMKIFIDTSRDTSDIDINHHDPDDPVCVPVVVVVVVVVVVVCCVVCVGFWGDTNNDIGTSVSSSVSSVVVNLVSSLQLPFEEEEEPLVAPLNVLLQVLQVSDSHHYAYEYCPCCVVVVHHHADLLDLVSLLVVCVVRVGQEYEYDWADQDLQVCVVPVPVRLSGLANSLLSNLQSCLVSVHEYEYEAELQQAQQPDPPDELPDHGDHQGSRSVSRVNSQCSNCVSDQLYEYEYEWFEDAADPDQVSGPLSVLVVVLVVPAADEFEQQAKTFYAYSNLVSQLVVVLVVVCVVDSPSGYYAYDGAPDIGGSLRSSVLVCVLVVGDDPSYHYDNDQDPGGDDRRHSNYDHVVCVVVVRGDYDDSSRRSCVRNVVVSD